Protein 6IX8 (pdb70)

Sequence (778 aa):
SNAETVAAIKTLLIQQQLAQSTDQFGRAEINDALRELQQYSLEETPFDTVMMRMSLDTAQVAVARIGSDLGLFKKHLSSQCASPQSAEELADHLGCGRELMSRLLRYMASSVRMVQQTDDIKYISSSNITQTLAVPGLEAGMRHAFENLWWPVVLMMALPDFLAERRKYPDIVDAKDTAFQKKAFNTDQDCFHWLATQPTRIANFKVLLTDERTPNFLSTFPLLEKELGSWSAEPEKALFVDIGGGMGHACIRLREKYPNQPGRVILQDLPPVLQAAQATLPLSGIESMPHNFHTPQPVQGAKFYFLRLILRDFPDHQALEILQNIVPAMDAESRIVIDDGVPPEKGARWAETGTDICIMSALGSKERTQRQWEELAAKAGLQLQALYQYTWPVVNAAMVFSLQSNAETVAAIKTLIIQQQLAQSSTDQFGRAEINDDALRELQQYSLETPFDTVMRMSLDTAQVAVARIGSDLGLFKHLSQCASPQSAEELADHLGCGRELMSRLLRYMASSVRMMVQQTDDIKYISSNNITQTLAVPGLEAGMRHAFENLWWPVVLMMALPDFLAERRKYPDIVDAKDTAFQKAFNTDQDCFHWLATQPTRIANFKVLLTDERTTPNFLSTFPLEKELGSWSAEPEKALFVDIGGGMGHACIRLREKYPNQPGRVILQDLPPVLQAAQATLPLSGIESMPHNFHTPQPVQGAKFYFLRLILRDFPDHQALEILQNIVPAMDAESRIVIDDGVPPEKGARWAETGTTDICIMSALGSSKERTQRQWEELAAKAGLQLQALYQQYTWPVVNAAMVFSLQ

B-factor: mean 18.26, std 9.98, range [3.41, 82.11]

Radius of gyration: 29.32 Å; Cα contacts (8 Å, |Δi|>4): 1456; chains: 2; bounding box: 93×69×57 Å

Secondary structure (DSSP, 8-state):
-HHHHHHHHHHHHHHHHHTS-HHHHHHHHHHHHHHHHHHS-HHHHHHHHHHTTHHHHHHHHHHHHTHHHHHHH-SS-B-HHHHHHHHT--HHHHHHHHHHHHHTTSSEE-TTS-EE--HHHHHHHSHHHHHHHHHIIIIIHHHHHHHHHHHHHTTSPPP--TTSSHHHHHHT-SS-HHHHHTT-HHHHHHHHHHTT---SS-GGGT--HHHHHTT---TTT-EEEEEET-TT-HHHHHHHHH-TT--SEEEEEE-HHHHHHHHTTS-SSS-EEEE--TTS---S-S-SEEEEES-GGGS-HHHHHHHHHHHGGG--TT-EEEEEEE---SSS--HHHHHHHHHHHHHHS-----HHHHHHHHHHTTEEEEEEEE-SSSS-EEEEEEEE-/-HHHHHHHHHHHHHHHHHHS-HHHHHHHHHHHHHHHHHHS-HHHHHHHHHHTTHHHHHHHHHHHHTHHHHHHT-SS-B-HHHHHHHHT--HHHHHHHHHHHHHTTSSEE-TTS-EE--HHHHHHHSHHHHHHHHHIIIIIHHHHHHHHHHHHHTTSPPP--TTSSHHHHHHT-SS-HHHHHTT-HHHHHHHHHHTTPPPSS-GGGT--HHHHHTT---TTT-EEEEEET-TT-HHHHHHHHH-TT--SEEEEEE-HHHHHHHGGGS-SSS-EEEE--TTS---S-S-SEEEEES-GGGS-HHHHHHHHHTTGGG--TT-EEEEEEE---SS---HHHHHHHHHHHHHHS-----HHHHHHHHHHTTEEEEEEEE-SSSS-EEEEEEEE-

InterPro domains:
  IPR001077 O-methyltransferase, C-terminal domain [PF00891] (221-365)
  IPR012967 Caffeic acid 3-O-methyltransferase-like, dimerisation domain [PF08100] (61-109)
  IPR016461 O-methyltransferase-like [PIRSF005739] (38-366)
  IPR016461 O-methyltransferase-like [PS51683] (45-385)
  IPR029063 S-adenosyl-L-methionine-dependent methyltransferase superfamily [G3DSA:3.40.50.150] (130-378)
  IPR029063 S-adenosyl-L-methionine-dependent methyltransferase superfamily [SSF53335] (133-376)
  IPR036388 Winged helix-like DNA-binding domain superfamily [G3DSA:1.10.10.10] (31-122)
  IPR036390 Winged helix DNA-binding domain superfamily [SSF46785] (40-125)

Foldseek 3Di:
DVVVVVVVVVVVLVVVCVVDDPQVVVVSVLVVVVVCVVPADPVRVVVCVVPVVVVLVLLVVCVVQCNLVVLQPDPDFAALVRSCVVRVHDSVVSLVSQVVCCVVQCWPADPVGTTHRGPNSNQCNQLLSVLVSVCCVPPQVLLVVQQVVLCVVVVRDQQFAQQRFSQCVSVVHSDGQVVVQVVPVVNVVSVLSNLVDDDPDDAVVWDPLCVLCPPPDCPPAAAAEEEAQCQLCVVLVVCCVVCVPDDHAAEYEHAPVSLVSNPVPDDPDRYHYDYDDLLAADPHAAYQEYEAEPHLQLAGLVVSLSSLLSDVVRHDQNHKYKYWYFAADPDPGGCVQVVVQVSSCSRRVGGHHHPVRVQVSVVVSQKHWDDWTFDHPDGTTITTIIGGD/DVVVVVVVVVVVLVVVLVPDDPQVVVVSVLVVVVVCVVPDDPVRVVVCVVPVVVVLVLLVVCVVQCNLVVLQPDDDFAALQRSCVVRVHDSVVSLVSQVVCCVVQCWPADPVGTTHRGPNSVQCNQLLSVLVSVCCVPPQVLLVVQQVVLCVVVVRDQQFAQQRFSQCVSVVHSDGQVVVQVVPVVSVVSVLSNLVDDDPDDAVVWDPLCVLCPPPDAPPQAAQEEEAQCQLVPVLVVVCVVCVPDDGAAEYEDAVVRLVSNPVPDDPDRYHYDYDDLLAADPHAAHQEYEAEPHLQLAGLVSSLSSLLSDQVRHDQNHKYKYWYFAADPDDGGCVQVVVQVSSCSRRVGGHHHPVRVQVSVVSSQKHWDDWTFDHPDGTTITTIIGGD

Structure (mmCIF, N/CA/C/O backbone):
data_6IX8
#
_entry.id   6IX8
#
_cell.length_a   160.800
_cell.length_b   62.562
_cell.length_c   113.836
_cell.angle_alpha   90.00
_cell.angle_beta   113.34
_cell.angle_gamma   90.00
#
_symmetry.space_group_name_H-M   'C 1 2 1'
#
loop_
_entity.id
_entity.type
_entity.pdbx_description
1 polymer 'O-methyltransferase lepI'
2 non-polymer S-ADENOSYLMETHIONINE
3 non-polymer 'CHLORIDE ION'
4 non-polymer 'SODIUM ION'
5 non-polymer "(1R,2R,4aS,8S,8aR)-2,8-dimethyl-5'-phenyl-4a,5,6,7,8,8a-hexahydro-2H,2'H-spiro[naphthalene-1,3'-pyridine]-2',4'(1'H)-dione"
6 non-polymer 1,2-ETHANEDIOL
7 non-polymer 'ACETATE ION'
8 water water
#
loop_
_atom_site.group_PDB
_atom_site.id
_atom_site.type_symbol
_atom_site.label_atom_id
_atom_site.label_alt_id
_atom_site.label_comp_id
_atom_site.label_asym_id
_atom_site.label_entity_id
_atom_site.label_seq_id
_atom_site.pdbx_PDB_ins_code
_atom_site.Cartn_x
_atom_site.Cartn_y
_atom_site.Cartn_z
_atom_site.occupancy
_atom_site.B_iso_or_equiv
_atom_site.auth_seq_id
_atom_site.auth_comp_id
_atom_site.auth_asym_id
_atom_site.auth_atom_id
_atom_site.pdbx_PDB_model_num
ATOM 1 N N . SER A 1 17 ? -32.266 -6.708 56.640 1.00 38.66 -1 SER A N 1
ATOM 2 C CA . SER A 1 17 ? -32.595 -5.977 55.408 1.00 39.71 -1 SER A CA 1
ATOM 3 C C . SER A 1 17 ? -32.540 -6.862 54.150 1.00 39.51 -1 SER A C 1
ATOM 4 O O . SER A 1 17 ? -31.499 -7.483 53.857 1.00 29.33 -1 SER A O 1
ATOM 7 N N . ASN A 1 18 ? -33.648 -6.906 53.400 1.00 41.30 0 ASN A N 1
ATOM 8 C CA . ASN A 1 18 ? -33.702 -7.754 52.206 1.00 37.31 0 ASN A CA 1
ATOM 9 C C . ASN A 1 18 ? -32.597 -7.409 51.232 1.00 29.50 0 ASN A C 1
ATOM 10 O O . ASN A 1 18 ? -31.861 -8.290 50.749 1.00 25.50 0 ASN A O 1
ATOM 15 N N . ALA A 1 19 ? -32.476 -6.122 50.939 1.00 26.51 1 ALA A N 1
ATOM 16 C CA . ALA A 1 19 ? -31.440 -5.616 50.062 1.00 28.09 1 ALA A CA 1
ATOM 17 C C . ALA A 1 19 ? -30.065 -5.993 50.583 1.00 19.50 1 ALA A C 1
ATOM 18 O O . ALA A 1 19 ? -29.177 -6.301 49.797 1.00 17.98 1 ALA A O 1
ATOM 20 N N . GLU A 1 20 ? -29.876 -5.902 51.895 1.00 19.16 2 GLU A N 1
ATOM 21 C CA . GLU A 1 20 ? -28.567 -6.187 52.473 1.00 19.97 2 GLU A CA 1
ATOM 22 C C . GLU A 1 20 ? -28.209 -7.659 52.289 1.00 16.10 2 GLU A C 1
ATOM 23 O O . GLU A 1 20 ? -27.059 -7.987 51.996 1.00 14.23 2 GLU A O 1
ATOM 29 N N . THR A 1 21 ? -29.177 -8.558 52.502 1.00 13.38 3 THR A N 1
ATOM 30 C CA . THR A 1 21 ? -28.928 -9.987 52.317 1.00 16.22 3 THR A CA 1
ATOM 31 C C . THR A 1 21 ? -28.598 -10.311 50.853 1.00 10.16 3 THR A C 1
ATOM 32 O O . THR A 1 21 ? -27.640 -11.044 50.584 1.00 11.39 3 THR A O 1
ATOM 36 N N . VAL A 1 22 ? -29.338 -9.734 49.900 1.00 13.31 4 VAL A N 1
ATOM 37 C CA . VAL A 1 22 ? -29.041 -9.973 48.477 1.00 13.36 4 VAL A CA 1
ATOM 38 C C . VAL A 1 22 ? -27.658 -9.437 48.119 1.00 12.82 4 VAL A C 1
ATOM 39 O O . VAL A 1 22 ? -26.874 -10.095 47.416 1.00 13.84 4 VAL A O 1
ATOM 43 N N . ALA A 1 23 ? -27.306 -8.260 48.621 1.00 13.12 5 ALA A N 1
ATOM 44 C CA . ALA A 1 23 ? -25.984 -7.752 48.275 1.00 10.94 5 ALA A CA 1
ATOM 45 C C . ALA A 1 23 ? -24.872 -8.633 48.883 1.00 9.91 5 ALA A C 1
ATOM 46 O O . ALA A 1 23 ? -23.812 -8.820 48.277 1.00 10.56 5 ALA A O 1
ATOM 48 N N . ALA A 1 24 ? -25.112 -9.192 50.070 1.00 9.11 6 ALA A N 1
ATOM 49 C CA . ALA A 1 24 ? -24.129 -10.087 50.672 1.00 8.15 6 ALA A CA 1
ATOM 50 C C . ALA A 1 24 ? -24.021 -11.403 49.907 1.00 7.94 6 ALA A C 1
ATOM 51 O O . ALA A 1 24 ? -22.929 -11.937 49.756 1.00 9.93 6 ALA A O 1
ATOM 53 N N . ILE A 1 25 ? -25.153 -11.955 49.433 1.00 8.29 7 ILE A N 1
ATOM 54 C CA . ILE A 1 25 ? -25.062 -13.121 48.541 1.00 9.34 7 ILE A CA 1
ATOM 55 C C . ILE A 1 25 ? -24.192 -12.800 47.312 1.00 9.49 7 ILE A C 1
ATOM 56 O O . ILE A 1 25 ? -23.317 -13.582 46.935 1.00 10.69 7 ILE A O 1
ATOM 61 N N . LYS A 1 26 ? -24.413 -11.639 46.682 1.00 10.77 8 LYS A N 1
ATOM 62 C CA . LYS A 1 26 ? -23.610 -11.279 45.514 1.00 8.88 8 LYS A CA 1
ATOM 63 C C . LYS A 1 26 ? -22.140 -11.189 45.867 1.00 7.84 8 LYS A C 1
ATOM 64 O O . LYS A 1 26 ? -21.287 -11.725 45.161 1.00 10.07 8 LYS A O 1
ATOM 70 N N . THR A 1 27 ? -21.818 -10.544 46.993 1.00 7.64 9 THR A N 1
ATOM 71 C CA . THR A 1 27 ? -20.423 -10.421 47.371 1.00 8.80 9 THR A CA 1
ATOM 72 C C . THR A 1 27 ? -19.790 -11.785 47.593 1.00 9.68 9 THR A C 1
ATOM 73 O O . THR A 1 27 ? -18.683 -12.046 47.125 1.00 10.02 9 THR A O 1
ATOM 77 N N . LEU A 1 28 ? -20.495 -12.671 48.289 1.00 7.91 10 LEU A N 1
ATOM 78 C CA A LEU A 1 28 ? -19.868 -13.939 48.613 0.61 12.27 10 LEU A CA 1
ATOM 79 C CA B LEU A 1 28 ? -19.958 -13.986 48.626 0.39 12.01 10 LEU A CA 1
ATOM 80 C C . LEU A 1 28 ? -19.751 -14.833 47.370 1.00 9.94 10 LEU A C 1
ATOM 81 O O . LEU A 1 28 ? -18.702 -15.464 47.187 1.00 10.68 10 LEU A O 1
ATOM 90 N N . ILE A 1 29 ? -20.762 -14.841 46.482 1.00 9.34 11 ILE A N 1
ATOM 91 C CA . ILE A 1 29 ? -20.656 -15.613 45.236 1.00 10.02 11 ILE A CA 1
ATOM 92 C C . ILE A 1 29 ? -19.541 -15.065 44.344 1.00 8.84 11 ILE A C 1
ATOM 93 O O . ILE A 1 29 ? -18.713 -15.836 43.816 1.00 10.21 11 ILE A O 1
ATOM 98 N N . GLN A 1 30 ? -19.426 -13.731 44.249 1.00 9.13 12 GLN A N 1
ATOM 99 C CA A GLN A 1 30 ? -18.327 -13.157 43.475 0.52 14.86 12 GLN A CA 1
ATOM 100 C CA B GLN A 1 30 ? -18.329 -13.152 43.477 0.48 14.78 12 GLN A CA 1
ATOM 101 C C . GLN A 1 30 ? -16.969 -13.572 44.030 1.00 14.76 12 GLN A C 1
ATOM 102 O O . GLN A 1 30 ? -16.063 -13.931 43.269 1.00 14.99 12 GLN A O 1
ATOM 113 N N . GLN A 1 31 ? -16.804 -13.544 45.365 1.00 10.88 13 GLN A N 1
ATOM 114 C CA . GLN A 1 31 ? -15.523 -13.917 45.918 1.00 12.86 13 GLN A CA 1
ATOM 115 C C . GLN A 1 31 ? -15.231 -15.404 45.746 1.00 12.46 13 GLN A C 1
ATOM 116 O O . GLN A 1 31 ? -14.078 -15.770 45.470 1.00 15.78 13 GLN A O 1
ATOM 122 N N . LEU A 1 32 ? -16.252 -16.271 45.918 1.00 8.93 14 LEU A N 1
ATOM 123 C CA . LEU A 1 32 ? -16.021 -17.697 45.655 1.00 10.74 14 LEU A CA 1
ATOM 124 C C . LEU A 1 32 ? -15.652 -17.899 44.182 1.00 14.71 14 LEU A C 1
ATOM 125 O O . LEU A 1 32 ? -14.758 -18.685 43.858 1.00 15.44 14 LEU A O 1
ATOM 130 N N . ALA A 1 33 ? -16.290 -17.155 43.275 1.00 10.70 15 ALA A N 1
ATOM 131 C CA . ALA A 1 33 ? -15.945 -17.334 41.865 1.00 13.17 15 ALA A CA 1
ATOM 132 C C . ALA A 1 33 ? -14.504 -16.923 41.572 1.00 14.79 15 ALA A C 1
ATOM 133 O O . ALA A 1 33 ? -13.787 -17.625 40.839 1.00 18.71 15 ALA A O 1
ATOM 135 N N . GLN A 1 34 ? -14.043 -15.827 42.163 1.00 15.45 16 GLN A N 1
ATOM 136 C CA . GLN A 1 34 ? -12.636 -15.450 42.071 1.00 23.62 16 GLN A CA 1
ATOM 137 C C . GLN A 1 34 ? -11.710 -16.422 42.785 1.00 23.60 16 GLN A C 1
ATOM 138 O O . GLN A 1 34 ? -10.559 -16.542 42.378 1.00 35.22 16 GLN A O 1
ATOM 144 N N . SER A 1 35 ? -12.182 -17.150 43.789 1.00 25.28 17 SER A N 1
ATOM 145 C CA . SER A 1 35 ? -11.398 -18.125 44.566 1.00 26.78 17 SER A CA 1
ATOM 146 C C . SER A 1 35 ? -11.098 -19.409 43.784 1.00 29.32 17 SER A C 1
ATOM 147 O O . SER A 1 35 ? -10.448 -20.313 44.329 1.00 29.72 17 SER A O 1
ATOM 150 N N . THR A 1 36 ? -11.628 -19.556 42.565 1.00 21.10 18 THR A N 1
ATOM 151 C CA . THR A 1 36 ? -11.482 -20.835 41.892 1.00 18.30 18 THR A CA 1
ATOM 152 C C . THR A 1 36 ? -11.026 -20.599 40.461 1.00 18.76 18 THR A C 1
ATOM 153 O O . THR A 1 36 ? -10.620 -19.490 40.111 1.00 19.45 18 THR A O 1
ATOM 157 N N . ASP A 1 37 ? -11.054 -21.646 39.620 1.00 18.98 19 ASP A N 1
ATOM 158 C CA . ASP A 1 37 ? -10.606 -21.473 38.253 1.00 18.44 19 ASP A CA 1
ATOM 159 C C . ASP A 1 37 ? -11.795 -21.504 37.291 1.00 17.10 19 ASP A C 1
ATOM 160 O O . ASP A 1 37 ? -12.978 -21.472 37.700 1.00 13.69 19 ASP A O 1
ATOM 165 N N . GLN A 1 38 ? -11.491 -21.519 35.995 1.00 16.52 20 GLN A N 1
ATOM 166 C CA . GLN A 1 38 ? -12.586 -21.385 35.043 1.00 14.94 20 GLN A CA 1
ATOM 167 C C . GLN A 1 38 ? -13.564 -22.551 35.172 1.00 10.98 20 GLN A C 1
ATOM 168 O O . GLN A 1 38 ? -14.778 -22.377 34.904 1.00 10.72 20 GLN A O 1
ATOM 174 N N . PHE A 1 39 ? -13.079 -23.743 35.563 1.00 11.76 21 PHE A N 1
ATOM 175 C CA . PHE A 1 39 ? -13.979 -24.897 35.640 1.00 12.27 21 PHE A CA 1
ATOM 176 C C . PHE A 1 39 ? -14.855 -24.804 36.900 1.00 10.97 21 PHE A C 1
ATOM 177 O O . PHE A 1 39 ? -16.078 -25.031 36.839 1.00 10.54 21 PHE A O 1
ATOM 185 N N . GLY A 1 40 ? -14.270 -24.314 37.996 1.00 13.36 22 GLY A N 1
ATOM 186 C CA . GLY A 1 40 ? -15.071 -24.035 39.187 1.00 10.83 22 GLY A CA 1
ATOM 187 C C . GLY A 1 40 ? -16.111 -22.958 38.949 1.00 10.75 22 GLY A C 1
ATOM 188 O O . GLY A 1 40 ? -17.247 -23.059 39.451 1.00 11.12 22 GLY A O 1
ATOM 189 N N . ARG A 1 41 ? -15.754 -21.931 38.185 1.00 8.25 23 ARG A N 1
ATOM 190 C CA . ARG A 1 41 ? -16.735 -20.894 37.862 1.00 8.10 23 ARG A CA 1
ATOM 191 C C . ARG A 1 41 ? -17.866 -21.436 36.988 1.00 11.68 23 ARG A C 1
ATOM 192 O O . ARG A 1 41 ? -19.042 -21.077 37.188 1.00 10.30 23 ARG A O 1
ATOM 200 N N . ALA A 1 42 ? -17.542 -22.356 36.075 1.00 9.82 24 ALA A N 1
ATOM 201 C CA . ALA A 1 42 ? -18.614 -22.945 35.266 1.00 11.53 24 ALA A CA 1
ATOM 202 C C . ALA A 1 42 ? -19.547 -23.761 36.138 1.00 9.61 24 ALA A C 1
ATOM 203 O O . ALA A 1 42 ? -20.769 -23.762 35.902 1.00 9.97 24 ALA A O 1
ATOM 205 N N . GLU A 1 43 ? -18.998 -24.464 37.146 1.00 6.67 25 GLU A N 1
ATOM 206 C CA . GLU A 1 43 ? -19.867 -25.203 38.052 1.00 6.49 25 GLU A CA 1
ATOM 207 C C . GLU A 1 43 ? -20.732 -24.267 38.903 1.00 7.00 25 GLU A C 1
ATOM 208 O O . GLU A 1 43 ? -21.906 -24.579 39.125 1.00 8.47 25 GLU A O 1
ATOM 214 N N . ILE A 1 44 ? -20.179 -23.136 39.354 1.00 8.88 26 ILE A N 1
ATOM 215 C CA . ILE A 1 44 ? -20.954 -22.184 40.149 1.00 10.37 26 ILE A CA 1
ATOM 216 C C . ILE A 1 44 ? -22.094 -21.640 39.295 1.00 12.25 26 ILE A C 1
ATOM 217 O O . ILE A 1 44 ? -23.239 -21.559 39.743 1.00 10.20 26 ILE A O 1
ATOM 222 N N . ASN A 1 45 ? -21.809 -21.304 38.038 1.00 8.51 27 ASN A N 1
ATOM 223 C CA . ASN A 1 45 ? -22.862 -20.740 37.191 1.00 13.74 27 ASN A CA 1
ATOM 224 C C . ASN A 1 45 ? -23.986 -21.726 36.929 1.00 13.17 27 ASN A C 1
ATOM 225 O O . ASN A 1 45 ? -25.153 -21.333 36.916 1.00 12.84 27 ASN A O 1
ATOM 230 N N . ASP A 1 46 ? -23.663 -22.990 36.708 1.00 7.86 28 ASP A N 1
ATOM 231 C CA . ASP A 1 46 ? -24.719 -23.991 36.554 1.00 8.59 28 ASP A CA 1
ATOM 232 C C . ASP A 1 46 ? -25.557 -24.106 37.815 1.00 9.89 28 ASP A C 1
ATOM 233 O O . ASP A 1 46 ? -26.774 -24.271 37.740 1.00 12.76 28 ASP A O 1
ATOM 238 N N . ALA A 1 47 ? -24.910 -24.061 38.994 1.00 10.12 29 ALA A N 1
ATOM 239 C CA . ALA A 1 47 ? -25.647 -24.126 40.250 1.00 9.33 29 ALA A CA 1
ATOM 240 C C . ALA A 1 47 ? -26.588 -22.935 40.390 1.00 10.90 29 ALA A C 1
ATOM 241 O O . ALA A 1 47 ? -27.704 -23.080 40.902 1.00 11.59 29 ALA A O 1
ATOM 243 N N . LEU A 1 48 ? -26.139 -21.754 39.949 1.00 10.24 30 LEU A N 1
ATOM 244 C CA . LEU A 1 48 ? -26.957 -20.539 40.074 1.00 8.78 30 LEU A CA 1
ATOM 245 C C . LEU A 1 48 ? -28.199 -20.702 39.224 1.00 11.90 30 LEU A C 1
ATOM 246 O O . LEU A 1 48 ? -29.299 -20.333 39.641 1.00 11.12 30 LEU A O 1
ATOM 251 N N . ARG A 1 49 ? -28.024 -21.273 38.041 1.00 10.12 31 ARG A N 1
ATOM 252 C CA . ARG A 1 49 ? -29.176 -21.541 37.168 1.00 7.22 31 ARG A CA 1
ATOM 253 C C . ARG A 1 49 ? -30.126 -22.575 37.799 1.00 9.88 31 ARG A C 1
ATOM 254 O O . ARG A 1 49 ? -31.348 -22.377 37.827 1.00 11.21 31 ARG A O 1
ATOM 262 N N . GLU A 1 50 ? -29.581 -23.706 38.283 1.00 8.77 32 GLU A N 1
ATOM 263 C CA . GLU A 1 50 ? -30.382 -24.695 38.998 1.00 12.10 32 GLU A CA 1
ATOM 264 C C . GLU A 1 50 ? -31.158 -24.079 40.163 1.00 12.65 32 GLU A C 1
ATOM 265 O O . GLU A 1 50 ? -32.348 -24.376 40.368 1.00 10.83 32 GLU A O 1
ATOM 271 N N . LEU A 1 51 ? -30.512 -23.200 40.921 1.00 9.64 33 LEU A N 1
ATOM 272 C CA . LEU A 1 51 ? -31.205 -22.545 42.036 1.00 9.10 33 LEU A CA 1
ATOM 273 C C . LEU A 1 51 ? -32.342 -21.674 41.555 1.00 11.95 33 LEU A C 1
ATOM 274 O O . LEU A 1 51 ? -33.442 -21.707 42.134 1.00 12.12 33 LEU A O 1
ATOM 279 N N . GLN A 1 52 ? -32.088 -20.869 40.516 1.00 10.38 34 GLN A N 1
ATOM 280 C CA A GLN A 1 52 ? -33.140 -20.029 39.946 0.57 11.57 34 GLN A CA 1
ATOM 281 C CA B GLN A 1 52 ? -33.131 -20.038 39.936 0.43 11.72 34 GLN A CA 1
ATOM 282 C C . GLN A 1 52 ? -34.365 -20.875 39.590 1.00 13.21 34 GLN A C 1
ATOM 283 O O . GLN A 1 52 ? -35.510 -20.534 39.971 1.00 13.27 34 GLN A O 1
ATOM 294 N N . TYR A 1 53 ? -34.144 -21.987 38.879 1.00 9.53 35 TYR A N 1
ATOM 295 C CA . TYR A 1 53 ? -35.292 -22.783 38.438 1.00 12.11 35 TYR A CA 1
ATOM 296 C C . TYR A 1 53 ? -35.997 -23.421 39.610 1.00 16.75 35 TYR A C 1
ATOM 297 O O . TYR A 1 53 ? -37.230 -23.554 39.586 1.00 16.20 35 TYR A O 1
ATOM 306 N N . SER A 1 54 ? -35.250 -23.794 40.648 1.00 15.41 36 SER A N 1
ATOM 307 C CA . SER A 1 54 ? -35.881 -24.508 41.760 1.00 19.63 36 SER A CA 1
ATOM 308 C C . SER A 1 54 ? -36.667 -23.545 42.636 1.00 19.95 36 SER A C 1
ATOM 309 O O . SER A 1 54 ? -37.666 -23.959 43.244 1.00 23.68 36 SER A O 1
ATOM 312 N N . LEU A 1 55 ? -36.305 -22.259 42.668 1.00 15.08 37 LEU A N 1
ATOM 313 C CA . LEU A 1 55 ? -36.948 -21.272 43.516 1.00 19.56 37 LEU A CA 1
ATOM 314 C C . LEU A 1 55 ? -37.982 -20.402 42.813 1.00 19.39 37 LEU A C 1
ATOM 315 O O . LEU A 1 55 ? -38.693 -19.644 43.472 1.00 19.38 37 LEU A O 1
ATOM 320 N N . GLU A 1 56 ? -38.115 -20.485 41.492 1.00 14.60 38 GLU A N 1
ATOM 321 C CA A GLU A 1 56 ? -39.080 -19.633 40.824 0.63 12.21 38 GLU A CA 1
ATOM 322 C CA B GLU A 1 56 ? -39.079 -19.667 40.774 0.37 12.77 38 GLU A CA 1
ATOM 323 C C . GLU A 1 56 ? -40.487 -20.157 41.080 1.00 11.63 38 GLU A C 1
ATOM 324 O O . GLU A 1 56 ? -40.690 -21.338 41.340 1.00 11.78 38 GLU A O 1
ATOM 335 N N . THR A 1 57 ? -41.447 -19.240 41.053 1.00 11.92 39 THR A N 1
ATOM 336 C CA . THR A 1 57 ? -42.859 -19.644 41.185 1.00 10.21 39 THR A CA 1
ATOM 337 C C . THR A 1 57 ? -43.352 -20.204 39.858 1.00 8.06 39 THR A C 1
ATOM 338 O O . THR A 1 57 ? -42.725 -20.013 38.816 1.00 9.12 39 THR A O 1
ATOM 342 N N . PRO A 1 58 ? -44.523 -20.853 39.859 1.00 8.36 40 PRO A N 1
ATOM 343 C CA . PRO A 1 58 ? -45.073 -21.325 38.556 1.00 8.26 40 PRO A CA 1
ATOM 344 C C . PRO A 1 58 ? -45.239 -20.191 37.582 1.00 8.58 40 PRO A C 1
ATOM 345 O O . PRO A 1 58 ? -44.858 -20.336 36.411 1.00 8.13 40 PRO A O 1
ATOM 349 N N . PHE A 1 59 ? -45.775 -19.055 38.034 1.00 9.78 41 PHE A N 1
ATOM 350 C CA . PHE A 1 59 ? -45.886 -17.921 37.132 1.00 11.77 41 PHE A CA 1
ATOM 351 C C . PHE A 1 59 ? -44.520 -17.480 36.607 1.00 8.69 41 PHE A C 1
ATOM 352 O O . PHE A 1 59 ? -44.382 -17.121 35.434 1.00 9.59 41 PHE A O 1
ATOM 360 N N . ASP A 1 60 ? -43.526 -17.436 37.480 1.00 7.25 42 ASP A N 1
ATOM 361 C CA . ASP A 1 60 ? -42.159 -17.080 37.089 1.00 9.19 42 ASP A CA 1
ATOM 362 C C . ASP A 1 60 ? -41.652 -17.954 35.962 1.00 8.05 42 ASP A C 1
ATOM 363 O O . ASP A 1 60 ? -40.926 -17.489 35.088 1.00 8.49 42 ASP A O 1
ATOM 368 N N . THR A 1 61 ? -41.912 -19.274 36.053 1.00 6.87 43 THR A N 1
ATOM 369 C CA . THR A 1 61 ? -41.465 -20.193 35.019 1.00 6.97 43 THR A CA 1
ATOM 370 C C . THR A 1 61 ? -42.040 -19.779 33.683 1.00 7.80 43 THR A C 1
ATOM 371 O O . THR A 1 61 ? -41.321 -19.700 32.672 1.00 8.57 43 THR A O 1
ATOM 375 N N . VAL A 1 62 ? -43.337 -19.529 33.644 1.00 7.56 44 VAL A N 1
ATOM 376 C CA . VAL A 1 62 ? -43.957 -19.111 32.387 1.00 8.26 44 VAL A CA 1
ATOM 377 C C . VAL A 1 62 ? -43.411 -17.764 31.906 1.00 8.18 44 VAL A C 1
ATOM 378 O O . VAL A 1 62 ? -43.192 -17.570 30.701 1.00 8.43 44 VAL A O 1
ATOM 382 N N . MET A 1 63 ? -43.210 -16.809 32.823 1.00 8.79 45 MET A N 1
ATOM 383 C CA A MET A 1 63 ? -42.686 -15.509 32.413 0.41 8.51 45 MET A CA 1
ATOM 384 C CA B MET A 1 63 ? -42.675 -15.506 32.427 0.59 8.47 45 MET A CA 1
ATOM 385 C C . MET A 1 63 ? -41.283 -15.642 31.834 1.00 7.56 45 MET A C 1
ATOM 386 O O . MET A 1 63 ? -40.956 -15.003 30.817 1.00 7.71 45 MET A O 1
ATOM 395 N N . ARG A 1 64 ? -40.440 -16.483 32.459 1.00 8.00 46 ARG A N 1
ATOM 396 C CA . ARG A 1 64 ? -39.084 -16.674 31.964 1.00 8.42 46 ARG A CA 1
ATOM 397 C C . ARG A 1 64 ? -39.086 -17.327 30.580 1.00 11.48 46 ARG A C 1
ATOM 398 O O . ARG A 1 64 ? -38.400 -16.861 29.640 1.00 11.44 46 ARG A O 1
ATOM 406 N N . MET A 1 65 ? -39.888 -18.393 30.405 1.00 9.44 47 MET A N 1
ATOM 407 C CA . MET A 1 65 ? -40.017 -18.969 29.074 1.00 11.21 47 MET A CA 1
ATOM 408 C C . MET A 1 65 ? -40.607 -17.975 28.051 1.00 12.75 47 MET A C 1
ATOM 409 O O . MET A 1 65 ? -40.236 -18.020 26.874 1.00 17.34 47 MET A O 1
ATOM 414 N N . SER A 1 66 ? -41.516 -17.089 28.459 1.00 9.80 48 SER A N 1
ATOM 415 C CA . SER A 1 66 ? -42.110 -16.169 27.507 1.00 9.15 48 SER A CA 1
ATOM 416 C C . SER A 1 66 ? -41.095 -15.118 27.102 1.00 13.23 48 SER A C 1
ATOM 417 O O . SER A 1 66 ? -41.089 -14.665 25.964 1.00 13.84 48 SER A O 1
ATOM 420 N N . LEU A 1 67 ? -40.291 -14.649 28.055 1.00 7.87 49 LEU A N 1
ATOM 421 C CA . LEU A 1 67 ? -39.474 -13.462 27.749 1.00 8.59 49 LEU A CA 1
ATOM 422 C C . LEU A 1 67 ? -38.018 -13.731 27.419 1.00 8.64 49 LEU A C 1
ATOM 423 O O . LEU A 1 67 ? -37.385 -12.856 26.810 1.00 11.05 49 LEU A O 1
ATOM 428 N N . ASP A 1 68 ? -37.392 -14.837 27.885 1.00 8.72 50 ASP A N 1
ATOM 429 C CA . ASP A 1 68 ? -35.934 -14.941 27.691 1.00 10.83 50 ASP A CA 1
ATOM 430 C C . ASP A 1 68 ? -35.565 -15.007 26.204 1.00 11.70 50 ASP A C 1
ATOM 431 O O . ASP A 1 68 ? -34.493 -14.523 25.808 1.00 11.84 50 ASP A O 1
ATOM 436 N N . THR A 1 69 ? -36.457 -15.571 25.372 1.00 14.94 51 THR A N 1
ATOM 437 C CA . THR A 1 69 ? -36.542 -15.412 23.909 1.00 19.10 51 THR A CA 1
ATOM 438 C C . THR A 1 69 ? -36.132 -14.052 23.350 1.00 12.48 51 THR A C 1
ATOM 439 O O . THR A 1 69 ? -35.406 -13.944 22.338 1.00 16.83 51 THR A O 1
ATOM 443 N N . ALA A 1 70 ? -36.690 -13.024 23.955 1.00 10.88 52 ALA A N 1
ATOM 444 C CA . ALA A 1 70 ? -36.514 -11.662 23.478 1.00 11.07 52 ALA A CA 1
ATOM 445 C C . ALA A 1 70 ? -35.045 -11.267 23.458 1.00 10.28 52 ALA A C 1
ATOM 446 O O . ALA A 1 70 ? -34.657 -10.382 22.707 1.00 11.21 52 ALA A O 1
ATOM 448 N N . GLN A 1 71 ? -34.201 -11.885 24.294 1.00 7.05 53 GLN A N 1
ATOM 449 C CA . GLN A 1 71 ? -32.806 -11.391 24.335 1.00 7.51 53 GLN A CA 1
ATOM 450 C C . GLN A 1 71 ? -32.132 -11.570 22.994 1.00 8.07 53 GLN A C 1
ATOM 451 O O . GLN A 1 71 ? -31.293 -10.756 22.606 1.00 9.27 53 GLN A O 1
ATOM 457 N N . VAL A 1 72 ? -32.407 -12.687 22.315 1.00 6.76 54 VAL A N 1
ATOM 458 C CA . VAL A 1 72 ? -31.702 -12.947 21.058 1.00 8.99 54 VAL A CA 1
ATOM 459 C C . VAL A 1 72 ? -32.140 -11.918 20.008 1.00 7.79 54 VAL A C 1
ATOM 460 O O . VAL A 1 72 ? -31.328 -11.421 19.247 1.00 9.73 54 VAL A O 1
ATOM 464 N N . ALA A 1 73 ? -33.440 -11.609 19.962 1.00 7.18 55 ALA A N 1
ATOM 465 C CA . ALA A 1 73 ? -33.926 -10.618 18.987 1.00 9.96 55 ALA A CA 1
ATOM 466 C C . ALA A 1 73 ? -33.354 -9.245 19.278 1.00 9.67 55 ALA A C 1
ATOM 467 O O . ALA A 1 73 ? -32.927 -8.518 18.365 1.00 8.62 55 ALA A O 1
ATOM 469 N N . VAL A 1 74 ? -33.256 -8.891 20.558 1.00 6.61 56 VAL A N 1
ATOM 470 C CA . VAL A 1 74 ? -32.754 -7.559 20.893 1.00 6.50 56 VAL A CA 1
ATOM 471 C C . VAL A 1 74 ? -31.239 -7.507 20.679 1.00 10.44 56 VAL A C 1
ATOM 472 O O . VAL A 1 74 ? -30.709 -6.469 20.222 1.00 9.49 56 VAL A O 1
ATOM 476 N N . ALA A 1 75 ? -30.517 -8.635 20.929 1.00 6.99 57 ALA A N 1
ATOM 477 C CA . ALA A 1 75 ? -29.084 -8.632 20.579 1.00 5.89 57 ALA A CA 1
ATOM 478 C C . ALA A 1 75 ? -28.917 -8.454 19.067 1.00 8.09 57 ALA A C 1
ATOM 479 O O . ALA A 1 75 ? -28.011 -7.733 18.614 1.00 9.76 57 ALA A O 1
ATOM 481 N N . ARG A 1 76 ? -29.781 -9.113 18.279 1.00 9.63 58 ARG A N 1
ATOM 482 C CA . ARG A 1 76 ? -29.693 -8.980 16.829 1.00 9.89 58 ARG A CA 1
ATOM 483 C C . ARG A 1 76 ? -29.913 -7.544 16.403 1.00 9.77 58 ARG A C 1
ATOM 484 O O . ARG A 1 76 ? -29.194 -7.031 15.530 1.00 11.46 58 ARG A O 1
ATOM 492 N N . ILE A 1 77 ? -30.828 -6.857 17.066 1.00 7.73 59 ILE A N 1
ATOM 493 C CA . ILE A 1 77 ? -31.068 -5.435 16.740 1.00 7.95 59 ILE A CA 1
ATOM 494 C C . ILE A 1 77 ? -29.861 -4.581 17.095 1.00 14.04 59 ILE A C 1
ATOM 495 O O . ILE A 1 77 ? -29.465 -3.655 16.343 1.00 13.07 59 ILE A O 1
ATOM 500 N N . GLY A 1 78 ? -29.324 -4.783 18.299 1.00 10.89 60 GLY A N 1
ATOM 501 C CA . GLY A 1 78 ? -28.148 -4.049 18.684 1.00 13.68 60 GLY A CA 1
ATOM 502 C C . GLY A 1 78 ? -27.008 -4.276 17.716 1.00 10.69 60 GLY A C 1
ATOM 503 O O . GLY A 1 78 ? -26.223 -3.351 17.448 1.00 13.89 60 GLY A O 1
ATOM 504 N N . SER A 1 79 ? -26.843 -5.527 17.253 1.00 10.31 61 SER A N 1
ATOM 505 C CA . SER A 1 79 ? -25.800 -5.836 16.274 1.00 13.47 61 SER A CA 1
ATOM 506 C C . SER A 1 79 ? -26.039 -5.092 14.956 1.00 14.16 61 SER A C 1
ATOM 507 O O . SER A 1 79 ? -25.098 -4.506 14.371 1.00 13.88 61 SER A O 1
ATOM 510 N N . ASP A 1 80 ? -27.289 -5.107 14.494 1.00 13.26 62 ASP A N 1
ATOM 511 C CA . ASP A 1 80 ? -27.637 -4.383 13.257 1.00 12.33 62 ASP A CA 1
ATOM 512 C C . ASP A 1 80 ? -27.282 -2.924 13.382 1.00 15.58 62 ASP A C 1
ATOM 513 O O . ASP A 1 80 ? -26.790 -2.302 12.413 1.00 16.08 62 ASP A O 1
ATOM 518 N N . LEU A 1 81 ? -27.515 -2.354 14.556 1.00 12.90 63 LEU A N 1
ATOM 519 C CA . LEU A 1 81 ? -27.291 -0.934 14.762 1.00 11.64 63 LEU A CA 1
ATOM 520 C C . LEU A 1 81 ? -25.818 -0.591 15.010 1.00 17.85 63 LEU A C 1
ATOM 521 O O . LEU A 1 81 ? -25.473 0.587 14.912 1.00 18.93 63 LEU A O 1
ATOM 526 N N . GLY A 1 82 ? -24.963 -1.568 15.328 1.00 16.84 64 GLY A N 1
ATOM 527 C CA . GLY A 1 82 ? -23.568 -1.325 15.680 1.00 16.68 64 GLY A CA 1
ATOM 528 C C . GLY A 1 82 ? -23.438 -0.813 17.093 1.00 15.27 64 GLY A C 1
ATOM 529 O O . GLY A 1 82 ? -22.382 -0.239 17.450 1.00 14.82 64 GLY A O 1
ATOM 530 N N . LEU A 1 83 ? -24.482 -1.038 17.918 1.00 11.59 65 LEU A N 1
ATOM 531 C CA . LEU A 1 83 ? -24.548 -0.450 19.254 1.00 12.59 65 LEU A CA 1
ATOM 532 C C . LEU A 1 83 ? -23.453 -0.993 20.150 1.00 12.78 65 LEU A C 1
ATOM 533 O O . LEU A 1 83 ? -22.828 -0.235 20.910 1.00 13.53 65 LEU A O 1
ATOM 538 N N . PHE A 1 84 ? -23.199 -2.304 20.082 1.00 11.97 66 PHE A N 1
ATOM 539 C CA . PHE A 1 84 ? -22.284 -2.892 21.056 1.00 11.16 66 PHE A CA 1
ATOM 540 C C . PHE A 1 84 ? -20.857 -2.448 20.787 1.00 12.76 66 PHE A C 1
ATOM 541 O O . PHE A 1 84 ? -20.104 -2.116 21.721 1.00 12.08 66 PHE A O 1
ATOM 549 N N . LYS A 1 85 ? -20.478 -2.452 19.519 1.00 14.46 67 LYS A N 1
ATOM 550 C CA A LYS A 1 85 ? -19.154 -1.954 19.146 0.47 18.20 67 LYS A CA 1
ATOM 551 C CA B LYS A 1 85 ? -19.165 -1.953 19.125 0.53 18.30 67 LYS A CA 1
ATOM 552 C C . LYS A 1 85 ? -18.983 -0.498 19.560 1.00 17.40 67 LYS A C 1
ATOM 553 O O . LYS A 1 85 ? -17.970 -0.133 20.184 1.00 18.55 67 LYS A O 1
ATOM 564 N N . HIS A 1 86 ? -19.976 0.341 19.281 1.00 14.54 68 HIS A N 1
ATOM 565 C CA . HIS A 1 86 ? -19.874 1.758 19.628 1.00 15.15 68 HIS A CA 1
ATOM 566 C C . HIS A 1 86 ? -19.783 1.981 21.152 1.00 15.76 68 HIS A C 1
ATOM 567 O O . HIS A 1 86 ? -18.855 2.632 21.640 1.00 15.90 68 HIS A O 1
ATOM 574 N N . LEU A 1 87 ? -20.685 1.361 21.940 1.00 12.09 69 LEU A N 1
ATOM 575 C CA . LEU A 1 87 ? -20.628 1.530 23.388 1.00 16.01 69 LEU A CA 1
ATOM 576 C C . LEU A 1 87 ? -19.313 1.009 23.978 1.00 16.47 69 LEU A C 1
ATOM 577 O O . LEU A 1 87 ? -18.804 1.545 24.980 1.00 18.11 69 LEU A O 1
ATOM 582 N N . SER A 1 88 ? -18.747 -0.027 23.377 1.00 14.80 70 SER A N 1
ATOM 583 C CA A SER A 1 88 ? -17.552 -0.628 23.951 0.49 19.60 70 SER A CA 1
ATOM 584 C CA B SER A 1 88 ? -17.547 -0.638 23.932 0.51 19.64 70 SER A CA 1
ATOM 585 C C . SER A 1 88 ? -16.343 0.271 23.786 1.00 22.37 70 SER A C 1
ATOM 586 O O . SER A 1 88 ? -15.355 0.082 24.493 1.00 25.13 70 SER A O 1
ATOM 591 N N . GLN A 1 89 ? -16.410 1.241 22.895 1.00 22.07 71 GLN A N 1
ATOM 592 C CA . GLN A 1 89 ? -15.308 2.173 22.754 1.00 24.27 71 GLN A CA 1
ATOM 593 C C . GLN A 1 89 ? -15.615 3.561 23.323 1.00 27.16 71 GLN A C 1
ATOM 594 O O . GLN A 1 89 ? -14.720 4.403 23.361 1.00 25.69 71 GLN A O 1
ATOM 600 N N . CYS A 1 90 ? -16.808 3.805 23.854 1.00 19.26 72 CYS A N 1
ATOM 601 C CA . CYS A 1 90 ? -17.080 5.087 24.511 1.00 23.44 72 CYS A CA 1
ATOM 602 C C . CYS A 1 90 ? -16.294 5.279 25.814 1.00 26.69 72 CYS A C 1
ATOM 603 O O . CYS A 1 90 ? -16.177 4.363 26.626 1.00 30.61 72 CYS A O 1
ATOM 606 N N . ALA A 1 91 ? -15.827 6.510 26.059 1.00 22.33 73 ALA A N 1
ATOM 607 C CA . ALA A 1 91 ? -15.035 6.772 27.258 1.00 21.40 73 ALA A CA 1
ATOM 608 C C . ALA A 1 91 ? -15.862 7.280 28.431 1.00 27.47 73 ALA A C 1
ATOM 609 O O . ALA A 1 91 ? -15.322 7.430 29.538 1.00 32.15 73 ALA A O 1
ATOM 611 N N . SER A 1 92 ? -17.131 7.570 28.227 1.00 18.14 74 SER A N 1
ATOM 612 C CA . SER A 1 92 ? -17.938 8.051 29.338 1.00 19.57 74 SER A CA 1
ATOM 613 C C . SER A 1 92 ? -19.336 7.467 29.204 1.00 12.82 74 SER A C 1
ATOM 614 O O . SER A 1 92 ? -19.720 7.047 28.120 1.00 16.12 74 SER A O 1
ATOM 617 N N . PRO A 1 93 ? -20.167 7.544 30.227 1.00 15.46 75 PRO A N 1
ATOM 618 C CA . PRO A 1 93 ? -21.569 7.137 30.045 1.00 14.05 75 PRO A CA 1
ATOM 619 C C . PRO A 1 93 ? -22.259 7.964 28.954 1.00 17.68 75 PRO A C 1
ATOM 620 O O . PRO A 1 93 ? -22.016 9.180 28.797 1.00 19.77 75 PRO A O 1
ATOM 624 N N . GLN A 1 94 ? -23.117 7.299 28.185 1.00 14.11 76 GLN A N 1
ATOM 625 C CA . GLN A 1 94 ? -23.878 7.916 27.102 1.00 16.94 76 GLN A CA 1
ATOM 626 C C . GLN A 1 94 ? -25.370 7.951 27.416 1.00 16.93 76 GLN A C 1
ATOM 627 O O . GLN A 1 94 ? -25.935 6.954 27.875 1.00 15.72 76 GLN A O 1
ATOM 633 N N . SER A 1 95 ? -26.047 9.055 27.093 1.00 15.53 77 SER A N 1
ATOM 634 C CA . SER A 1 95 ? -27.500 9.020 27.247 1.00 16.14 77 SER A CA 1
ATOM 635 C C . SER A 1 95 ? -28.162 8.276 26.088 1.00 15.28 77 SER A C 1
ATOM 636 O O . SER A 1 95 ? -27.577 8.075 25.010 1.00 15.22 77 SER A O 1
ATOM 639 N N . ALA A 1 96 ? -29.433 7.918 26.298 1.00 15.18 78 ALA A N 1
ATOM 640 C CA . ALA A 1 96 ? -30.186 7.281 25.214 1.00 14.54 78 ALA A CA 1
ATOM 641 C C . ALA A 1 96 ? -30.323 8.201 24.009 1.00 16.64 78 ALA A C 1
ATOM 642 O O . ALA A 1 96 ? -30.192 7.759 22.869 1.00 17.68 78 ALA A O 1
ATOM 644 N N . GLU A 1 97 ? -30.485 9.507 24.249 1.00 17.05 79 GLU A N 1
ATOM 645 C CA . GLU A 1 97 ? -30.591 10.447 23.135 1.00 21.43 79 GLU A CA 1
ATOM 646 C C . GLU A 1 97 ? -29.293 10.486 22.324 1.00 21.12 79 GLU A C 1
ATOM 647 O O . GLU A 1 97 ? -29.311 10.452 21.081 1.00 22.54 79 GLU A O 1
ATOM 653 N N . GLU A 1 98 ? -28.147 10.544 23.020 1.00 18.16 80 GLU A N 1
ATOM 654 C CA . GLU A 1 98 ? -26.861 10.551 22.338 1.00 17.70 80 GLU A CA 1
ATOM 655 C C . GLU A 1 98 ? -26.706 9.311 21.497 1.00 21.72 80 GLU A C 1
ATOM 656 O O . GLU A 1 98 ? -26.235 9.368 20.365 1.00 15.95 80 GLU A O 1
ATOM 662 N N . LEU A 1 99 ? -27.011 8.136 22.075 1.00 18.10 81 LEU A N 1
ATOM 663 C CA . LEU A 1 99 ? -26.803 6.917 21.294 1.00 15.01 81 LEU A CA 1
ATOM 664 C C . LEU A 1 99 ? -27.728 6.848 20.080 1.00 15.89 81 LEU A C 1
ATOM 665 O O . LEU A 1 99 ? -27.299 6.384 19.003 1.00 15.06 81 LEU A O 1
ATOM 670 N N . ALA A 1 100 ? -29.010 7.213 20.274 1.00 15.33 82 ALA A N 1
ATOM 671 C CA . ALA A 1 100 ? -29.997 7.186 19.183 1.00 15.05 82 ALA A CA 1
ATOM 672 C C . ALA A 1 100 ? -29.529 8.069 18.029 1.00 22.73 82 ALA A C 1
ATOM 673 O O . ALA A 1 100 ? -29.464 7.640 16.870 1.00 20.74 82 ALA A O 1
ATOM 675 N N . ASP A 1 101 ? -29.163 9.305 18.359 1.00 22.11 83 ASP A N 1
ATOM 676 C CA . ASP A 1 101 ? -28.700 10.222 17.308 1.00 25.59 83 ASP A CA 1
ATOM 677 C C . ASP A 1 101 ? -27.461 9.692 16.628 1.00 24.40 83 ASP A C 1
ATOM 678 O O . ASP A 1 101 ? -27.349 9.755 15.410 1.00 23.58 83 ASP A O 1
ATOM 683 N N . HIS A 1 102 ? -26.517 9.151 17.398 1.00 18.84 84 HIS A N 1
ATOM 684 C CA . HIS A 1 102 ? -25.304 8.662 16.781 1.00 19.61 84 HIS A CA 1
ATOM 685 C C . HIS A 1 102 ? -25.571 7.459 15.896 1.00 21.41 84 HIS A C 1
ATOM 686 O O . HIS A 1 102 ? -24.957 7.326 14.840 1.00 20.47 84 HIS A O 1
ATOM 693 N N . LEU A 1 103 ? -26.464 6.544 16.312 1.00 19.47 85 LEU A N 1
ATOM 694 C CA . LEU A 1 103 ? -26.600 5.305 15.565 1.00 18.32 85 LEU A CA 1
ATOM 695 C C . LEU A 1 103 ? -27.732 5.312 14.554 1.00 20.13 85 LEU A C 1
ATOM 696 O O . LEU A 1 103 ? -27.887 4.315 13.817 1.00 20.64 85 LEU A O 1
ATOM 701 N N . GLY A 1 104 ? -28.556 6.359 14.546 1.00 18.43 86 GLY A N 1
ATOM 702 C CA . GLY A 1 104 ? -29.631 6.429 13.580 1.00 19.38 86 GLY A CA 1
ATOM 703 C C . GLY A 1 104 ? -30.806 5.550 13.951 1.00 22.17 86 GLY A C 1
ATOM 704 O O . GLY A 1 104 ? -31.309 4.764 13.139 1.00 23.87 86 GLY A O 1
ATOM 705 N N . CYS A 1 105 ? -31.266 5.728 15.180 1.00 21.49 87 CYS A N 1
ATOM 706 C CA . CYS A 1 105 ? -32.387 5.004 15.723 1.00 21.42 87 CYS A CA 1
ATOM 707 C C . CYS A 1 105 ? -33.385 6.006 16.275 1.00 22.45 87 CYS A C 1
ATOM 708 O O . CYS A 1 105 ? -32.993 7.045 16.815 1.00 21.24 87 CYS A O 1
ATOM 711 N N . GLY A 1 106 ? -34.678 5.693 16.172 1.00 20.95 88 GLY A N 1
ATOM 712 C CA . GLY A 1 106 ? -35.657 6.498 16.873 1.00 20.87 88 GLY A CA 1
ATOM 713 C C . GLY A 1 106 ? -35.319 6.675 18.339 1.00 24.45 88 GLY A C 1
ATOM 714 O O . GLY A 1 106 ? -34.907 5.703 18.998 1.00 21.56 88 GLY A O 1
ATOM 715 N N . ARG A 1 107 ? -35.486 7.888 18.866 1.00 17.78 89 ARG A N 1
ATOM 716 C CA . ARG A 1 107 ? -35.139 8.158 20.258 1.00 21.65 89 ARG A CA 1
ATOM 717 C C . ARG A 1 107 ? -35.922 7.299 21.250 1.00 18.58 89 ARG A C 1
ATOM 718 O O . ARG A 1 107 ? -35.360 6.828 22.247 1.00 19.03 89 ARG A O 1
ATOM 726 N N . GLU A 1 108 ? -37.232 7.169 21.063 1.00 18.36 90 GLU A N 1
ATOM 727 C CA . GLU A 1 108 ? -38.021 6.418 22.021 1.00 19.56 90 GLU A CA 1
ATOM 728 C C . GLU A 1 108 ? -37.715 4.931 21.887 1.00 16.02 90 GLU A C 1
ATOM 729 O O . GLU A 1 108 ? -37.519 4.235 22.902 1.00 13.22 90 GLU A O 1
ATOM 735 N N . LEU A 1 109 ? -37.583 4.466 20.645 1.00 14.84 91 LEU A N 1
ATOM 736 C CA . LEU A 1 109 ? -37.193 3.073 20.428 1.00 13.03 91 LEU A CA 1
ATOM 737 C C . LEU A 1 109 ? -35.841 2.799 21.083 1.00 13.56 91 LEU A C 1
ATOM 738 O O . LEU A 1 109 ? -35.669 1.775 21.752 1.00 12.27 91 LEU A O 1
ATOM 743 N N . MET A 1 110 ? -34.858 3.688 20.858 1.00 11.80 92 MET A N 1
ATOM 744 C CA . MET A 1 110 ? -33.547 3.496 21.478 1.00 16.70 92 MET A CA 1
ATOM 745 C C . MET A 1 110 ? -33.647 3.439 22.998 1.00 14.07 92 MET A C 1
ATOM 746 O O . MET A 1 110 ? -33.028 2.565 23.635 1.00 12.37 92 MET A O 1
ATOM 751 N N . SER A 1 111 ? -34.411 4.356 23.614 1.00 9.61 93 SER A N 1
ATOM 752 C CA . SER A 1 111 ? -34.507 4.369 25.063 1.00 12.85 93 SER A CA 1
ATOM 753 C C . SER A 1 111 ? -35.096 3.051 25.580 1.00 13.56 93 SER A C 1
ATOM 754 O O . SER A 1 111 ? -34.593 2.481 26.562 1.00 11.06 93 SER A O 1
ATOM 757 N N . ARG A 1 112 ? -36.142 2.549 24.907 1.00 12.74 94 ARG A N 1
ATOM 758 C CA . ARG A 1 112 ? -36.808 1.328 25.353 1.00 9.62 94 ARG A CA 1
ATOM 759 C C . ARG A 1 112 ? -35.887 0.113 25.164 1.00 10.41 94 ARG A C 1
ATOM 760 O O . ARG A 1 112 ? -35.863 -0.797 26.011 1.00 8.79 94 ARG A O 1
ATOM 768 N N . LEU A 1 113 ? -35.167 0.071 24.053 1.00 8.85 95 LEU A N 1
ATOM 769 C CA . LEU A 1 113 ? -34.188 -1.015 23.838 1.00 8.87 95 LEU A CA 1
ATOM 770 C C . LEU A 1 113 ? -33.086 -1.008 24.894 1.00 11.16 95 LEU A C 1
ATOM 771 O O . LEU A 1 113 ? -32.695 -2.079 25.397 1.00 10.18 95 LEU A O 1
ATOM 776 N N . LEU A 1 114 ? -32.553 0.186 25.224 1.00 9.95 96 LEU A N 1
ATOM 777 C CA . LEU A 1 114 ? -31.473 0.275 26.224 1.00 12.69 96 LEU A CA 1
ATOM 778 C C . LEU A 1 114 ? -31.954 -0.140 27.602 1.00 9.29 96 LEU A C 1
ATOM 779 O O . LEU A 1 114 ? -31.198 -0.801 28.358 1.00 9.51 96 LEU A O 1
ATOM 784 N N . ARG A 1 115 ? -33.171 0.283 27.984 1.00 8.86 97 ARG A N 1
ATOM 785 C CA . ARG A 1 115 ? -33.695 -0.134 29.278 1.00 11.28 97 ARG A CA 1
ATOM 786 C C . ARG A 1 115 ? -33.811 -1.646 29.347 1.00 11.97 97 ARG A C 1
ATOM 787 O O . ARG A 1 115 ? -33.463 -2.258 30.383 1.00 9.33 97 ARG A O 1
ATOM 795 N N . TYR A 1 116 ? -34.326 -2.260 28.272 1.00 10.24 98 TYR A N 1
ATOM 796 C CA . TYR A 1 116 ? -34.385 -3.711 28.211 1.00 9.72 98 TYR A CA 1
ATOM 797 C C . TYR A 1 116 ? -32.988 -4.319 28.308 1.00 7.47 98 TYR A C 1
ATOM 798 O O . TYR A 1 116 ? -32.750 -5.231 29.119 1.00 8.47 98 TYR A O 1
ATOM 807 N N . MET A 1 117 ? -32.037 -3.795 27.520 1.00 6.07 99 MET A N 1
ATOM 808 C CA . MET A 1 117 ? -30.694 -4.353 27.538 1.00 6.61 99 MET A CA 1
ATOM 809 C C . MET A 1 117 ? -30.078 -4.259 28.934 1.00 10.60 99 MET A C 1
ATOM 810 O O . MET A 1 117 ? -29.413 -5.202 29.399 1.00 8.52 99 MET A O 1
ATOM 815 N N . ALA A 1 118 ? -30.329 -3.156 29.625 1.00 7.86 100 ALA A N 1
ATOM 816 C CA . ALA A 1 118 ? -29.704 -3.010 30.945 1.00 9.92 100 ALA A CA 1
ATOM 817 C C . ALA A 1 118 ? -30.284 -4.008 31.929 1.00 8.70 100 ALA A C 1
ATOM 818 O O . ALA A 1 118 ? -29.582 -4.468 32.845 1.00 10.59 100 ALA A O 1
ATOM 820 N N . SER A 1 119 ? -31.563 -4.319 31.782 1.00 7.45 101 SER A N 1
ATOM 821 C CA A SER A 1 119 ? -32.195 -5.227 32.720 0.61 6.97 101 SER A CA 1
ATOM 822 C CA B SER A 1 119 ? -32.226 -5.257 32.682 0.39 7.73 101 SER A CA 1
ATOM 823 C C . SER A 1 119 ? -31.651 -6.651 32.576 1.00 10.50 101 SER A C 1
ATOM 824 O O . SER A 1 119 ? -31.791 -7.439 33.528 1.00 11.06 101 SER A O 1
ATOM 829 N N . VAL A 1 120 ? -31.044 -6.981 31.438 1.00 8.72 102 VAL A N 1
ATOM 830 C CA . VAL A 1 120 ? -30.437 -8.308 31.250 1.00 9.97 102 VAL A CA 1
ATOM 831 C C . VAL A 1 120 ? -28.922 -8.196 31.064 1.00 9.17 102 VAL A C 1
ATOM 832 O O . VAL A 1 120 ? -28.272 -9.105 30.518 1.00 8.17 102 VAL A O 1
ATOM 836 N N . ARG A 1 121 ? -28.329 -7.098 31.517 1.00 7.86 103 ARG A N 1
ATOM 837 C CA . ARG A 1 121 ? -26.873 -6.876 31.519 1.00 7.82 103 ARG A CA 1
ATOM 838 C C . ARG A 1 121 ? -26.254 -6.864 30.129 1.00 8.62 103 ARG A C 1
ATOM 839 O O . ARG A 1 121 ? -25.043 -7.000 29.980 1.00 11.14 103 ARG A O 1
ATOM 847 N N . MET A 1 122 ? -27.056 -6.643 29.076 1.00 7.06 104 MET A N 1
ATOM 848 C CA . MET A 1 122 ? -26.475 -6.516 27.745 1.00 6.94 104 MET A CA 1
ATOM 849 C C . MET A 1 122 ? -25.776 -5.164 27.610 1.00 10.73 104 MET A C 1
ATOM 850 O O . MET A 1 122 ? -24.875 -5.035 26.772 1.00 10.25 104 MET A O 1
ATOM 855 N N . VAL A 1 123 ? -26.151 -4.193 28.470 1.00 9.16 105 VAL A N 1
ATOM 856 C CA . VAL A 1 123 ? -25.415 -2.954 28.762 1.00 11.39 105 VAL A CA 1
ATOM 857 C C . VAL A 1 123 ? -25.638 -2.714 30.249 1.00 10.10 105 VAL A C 1
ATOM 858 O O . VAL A 1 123 ? -26.374 -3.471 30.895 1.00 9.53 105 VAL A O 1
ATOM 862 N N . GLN A 1 124 ? -24.976 -1.696 30.824 1.00 9.09 106 GLN A N 1
ATOM 863 C CA . GLN A 1 124 ? -25.293 -1.298 32.197 1.00 9.81 106 GLN A CA 1
ATOM 864 C C . GLN A 1 124 ? -25.903 0.113 32.178 1.00 11.67 106 GLN A C 1
ATOM 865 O O . GLN A 1 124 ? -25.485 0.953 31.374 1.00 12.23 106 GLN A O 1
ATOM 871 N N . GLN A 1 125 ? -26.916 0.329 33.028 1.00 11.00 107 GLN A N 1
ATOM 872 C CA . GLN A 1 125 ? -27.548 1.633 33.228 1.00 10.93 107 GLN A CA 1
ATOM 873 C C . GLN A 1 125 ? -26.984 2.292 34.491 1.00 13.58 107 GLN A C 1
ATOM 874 O O . GLN A 1 125 ? -26.938 1.657 35.552 1.00 16.60 107 GLN A O 1
ATOM 880 N N . THR A 1 126 ? -26.532 3.551 34.372 1.00 14.40 108 THR A N 1
ATOM 881 C CA . THR A 1 126 ? -25.983 4.234 35.546 1.00 14.34 108 THR A CA 1
ATOM 882 C C . THR A 1 126 ? -27.085 4.880 36.369 1.00 21.31 108 THR A C 1
ATOM 883 O O . THR A 1 126 ? -28.242 4.923 35.966 1.00 19.19 108 THR A O 1
ATOM 887 N N . ASP A 1 127 ? -26.702 5.402 37.548 1.00 22.65 109 ASP A N 1
ATOM 888 C CA . ASP A 1 127 ? -27.696 6.018 38.421 1.00 25.52 109 ASP A CA 1
ATOM 889 C C . ASP A 1 127 ? -28.338 7.256 37.816 1.00 25.77 109 ASP A C 1
ATOM 890 O O . ASP A 1 127 ? -29.444 7.633 38.231 1.00 28.62 109 ASP A O 1
ATOM 895 N N . ASP A 1 128 ? -27.684 7.925 36.864 1.00 21.76 110 ASP A N 1
ATOM 896 C CA . ASP A 1 128 ? -28.326 9.050 36.215 1.00 22.23 110 ASP A CA 1
ATOM 897 C C . ASP A 1 128 ? -28.863 8.677 34.840 1.00 19.83 110 ASP A C 1
ATOM 898 O O . ASP A 1 128 ? -28.943 9.518 33.941 1.00 21.93 110 ASP A O 1
ATOM 903 N N . ILE A 1 129 ? -29.273 7.403 34.682 1.00 20.83 111 ILE A N 1
ATOM 904 C CA . ILE A 1 129 ? -29.940 6.911 33.487 1.00 16.49 111 ILE A CA 1
ATOM 905 C C . ILE A 1 129 ? -29.115 7.152 32.240 1.00 14.41 111 ILE A C 1
ATOM 906 O O . ILE A 1 129 ? -29.648 7.539 31.203 1.00 20.17 111 ILE A O 1
ATOM 911 N N . LYS A 1 130 ? -27.810 6.881 32.315 1.00 14.65 112 LYS A N 1
ATOM 912 C CA . LYS A 1 130 ? -26.979 6.812 31.116 1.00 13.24 112 LYS A CA 1
ATOM 913 C C . LYS A 1 130 ? -26.508 5.361 30.975 1.00 11.35 112 LYS A C 1
ATOM 914 O O . LYS A 1 130 ? -26.822 4.531 31.835 1.00 14.45 112 LYS A O 1
ATOM 920 N N . TYR A 1 131 ? -25.723 5.067 29.931 1.00 11.71 113 TYR A N 1
ATOM 921 C CA . TYR A 1 131 ? -25.382 3.668 29.588 1.00 14.00 113 TYR A CA 1
ATOM 922 C C . TYR A 1 131 ? -23.889 3.523 29.336 1.00 14.34 113 TYR A C 1
ATOM 923 O O . TYR A 1 131 ? -23.248 4.403 28.729 1.00 15.62 113 TYR A O 1
ATOM 932 N N . ILE A 1 132 ? -23.346 2.403 29.834 1.00 15.31 114 ILE A N 1
ATOM 933 C CA . ILE A 1 132 ? -21.959 2.013 29.655 1.00 13.26 114 ILE A CA 1
ATOM 934 C C . ILE A 1 132 ? -21.923 0.532 29.282 1.00 12.97 114 ILE A C 1
ATOM 935 O O . ILE A 1 132 ? -22.910 -0.196 29.451 1.00 12.17 114 ILE A O 1
ATOM 940 N N . SER A 1 133 ? -20.779 0.102 28.739 1.00 15.12 115 SER A N 1
ATOM 941 C CA A SER A 1 133 ? -20.650 -1.293 28.332 0.63 11.64 115 SER A CA 1
ATOM 942 C CA B SER A 1 133 ? -20.635 -1.295 28.339 0.37 12.68 115 SER A CA 1
ATOM 943 C C . SER A 1 133 ? -20.558 -2.185 29.561 1.00 13.08 115 SER A C 1
ATOM 944 O O . SER A 1 133 ? -20.011 -1.798 30.598 1.00 16.66 115 SER A O 1
ATOM 949 N N . SER A 1 134 ? -21.093 -3.396 29.412 1.00 12.35 116 SER A N 1
ATOM 950 C CA . SER A 1 134 ? -20.896 -4.503 30.349 1.00 8.46 116 SER A CA 1
ATOM 951 C C . SER A 1 134 ? -19.994 -5.552 29.686 1.00 9.35 116 SER A C 1
ATOM 952 O O . SER A 1 134 ? -19.594 -5.435 28.515 1.00 10.06 116 SER A O 1
ATOM 955 N N . ASN A 1 135 ? -19.698 -6.616 30.440 1.00 11.62 117 ASN A N 1
ATOM 956 C CA . ASN A 1 135 ? -18.999 -7.758 29.829 1.00 10.12 117 ASN A CA 1
ATOM 957 C C . ASN A 1 135 ? -19.738 -8.260 28.599 1.00 11.71 117 ASN A C 1
ATOM 958 O O . ASN A 1 135 ? -19.097 -8.627 27.605 1.00 10.44 117 ASN A O 1
ATOM 963 N N . ILE A 1 136 ? -21.084 -8.300 28.657 1.00 6.88 118 ILE A N 1
ATOM 964 C CA . ILE A 1 136 ? -21.849 -8.796 27.519 1.00 7.42 118 ILE A CA 1
ATOM 965 C C . ILE A 1 136 ? -21.766 -7.824 26.336 1.00 10.20 118 ILE A C 1
ATOM 966 O O . ILE A 1 136 ? -21.661 -8.261 25.186 1.00 9.53 118 ILE A O 1
ATOM 971 N N . THR A 1 137 ? -21.808 -6.518 26.600 1.00 9.96 119 THR A N 1
ATOM 972 C CA . THR A 1 137 ? -21.583 -5.537 25.523 1.00 9.42 119 THR A CA 1
ATOM 973 C C . THR A 1 137 ? -20.292 -5.877 24.776 1.00 10.68 119 THR A C 1
ATOM 974 O O . THR A 1 137 ? -20.257 -5.932 23.535 1.00 12.04 119 THR A O 1
ATOM 978 N N . GLN A 1 138 ? -19.200 -6.084 25.531 1.00 9.15 120 GLN A N 1
ATOM 979 C CA . GLN A 1 138 ? -17.906 -6.360 24.899 1.00 10.60 120 GLN A CA 1
ATOM 980 C C . GLN A 1 138 ? -17.934 -7.652 24.107 1.00 11.72 120 GLN A C 1
ATOM 981 O O . GLN A 1 138 ? -17.399 -7.724 22.985 1.00 12.73 120 GLN A O 1
ATOM 987 N N . THR A 1 139 ? -18.576 -8.703 24.656 1.00 9.51 121 THR A N 1
ATOM 988 C CA . THR A 1 139 ? -18.664 -9.947 23.923 1.00 7.28 121 THR A CA 1
ATOM 989 C C . THR A 1 139 ? -19.340 -9.758 22.586 1.00 9.12 121 THR A C 1
ATOM 990 O O . THR A 1 139 ? -18.867 -10.284 21.554 1.00 11.69 121 THR A O 1
ATOM 994 N N . LEU A 1 140 ? -20.482 -9.077 22.593 1.00 7.38 122 LEU A N 1
ATOM 995 C CA . LEU A 1 140 ? -21.271 -8.934 21.377 1.00 8.73 122 LEU A CA 1
ATOM 996 C C . LEU A 1 140 ? -20.613 -8.009 20.369 1.00 12.05 122 LEU A C 1
ATOM 997 O O . LEU A 1 140 ? -21.067 -7.995 19.223 1.00 15.13 122 LEU A O 1
ATOM 1002 N N . ALA A 1 141 ? -19.602 -7.250 20.773 1.00 12.09 123 ALA A N 1
ATOM 1003 C CA . ALA A 1 141 ? -18.800 -6.451 19.842 1.00 15.31 123 ALA A CA 1
ATOM 1004 C C . ALA A 1 141 ? -17.751 -7.280 19.117 1.00 17.32 123 ALA A C 1
ATOM 1005 O O . ALA A 1 141 ? -17.229 -6.835 18.088 1.00 21.12 123 ALA A O 1
ATOM 1007 N N . VAL A 1 142 ? -17.382 -8.451 19.631 1.00 13.58 124 VAL A N 1
ATOM 1008 C CA . VAL A 1 142 ? -16.316 -9.274 19.030 1.00 15.66 124 VAL A CA 1
ATOM 1009 C C . VAL A 1 142 ? -16.840 -10.006 17.786 1.00 16.30 124 VAL A C 1
ATOM 1010 O O . VAL A 1 142 ? -17.824 -10.749 17.906 1.00 14.47 124 VAL A O 1
ATOM 1014 N N . PRO A 1 143 ? -16.247 -9.882 16.580 1.00 14.71 125 PRO A N 1
ATOM 1015 C CA . PRO A 1 143 ? -16.956 -10.400 15.379 1.00 13.34 125 PRO A CA 1
ATOM 1016 C C . PRO A 1 143 ? -17.326 -11.888 15.425 1.00 9.61 125 PRO A C 1
ATOM 1017 O O . PRO A 1 143 ? -18.448 -12.233 15.026 1.00 12.28 125 PRO A O 1
ATOM 1021 N N . GLY A 1 144 ? -16.438 -12.765 15.913 1.00 12.42 126 GLY A N 1
ATOM 1022 C CA . GLY A 1 144 ? -16.739 -14.192 15.904 1.00 11.55 126 GLY A CA 1
ATOM 1023 C C . GLY A 1 144 ? -17.836 -14.577 16.886 1.00 13.02 126 GLY A C 1
ATOM 1024 O O . GLY A 1 144 ? -18.652 -15.450 16.583 1.00 12.98 126 GLY A O 1
ATOM 1025 N N . LEU A 1 145 ? -17.916 -13.858 18.023 1.00 15.55 127 LEU A N 1
ATOM 1026 C CA . LEU A 1 145 ? -18.985 -14.083 19.011 1.00 14.42 127 LEU A CA 1
ATOM 1027 C C . LEU A 1 145 ? -20.295 -13.438 18.562 1.00 12.78 127 LEU A C 1
ATOM 1028 O O . LEU A 1 145 ? -21.378 -14.060 18.643 1.00 11.14 127 LEU A O 1
ATOM 1033 N N . GLU A 1 146 ? -20.218 -12.216 18.032 1.00 11.32 128 GLU A N 1
ATOM 1034 C CA . GLU A 1 146 ? -21.384 -11.616 17.404 1.00 11.53 128 GLU A CA 1
ATOM 1035 C C . GLU A 1 146 ? -21.965 -12.548 16.350 1.00 11.97 128 GLU A C 1
ATOM 1036 O O . GLU A 1 146 ? -23.200 -12.748 16.266 1.00 12.18 128 GLU A O 1
ATOM 1042 N N . ALA A 1 147 ? -21.087 -13.171 15.545 1.00 10.16 129 ALA A N 1
ATOM 1043 C CA . ALA A 1 147 ? -21.568 -14.057 14.503 1.00 9.65 129 ALA A CA 1
ATOM 1044 C C . ALA A 1 147 ? -22.251 -15.294 15.103 1.00 10.37 129 ALA A C 1
ATOM 1045 O O . ALA A 1 147 ? -23.169 -15.849 14.496 1.00 12.04 129 ALA A O 1
ATOM 1047 N N . GLY A 1 148 ? -21.858 -15.717 16.309 1.00 10.99 130 GLY A N 1
ATOM 1048 C CA . GLY A 1 148 ? -22.552 -16.848 16.906 1.00 10.98 130 GLY A CA 1
ATOM 1049 C C . GLY A 1 148 ? -23.976 -16.471 17.294 1.00 10.46 130 GLY A C 1
ATOM 1050 O O . GLY A 1 148 ? -24.922 -17.260 17.115 1.00 9.49 130 GLY A O 1
ATOM 1051 N N . MET A 1 149 ? -24.132 -15.296 17.886 1.00 9.99 131 MET A N 1
ATOM 1052 C CA . MET A 1 149 ? -25.465 -14.804 18.220 1.00 9.72 131 MET A CA 1
ATOM 1053 C C . MET A 1 149 ? -26.323 -14.632 16.958 1.00 9.24 131 MET A C 1
ATOM 1054 O O . MET A 1 149 ? -27.486 -15.025 16.931 1.00 8.99 131 MET A O 1
ATOM 1059 N N . ARG A 1 150 ? -25.753 -14.064 15.891 1.00 11.00 132 ARG A N 1
ATOM 1060 C CA . ARG A 1 150 ? -26.519 -13.919 14.648 1.00 12.80 132 ARG A CA 1
ATOM 1061 C C . ARG A 1 150 ? -26.905 -15.279 14.067 1.00 12.87 132 ARG A C 1
ATOM 1062 O O . ARG A 1 150 ? -28.005 -15.434 13.529 1.00 12.12 132 ARG A O 1
ATOM 1070 N N . HIS A 1 151 ? -26.016 -16.272 14.171 1.00 11.76 133 HIS A N 1
ATOM 1071 C CA . HIS A 1 151 ? -26.293 -17.637 13.717 1.00 11.30 133 HIS A CA 1
ATOM 1072 C C . HIS A 1 151 ? -27.465 -18.254 14.481 1.00 12.28 133 HIS A C 1
ATOM 1073 O O . HIS A 1 151 ? -28.363 -18.886 13.895 1.00 13.57 133 HIS A O 1
ATOM 1080 N N . ALA A 1 152 ? -27.457 -18.080 15.783 1.00 9.87 134 ALA A N 1
ATOM 1081 C CA . ALA A 1 152 ? -28.586 -18.539 16.591 1.00 12.07 134 ALA A CA 1
ATOM 1082 C C . ALA A 1 152 ? -29.906 -17.945 16.098 1.00 13.87 134 ALA A C 1
ATOM 1083 O O . ALA A 1 152 ? -30.901 -18.669 15.944 1.00 13.81 134 ALA A O 1
ATOM 1085 N N . PHE A 1 153 ? -29.923 -16.623 15.841 1.00 8.56 135 PHE A N 1
ATOM 1086 C CA . PHE A 1 153 ? -31.146 -15.959 15.415 1.00 8.40 135 PHE A CA 1
ATOM 1087 C C . PHE A 1 153 ? -31.605 -16.457 14.057 1.00 9.86 135 PHE A C 1
ATOM 1088 O O . PHE A 1 153 ? -32.785 -16.805 13.873 1.00 11.22 135 PHE A O 1
ATOM 1096 N N . GLU A 1 154 ? -30.679 -16.540 13.079 1.00 10.14 136 GLU A N 1
ATOM 1097 C CA . GLU A 1 154 ? -31.163 -16.747 11.709 1.00 11.82 136 GLU A CA 1
ATOM 1098 C C . GLU A 1 154 ? -31.204 -18.219 11.302 1.00 11.64 136 GLU A C 1
ATOM 1099 O O . GLU A 1 154 ? -31.964 -18.571 10.395 1.00 13.57 136 GLU A O 1
ATOM 1105 N N . ASN A 1 155 ? -30.413 -19.078 11.932 1.00 14.59 137 ASN A N 1
ATOM 1106 C CA . ASN A 1 155 ? -30.384 -20.494 11.587 1.00 13.89 137 ASN A CA 1
ATOM 1107 C C . ASN A 1 155 ? -30.997 -21.388 12.650 1.00 13.89 137 ASN A C 1
ATOM 1108 O O . ASN A 1 155 ? -31.759 -22.306 12.308 1.00 19.31 137 ASN A O 1
ATOM 1113 N N . LEU A 1 156 ? -30.677 -21.173 13.918 1.00 12.95 138 LEU A N 1
ATOM 1114 C CA . LEU A 1 156 ? -31.193 -22.082 14.927 1.00 11.57 138 LEU A CA 1
ATOM 1115 C C . LEU A 1 156 ? -32.663 -21.777 15.256 1.00 10.91 138 LEU A C 1
ATOM 1116 O O . LEU A 1 156 ? -33.480 -22.693 15.404 1.00 12.20 138 LEU A O 1
ATOM 1121 N N . TRP A 1 157 ? -33.022 -20.521 15.430 1.00 13.24 139 TRP A N 1
ATOM 1122 C CA A TRP A 1 157 ? -34.415 -20.219 15.781 0.54 12.39 139 TRP A CA 1
ATOM 1123 C CA B TRP A 1 157 ? -34.404 -20.275 15.833 0.46 12.19 139 TRP A CA 1
ATOM 1124 C C . TRP A 1 157 ? -35.408 -20.812 14.813 1.00 13.64 139 TRP A C 1
ATOM 1125 O O . TRP A 1 157 ? -36.405 -21.418 15.253 1.00 11.09 139 TRP A O 1
ATOM 1146 N N . PRO A 1 158 ? -35.239 -20.676 13.504 1.00 15.50 140 PRO A N 1
ATOM 1147 C CA . PRO A 1 158 ? -36.279 -21.204 12.638 1.00 15.63 140 PRO A CA 1
ATOM 1148 C C . PRO A 1 158 ? -36.412 -22.696 12.749 1.00 10.21 140 PRO A C 1
ATOM 1149 O O . PRO A 1 158 ? -37.537 -23.206 12.630 1.00 12.17 140 PRO A O 1
ATOM 1153 N N . VAL A 1 159 ? -35.308 -23.425 12.977 1.00 10.46 141 VAL A N 1
ATOM 1154 C CA A VAL A 1 159 ? -35.415 -24.873 13.071 0.37 10.13 141 VAL A CA 1
ATOM 1155 C CA B VAL A 1 159 ? -35.511 -24.875 13.031 0.63 9.64 141 VAL A CA 1
ATOM 1156 C C . VAL A 1 159 ? -36.167 -25.272 14.337 1.00 12.23 141 VAL A C 1
ATOM 1157 O O . VAL A 1 159 ? -37.021 -26.168 14.341 1.00 12.45 141 VAL A O 1
ATOM 1164 N N . LEU A 1 160 ? -35.864 -24.581 15.437 1.00 10.99 142 LEU A N 1
ATOM 1165 C CA . LEU A 1 160 ? -36.557 -24.879 16.682 1.00 10.04 142 LEU A CA 1
ATOM 1166 C C . LEU A 1 160 ? -38.031 -24.509 16.591 1.00 10.35 142 LEU A C 1
ATOM 1167 O O . LEU A 1 160 ? -38.884 -25.196 17.170 1.00 11.59 142 LEU A O 1
ATOM 1172 N N . MET A 1 161 ? -38.341 -23.415 15.920 1.00 10.11 143 MET A N 1
ATOM 1173 C CA A MET A 1 161 ? -39.740 -23.023 15.759 0.55 9.71 143 MET A CA 1
ATOM 1174 C CA B MET A 1 161 ? -39.739 -23.014 15.741 0.45 9.77 143 MET A CA 1
ATOM 1175 C C . MET A 1 161 ? -40.518 -24.052 14.937 1.00 11.16 143 MET A C 1
ATOM 1176 O O . MET A 1 161 ? -41.705 -24.260 15.181 1.00 13.00 143 MET A O 1
ATOM 1185 N N . ALA A 1 162 ? -39.851 -24.730 13.973 1.00 10.39 144 ALA A N 1
ATOM 1186 C CA . ALA A 1 162 ? -40.535 -25.721 13.155 1.00 10.65 144 ALA A CA 1
ATOM 1187 C C . ALA A 1 162 ? -40.629 -27.092 13.827 1.00 13.62 144 ALA A C 1
ATOM 1188 O O . ALA A 1 162 ? -41.453 -27.917 13.437 1.00 12.63 144 ALA A O 1
ATOM 1190 N N . LEU A 1 163 ? -39.804 -27.348 14.833 1.00 9.51 145 LEU A N 1
ATOM 1191 C CA . LEU A 1 163 ? -39.710 -28.702 15.362 1.00 7.37 145 LEU A CA 1
ATOM 1192 C C . LEU A 1 163 ? -41.013 -29.240 15.930 1.00 8.93 145 LEU A C 1
ATOM 1193 O O . LEU A 1 163 ? -41.337 -30.410 15.652 1.00 9.11 145 LEU A O 1
ATOM 1198 N N . PRO A 1 164 ? -41.765 -28.517 16.776 1.00 10.05 146 PRO A N 1
ATOM 1199 C CA . PRO A 1 164 ? -42.966 -29.135 17.377 1.00 8.09 146 PRO A CA 1
ATOM 1200 C C . PRO A 1 164 ? -43.969 -29.566 16.332 1.00 11.23 146 PRO A C 1
ATOM 1201 O O . PRO A 1 164 ? -44.492 -30.674 16.415 1.00 10.41 146 PRO A O 1
ATOM 1205 N N . ASP A 1 165 ? -44.196 -28.747 15.313 1.00 9.89 147 ASP A N 1
ATOM 1206 C CA . ASP A 1 165 ? -45.223 -29.139 14.332 1.00 13.82 147 ASP A CA 1
ATOM 1207 C C . ASP A 1 165 ? -44.705 -30.196 13.359 1.00 13.53 147 ASP A C 1
ATOM 1208 O O . ASP A 1 165 ? -45.487 -31.061 12.915 1.00 16.00 147 ASP A O 1
ATOM 1213 N N . PHE A 1 166 ? -43.416 -30.144 13.031 1.00 11.16 148 PHE A N 1
ATOM 1214 C CA . PHE A 1 166 ? -42.772 -31.233 12.296 1.00 15.45 148 PHE A CA 1
ATOM 1215 C C . PHE A 1 166 ? -43.004 -32.577 12.988 1.00 18.77 148 PHE A C 1
ATOM 1216 O O . PHE A 1 166 ? -43.526 -33.522 12.386 1.00 16.77 148 PHE A O 1
ATOM 1224 N N . LEU A 1 167 ? -42.687 -32.658 14.293 1.00 13.80 149 LEU A N 1
ATOM 1225 C CA . LEU A 1 167 ? -42.880 -33.928 14.982 1.00 13.64 149 LEU A CA 1
ATOM 1226 C C . LEU A 1 167 ? -44.349 -34.318 15.045 1.00 14.38 149 LEU A C 1
ATOM 1227 O O . LEU A 1 167 ? -44.687 -35.514 14.936 1.00 17.50 149 LEU A O 1
ATOM 1232 N N . ALA A 1 168 ? -45.223 -33.341 15.292 1.00 11.27 150 ALA A N 1
ATOM 1233 C CA . ALA A 1 168 ? -46.644 -33.663 15.442 1.00 13.27 150 ALA A CA 1
ATOM 1234 C C . ALA A 1 168 ? -47.173 -34.226 14.128 1.00 21.01 150 ALA A C 1
ATOM 1235 O O . ALA A 1 168 ? -47.827 -35.281 14.114 1.00 20.40 150 ALA A O 1
ATOM 1237 N N . GLU A 1 169 ? -46.781 -33.603 13.015 1.00 18.53 151 GLU A N 1
ATOM 1238 C CA . GLU A 1 169 ? -47.336 -34.015 11.725 1.00 24.55 151 GLU A CA 1
ATOM 1239 C C . GLU A 1 169 ? -46.850 -35.402 11.350 1.00 26.57 151 GLU A C 1
ATOM 1240 O O . GLU A 1 169 ? -47.586 -36.168 10.714 1.00 28.52 151 GLU A O 1
ATOM 1246 N N . ARG A 1 170 ? -45.629 -35.745 11.753 1.00 21.15 152 ARG A N 1
ATOM 1247 C CA A ARG A 1 170 ? -45.033 -37.022 11.417 0.60 19.57 152 ARG A CA 1
ATOM 1248 C CA B ARG A 1 170 ? -44.992 -37.015 11.430 0.40 19.46 152 ARG A CA 1
ATOM 1249 C C . ARG A 1 170 ? -45.151 -38.061 12.531 1.00 20.44 152 ARG A C 1
ATOM 1250 O O . ARG A 1 170 ? -44.485 -39.104 12.460 1.00 25.16 152 ARG A O 1
ATOM 1265 N N . LYS A 1 171 ? -45.976 -37.789 13.536 1.00 18.30 153 LYS A N 1
ATOM 1266 C CA . LYS A 1 171 ? -46.270 -38.698 14.642 1.00 21.39 153 LYS A CA 1
ATOM 1267 C C . LYS A 1 171 ? -44.974 -39.131 15.335 1.00 20.06 153 LYS A C 1
ATOM 1268 O O . LYS A 1 171 ? -44.728 -40.317 15.598 1.00 19.05 153 LYS A O 1
ATOM 1274 N N . TYR A 1 172 ? -44.102 -38.140 15.597 1.00 16.19 154 TYR A N 1
ATOM 1275 C CA . TYR A 1 172 ? -42.954 -38.296 16.514 1.00 13.92 154 TYR A CA 1
ATOM 1276 C C . TYR A 1 172 ? -41.962 -39.363 16.104 1.00 14.59 154 TYR A C 1
ATOM 1277 O O . TYR A 1 172 ? -41.685 -40.303 16.863 1.00 14.71 154 TYR A O 1
ATOM 1286 N N . PRO A 1 173 ? -41.390 -39.238 14.917 1.00 19.80 155 PRO A N 1
ATOM 1287 C CA . PRO A 1 173 ? -40.387 -40.201 14.478 1.00 21.01 155 PRO A CA 1
ATOM 1288 C C . PRO A 1 173 ? -39.045 -39.995 15.146 1.00 17.79 155 PRO A C 1
ATOM 1289 O O . PRO A 1 173 ? -38.684 -38.916 15.626 1.00 18.00 155 PRO A O 1
ATOM 1293 N N . ASP A 1 174 ? -38.271 -41.072 15.139 1.00 17.11 156 ASP A N 1
ATOM 1294 C CA . ASP A 1 174 ? -36.868 -40.950 15.475 1.00 16.16 156 ASP A CA 1
ATOM 1295 C C . ASP A 1 174 ? -36.148 -40.315 14.293 1.00 24.95 156 ASP A C 1
ATOM 1296 O O . ASP A 1 174 ? -36.117 -40.896 13.195 1.00 29.73 156 ASP A O 1
ATOM 1301 N N . ILE A 1 175 ? -35.558 -39.123 14.503 1.00 18.11 157 ILE A N 1
ATOM 1302 C CA . ILE A 1 175 ? -34.883 -38.446 13.409 1.00 19.02 157 ILE A CA 1
ATOM 1303 C C . ILE A 1 175 ? -33.524 -39.082 13.181 1.00 21.37 157 ILE A C 1
ATOM 1304 O O . ILE A 1 175 ? -32.720 -39.211 14.119 1.00 21.97 157 ILE A O 1
ATOM 1309 N N . VAL A 1 176 ? -33.254 -39.489 11.936 1.00 19.05 158 VAL A N 1
ATOM 1310 C CA . VAL A 1 176 ? -32.057 -40.270 11.648 1.00 23.20 158 VAL A CA 1
ATOM 1311 C C . VAL A 1 176 ? -31.319 -39.731 10.431 1.00 23.81 158 VAL A C 1
ATOM 1312 O O . VAL A 1 176 ? -30.208 -40.189 10.124 1.00 25.54 158 VAL A O 1
ATOM 1316 N N . ASP A 1 177 ? -31.951 -38.823 9.667 1.00 18.75 159 ASP A N 1
ATOM 1317 C CA . ASP A 1 177 ? -31.493 -38.446 8.328 1.00 19.26 159 ASP A CA 1
ATOM 1318 C C . ASP A 1 177 ? -31.423 -36.939 8.170 1.00 19.13 159 ASP A C 1
ATOM 1319 O O . ASP A 1 177 ? -32.395 -36.246 8.491 1.00 19.27 159 ASP A O 1
ATOM 1324 N N . ALA A 1 178 ? -30.274 -36.431 7.682 1.00 15.72 160 ALA A N 1
ATOM 1325 C CA . ALA A 1 178 ? -30.087 -34.992 7.486 1.00 16.01 160 ALA A CA 1
ATOM 1326 C C . ALA A 1 178 ? -31.067 -34.440 6.467 1.00 22.63 160 ALA A C 1
ATOM 1327 O O . ALA A 1 178 ? -31.354 -33.254 6.476 1.00 18.30 160 ALA A O 1
ATOM 1329 N N . LYS A 1 179 ? -31.599 -35.275 5.593 1.00 20.82 161 LYS A N 1
ATOM 1330 C CA . LYS A 1 179 ? -32.545 -34.775 4.607 1.00 22.11 161 LYS A CA 1
ATOM 1331 C C . LYS A 1 179 ? -33.997 -34.858 5.073 1.00 21.71 161 LYS A C 1
ATOM 1332 O O . LYS A 1 179 ? -34.889 -34.496 4.301 1.00 23.67 161 LYS A O 1
ATOM 1338 N N . ASP A 1 180 ? -34.276 -35.348 6.305 1.00 21.17 162 ASP A N 1
ATOM 1339 C CA . ASP A 1 180 ? -35.651 -35.495 6.796 1.00 21.63 162 ASP A CA 1
ATOM 1340 C C . ASP A 1 180 ? -35.733 -35.056 8.253 1.00 15.32 162 ASP A C 1
ATOM 1341 O O . ASP A 1 180 ? -35.890 -35.865 9.162 1.00 18.89 162 ASP A O 1
ATOM 1346 N N . THR A 1 181 ? -35.589 -33.763 8.491 1.00 16.20 163 THR A N 1
ATOM 1347 C CA . THR A 1 181 ? -35.675 -33.250 9.842 1.00 15.05 163 THR A CA 1
ATOM 1348 C C . THR A 1 181 ? -36.403 -31.894 9.820 1.00 17.82 163 THR A C 1
ATOM 1349 O O . THR A 1 181 ? -37.063 -31.508 8.839 1.00 17.99 163 THR A O 1
ATOM 1353 N N . ALA A 1 182 ? -36.331 -31.160 10.926 1.00 14.57 164 ALA A N 1
ATOM 1354 C CA . ALA A 1 182 ? -37.113 -29.926 10.990 1.00 13.81 164 ALA A CA 1
ATOM 1355 C C . ALA A 1 182 ? -36.611 -28.869 10.006 1.00 16.36 164 ALA A C 1
ATOM 1356 O O . ALA A 1 182 ? -37.387 -28.011 9.592 1.00 15.91 164 ALA A O 1
ATOM 1358 N N . PHE A 1 183 ? -35.322 -28.906 9.642 1.00 11.39 165 PHE A N 1
ATOM 1359 C CA . PHE A 1 183 ? -34.722 -27.921 8.778 1.00 11.09 165 PHE A CA 1
ATOM 1360 C C . PHE A 1 183 ? -35.518 -27.767 7.475 1.00 15.04 165 PHE A C 1
ATOM 1361 O O . PHE A 1 183 ? -35.752 -26.642 7.006 1.00 14.34 165 PHE A O 1
ATOM 1369 N N . GLN A 1 184 ? -35.977 -28.892 6.930 1.00 13.45 166 GLN A N 1
ATOM 1370 C CA . GLN A 1 184 ? -36.677 -28.870 5.633 1.00 20.42 166 GLN A CA 1
ATOM 1371 C C . GLN A 1 184 ? -38.008 -28.143 5.735 1.00 22.56 166 GLN A C 1
ATOM 1372 O O . GLN A 1 184 ? -38.397 -27.422 4.807 1.00 20.74 166 GLN A O 1
ATOM 1378 N N . LYS A 1 185 ? -38.711 -28.305 6.860 1.00 20.56 167 LYS A N 1
ATOM 1379 C CA A LYS A 1 185 ? -39.934 -27.544 7.090 0.52 20.09 167 LYS A CA 1
ATOM 1380 C CA B LYS A 1 185 ? -39.932 -27.540 7.082 0.48 20.13 167 LYS A CA 1
ATOM 1381 C C . LYS A 1 185 ? -39.607 -26.078 7.337 1.00 18.49 167 LYS A C 1
ATOM 1382 O O . LYS A 1 185 ? -40.226 -25.189 6.750 1.00 19.91 167 LYS A O 1
ATOM 1393 N N . ALA A 1 186 ? -38.598 -25.812 8.187 1.00 12.38 168 ALA A N 1
ATOM 1394 C CA . ALA A 1 186 ? -38.246 -24.439 8.521 1.00 15.30 168 ALA A CA 1
ATOM 1395 C C . ALA A 1 186 ? -37.901 -23.622 7.280 1.00 21.33 168 ALA A C 1
ATOM 1396 O O . ALA A 1 186 ? -38.249 -22.450 7.192 1.00 21.37 168 ALA A O 1
ATOM 1398 N N . PHE A 1 187 ? -37.212 -24.208 6.310 1.00 17.08 169 PHE A N 1
ATOM 1399 C CA . PHE A 1 187 ? -36.719 -23.401 5.206 1.00 16.81 169 PHE A CA 1
ATOM 1400 C C . PHE A 1 187 ? -37.401 -23.780 3.897 1.00 23.57 169 PHE A C 1
ATOM 1401 O O . PHE A 1 187 ? -37.007 -23.282 2.827 1.00 22.37 169 PHE A O 1
ATOM 1409 N N . ASN A 1 188 ? -38.444 -24.614 3.971 1.00 20.80 170 ASN A N 1
ATOM 1410 C CA . ASN A 1 188 ? -39.228 -25.001 2.797 1.00 27.61 170 ASN A CA 1
ATOM 1411 C C . ASN A 1 188 ? -38.317 -25.436 1.639 1.00 31.02 170 ASN A C 1
ATOM 1412 O O . ASN A 1 188 ? -38.321 -24.862 0.541 1.00 33.53 170 ASN A O 1
ATOM 1417 N N . THR A 1 189 ? -37.518 -26.469 1.907 1.00 27.36 171 THR A N 1
ATOM 1418 C CA . THR A 1 189 ? -36.563 -27.006 0.946 1.00 25.73 171 THR A CA 1
ATOM 1419 C C . THR A 1 189 ? -36.490 -28.507 1.164 1.00 27.63 171 THR A C 1
ATOM 1420 O O . THR A 1 189 ? -36.775 -29.005 2.251 1.00 25.49 171 THR A O 1
ATOM 1424 N N . ASP A 1 190 ? -36.104 -29.235 0.123 1.00 25.40 172 ASP A N 1
ATOM 1425 C CA . ASP A 1 190 ? -35.800 -30.652 0.274 1.00 30.03 172 ASP A CA 1
ATOM 1426 C C . ASP A 1 190 ? -34.300 -30.896 0.382 1.00 23.13 172 ASP A C 1
ATOM 1427 O O . ASP A 1 190 ? -33.881 -32.045 0.544 1.00 28.52 172 ASP A O 1
ATOM 1432 N N . GLN A 1 191 ? -33.497 -29.840 0.325 1.00 20.74 173 GLN A N 1
ATOM 1433 C CA . GLN A 1 191 ? -32.057 -29.944 0.534 1.00 20.82 173 GLN A CA 1
ATOM 1434 C C . GLN A 1 191 ? -31.714 -30.210 2.003 1.00 26.79 173 GLN A C 1
ATOM 1435 O O . GLN A 1 191 ? -32.492 -29.913 2.903 1.00 20.07 173 GLN A O 1
ATOM 1441 N N . ASP A 1 192 ? -30.517 -30.725 2.242 1.00 23.84 174 ASP A N 1
ATOM 1442 C CA . ASP A 1 192 ? -30.084 -30.756 3.643 1.00 19.52 174 ASP A CA 1
ATOM 1443 C C . ASP A 1 192 ? -29.412 -29.435 3.982 1.00 22.35 174 ASP A C 1
ATOM 1444 O O . ASP A 1 192 ? -29.141 -28.590 3.118 1.00 21.89 174 ASP A O 1
ATOM 1449 N N . CYS A 1 193 ? -29.241 -29.204 5.293 1.00 17.28 175 CYS A N 1
ATOM 1450 C CA . CYS A 1 193 ? -28.829 -27.888 5.743 1.00 19.03 175 CYS A CA 1
ATOM 1451 C C . CYS A 1 193 ? -27.523 -27.475 5.079 1.00 24.41 175 CYS A C 1
ATOM 1452 O O . CYS A 1 193 ? -27.404 -26.356 4.563 1.00 26.05 175 CYS A O 1
ATOM 1455 N N . PHE A 1 194 ? -26.534 -28.378 5.059 1.00 24.80 176 PHE A N 1
ATOM 1456 C CA . PHE A 1 194 ? -25.245 -27.997 4.511 1.00 26.51 176 PHE A CA 1
ATOM 1457 C C . PHE A 1 194 ? -25.381 -27.620 3.039 1.00 26.36 176 PHE A C 1
ATOM 1458 O O . PHE A 1 194 ? -24.888 -26.567 2.623 1.00 28.84 176 PHE A O 1
ATOM 1466 N N . HIS A 1 195 ? -26.109 -28.420 2.254 1.00 28.14 177 HIS A N 1
ATOM 1467 C CA . HIS A 1 195 ? -26.282 -28.074 0.828 1.00 33.79 177 HIS A CA 1
ATOM 1468 C C . HIS A 1 195 ? -27.022 -26.740 0.646 1.00 32.35 177 HIS A C 1
ATOM 1469 O O . HIS A 1 195 ? -26.644 -25.907 -0.193 1.00 30.07 177 HIS A O 1
ATOM 1476 N N . TRP A 1 196 ? -28.063 -26.503 1.445 1.00 27.05 178 TRP A N 1
ATOM 1477 C CA . TRP A 1 196 ? -28.859 -25.289 1.297 1.00 20.44 178 TRP A CA 1
ATOM 1478 C C . TRP A 1 196 ? -28.069 -24.052 1.671 1.00 26.35 178 TRP A C 1
ATOM 1479 O O . TRP A 1 196 ? -28.249 -22.977 1.067 1.00 24.96 178 TRP A O 1
ATOM 1490 N N . LEU A 1 197 ? -27.262 -24.137 2.740 1.00 25.05 179 LEU A N 1
ATOM 1491 C CA . LEU A 1 197 ? -26.557 -22.935 3.165 1.00 25.91 179 LEU A CA 1
ATOM 1492 C C . LEU A 1 197 ? -25.603 -22.467 2.088 1.00 26.37 179 LEU A C 1
ATOM 1493 O O . LEU A 1 197 ? -25.348 -21.258 1.955 1.00 28.96 179 LEU A O 1
ATOM 1498 N N . ALA A 1 198 ? -25.081 -23.399 1.307 1.00 31.32 180 ALA A N 1
ATOM 1499 C CA . ALA A 1 198 ? -24.058 -22.974 0.374 1.00 31.98 180 ALA A CA 1
ATOM 1500 C C . ALA A 1 198 ? -24.645 -22.179 -0.785 1.00 37.70 180 ALA A C 1
ATOM 1501 O O . ALA A 1 198 ? -23.877 -21.598 -1.557 1.00 34.74 180 ALA A O 1
ATOM 1503 N N . THR A 1 199 ? -25.978 -22.092 -0.882 1.00 37.84 181 THR A N 1
ATOM 1504 C CA . THR A 1 199 ? -26.671 -21.263 -1.866 1.00 36.32 181 THR A CA 1
ATOM 1505 C C . THR A 1 199 ? -27.058 -19.882 -1.338 1.00 35.82 181 THR A C 1
ATOM 1506 O O . THR A 1 199 ? -27.563 -19.065 -2.104 1.00 37.90 181 THR A O 1
ATOM 1510 N N . GLN A 1 200 ? -26.832 -19.586 -0.058 1.00 28.60 182 GLN A N 1
ATOM 1511 C CA . GLN A 1 200 ? -27.376 -18.388 0.582 1.00 26.86 182 GLN A CA 1
ATOM 1512 C C . GLN A 1 200 ? -26.266 -17.420 0.998 1.00 34.23 182 GLN A C 1
ATOM 1513 O O . GLN A 1 200 ? -25.668 -17.586 2.079 1.00 30.25 182 GLN A O 1
ATOM 1519 N N . PRO A 1 201 ? -25.960 -16.389 0.211 1.00 38.15 183 PRO A N 1
ATOM 1520 C CA . PRO A 1 201 ? -24.703 -15.651 0.455 1.00 39.07 183 PRO A CA 1
ATOM 1521 C C . PRO A 1 201 ? -24.657 -14.916 1.790 1.00 34.45 183 PRO A C 1
ATOM 1522 O O . PRO A 1 201 ? -23.574 -14.767 2.372 1.00 33.17 183 PRO A O 1
ATOM 1526 N N . THR A 1 202 ? -25.810 -14.469 2.286 1.00 35.10 184 THR A N 1
ATOM 1527 C CA . THR A 1 202 ? -25.901 -13.759 3.561 1.00 36.51 184 THR A CA 1
ATOM 1528 C C . THR A 1 202 ? -25.404 -14.638 4.696 1.00 32.38 184 THR A C 1
ATOM 1529 O O . THR A 1 202 ? -24.610 -14.222 5.567 1.00 31.33 184 THR A O 1
ATOM 1533 N N . ARG A 1 203 ? -25.926 -15.854 4.709 1.00 26.08 185 ARG A N 1
ATOM 1534 C CA . ARG A 1 203 ? -25.604 -16.829 5.725 1.00 30.46 185 ARG A CA 1
ATOM 1535 C C . ARG A 1 203 ? -24.176 -17.295 5.597 1.00 28.87 185 ARG A C 1
ATOM 1536 O O . ARG A 1 203 ? -23.502 -17.500 6.619 1.00 25.83 185 ARG A O 1
ATOM 1544 N N . ILE A 1 204 ? -23.693 -17.477 4.348 1.00 23.97 186 ILE A N 1
ATOM 1545 C CA . ILE A 1 204 ? -22.296 -17.836 4.143 1.00 20.99 186 ILE A CA 1
ATOM 1546 C C . ILE A 1 204 ? -21.388 -16.787 4.754 1.00 17.35 186 ILE A C 1
ATOM 1547 O O . ILE A 1 204 ? -20.355 -17.118 5.352 1.00 27.06 186 ILE A O 1
ATOM 1552 N N . ALA A 1 205 ? -21.722 -15.502 4.592 1.00 17.69 187 ALA A N 1
ATOM 1553 C CA . ALA A 1 205 ? -20.796 -14.501 5.108 1.00 21.77 187 ALA A CA 1
ATOM 1554 C C . ALA A 1 205 ? -20.713 -14.614 6.628 1.00 15.49 187 ALA A C 1
ATOM 1555 O O . ALA A 1 205 ? -19.615 -14.576 7.194 1.00 17.94 187 ALA A O 1
ATOM 1557 N N . ASN A 1 206 ? -21.872 -14.803 7.276 1.00 16.49 188 ASN A N 1
ATOM 1558 C CA . ASN A 1 206 ? -21.856 -14.927 8.735 1.00 14.37 188 ASN A CA 1
ATOM 1559 C C . ASN A 1 206 ? -21.076 -16.167 9.179 1.00 19.51 188 ASN A C 1
ATOM 1560 O O . ASN A 1 206 ? -20.306 -16.097 10.144 1.00 19.81 188 ASN A O 1
ATOM 1565 N N . PHE A 1 207 ? -21.259 -17.306 8.506 1.00 18.89 189 PHE A N 1
ATOM 1566 C CA . PHE A 1 207 ? -20.425 -18.485 8.808 1.00 21.04 189 PHE A CA 1
ATOM 1567 C C . PHE A 1 207 ? -18.932 -18.215 8.680 1.00 22.49 189 PHE A C 1
ATOM 1568 O O . PHE A 1 207 ? -18.131 -18.742 9.458 1.00 25.16 189 PHE A O 1
ATOM 1576 N N . LYS A 1 208 ? -18.526 -17.460 7.661 1.00 19.98 190 LYS A N 1
ATOM 1577 C CA . LYS A 1 208 ? -17.109 -17.128 7.507 1.00 23.62 190 LYS A CA 1
ATOM 1578 C C . LYS A 1 208 ? -16.582 -16.477 8.780 1.00 22.52 190 LYS A C 1
ATOM 1579 O O . LYS A 1 208 ? -15.492 -16.814 9.281 1.00 19.06 190 LYS A O 1
ATOM 1585 N N . VAL A 1 209 ? -17.360 -15.548 9.337 1.00 19.30 191 VAL A N 1
ATOM 1586 C CA . VAL A 1 209 ? -16.899 -14.874 10.534 1.00 15.88 191 VAL A CA 1
ATOM 1587 C C . VAL A 1 209 ? -16.941 -15.838 11.701 1.00 13.25 191 VAL A C 1
ATOM 1588 O O . VAL A 1 209 ? -16.061 -15.828 12.553 1.00 14.98 191 VAL A O 1
ATOM 1592 N N . LEU A 1 210 ? -17.948 -16.671 11.743 1.00 11.43 192 LEU A N 1
ATOM 1593 C CA . LEU A 1 210 ? -18.099 -17.597 12.865 1.00 17.23 192 LEU A CA 1
ATOM 1594 C C . LEU A 1 210 ? -16.875 -18.509 12.986 1.00 18.86 192 LEU A C 1
ATOM 1595 O O . LEU A 1 210 ? -16.434 -18.847 14.097 1.00 17.38 192 LEU A O 1
ATOM 1600 N N . LEU A 1 211 ? -16.278 -18.872 11.848 1.00 20.03 193 LEU A N 1
ATOM 1601 C CA . LEU A 1 211 ? -15.089 -19.731 11.861 1.00 18.10 193 LEU A CA 1
ATOM 1602 C C . LEU A 1 211 ? -13.907 -19.078 12.517 1.00 19.37 193 LEU A C 1
ATOM 1603 O O . LEU A 1 211 ? -12.932 -19.777 12.833 1.00 22.01 193 LEU A O 1
ATOM 1608 N N . THR A 1 212 ? -13.895 -17.745 12.621 1.00 17.33 194 THR A N 1
ATOM 1609 C CA . THR A 1 212 ? -12.759 -17.077 13.262 1.00 19.92 194 THR A CA 1
ATOM 1610 C C . THR A 1 212 ? -12.823 -17.104 14.791 1.00 21.79 194 THR A C 1
ATOM 1611 O O . THR A 1 212 ? -11.839 -16.725 15.446 1.00 26.11 194 THR A O 1
ATOM 1615 N N . ASP A 1 213 ? -13.930 -17.561 15.381 1.00 19.36 195 ASP A N 1
ATOM 1616 C CA . ASP A 1 213 ? -14.052 -17.631 16.838 1.00 18.54 195 ASP A CA 1
ATOM 1617 C C . ASP A 1 213 ? -13.310 -18.860 17.341 1.00 22.07 195 ASP A C 1
ATOM 1618 O O . ASP A 1 213 ? -13.781 -19.985 17.179 1.00 31.76 195 ASP A O 1
ATOM 1623 N N . GLU A 1 214 ? -12.198 -18.657 17.996 1.00 17.76 196 GLU A N 1
ATOM 1624 C CA . GLU A 1 214 ? -11.448 -19.788 18.556 1.00 15.64 196 GLU A CA 1
ATOM 1625 C C . GLU A 1 214 ? -11.938 -20.110 19.963 1.00 15.70 196 GLU A C 1
ATOM 1626 O O . GLU A 1 214 ? -11.944 -19.237 20.830 1.00 16.89 196 GLU A O 1
ATOM 1632 N N . ARG A 1 215 ? -12.340 -21.358 20.199 1.00 12.22 197 ARG A N 1
ATOM 1633 C CA . ARG A 1 215 ? -12.731 -21.754 21.547 1.00 11.71 197 ARG A CA 1
ATOM 1634 C C . ARG A 1 215 ? -11.549 -21.900 22.477 1.00 13.24 197 ARG A C 1
ATOM 1635 O O . ARG A 1 215 ? -10.453 -22.312 22.083 1.00 13.84 197 ARG A O 1
ATOM 1643 N N . THR A 1 216 ? -11.791 -21.595 23.748 1.00 11.96 198 THR A N 1
ATOM 1644 C CA . THR A 1 216 ? -10.787 -21.796 24.764 1.00 8.33 198 THR A CA 1
ATOM 1645 C C . THR A 1 216 ? -11.432 -22.419 26.006 1.00 12.50 198 THR A C 1
ATOM 1646 O O . THR A 1 216 ? -12.608 -22.110 26.296 1.00 16.03 198 THR A O 1
ATOM 1650 N N . PRO A 1 217 ? -10.743 -23.327 26.736 1.00 9.22 199 PRO A N 1
ATOM 1651 C CA . PRO A 1 217 ? -9.396 -23.870 26.470 1.00 9.72 199 PRO A CA 1
ATOM 1652 C C . PRO A 1 217 ? -9.486 -24.890 25.293 1.00 12.18 199 PRO A C 1
ATOM 1653 O O . PRO A 1 217 ? -10.566 -25.155 24.747 1.00 12.18 199 PRO A O 1
ATOM 1657 N N . ASN A 1 218 ? -8.354 -25.418 24.862 1.00 9.45 200 ASN A N 1
ATOM 1658 C CA . ASN A 1 218 ? -8.349 -26.401 23.775 1.00 8.35 200 ASN A CA 1
ATOM 1659 C C . ASN A 1 218 ? -7.598 -27.652 24.245 1.00 7.12 200 ASN A C 1
ATOM 1660 O O . ASN A 1 218 ? -7.015 -27.672 25.332 1.00 8.73 200 ASN A O 1
ATOM 1665 N N . PHE A 1 219 ? -7.659 -28.706 23.415 1.00 6.67 201 PHE A N 1
ATOM 1666 C CA . PHE A 1 219 ? -7.157 -30.028 23.806 1.00 6.42 201 PHE A CA 1
ATOM 1667 C C . PHE A 1 219 ? -5.691 -30.026 24.232 1.00 7.50 201 PHE A C 1
ATOM 1668 O O . PHE A 1 219 ? -5.298 -30.875 25.035 1.00 6.47 201 PHE A O 1
ATOM 1676 N N . LEU A 1 220 ? -4.880 -29.087 23.706 1.00 6.81 202 LEU A N 1
ATOM 1677 C CA . LEU A 1 220 ? -3.460 -29.128 24.042 1.00 8.38 202 LEU A CA 1
ATOM 1678 C C . LEU A 1 220 ? -3.223 -28.803 25.507 1.00 9.08 202 LEU A C 1
ATOM 1679 O O . LEU A 1 220 ? -2.111 -29.056 26.029 1.00 10.11 202 LEU A O 1
ATOM 1684 N N . SER A 1 221 ? -4.220 -28.256 26.208 1.00 9.52 203 SER A N 1
ATOM 1685 C CA . SER A 1 221 ? -4.029 -28.059 27.648 1.00 10.28 203 SER A CA 1
ATOM 1686 C C . SER A 1 221 ? -3.866 -29.371 28.431 1.00 12.96 203 SER A C 1
ATOM 1687 O O . SER A 1 221 ? -3.262 -29.367 29.510 1.00 15.25 203 SER A O 1
ATOM 1690 N N . THR A 1 222 ? -4.406 -30.489 27.950 1.00 5.73 204 THR A N 1
ATOM 1691 C CA . THR A 1 222 ? -4.299 -31.750 28.677 1.00 6.99 204 THR A CA 1
ATOM 1692 C C . THR A 1 222 ? -3.777 -32.882 27.819 1.00 9.58 204 THR A C 1
ATOM 1693 O O . THR A 1 222 ? -3.520 -33.954 28.365 1.00 13.28 204 THR A O 1
ATOM 1697 N N . PHE A 1 223 ? -3.626 -32.684 26.513 1.00 9.09 205 PHE A N 1
ATOM 1698 C CA . PHE A 1 223 ? -3.189 -33.773 25.644 1.00 7.38 205 PHE A CA 1
ATOM 1699 C C . PHE A 1 223 ? -1.714 -34.101 25.884 1.00 7.44 205 PHE A C 1
ATOM 1700 O O . PHE A 1 223 ? -0.855 -33.236 25.663 1.00 9.62 205 PHE A O 1
ATOM 1708 N N . PRO A 1 224 ? -1.382 -35.312 26.270 1.00 7.79 206 PRO A N 1
ATOM 1709 C CA . PRO A 1 224 ? 0.039 -35.640 26.562 1.00 8.06 206 PRO A CA 1
ATOM 1710 C C . PRO A 1 224 ? 0.737 -36.024 25.258 1.00 8.14 206 PRO A C 1
ATOM 1711 O O . PRO A 1 224 ? 0.941 -37.185 24.939 1.00 10.05 206 PRO A O 1
ATOM 1715 N N A LEU A 1 225 ? 1.111 -34.978 24.517 0.34 10.20 207 LEU A N 1
ATOM 1716 N N B LEU A 1 225 ? 1.089 -35.011 24.467 0.66 10.46 207 LEU A N 1
ATOM 1717 C CA A LEU A 1 225 ? 1.630 -35.121 23.158 0.34 10.82 207 LEU A CA 1
ATOM 1718 C CA B LEU A 1 225 ? 1.598 -35.260 23.118 0.66 10.98 207 LEU A CA 1
ATOM 1719 C C A LEU A 1 225 ? 2.852 -36.028 23.102 0.34 10.04 207 LEU A C 1
ATOM 1720 C C B LEU A 1 225 ? 2.852 -36.119 23.125 0.66 10.24 207 LEU A C 1
ATOM 1721 O O A LEU A 1 225 ? 2.927 -36.933 22.260 0.34 10.13 207 LEU A O 1
ATOM 1722 O O B LEU A 1 225 ? 2.962 -37.071 22.337 0.66 10.47 207 LEU A O 1
ATOM 1731 N N . GLU A 1 226 ? 3.828 -35.803 23.985 1.00 11.22 208 GLU A N 1
ATOM 1732 C CA . GLU A 1 226 ? 5.057 -36.596 23.926 1.00 10.20 208 GLU A CA 1
ATOM 1733 C C . GLU A 1 226 ? 4.777 -38.062 24.307 1.00 8.43 208 GLU A C 1
ATOM 1734 O O . GLU A 1 226 ? 5.365 -38.997 23.737 1.00 12.17 208 GLU A O 1
ATOM 1740 N N . LYS A 1 227 ? 3.875 -38.284 25.254 1.00 7.54 209 LYS A N 1
ATOM 1741 C CA . LYS A 1 227 ? 3.494 -39.658 25.587 1.00 11.45 209 LYS A CA 1
ATOM 1742 C C . LYS A 1 227 ? 2.854 -40.351 24.386 1.00 10.88 209 LYS A C 1
ATOM 1743 O O . LYS A 1 227 ? 3.187 -41.509 24.058 1.00 12.92 209 LYS A O 1
ATOM 1749 N N . GLU A 1 228 ? 1.921 -39.653 23.731 1.00 10.17 210 GLU A N 1
ATOM 1750 C CA . GLU A 1 228 ? 1.223 -40.259 22.590 1.00 10.09 210 GLU A CA 1
ATOM 1751 C C . GLU A 1 228 ? 2.143 -40.451 21.392 1.00 17.18 210 GLU A C 1
ATOM 1752 O O . GLU A 1 228 ? 1.980 -41.416 20.639 1.00 14.24 210 GLU A O 1
ATOM 1758 N N . LEU A 1 229 ? 3.155 -39.599 21.243 1.00 11.31 211 LEU A N 1
ATOM 1759 C CA . LEU A 1 229 ? 4.104 -39.750 20.145 1.00 10.74 211 LEU A CA 1
ATOM 1760 C C . LEU A 1 229 ? 4.945 -41.018 20.287 1.00 16.54 211 LEU A C 1
ATOM 1761 O O . LEU A 1 229 ? 5.261 -41.686 19.296 1.00 18.46 211 LEU A O 1
ATOM 1766 N N . GLY A 1 230 ? 5.283 -41.368 21.514 1.00 16.73 212 GLY A N 1
ATOM 1767 C CA . GLY A 1 230 ? 6.332 -42.322 21.802 1.00 18.40 212 GLY A CA 1
ATOM 1768 C C . GLY A 1 230 ? 7.559 -42.070 20.942 1.00 16.06 212 GLY A C 1
ATOM 1769 O O . GLY A 1 230 ? 8.144 -40.946 20.872 1.00 15.67 212 GLY A O 1
ATOM 1770 N N . SER A 1 231 ? 7.976 -43.124 20.259 1.00 15.11 213 SER A N 1
ATOM 1771 C CA . SER A 1 231 ? 9.216 -43.046 19.485 1.00 17.83 213 SER A CA 1
ATOM 1772 C C . SER A 1 231 ? 8.962 -42.790 17.997 1.00 21.19 213 SER A C 1
ATOM 1773 O O . SER A 1 231 ? 9.861 -43.028 17.180 1.00 17.28 213 SER A O 1
ATOM 1776 N N . TRP A 1 232 ? 7.764 -42.300 17.636 1.00 18.51 214 TRP A N 1
ATOM 1777 C CA . TRP A 1 232 ? 7.454 -42.013 16.236 1.00 17.05 214 TRP A CA 1
ATOM 1778 C C . TRP A 1 232 ? 8.513 -41.119 15.655 1.00 18.11 214 TRP A C 1
ATOM 1779 O O . TRP A 1 232 ? 9.019 -40.193 16.308 1.00 18.24 214 TRP A O 1
ATOM 1790 N N . SER A 1 233 ? 8.893 -41.446 14.427 1.00 22.57 215 SER A N 1
ATOM 1791 C CA . SER A 1 233 ? 9.908 -40.701 13.729 1.00 19.65 215 SER A CA 1
ATOM 1792 C C . SER A 1 233 ? 9.224 -39.887 12.651 1.00 13.27 215 SER A C 1
ATOM 1793 O O . SER A 1 233 ? 8.353 -40.402 11.937 1.00 16.21 215 SER A O 1
ATOM 1796 N N . ALA A 1 234 ? 9.587 -38.616 12.575 1.00 17.69 216 ALA A N 1
ATOM 1797 C CA . ALA A 1 234 ? 9.178 -37.813 11.435 1.00 17.36 216 ALA A CA 1
ATOM 1798 C C . ALA A 1 234 ? 10.064 -38.053 10.214 1.00 17.05 216 ALA A C 1
ATOM 1799 O O . ALA A 1 234 ? 9.809 -37.462 9.159 1.00 18.52 216 ALA A O 1
ATOM 1801 N N . GLU A 1 235 ? 11.111 -38.850 10.342 1.00 13.66 217 GLU A N 1
ATOM 1802 C CA . GLU A 1 235 ? 11.985 -39.076 9.182 1.00 16.79 217 GLU A CA 1
ATOM 1803 C C . GLU A 1 235 ? 11.420 -40.213 8.330 1.00 23.13 217 GLU A C 1
ATOM 1804 O O . GLU A 1 235 ? 10.840 -41.172 8.850 1.00 20.48 217 GLU A O 1
ATOM 1810 N N . PRO A 1 236 ? 11.535 -40.170 7.001 1.00 25.52 218 PRO A N 1
ATOM 1811 C CA . PRO A 1 236 ? 12.220 -39.131 6.228 1.00 23.29 218 PRO A CA 1
ATOM 1812 C C . PRO A 1 236 ? 11.448 -37.831 6.180 1.00 18.12 218 PRO A C 1
ATOM 1813 O O . PRO A 1 236 ? 12.064 -36.810 6.481 1.00 20.93 218 PRO A O 1
ATOM 1817 N N . GLU A 1 237 ? 10.161 -37.849 5.828 1.00 17.46 219 GLU A N 1
ATOM 1818 C CA . GLU A 1 237 ? 9.385 -36.622 5.650 1.00 18.96 219 GLU A CA 1
ATOM 1819 C C . GLU A 1 237 ? 7.911 -36.871 6.033 1.00 22.73 219 GLU A C 1
ATOM 1820 O O . GLU A 1 237 ? 6.966 -36.600 5.276 1.00 21.77 219 GLU A O 1
ATOM 1826 N N . LYS A 1 238 ? 7.684 -37.368 7.229 1.00 15.47 220 LYS A N 1
ATOM 1827 C CA . LYS A 1 238 ? 6.337 -37.796 7.592 1.00 14.76 220 LYS A CA 1
ATOM 1828 C C . LYS A 1 238 ? 5.550 -36.658 8.197 1.00 15.24 220 LYS A C 1
ATOM 1829 O O . LYS A 1 238 ? 6.094 -35.624 8.564 1.00 14.59 220 LYS A O 1
ATOM 1835 N N . ALA A 1 239 ? 4.223 -36.840 8.264 1.00 13.90 221 ALA A N 1
ATOM 1836 C CA . ALA A 1 239 ? 3.318 -35.835 8.792 1.00 10.02 221 ALA A CA 1
ATOM 1837 C C . ALA A 1 239 ? 3.004 -36.090 10.255 1.00 10.13 221 ALA A C 1
ATOM 1838 O O . ALA A 1 239 ? 2.559 -37.183 10.616 1.00 14.02 221 ALA A O 1
ATOM 1840 N N . LEU A 1 240 ? 3.202 -35.077 11.086 1.00 11.34 222 LEU A N 1
ATOM 1841 C CA . LEU A 1 240 ? 2.867 -35.144 12.509 1.00 11.56 222 LEU A CA 1
ATOM 1842 C C . LEU A 1 240 ? 1.342 -35.000 12.759 1.00 11.04 222 LEU A C 1
ATOM 1843 O O . LEU A 1 240 ? 0.748 -35.778 13.535 1.00 10.68 222 LEU A O 1
ATOM 1848 N N . PHE A 1 241 ? 0.697 -34.068 12.047 1.00 9.23 223 PHE A N 1
ATOM 1849 C CA . PHE A 1 241 ? -0.654 -33.629 12.378 1.00 8.00 223 PHE A CA 1
ATOM 1850 C C . PHE A 1 241 ? -1.391 -33.223 11.105 1.00 10.09 223 PHE A C 1
ATOM 1851 O O . PHE A 1 241 ? -0.919 -32.372 10.345 1.00 11.56 223 PHE A O 1
ATOM 1859 N N . VAL A 1 242 ? -2.549 -33.830 10.871 1.00 8.89 224 VAL A N 1
ATOM 1860 C CA . VAL A 1 242 ? -3.377 -33.560 9.675 1.00 6.78 224 VAL A CA 1
ATOM 1861 C C . VAL A 1 242 ? -4.716 -33.095 10.252 1.00 8.38 224 VAL A C 1
ATOM 1862 O O . VAL A 1 242 ? -5.447 -33.882 10.853 1.00 11.53 224 VAL A O 1
ATOM 1866 N N . ASP A 1 243 ? -4.987 -31.804 10.120 1.00 9.25 225 ASP A N 1
ATOM 1867 C CA . ASP A 1 243 ? -6.183 -31.167 10.706 1.00 8.16 225 ASP A CA 1
ATOM 1868 C C . ASP A 1 243 ? -7.303 -31.237 9.654 1.00 9.95 225 ASP A C 1
ATOM 1869 O O . ASP A 1 243 ? -7.363 -30.407 8.732 1.00 10.83 225 ASP A O 1
ATOM 1874 N N . ILE A 1 244 ? -8.194 -32.234 9.779 1.00 7.87 226 ILE A N 1
ATOM 1875 C CA . ILE A 1 244 ? -9.173 -32.531 8.726 1.00 7.70 226 ILE A CA 1
ATOM 1876 C C . ILE A 1 244 ? -10.437 -31.702 8.969 1.00 9.53 226 ILE A C 1
ATOM 1877 O O . ILE A 1 244 ? -11.096 -31.841 10.006 1.00 9.84 226 ILE A O 1
ATOM 1882 N N . GLY A 1 245 ? -10.772 -30.852 8.007 1.00 11.30 227 GLY A N 1
ATOM 1883 C CA . GLY A 1 245 ? -11.818 -29.854 8.227 1.00 11.48 227 GLY A CA 1
ATOM 1884 C C . GLY A 1 245 ? -11.352 -28.836 9.246 1.00 11.11 227 GLY A C 1
ATOM 1885 O O . GLY A 1 245 ? -12.129 -28.440 10.102 1.00 10.63 227 GLY A O 1
ATOM 1886 N N . GLY A 1 246 ? -10.066 -28.399 9.178 1.00 9.14 228 GLY A N 1
ATOM 1887 C CA . GLY A 1 246 ? -9.536 -27.558 10.246 1.00 11.91 228 GLY A CA 1
ATOM 1888 C C . GLY A 1 246 ? -9.906 -26.088 10.222 1.00 11.56 228 GLY A C 1
ATOM 1889 O O . GLY A 1 246 ? -9.502 -25.344 11.131 1.00 12.16 228 GLY A O 1
ATOM 1890 N N . GLY A 1 247 ? -10.690 -25.642 9.225 1.00 9.45 229 GLY A N 1
ATOM 1891 C CA . GLY A 1 247 ? -11.187 -24.286 9.318 1.00 12.33 229 GLY A CA 1
ATOM 1892 C C . GLY A 1 247 ? -10.076 -23.260 9.149 1.00 11.36 229 GLY A C 1
ATOM 1893 O O . GLY A 1 247 ? -9.278 -23.321 8.218 1.00 13.52 229 GLY A O 1
ATOM 1894 N N . MET A 1 248 ? -9.959 -22.345 10.114 1.00 12.71 230 MET A N 1
ATOM 1895 C CA . MET A 1 248 ? -8.874 -21.358 10.053 1.00 15.74 230 MET A CA 1
ATOM 1896 C C . MET A 1 248 ? -7.525 -21.955 10.472 1.00 17.59 230 MET A C 1
ATOM 1897 O O . MET A 1 248 ? -6.491 -21.276 10.392 1.00 16.63 230 MET A O 1
ATOM 1902 N N . GLY A 1 249 ? -7.509 -23.204 10.929 1.00 13.64 231 GLY A N 1
ATOM 1903 C CA . GLY A 1 249 ? -6.251 -23.851 11.290 1.00 10.96 231 GLY A CA 1
ATOM 1904 C C . GLY A 1 249 ? -5.814 -23.568 12.706 1.00 10.38 231 GLY A C 1
ATOM 1905 O O . GLY A 1 249 ? -4.643 -23.780 13.028 1.00 12.22 231 GLY A O 1
ATOM 1906 N N . HIS A 1 250 ? -6.728 -23.101 13.564 1.00 11.42 232 HIS A N 1
ATOM 1907 C CA . HIS A 1 250 ? -6.348 -22.813 14.943 1.00 11.18 232 HIS A CA 1
ATOM 1908 C C . HIS A 1 250 ? -5.633 -23.991 15.610 1.00 12.58 232 HIS A C 1
ATOM 1909 O O . HIS A 1 250 ? -4.691 -23.778 16.383 1.00 11.23 232 HIS A O 1
ATOM 1916 N N . ALA A 1 251 ? -6.100 -25.228 15.398 1.00 9.70 233 ALA A N 1
ATOM 1917 C CA . ALA A 1 251 ? -5.442 -26.353 16.073 1.00 9.85 233 ALA A CA 1
ATOM 1918 C C . ALA A 1 251 ? -3.984 -26.466 15.619 1.00 9.55 233 ALA A C 1
ATOM 1919 O O . ALA A 1 251 ? -3.094 -26.727 16.446 1.00 10.57 233 ALA A O 1
ATOM 1921 N N . CYS A 1 252 ? -3.733 -26.242 14.318 1.00 7.90 234 CYS A N 1
ATOM 1922 C CA . CYS A 1 252 ? -2.367 -26.308 13.763 1.00 9.51 234 CYS A CA 1
ATOM 1923 C C . CYS A 1 252 ? -1.500 -25.206 14.336 1.00 13.97 234 CYS A C 1
ATOM 1924 O O . CYS A 1 252 ? -0.348 -25.449 14.751 1.00 12.69 234 CYS A O 1
ATOM 1927 N N . ILE A 1 253 ? -2.073 -24.005 14.421 1.00 12.74 235 ILE A N 1
ATOM 1928 C CA . ILE A 1 253 ? -1.347 -22.873 14.997 1.00 11.24 235 ILE A CA 1
ATOM 1929 C C . ILE A 1 253 ? -0.993 -23.139 16.458 1.00 12.59 235 ILE A C 1
ATOM 1930 O O . ILE A 1 253 ? 0.156 -22.940 16.895 1.00 12.35 235 ILE A O 1
ATOM 1935 N N . ARG A 1 254 ? -1.961 -23.633 17.251 1.00 11.34 236 ARG A N 1
ATOM 1936 C CA . ARG A 1 254 ? -1.650 -23.843 18.646 1.00 8.77 236 ARG A CA 1
ATOM 1937 C C . ARG A 1 254 ? -0.681 -25.004 18.871 1.00 9.56 236 ARG A C 1
ATOM 1938 O O . ARG A 1 254 ? 0.070 -24.974 19.839 1.00 10.32 236 ARG A O 1
ATOM 1946 N N . LEU A 1 255 ? -0.746 -26.038 18.032 1.00 10.01 237 LEU A N 1
ATOM 1947 C CA . LEU A 1 255 ? 0.190 -27.157 18.121 1.00 10.64 237 LEU A CA 1
ATOM 1948 C C . LEU A 1 255 ? 1.614 -26.649 17.892 1.00 9.77 237 LEU A C 1
ATOM 1949 O O . LEU A 1 255 ? 2.520 -26.936 18.671 1.00 12.11 237 LEU A O 1
ATOM 1954 N N . ARG A 1 256 ? 1.800 -25.881 16.831 1.00 9.81 238 ARG A N 1
ATOM 1955 C CA . ARG A 1 256 ? 3.161 -25.416 16.511 1.00 11.94 238 ARG A CA 1
ATOM 1956 C C . ARG A 1 256 ? 3.637 -24.457 17.589 1.00 14.20 238 ARG A C 1
ATOM 1957 O O . ARG A 1 256 ? 4.850 -24.373 17.877 1.00 15.45 238 ARG A O 1
ATOM 1965 N N . GLU A 1 257 ? 2.698 -23.747 18.209 1.00 13.09 239 GLU A N 1
ATOM 1966 C CA . GLU A 1 257 ? 3.055 -22.796 19.259 1.00 15.71 239 GLU A CA 1
ATOM 1967 C C . GLU A 1 257 ? 3.471 -23.501 20.546 1.00 12.98 239 GLU A C 1
ATOM 1968 O O . GLU A 1 257 ? 4.515 -23.161 21.152 1.00 15.80 239 GLU A O 1
ATOM 1974 N N . LYS A 1 258 ? 2.718 -24.528 20.968 1.00 10.82 240 LYS A N 1
ATOM 1975 C CA . LYS A 1 258 ? 3.055 -25.245 22.191 1.00 12.29 240 LYS A CA 1
ATOM 1976 C C . LYS A 1 258 ? 4.242 -26.201 22.005 1.00 15.23 240 LYS A C 1
ATOM 1977 O O . LYS A 1 258 ? 5.008 -26.425 22.955 1.00 14.93 240 LYS A O 1
ATOM 1983 N N . TYR A 1 259 ? 4.419 -26.755 20.798 1.00 14.40 241 TYR A N 1
ATOM 1984 C CA . TYR A 1 259 ? 5.438 -27.767 20.498 1.00 14.31 241 TYR A CA 1
ATOM 1985 C C . TYR A 1 259 ? 6.297 -27.315 19.338 1.00 10.04 241 TYR A C 1
ATOM 1986 O O . TYR A 1 259 ? 6.341 -27.957 18.274 1.00 12.76 241 TYR A O 1
ATOM 1995 N N . PRO A 1 260 ? 7.008 -26.202 19.510 1.00 13.85 242 PRO A N 1
ATOM 1996 C CA . PRO A 1 260 ? 7.774 -25.618 18.404 1.00 16.79 242 PRO A CA 1
ATOM 1997 C C . PRO A 1 260 ? 8.924 -26.483 17.933 1.00 13.94 242 PRO A C 1
ATOM 1998 O O . PRO A 1 260 ? 9.412 -26.269 16.809 1.00 16.42 242 PRO A O 1
ATOM 2002 N N . ASN A 1 261 ? 9.380 -27.439 18.750 1.00 12.92 243 ASN A N 1
ATOM 2003 C CA . ASN A 1 261 ? 10.550 -28.252 18.440 1.00 15.65 243 ASN A CA 1
ATOM 2004 C C . ASN A 1 261 ? 10.210 -29.670 17.987 1.00 18.18 243 ASN A C 1
ATOM 2005 O O . ASN A 1 261 ? 11.117 -30.461 17.726 1.00 19.05 243 ASN A O 1
ATOM 2010 N N . GLN A 1 262 ? 8.941 -30.016 17.867 1.00 12.60 244 GLN A N 1
ATOM 2011 C CA . GLN A 1 262 ? 8.571 -31.358 17.399 1.00 11.59 244 GLN A CA 1
ATOM 2012 C C . GLN A 1 262 ? 8.575 -31.416 15.873 1.00 13.24 244 GLN A C 1
ATOM 2013 O O . GLN A 1 262 ? 7.811 -30.674 15.229 1.00 15.87 244 GLN A O 1
ATOM 2019 N N . PRO A 1 263 ? 9.336 -32.316 15.266 1.00 15.45 245 PRO A N 1
ATOM 2020 C CA . PRO A 1 263 ? 9.410 -32.386 13.804 1.00 14.58 245 PRO A CA 1
ATOM 2021 C C . PRO A 1 263 ? 8.188 -33.086 13.200 1.00 11.17 245 PRO A C 1
ATOM 2022 O O . PRO A 1 263 ? 7.463 -33.826 13.885 1.00 13.38 245 PRO A O 1
ATOM 2026 N N . GLY A 1 264 ? 7.972 -32.858 11.894 1.00 13.29 246 GLY A N 1
ATOM 2027 C CA . GLY A 1 264 ? 6.870 -33.523 11.205 1.00 12.83 246 GLY A CA 1
ATOM 2028 C C . GLY A 1 264 ? 6.007 -32.474 10.503 1.00 11.19 246 GLY A C 1
ATOM 2029 O O . GLY A 1 264 ? 5.858 -31.349 10.977 1.00 14.71 246 GLY A O 1
ATOM 2030 N N . ARG A 1 265 ? 5.424 -32.860 9.355 1.00 11.03 247 ARG A N 1
ATOM 2031 C CA . ARG A 1 265 ? 4.558 -31.928 8.636 1.00 9.33 247 ARG A CA 1
ATOM 2032 C C . ARG A 1 265 ? 3.313 -31.620 9.477 1.00 11.69 247 ARG A C 1
ATOM 2033 O O . ARG A 1 265 ? 2.763 -32.508 10.146 1.00 13.69 247 ARG A O 1
ATOM 2041 N N . VAL A 1 266 ? 2.846 -30.377 9.404 1.00 9.19 248 VAL A N 1
ATOM 2042 C CA . VAL A 1 266 ? 1.570 -29.995 10.031 1.00 7.78 248 VAL A CA 1
ATOM 2043 C C . VAL A 1 266 ? 0.696 -29.466 8.909 1.00 13.39 248 VAL A C 1
ATOM 2044 O O . VAL A 1 266 ? 1.071 -28.494 8.229 1.00 14.07 248 VAL A O 1
ATOM 2048 N N . ILE A 1 267 ? -0.474 -30.101 8.689 1.00 9.86 249 ILE A N 1
ATOM 2049 C CA . ILE A 1 267 ? -1.202 -29.914 7.440 1.00 9.56 249 ILE A CA 1
ATOM 2050 C C . ILE A 1 267 ? -2.630 -29.526 7.779 1.00 13.88 249 ILE A C 1
ATOM 2051 O O . ILE A 1 267 ? -3.316 -30.283 8.462 1.00 12.52 249 ILE A O 1
ATOM 2056 N N . LEU A 1 268 ? -3.066 -28.371 7.301 1.00 10.41 250 LEU A N 1
ATOM 2057 C CA . LEU A 1 268 ? -4.462 -27.931 7.428 1.00 9.75 250 LEU A CA 1
ATOM 2058 C C . LEU A 1 268 ? -5.193 -28.389 6.175 1.00 12.68 250 LEU A C 1
ATOM 2059 O O . LEU A 1 268 ? -4.793 -28.022 5.047 1.00 14.44 250 LEU A O 1
ATOM 2064 N N . GLN A 1 269 ? -6.238 -29.200 6.350 1.00 9.67 251 GLN A N 1
ATOM 2065 C CA . GLN A 1 269 ? -7.083 -29.625 5.215 1.00 9.10 251 GLN A CA 1
ATOM 2066 C C . GLN A 1 269 ? -8.473 -29.021 5.327 1.00 11.15 251 GLN A C 1
ATOM 2067 O O . GLN A 1 269 ? -9.114 -29.159 6.372 1.00 11.17 251 GLN A O 1
ATOM 2073 N N . ASP A 1 270 ? -8.941 -28.383 4.252 1.00 10.72 252 ASP A N 1
ATOM 2074 C CA . ASP A 1 270 ? -10.330 -27.888 4.213 1.00 8.93 252 ASP A CA 1
ATOM 2075 C C . ASP A 1 270 ? -10.685 -27.646 2.743 1.00 10.95 252 ASP A C 1
ATOM 2076 O O . ASP A 1 270 ? -9.891 -27.970 1.854 1.00 14.08 252 ASP A O 1
ATOM 2081 N N . LEU A 1 271 ? -11.851 -27.065 2.508 1.00 12.74 253 LEU A N 1
ATOM 2082 C CA . LEU A 1 271 ? -12.229 -26.730 1.126 1.00 16.56 253 LEU A CA 1
ATOM 2083 C C . LEU A 1 271 ? -11.560 -25.431 0.685 1.00 17.61 253 LEU A C 1
ATOM 2084 O O . LEU A 1 271 ? -11.222 -24.580 1.509 1.00 16.23 253 LEU A O 1
ATOM 2089 N N . PRO A 1 272 ? -11.398 -25.223 -0.629 1.00 21.39 254 PRO A N 1
ATOM 2090 C CA . PRO A 1 272 ? -10.537 -24.112 -1.109 1.00 22.28 254 PRO A CA 1
ATOM 2091 C C . PRO A 1 272 ? -10.975 -22.742 -0.603 1.00 17.00 254 PRO A C 1
ATOM 2092 O O . PRO A 1 272 ? -10.103 -21.934 -0.241 1.00 22.74 254 PRO A O 1
ATOM 2096 N N . PRO A 1 273 ? -12.276 -22.414 -0.559 1.00 21.57 255 PRO A N 1
ATOM 2097 C CA . PRO A 1 273 ? -12.638 -21.062 -0.076 1.00 24.64 255 PRO A CA 1
ATOM 2098 C C . PRO A 1 273 ? -12.279 -20.842 1.374 1.00 22.63 255 PRO A C 1
ATOM 2099 O O . PRO A 1 273 ? -11.979 -19.711 1.773 1.00 22.55 255 PRO A O 1
ATOM 2103 N N . VAL A 1 274 ? -12.368 -21.892 2.195 1.00 21.91 256 VAL A N 1
ATOM 2104 C CA . VAL A 1 274 ? -11.991 -21.769 3.601 1.00 16.55 256 VAL A CA 1
ATOM 2105 C C . VAL A 1 274 ? -10.470 -21.632 3.739 1.00 16.32 256 VAL A C 1
ATOM 2106 O O . VAL A 1 274 ? -9.961 -20.780 4.491 1.00 16.74 256 VAL A O 1
ATOM 2110 N N . LEU A 1 275 ? -9.712 -22.430 2.977 1.00 15.24 257 LEU A N 1
ATOM 2111 C CA . LEU A 1 275 ? -8.264 -22.286 2.975 1.00 16.73 257 LEU A CA 1
ATOM 2112 C C . LEU A 1 275 ? -7.843 -20.876 2.575 1.00 24.07 257 LEU A C 1
ATOM 2113 O O . LEU A 1 275 ? -6.955 -20.279 3.198 1.00 20.61 257 LEU A O 1
ATOM 2118 N N . GLN A 1 276 ? -8.469 -20.325 1.532 1.00 22.76 258 GLN A N 1
ATOM 2119 C CA . GLN A 1 276 ? -8.073 -18.981 1.141 1.00 26.82 258 GLN A CA 1
ATOM 2120 C C . GLN A 1 276 ? -8.334 -17.991 2.277 1.00 24.75 258 GLN A C 1
ATOM 2121 O O . GLN A 1 276 ? -7.506 -17.111 2.543 1.00 24.13 258 GLN A O 1
ATOM 2127 N N . ALA A 1 277 ? -9.472 -18.136 2.972 1.00 19.68 259 ALA A N 1
ATOM 2128 C CA . ALA A 1 277 ? -9.749 -17.323 4.154 1.00 22.69 259 ALA A CA 1
ATOM 2129 C C . ALA A 1 277 ? -8.697 -17.518 5.237 1.00 24.42 259 ALA A C 1
ATOM 2130 O O . ALA A 1 277 ? -8.361 -16.569 5.951 1.00 29.13 259 ALA A O 1
ATOM 2132 N N . ALA A 1 278 ? -8.164 -18.732 5.386 1.00 22.78 260 ALA A N 1
ATOM 2133 C CA . ALA A 1 278 ? -7.234 -18.980 6.475 1.00 21.29 260 ALA A CA 1
ATOM 2134 C C . ALA A 1 278 ? -5.871 -18.335 6.236 1.00 19.77 260 ALA A C 1
ATOM 2135 O O . ALA A 1 278 ? -5.150 -18.111 7.214 1.00 20.35 260 ALA A O 1
ATOM 2137 N N . GLN A 1 279 ? -5.522 -18.012 4.979 1.00 21.87 261 GLN A N 1
ATOM 2138 C CA . GLN A 1 279 ? -4.140 -17.610 4.662 1.00 26.14 261 GLN A CA 1
ATOM 2139 C C . GLN A 1 279 ? -3.733 -16.351 5.415 1.00 35.64 261 GLN A C 1
ATOM 2140 O O . GLN A 1 279 ? -2.607 -16.261 5.909 1.00 36.56 261 GLN A O 1
ATOM 2146 N N . ALA A 1 280 ? -4.659 -15.397 5.560 1.00 45.11 262 ALA A N 1
ATOM 2147 C CA . ALA A 1 280 ? -4.348 -14.114 6.184 1.00 50.36 262 ALA A CA 1
ATOM 2148 C C . ALA A 1 280 ? -3.677 -14.287 7.534 1.00 47.90 262 ALA A C 1
ATOM 2149 O O . ALA A 1 280 ? -2.753 -13.540 7.872 1.00 51.06 262 ALA A O 1
ATOM 2151 N N . THR A 1 281 ? -4.106 -15.277 8.315 1.00 39.20 263 THR A N 1
ATOM 2152 C CA . THR A 1 281 ? -3.647 -15.386 9.688 1.00 34.03 263 THR A CA 1
ATOM 2153 C C . THR A 1 281 ? -2.847 -16.648 9.962 1.00 32.92 263 THR A C 1
ATOM 2154 O O . THR A 1 281 ? -2.515 -16.912 11.120 1.00 35.61 263 THR A O 1
ATOM 2158 N N . LEU A 1 282 ? -2.534 -17.428 8.955 1.00 28.19 264 LEU A N 1
ATOM 2159 C CA . LEU A 1 282 ? -1.657 -18.571 9.168 1.00 29.58 264 LEU A CA 1
ATOM 2160 C C . LEU A 1 282 ? -0.199 -18.125 9.301 1.00 33.35 264 LEU A C 1
ATOM 2161 O O . LEU A 1 282 ? 0.198 -17.109 8.725 1.00 36.10 264 LEU A O 1
ATOM 2166 N N . PRO A 1 283 ? 0.614 -18.870 10.054 1.00 35.59 265 PRO A N 1
ATOM 2167 C CA . PRO A 1 283 ? 2.055 -18.581 10.102 1.00 38.80 265 PRO A CA 1
ATOM 2168 C C . PRO A 1 283 ? 2.631 -18.513 8.700 1.00 41.15 265 PRO A C 1
ATOM 2169 O O . PRO A 1 283 ? 2.107 -19.124 7.763 1.00 40.38 265 PRO A O 1
ATOM 2173 N N . LEU A 1 284 ? 3.733 -17.767 8.559 1.00 46.46 266 LEU A N 1
ATOM 2174 C CA . LEU A 1 284 ? 4.379 -17.686 7.252 1.00 46.34 266 LEU A CA 1
ATOM 2175 C C . LEU A 1 284 ? 4.976 -19.025 6.837 1.00 39.86 266 LEU A C 1
ATOM 2176 O O . LEU A 1 284 ? 5.031 -19.334 5.643 1.00 39.11 266 LEU A O 1
ATOM 2181 N N . SER A 1 285 ? 5.398 -19.844 7.797 1.00 35.41 267 SER A N 1
ATOM 2182 C CA . SER A 1 285 ? 5.961 -21.142 7.489 1.00 31.26 267 SER A CA 1
ATOM 2183 C C . SER A 1 285 ? 5.522 -22.144 8.552 1.00 28.97 267 SER A C 1
ATOM 2184 O O . SER A 1 285 ? 5.154 -21.784 9.667 1.00 29.59 267 SER A O 1
ATOM 2187 N N . GLY A 1 286 ? 5.641 -23.410 8.211 1.00 29.26 268 GLY A N 1
ATOM 2188 C CA . GLY A 1 286 ? 5.468 -24.474 9.162 1.00 25.93 268 GLY A CA 1
ATOM 2189 C C . GLY A 1 286 ? 4.128 -25.175 9.075 1.00 21.39 268 GLY A C 1
ATOM 2190 O O . GLY A 1 286 ? 3.974 -26.238 9.707 1.00 22.79 268 GLY A O 1
ATOM 2191 N N . ILE A 1 287 ? 3.145 -24.592 8.380 1.00 18.14 269 ILE A N 1
ATOM 2192 C CA . ILE A 1 287 ? 1.810 -25.202 8.282 1.00 15.44 269 ILE A CA 1
ATOM 2193 C C . ILE A 1 287 ? 1.386 -25.226 6.829 1.00 16.60 269 ILE A C 1
ATOM 2194 O O . ILE A 1 287 ? 1.232 -24.171 6.190 1.00 21.22 269 ILE A O 1
ATOM 2199 N N . GLU A 1 288 ? 1.154 -26.420 6.298 1.00 14.42 270 GLU A N 1
ATOM 2200 C CA . GLU A 1 288 ? 0.730 -26.548 4.905 1.00 15.92 270 GLU A CA 1
ATOM 2201 C C . GLU A 1 288 ? -0.764 -26.367 4.785 1.00 18.63 270 GLU A C 1
ATOM 2202 O O . GLU A 1 288 ? -1.525 -26.758 5.666 1.00 18.76 270 GLU A O 1
ATOM 2208 N N . SER A 1 289 ? -1.203 -25.809 3.672 1.00 16.06 271 SER A N 1
ATOM 2209 C CA . SER A 1 289 ? -2.631 -25.697 3.399 1.00 18.84 271 SER A CA 1
ATOM 2210 C C . SER A 1 289 ? -2.935 -26.625 2.243 1.00 24.70 271 SER A C 1
ATOM 2211 O O . SER A 1 289 ? -2.426 -26.434 1.134 1.00 29.30 271 SER A O 1
ATOM 2214 N N . MET A 1 290 ? -3.739 -27.626 2.489 1.00 16.69 272 MET A N 1
ATOM 2215 C CA . MET A 1 290 ? -3.988 -28.678 1.498 1.00 14.17 272 MET A CA 1
ATOM 2216 C C . MET A 1 290 ? -5.471 -28.794 1.222 1.00 18.16 272 MET A C 1
ATOM 2217 O O . MET A 1 290 ? -6.249 -29.180 2.119 1.00 14.06 272 MET A O 1
ATOM 2222 N N . PRO A 1 291 ? -5.936 -28.468 0.029 1.00 15.87 273 PRO A N 1
ATOM 2223 C CA . PRO A 1 291 ? -7.372 -28.619 -0.264 1.00 16.70 273 PRO A CA 1
ATOM 2224 C C . PRO A 1 291 ? -7.719 -30.098 -0.230 1.00 18.56 273 PRO A C 1
ATOM 2225 O O . PRO A 1 291 ? -6.991 -30.932 -0.773 1.00 18.71 273 PRO A O 1
ATOM 2229 N N . HIS A 1 292 ? -8.792 -30.437 0.478 1.00 13.66 274 HIS A N 1
ATOM 2230 C CA . HIS A 1 292 ? -9.177 -31.838 0.596 1.00 13.27 274 HIS A CA 1
ATOM 2231 C C . HIS A 1 292 ? -10.612 -31.891 1.061 1.00 15.56 274 HIS A C 1
ATOM 2232 O O . HIS A 1 292 ? -10.964 -31.228 2.044 1.00 16.59 274 HIS A O 1
ATOM 2239 N N . ASN A 1 293 ? -11.429 -32.653 0.349 1.00 14.29 275 ASN A N 1
ATOM 2240 C CA . ASN A 1 293 ? -12.812 -32.864 0.730 1.00 12.73 275 ASN A CA 1
ATOM 2241 C C . ASN A 1 293 ? -12.834 -34.127 1.585 1.00 12.42 275 ASN A C 1
ATOM 2242 O O . ASN A 1 293 ? -12.385 -35.185 1.124 1.00 13.42 275 ASN A O 1
ATOM 2247 N N . PHE A 1 294 ? -13.330 -34.036 2.835 1.00 12.30 276 PHE A N 1
ATOM 2248 C CA . PHE A 1 294 ? -13.176 -35.202 3.706 1.00 10.11 276 PHE A CA 1
ATOM 2249 C C . PHE A 1 294 ? -14.189 -36.330 3.415 1.00 11.75 276 PHE A C 1
ATOM 2250 O O . PHE A 1 294 ? -14.162 -37.371 4.099 1.00 14.56 276 PHE A O 1
ATOM 2258 N N . HIS A 1 295 ? -15.003 -36.191 2.381 1.00 13.72 277 HIS A N 1
ATOM 2259 C CA . HIS A 1 295 ? -15.753 -37.308 1.834 1.00 12.54 277 HIS A CA 1
ATOM 2260 C C . HIS A 1 295 ? -14.970 -38.086 0.804 1.00 15.53 277 HIS A C 1
ATOM 2261 O O . HIS A 1 295 ? -15.561 -38.915 0.112 1.00 15.51 277 HIS A O 1
ATOM 2268 N N . THR A 1 296 ? -13.679 -37.773 0.605 1.00 13.09 278 THR A N 1
ATOM 2269 C CA . THR A 1 296 ? -12.861 -38.548 -0.329 1.00 15.55 278 THR A CA 1
ATOM 2270 C C . THR A 1 296 ? -11.710 -39.204 0.440 1.00 17.19 278 THR A C 1
ATOM 2271 O O . THR A 1 296 ? -11.444 -38.837 1.594 1.00 13.89 278 THR A O 1
ATOM 2275 N N . PRO A 1 297 ? -11.005 -40.182 -0.142 1.00 14.59 279 PRO A N 1
ATOM 2276 C CA . PRO A 1 297 ? -9.906 -40.843 0.575 1.00 14.36 279 PRO A CA 1
ATOM 2277 C C . PRO A 1 297 ? -8.835 -39.862 1.044 1.00 14.43 279 PRO A C 1
ATOM 2278 O O . PRO A 1 297 ? -8.436 -38.934 0.325 1.00 14.26 279 PRO A O 1
ATOM 2282 N N . GLN A 1 298 ? -8.360 -40.080 2.275 1.00 10.23 280 GLN A N 1
ATOM 2283 C CA . GLN A 1 298 ? -7.313 -39.236 2.872 1.00 10.71 280 GLN A CA 1
ATOM 2284 C C . GLN A 1 298 ? -6.002 -39.337 2.078 1.00 12.17 280 GLN A C 1
ATOM 2285 O O . GLN A 1 298 ? -5.472 -40.438 1.932 1.00 13.75 280 GLN A O 1
ATOM 2291 N N . PRO A 1 299 ? -5.489 -38.242 1.510 1.00 10.06 281 PRO A N 1
ATOM 2292 C CA . PRO A 1 299 ? -4.268 -38.376 0.681 1.00 14.80 281 PRO A CA 1
ATOM 2293 C C . PRO A 1 299 ? -2.977 -38.511 1.472 1.00 16.43 281 PRO A C 1
ATOM 2294 O O . PRO A 1 299 ? -2.009 -39.099 0.950 1.00 16.02 281 PRO A O 1
ATOM 2298 N N . VAL A 1 300 ? -2.878 -37.946 2.680 1.00 13.48 282 VAL A N 1
ATOM 2299 C CA . VAL A 1 300 ? -1.634 -38.008 3.452 1.00 13.56 282 VAL A CA 1
ATOM 2300 C C . VAL A 1 300 ? -1.501 -39.368 4.127 1.00 12.98 282 VAL A C 1
ATOM 2301 O O . VAL A 1 300 ? -2.316 -39.734 4.980 1.00 14.23 282 VAL A O 1
ATOM 2305 N N . GLN A 1 301 ? -0.431 -40.086 3.798 1.00 13.17 283 GLN A N 1
ATOM 2306 C CA . GLN A 1 301 ? -0.224 -41.444 4.288 1.00 17.39 283 GLN A CA 1
ATOM 2307 C C . GLN A 1 301 ? 0.648 -41.498 5.536 1.00 16.16 283 GLN A C 1
ATOM 2308 O O . GLN A 1 301 ? 1.690 -40.849 5.604 1.00 15.72 283 GLN A O 1
ATOM 2314 N N . GLY A 1 302 ? 0.249 -42.324 6.512 1.00 13.65 284 GLY A N 1
ATOM 2315 C CA . GLY A 1 302 ? 1.106 -42.611 7.659 1.00 14.66 284 GLY A CA 1
ATOM 2316 C C . GLY A 1 302 ? 1.361 -41.461 8.610 1.00 17.59 284 GLY A C 1
ATOM 2317 O O . GLY A 1 302 ? 2.354 -41.473 9.345 1.00 16.83 284 GLY A O 1
ATOM 2318 N N . ALA A 1 303 ? 0.440 -40.511 8.693 1.00 12.37 285 ALA A N 1
ATOM 2319 C CA . ALA A 1 303 ? 0.583 -39.435 9.656 1.00 10.77 285 ALA A CA 1
ATOM 2320 C C . ALA A 1 303 ? 0.435 -39.956 11.083 1.00 12.69 285 ALA A C 1
ATOM 2321 O O . ALA A 1 303 ? -0.252 -40.938 11.317 1.00 12.19 285 ALA A O 1
ATOM 2323 N N . LYS A 1 304 ? 1.045 -39.272 12.039 1.00 8.32 286 LYS A N 1
ATOM 2324 C CA . LYS A 1 304 ? 0.890 -39.710 13.428 1.00 10.45 286 LYS A CA 1
ATOM 2325 C C . LYS A 1 304 ? -0.549 -39.445 13.914 1.00 9.51 286 LYS A C 1
ATOM 2326 O O . LYS A 1 304 ? -1.176 -40.329 14.510 1.00 10.07 286 LYS A O 1
ATOM 2332 N N . PHE A 1 305 ? -1.071 -38.238 13.675 1.00 8.10 287 PHE A N 1
ATOM 2333 C CA . PHE A 1 305 ? -2.390 -37.819 14.188 1.00 6.73 287 PHE A CA 1
ATOM 2334 C C . PHE A 1 305 ? -3.249 -37.314 13.037 1.00 10.67 287 PHE A C 1
ATOM 2335 O O . PHE A 1 305 ? -2.871 -36.337 12.377 1.00 11.89 287 PHE A O 1
ATOM 2343 N N . TYR A 1 306 ? -4.433 -37.903 12.861 1.00 7.67 288 TYR A N 1
ATOM 2344 C CA . TYR A 1 306 ? -5.428 -37.369 11.946 1.00 6.26 288 TYR A CA 1
ATOM 2345 C C . TYR A 1 306 ? -6.506 -36.805 12.852 1.00 5.93 288 TYR A C 1
ATOM 2346 O O . TYR A 1 306 ? -7.112 -37.562 13.592 1.00 10.31 288 TYR A O 1
ATOM 2355 N N . PHE A 1 307 ? -6.719 -35.493 12.798 1.00 6.41 289 PHE A N 1
ATOM 2356 C CA . PHE A 1 307 ? -7.468 -34.783 13.833 1.00 7.30 289 PHE A CA 1
ATOM 2357 C C . PHE A 1 307 ? -8.792 -34.276 13.272 1.00 6.60 289 PHE A C 1
ATOM 2358 O O . PHE A 1 307 ? -8.839 -33.657 12.199 1.00 7.82 289 PHE A O 1
ATOM 2366 N N . LEU A 1 308 ? -9.875 -34.563 13.995 1.00 6.91 290 LEU A N 1
ATOM 2367 C CA . LEU A 1 308 ? -11.236 -34.204 13.606 1.00 8.02 290 LEU A CA 1
ATOM 2368 C C . LEU A 1 308 ? -11.875 -33.497 14.804 1.00 6.80 290 LEU A C 1
ATOM 2369 O O . LEU A 1 308 ? -12.377 -34.154 15.722 1.00 7.72 290 LEU A O 1
ATOM 2374 N N . ARG A 1 309 ? -11.904 -32.162 14.766 1.00 6.67 291 ARG A N 1
ATOM 2375 C CA . ARG A 1 309 ? -12.483 -31.384 15.856 1.00 4.58 291 ARG A CA 1
ATOM 2376 C C . ARG A 1 309 ? -13.810 -30.737 15.438 1.00 5.30 291 ARG A C 1
ATOM 2377 O O . ARG A 1 309 ? -13.881 -29.974 14.464 1.00 8.41 291 ARG A O 1
ATOM 2385 N N . LEU A 1 310 ? -14.870 -31.097 16.200 1.00 7.15 292 LEU A N 1
ATOM 2386 C CA . LEU A 1 310 ? -16.243 -30.600 15.947 1.00 7.43 292 LEU A CA 1
ATOM 2387 C C . LEU A 1 310 ? -16.665 -30.887 14.511 1.00 11.56 292 LEU A C 1
ATOM 2388 O O . LEU A 1 310 ? -17.300 -30.057 13.852 1.00 12.18 292 LEU A O 1
ATOM 2393 N N . ILE A 1 311 ? -16.273 -32.057 13.995 1.00 6.36 293 ILE A N 1
ATOM 2394 C CA . ILE A 1 311 ? -16.651 -32.460 12.641 1.00 5.33 293 ILE A CA 1
ATOM 2395 C C . ILE A 1 311 ? -17.784 -33.477 12.745 1.00 7.75 293 ILE A C 1
ATOM 2396 O O . ILE A 1 311 ? -18.869 -33.281 12.175 1.00 8.62 293 ILE A O 1
ATOM 2401 N N . LEU A 1 312 ? -17.520 -34.580 13.446 1.00 8.72 294 LEU A N 1
ATOM 2402 C CA . LEU A 1 312 ? -18.396 -35.732 13.310 1.00 7.66 294 LEU A CA 1
ATOM 2403 C C . LEU A 1 312 ? -19.716 -35.518 14.044 1.00 6.92 294 LEU A C 1
ATOM 2404 O O . LEU A 1 312 ? -20.710 -36.176 13.660 1.00 9.04 294 LEU A O 1
ATOM 2409 N N . ARG A 1 313 ? -19.768 -34.595 15.024 1.00 7.95 295 ARG A N 1
ATOM 2410 C CA . ARG A 1 313 ? -21.081 -34.310 15.641 1.00 7.66 295 ARG A CA 1
ATOM 2411 C C . ARG A 1 313 ? -22.109 -33.805 14.615 1.00 9.15 295 ARG A C 1
ATOM 2412 O O . ARG A 1 313 ? -23.321 -33.867 14.905 1.00 10.38 295 ARG A O 1
ATOM 2420 N N . ASP A 1 314 ? -21.667 -33.241 13.479 1.00 7.86 296 ASP A N 1
ATOM 2421 C CA . ASP A 1 314 ? -22.572 -32.660 12.499 1.00 8.76 296 ASP A CA 1
ATOM 2422 C C . ASP A 1 314 ? -23.184 -33.682 11.552 1.00 8.58 296 ASP A C 1
ATOM 2423 O O . ASP A 1 314 ? -23.936 -33.300 10.650 1.00 12.08 296 ASP A O 1
ATOM 2428 N N . PHE A 1 315 ? -22.868 -34.967 11.714 1.00 7.90 297 PHE A N 1
ATOM 2429 C CA . PHE A 1 315 ? -23.273 -35.992 10.770 1.00 12.11 297 PHE A CA 1
ATOM 2430 C C . PHE A 1 315 ? -23.927 -37.152 11.509 1.00 9.98 297 PHE A C 1
ATOM 2431 O O . PHE A 1 315 ? -23.401 -37.616 12.518 1.00 10.95 297 PHE A O 1
ATOM 2439 N N . PRO A 1 316 ? -25.063 -37.669 11.005 1.00 9.73 298 PRO A N 1
ATOM 2440 C CA . PRO A 1 316 ? -25.583 -38.942 11.485 1.00 11.83 298 PRO A CA 1
ATOM 2441 C C . PRO A 1 316 ? -24.587 -40.077 11.284 1.00 14.25 298 PRO A C 1
ATOM 2442 O O . PRO A 1 316 ? -23.625 -39.979 10.515 1.00 12.88 298 PRO A O 1
ATOM 2446 N N . ASP A 1 317 ? -24.851 -41.198 11.958 1.00 14.25 299 ASP A N 1
ATOM 2447 C CA . ASP A 1 317 ? -23.885 -42.294 11.970 1.00 15.25 299 ASP A CA 1
ATOM 2448 C C . ASP A 1 317 ? -23.419 -42.731 10.582 1.00 16.57 299 ASP A C 1
ATOM 2449 O O . ASP A 1 317 ? -22.218 -42.937 10.365 1.00 14.83 299 ASP A O 1
ATOM 2454 N N . HIS A 1 318 ? -24.336 -42.842 9.621 1.00 15.56 300 HIS A N 1
ATOM 2455 C CA . HIS A 1 318 ? -23.952 -43.377 8.319 1.00 17.76 300 HIS A CA 1
ATOM 2456 C C . HIS A 1 318 ? -22.878 -42.511 7.676 1.00 17.26 300 HIS A C 1
ATOM 2457 O O . HIS A 1 318 ? -21.887 -43.022 7.129 1.00 15.70 300 HIS A O 1
ATOM 2464 N N . GLN A 1 319 ? -23.070 -41.197 7.729 1.00 14.18 301 GLN A N 1
ATOM 2465 C CA . GLN A 1 319 ? -22.138 -40.257 7.122 1.00 13.21 301 GLN A CA 1
ATOM 2466 C C . GLN A 1 319 ? -20.882 -40.099 7.965 1.00 13.68 301 GLN A C 1
ATOM 2467 O O . GLN A 1 319 ? -19.793 -39.929 7.409 1.00 16.02 301 GLN A O 1
ATOM 2473 N N . ALA A 1 320 ? -21.007 -40.087 9.307 1.00 10.93 302 ALA A N 1
ATOM 2474 C CA . ALA A 1 320 ? -19.820 -39.985 10.131 1.00 8.87 302 ALA A CA 1
ATOM 2475 C C . ALA A 1 320 ? -18.915 -41.169 9.901 1.00 12.35 302 ALA A C 1
ATOM 2476 O O . ALA A 1 320 ? -17.670 -41.037 9.880 1.00 12.27 302 ALA A O 1
ATOM 2478 N N . LEU A 1 321 ? -19.538 -42.338 9.765 1.00 11.39 303 LEU A N 1
ATOM 2479 C CA . LEU A 1 321 ? -18.783 -43.553 9.504 1.00 12.57 303 LEU A CA 1
ATOM 2480 C C . LEU A 1 321 ? -18.003 -43.449 8.186 1.00 12.89 303 LEU A C 1
ATOM 2481 O O . LEU A 1 321 ? -16.794 -43.780 8.148 1.00 13.27 303 LEU A O 1
ATOM 2486 N N . GLU A 1 322 ? -18.638 -42.907 7.131 1.00 15.64 304 GLU A N 1
ATOM 2487 C CA . GLU A 1 322 ? -17.961 -42.726 5.832 1.00 13.96 304 GLU A CA 1
ATOM 2488 C C . GLU A 1 322 ? -16.742 -41.820 5.959 1.00 15.09 304 GLU A C 1
ATOM 2489 O O . GLU A 1 322 ? -15.695 -42.060 5.323 1.00 14.79 304 GLU A O 1
ATOM 2495 N N . ILE A 1 323 ? -16.862 -40.753 6.752 1.00 13.01 305 ILE A N 1
ATOM 2496 C CA . ILE A 1 323 ? -15.715 -39.866 6.946 1.00 12.63 305 ILE A CA 1
ATOM 2497 C C . ILE A 1 323 ? -14.543 -40.617 7.614 1.00 12.90 305 ILE A C 1
ATOM 2498 O O . ILE A 1 323 ? -13.371 -40.502 7.204 1.00 11.92 305 ILE A O 1
ATOM 2503 N N . LEU A 1 324 ? -14.834 -41.427 8.631 1.00 11.21 306 LEU A N 1
ATOM 2504 C CA . LEU A 1 324 ? -13.806 -42.240 9.269 1.00 11.63 306 LEU A CA 1
ATOM 2505 C C . LEU A 1 324 ? -13.215 -43.280 8.293 1.00 9.91 306 LEU A C 1
ATOM 2506 O O . LEU A 1 324 ? -11.982 -43.475 8.243 1.00 11.71 306 LEU A O 1
ATOM 2511 N N . GLN A 1 325 ? -14.076 -43.947 7.520 1.00 12.22 307 GLN A N 1
ATOM 2512 C CA . GLN A 1 325 ? -13.612 -44.960 6.559 1.00 10.87 307 GLN A CA 1
ATOM 2513 C C . GLN A 1 325 ? -12.726 -44.373 5.460 1.00 13.50 307 GLN A C 1
ATOM 2514 O O . GLN A 1 325 ? -11.919 -45.103 4.869 1.00 15.56 307 GLN A O 1
ATOM 2520 N N . ASN A 1 326 ? -12.881 -43.092 5.152 1.00 11.73 308 ASN A N 1
ATOM 2521 C CA . ASN A 1 326 ? -11.971 -42.460 4.206 1.00 13.79 308 ASN A CA 1
ATOM 2522 C C . ASN A 1 326 ? -10.570 -42.255 4.789 1.00 13.27 308 ASN A C 1
ATOM 2523 O O . ASN A 1 326 ? -9.610 -42.086 4.009 1.00 16.51 308 ASN A O 1
ATOM 2528 N N . ILE A 1 327 ? -10.412 -42.259 6.114 1.00 12.35 309 ILE A N 1
ATOM 2529 C CA . ILE A 1 327 ? -9.097 -42.042 6.727 1.00 10.76 309 ILE A CA 1
ATOM 2530 C C . ILE A 1 327 ? -8.388 -43.350 6.996 1.00 16.10 309 ILE A C 1
ATOM 2531 O O . ILE A 1 327 ? -7.170 -43.459 6.823 1.00 13.99 309 ILE A O 1
ATOM 2536 N N . VAL A 1 328 ? -9.112 -44.362 7.441 1.00 14.52 310 VAL A N 1
ATOM 2537 C CA . VAL A 1 328 ? -8.492 -45.587 7.932 1.00 14.07 310 VAL A CA 1
ATOM 2538 C C . VAL A 1 328 ? -7.472 -46.204 6.963 1.00 15.66 310 VAL A C 1
ATOM 2539 O O . VAL A 1 328 ? -6.409 -46.630 7.432 1.00 16.22 310 VAL A O 1
ATOM 2543 N N . PRO A 1 329 ? -7.698 -46.228 5.633 1.00 16.40 311 PRO A N 1
ATOM 2544 C CA . PRO A 1 329 ? -6.710 -46.887 4.746 1.00 17.02 311 PRO A CA 1
ATOM 2545 C C . PRO A 1 329 ? -5.371 -46.162 4.691 1.00 20.22 311 PRO A C 1
ATOM 2546 O O . PRO A 1 329 ? -4.366 -46.794 4.324 1.00 17.93 311 PRO A O 1
ATOM 2550 N N . ALA A 1 330 ? -5.316 -44.873 5.045 1.00 15.40 312 ALA A N 1
ATOM 2551 C CA . ALA A 1 330 ? -4.055 -44.116 5.089 1.00 15.85 312 ALA A CA 1
ATOM 2552 C C . ALA A 1 330 ? -3.214 -44.392 6.320 1.00 14.43 312 ALA A C 1
ATOM 2553 O O . ALA A 1 330 ? -2.043 -43.975 6.354 1.00 16.12 312 ALA A O 1
ATOM 2555 N N . MET A 1 331 ? -3.787 -45.011 7.363 1.00 13.05 313 MET A N 1
ATOM 2556 C CA . MET A 1 331 ? -3.122 -45.190 8.653 1.00 13.11 313 MET A CA 1
ATOM 2557 C C . MET A 1 331 ? -2.072 -46.304 8.611 1.00 13.59 313 MET A C 1
ATOM 2558 O O . MET A 1 331 ? -2.277 -47.335 7.976 1.00 18.14 313 MET A O 1
ATOM 2563 N N . ASP A 1 332 ? -0.958 -46.086 9.271 1.00 18.66 314 ASP A N 1
ATOM 2564 C CA . ASP A 1 332 ? -0.094 -47.213 9.617 1.00 22.12 314 ASP A CA 1
ATOM 2565 C C . ASP A 1 332 ? -0.282 -47.556 11.101 1.00 18.15 314 ASP A C 1
ATOM 2566 O O . ASP A 1 332 ? -1.173 -47.032 11.779 1.00 17.68 314 ASP A O 1
ATOM 2571 N N . ALA A 1 333 ? 0.508 -48.503 11.618 1.00 17.75 315 ALA A N 1
ATOM 2572 C CA . ALA A 1 333 ? 0.232 -49.007 12.951 1.00 16.58 315 ALA A CA 1
ATOM 2573 C C . ALA A 1 333 ? 0.393 -47.924 14.015 1.00 14.70 315 ALA A C 1
ATOM 2574 O O . ALA A 1 333 ? -0.272 -47.970 15.051 1.00 19.36 315 ALA A O 1
ATOM 2576 N N . GLU A 1 334 ? 1.287 -46.953 13.784 1.00 13.73 316 GLU A N 1
ATOM 2577 C CA . GLU A 1 334 ? 1.462 -45.876 14.732 1.00 12.59 316 GLU A CA 1
ATOM 2578 C C . GLU A 1 334 ? 0.473 -44.737 14.536 1.00 11.79 316 GLU A C 1
ATOM 2579 O O . GLU A 1 334 ? 0.433 -43.856 15.392 1.00 12.62 316 GLU A O 1
ATOM 2585 N N . SER A 1 335 ? -0.242 -44.668 13.406 1.00 13.91 317 SER A N 1
ATOM 2586 C CA . SER A 1 335 ? -1.182 -43.563 13.207 1.00 14.16 317 SER A CA 1
ATOM 2587 C C . SER A 1 335 ? -2.303 -43.621 14.238 1.00 12.07 317 SER A C 1
ATOM 2588 O O . SER A 1 335 ? -2.695 -44.692 14.677 1.00 10.38 317 SER A O 1
ATOM 2591 N N . ARG A 1 336 ? -2.864 -42.452 14.552 1.00 10.70 318 ARG A N 1
ATOM 2592 C CA . ARG A 1 336 ? -4.068 -42.393 15.394 1.00 9.67 318 ARG A CA 1
ATOM 2593 C C . ARG A 1 336 ? -5.051 -41.425 14.770 1.00 9.71 318 ARG A C 1
ATOM 2594 O O . ARG A 1 336 ? -4.654 -40.413 14.181 1.00 10.07 318 ARG A O 1
ATOM 2602 N N . ILE A 1 337 ? -6.339 -41.713 14.906 1.00 8.05 319 ILE A N 1
ATOM 2603 C CA . ILE A 1 337 ? -7.361 -40.724 14.584 1.00 8.79 319 ILE A CA 1
ATOM 2604 C C . ILE A 1 337 ? -7.738 -40.091 15.919 1.00 10.92 319 ILE A C 1
ATOM 2605 O O . ILE A 1 337 ? -8.043 -40.801 16.873 1.00 9.24 319 ILE A O 1
ATOM 2610 N N . VAL A 1 338 ? -7.752 -38.773 15.977 1.00 6.27 320 VAL A N 1
ATOM 2611 C CA . VAL A 1 338 ? -8.045 -38.073 17.213 1.00 6.70 320 VAL A CA 1
ATOM 2612 C C . VAL A 1 338 ? -9.365 -37.339 16.971 1.00 8.10 320 VAL A C 1
ATOM 2613 O O . VAL A 1 338 ? -9.411 -36.376 16.185 1.00 9.28 320 VAL A O 1
ATOM 2617 N N . ILE A 1 339 ? -10.425 -37.757 17.668 1.00 6.85 321 ILE A N 1
ATOM 2618 C CA . ILE A 1 339 ? -11.722 -37.121 17.545 1.00 7.74 321 ILE A CA 1
ATOM 2619 C C . ILE A 1 339 ? -11.836 -36.185 18.741 1.00 6.91 321 ILE A C 1
ATOM 2620 O O . ILE A 1 339 ? -11.815 -36.651 19.886 1.00 8.40 321 ILE A O 1
ATOM 2625 N N . ASP A 1 340 ? -11.945 -34.886 18.475 1.00 6.36 322 ASP A N 1
ATOM 2626 C CA . ASP A 1 340 ? -12.062 -33.848 19.502 1.00 7.40 322 ASP A CA 1
ATOM 2627 C C . ASP A 1 340 ? -13.481 -33.316 19.407 1.00 8.26 322 ASP A C 1
ATOM 2628 O O . ASP A 1 340 ? -13.833 -32.682 18.415 1.00 7.58 322 ASP A O 1
ATOM 2633 N N . ASP A 1 341 ? -14.303 -33.643 20.401 1.00 6.09 323 ASP A N 1
ATOM 2634 C CA . ASP A 1 341 ? -15.747 -33.387 20.243 1.00 5.23 323 ASP A CA 1
ATOM 2635 C C . ASP A 1 341 ? -16.379 -33.544 21.613 1.00 6.80 323 ASP A C 1
ATOM 2636 O O . ASP A 1 341 ? -15.702 -33.803 22.613 1.00 6.51 323 ASP A O 1
ATOM 2641 N N . GLY A 1 342 ? -17.698 -33.342 21.650 1.00 7.11 324 GLY A N 1
ATOM 2642 C CA . GLY A 1 342 ? -18.407 -33.500 22.925 1.00 6.11 324 GLY A CA 1
ATOM 2643 C C . GLY A 1 342 ? -18.574 -34.969 23.281 1.00 6.55 324 GLY A C 1
ATOM 2644 O O . GLY A 1 342 ? -18.777 -35.819 22.412 1.00 7.91 324 GLY A O 1
ATOM 2645 N N . VAL A 1 343 ? -18.434 -35.259 24.577 1.00 6.35 325 VAL A N 1
ATOM 2646 C CA . VAL A 1 343 ? -18.584 -36.643 25.091 1.00 7.75 325 VAL A CA 1
ATOM 2647 C C . VAL A 1 343 ? -19.467 -36.581 26.337 1.00 8.79 325 VAL A C 1
ATOM 2648 O O . VAL A 1 343 ? -18.994 -36.754 27.472 1.00 10.38 325 VAL A O 1
ATOM 2652 N N . PRO A 1 344 ? -20.757 -36.322 26.180 1.00 7.62 326 PRO A N 1
ATOM 2653 C CA . PRO A 1 344 ? -21.609 -36.175 27.350 1.00 6.17 326 PRO A CA 1
ATOM 2654 C C . PRO A 1 344 ? -21.679 -37.462 28.133 1.00 8.82 326 PRO A C 1
ATOM 2655 O O . PRO A 1 344 ? -21.490 -38.548 27.575 1.00 8.66 326 PRO A O 1
ATOM 2659 N N . PRO A 1 345 ? -21.972 -37.376 29.441 1.00 8.36 327 PRO A N 1
ATOM 2660 C CA . PRO A 1 345 ? -22.079 -38.585 30.274 1.00 9.80 327 PRO A CA 1
ATOM 2661 C C . PRO A 1 345 ? -23.331 -39.384 29.946 1.00 7.88 327 PRO A C 1
ATOM 2662 O O . PRO A 1 345 ? -24.285 -38.887 29.331 1.00 10.36 327 PRO A O 1
ATOM 2666 N N . GLU A 1 346 ? -23.354 -40.608 30.521 1.00 10.32 328 GLU A N 1
ATOM 2667 C CA . GLU A 1 346 ? -24.493 -41.532 30.410 1.00 11.39 328 GLU A CA 1
ATOM 2668 C C . GLU A 1 346 ? -25.746 -40.994 31.077 1.00 12.63 328 GLU A C 1
ATOM 2669 O O . GLU A 1 346 ? -26.875 -41.313 30.646 1.00 14.92 328 GLU A O 1
ATOM 2675 N N . LYS A 1 347 ? -25.570 -40.178 32.112 1.00 8.57 329 LYS A N 1
ATOM 2676 C CA . LYS A 1 347 ? -26.688 -39.549 32.788 1.00 10.56 329 LYS A CA 1
ATOM 2677 C C . LYS A 1 347 ? -26.223 -38.253 33.430 1.00 8.37 329 LYS A C 1
ATOM 2678 O O . LYS A 1 347 ? -25.007 -37.961 33.515 1.00 10.56 329 LYS A O 1
ATOM 2684 N N . GLY A 1 348 ? -27.211 -37.435 33.799 1.00 9.51 330 GLY A N 1
ATOM 2685 C CA . GLY A 1 348 ? -26.877 -36.131 34.361 1.00 7.82 330 GLY A CA 1
ATOM 2686 C C . GLY A 1 348 ? -26.177 -35.173 33.401 1.00 7.30 330 GLY A C 1
ATOM 2687 O O . GLY A 1 348 ? -25.474 -34.271 33.857 1.00 9.26 330 GLY A O 1
ATOM 2688 N N . ALA A 1 349 ? -26.427 -35.293 32.108 1.00 6.49 331 ALA A N 1
ATOM 2689 C CA . ALA A 1 349 ? -25.786 -34.378 31.179 1.00 6.57 331 ALA A CA 1
ATOM 2690 C C . ALA A 1 349 ? -26.298 -32.945 31.397 1.00 7.05 331 ALA A C 1
ATOM 2691 O O . ALA A 1 349 ? -27.444 -32.712 31.840 1.00 11.18 331 ALA A O 1
ATOM 2693 N N . ARG A 1 350 ? -25.443 -31.972 31.117 1.00 7.39 332 ARG A N 1
ATOM 2694 C CA . ARG A 1 350 ? -25.742 -30.561 31.378 1.00 7.67 332 ARG A CA 1
ATOM 2695 C C . ARG A 1 350 ? -26.536 -29.904 30.222 1.00 7.59 332 ARG A C 1
ATOM 2696 O O . ARG A 1 350 ? -26.573 -30.406 29.112 1.00 7.16 332 ARG A O 1
ATOM 2704 N N . TRP A 1 351 ? -27.166 -28.746 30.505 1.00 7.15 333 TRP A N 1
ATOM 2705 C CA . TRP A 1 351 ? -28.045 -28.158 29.485 1.00 7.29 333 TRP A CA 1
ATOM 2706 C C . TRP A 1 351 ? -27.304 -27.822 28.180 1.00 5.53 333 TRP A C 1
ATOM 2707 O O . TRP A 1 351 ? -27.914 -27.858 27.101 1.00 9.39 333 TRP A O 1
ATOM 2718 N N . ALA A 1 352 ? -26.026 -27.415 28.237 1.00 6.13 334 ALA A N 1
ATOM 2719 C CA . ALA A 1 352 ? -25.364 -27.143 26.963 1.00 8.00 334 ALA A CA 1
ATOM 2720 C C . ALA A 1 352 ? -25.142 -28.419 26.153 1.00 11.34 334 ALA A C 1
ATOM 2721 O O . ALA A 1 352 ? -25.153 -28.371 24.907 1.00 14.33 334 ALA A O 1
ATOM 2723 N N . GLU A 1 353 ? -25.045 -29.557 26.809 1.00 5.93 335 GLU A N 1
ATOM 2724 C CA . GLU A 1 353 ? -24.845 -30.835 26.091 1.00 10.94 335 GLU A CA 1
ATOM 2725 C C . GLU A 1 353 ? -26.151 -31.325 25.494 1.00 11.39 335 GLU A C 1
ATOM 2726 O O . GLU A 1 353 ? -26.207 -31.737 24.332 1.00 12.25 335 GLU A O 1
ATOM 2732 N N . THR A 1 354 ? -27.221 -31.270 26.255 1.00 9.35 336 THR A N 1
ATOM 2733 C CA . THR A 1 354 ? -28.472 -31.780 25.718 1.00 9.38 336 THR A CA 1
ATOM 2734 C C . THR A 1 354 ? -29.118 -30.772 24.793 1.00 7.33 336 THR A C 1
ATOM 2735 O O . THR A 1 354 ? -29.796 -31.177 23.816 1.00 8.43 336 THR A O 1
ATOM 2739 N N . GLY A 1 355 ? -28.982 -29.476 25.076 1.00 5.76 337 GLY A N 1
ATOM 2740 C CA . GLY A 1 355 ? -29.478 -28.473 24.143 1.00 7.61 337 GLY A CA 1
ATOM 2741 C C . GLY A 1 355 ? -28.801 -28.589 22.782 1.00 8.74 337 GLY A C 1
ATOM 2742 O O . GLY A 1 355 ? -29.449 -28.502 21.726 1.00 8.07 337 GLY A O 1
ATOM 2743 N N . THR A 1 356 ? -27.492 -28.823 22.791 1.00 8.03 338 THR A N 1
ATOM 2744 C CA . THR A 1 356 ? -26.785 -29.048 21.531 1.00 10.00 338 THR A CA 1
ATOM 2745 C C . THR A 1 356 ? -27.374 -30.248 20.810 1.00 7.68 338 THR A C 1
ATOM 2746 O O . THR A 1 356 ? -27.647 -30.191 19.596 1.00 8.26 338 THR A O 1
ATOM 2750 N N . ASP A 1 357 ? -27.594 -31.331 21.535 1.00 8.92 339 ASP A N 1
ATOM 2751 C CA . ASP A 1 357 ? -28.177 -32.535 20.939 1.00 8.90 339 ASP A CA 1
ATOM 2752 C C . ASP A 1 357 ? -29.523 -32.251 20.221 1.00 11.18 339 ASP A C 1
ATOM 2753 O O . ASP A 1 357 ? -29.749 -32.678 19.086 1.00 9.61 339 ASP A O 1
ATOM 2758 N N . ILE A 1 358 ? -30.436 -31.509 20.880 1.00 7.67 340 ILE A N 1
ATOM 2759 C CA . ILE A 1 358 ? -31.748 -31.224 20.259 1.00 8.68 340 ILE A CA 1
ATOM 2760 C C . ILE A 1 358 ? -31.617 -30.295 19.062 1.00 8.80 340 ILE A C 1
ATOM 2761 O O . ILE A 1 358 ? -32.290 -30.514 18.027 1.00 10.02 340 ILE A O 1
ATOM 2766 N N . CYS A 1 359 ? -30.705 -29.314 19.133 1.00 10.78 341 CYS A N 1
ATOM 2767 C CA . CYS A 1 359 ? -30.483 -28.388 18.029 1.00 9.63 341 CYS A CA 1
ATOM 2768 C C . CYS A 1 359 ? -29.884 -29.079 16.829 1.00 8.82 341 CYS A C 1
ATOM 2769 O O . CYS A 1 359 ? -30.349 -28.863 15.690 1.00 10.24 341 CYS A O 1
ATOM 2772 N N . ILE A 1 360 ? -28.863 -29.937 17.047 1.00 9.74 342 ILE A N 1
ATOM 2773 C CA . ILE A 1 360 ? -28.251 -30.566 15.871 1.00 8.10 342 ILE A CA 1
ATOM 2774 C C . ILE A 1 360 ? -29.155 -31.667 15.321 1.00 10.84 342 ILE A C 1
ATOM 2775 O O . ILE A 1 360 ? -29.163 -31.920 14.114 1.00 10.85 342 ILE A O 1
ATOM 2780 N N . MET A 1 361 ? -29.982 -32.303 16.163 1.00 9.38 343 MET A N 1
ATOM 2781 C CA . MET A 1 361 ? -31.022 -33.184 15.640 1.00 10.54 343 MET A CA 1
ATOM 2782 C C . MET A 1 361 ? -31.952 -32.442 14.683 1.00 9.16 343 MET A C 1
ATOM 2783 O O . MET A 1 361 ? -32.278 -32.925 13.569 1.00 10.64 343 MET A O 1
ATOM 2788 N N . SER A 1 362 ? -32.359 -31.234 15.085 1.00 9.27 344 SER A N 1
ATOM 2789 C CA . SER A 1 362 ? -33.372 -30.470 14.350 1.00 10.28 344 SER A CA 1
ATOM 2790 C C . SER A 1 362 ? -32.826 -29.909 13.044 1.00 13.93 344 SER A C 1
ATOM 2791 O O . SER A 1 362 ? -33.555 -29.824 12.042 1.00 13.08 344 SER A O 1
ATOM 2794 N N . ALA A 1 363 ? -31.562 -29.480 13.040 1.00 9.50 345 ALA A N 1
ATOM 2795 C CA . ALA A 1 363 ? -30.980 -28.839 11.869 1.00 11.38 345 ALA A CA 1
ATOM 2796 C C . ALA A 1 363 ? -30.282 -29.841 10.955 1.00 11.04 345 ALA A C 1
ATOM 2797 O O . ALA A 1 363 ? -30.396 -29.751 9.707 1.00 11.61 345 ALA A O 1
ATOM 2799 N N . LEU A 1 364 ? -29.529 -30.795 11.543 1.00 11.07 346 LEU A N 1
ATOM 2800 C CA . LEU A 1 364 ? -28.604 -31.652 10.788 1.00 8.17 346 LEU A CA 1
ATOM 2801 C C . LEU A 1 364 ? -28.969 -33.124 10.794 1.00 11.96 346 LEU A C 1
ATOM 2802 O O . LEU A 1 364 ? -28.321 -33.919 10.078 1.00 12.13 346 LEU A O 1
ATOM 2807 N N . GLY A 1 365 ? -29.963 -33.528 11.583 1.00 9.19 347 GLY A N 1
ATOM 2808 C CA . GLY A 1 365 ? -30.299 -34.913 11.762 1.00 10.59 347 GLY A CA 1
ATOM 2809 C C . GLY A 1 365 ? -29.304 -35.729 12.578 1.00 12.73 347 GLY A C 1
ATOM 2810 O O . GLY A 1 365 ? -29.404 -36.977 12.618 1.00 13.45 347 GLY A O 1
ATOM 2811 N N . SER A 1 366 ? -28.357 -35.093 13.208 1.00 7.47 348 SER A N 1
ATOM 2812 C CA . SER A 1 366 ? -27.268 -35.792 13.905 1.00 8.15 348 SER A CA 1
ATOM 2813 C C . SER A 1 366 ? -27.535 -35.826 15.420 1.00 10.48 348 SER A C 1
ATOM 2814 O O . SER A 1 366 ? -28.684 -35.715 15.854 1.00 10.12 348 SER A O 1
ATOM 2817 N N . LYS A 1 367 ? -26.482 -35.961 16.235 1.00 9.00 349 LYS A N 1
ATOM 2818 C CA . LYS A 1 367 ? -26.694 -36.200 17.658 1.00 7.55 349 LYS A CA 1
ATOM 2819 C C . LYS A 1 367 ? -25.371 -35.979 18.396 1.00 7.95 349 LYS A C 1
ATOM 2820 O O . LYS A 1 367 ? -24.299 -36.103 17.821 1.00 8.69 349 LYS A O 1
ATOM 2826 N N . GLU A 1 368 ? -25.475 -35.692 19.696 1.00 9.51 350 GLU A N 1
ATOM 2827 C CA . GLU A 1 368 ? -24.333 -35.822 20.606 1.00 7.32 350 GLU A CA 1
ATOM 2828 C C . GLU A 1 368 ? -24.133 -37.303 20.878 1.00 9.47 350 GLU A C 1
ATOM 2829 O O . GLU A 1 368 ? -25.085 -38.090 20.833 1.00 14.20 350 GLU A O 1
ATOM 2835 N N . ARG A 1 369 ? -22.888 -37.690 21.171 1.00 5.49 351 ARG A N 1
ATOM 2836 C CA . ARG A 1 369 ? -22.558 -39.091 21.411 1.00 6.48 351 ARG A CA 1
ATOM 2837 C C . ARG A 1 369 ? -21.831 -39.252 22.745 1.00 7.09 351 ARG A C 1
ATOM 2838 O O . ARG A 1 369 ? -20.858 -38.552 23.015 1.00 9.03 351 ARG A O 1
ATOM 2846 N N . THR A 1 370 ? -22.289 -40.223 23.552 1.00 8.55 352 TH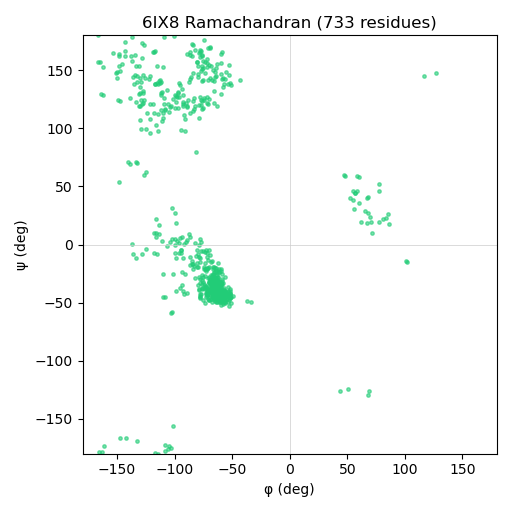R A N 1
ATOM 2847 C CA . THR A 1 370 ? -21.549 -40.637 24.726 1.00 7.55 352 THR A CA 1
ATOM 2848 C C . THR A 1 370 ? -20.273 -41.360 24.334 1.00 6.14 352 THR A C 1
ATOM 2849 O O . THR A 1 370 ? -20.085 -41.746 23.177 1.00 7.73 352 THR A O 1
ATOM 2853 N N . GLN A 1 371 ? -19.415 -41.575 25.331 1.00 7.41 353 GLN A N 1
ATOM 2854 C CA . GLN A 1 371 ? -18.192 -42.327 25.059 1.00 9.79 353 GLN A CA 1
ATOM 2855 C C . GLN A 1 371 ? -18.497 -43.703 24.452 1.00 8.81 353 GLN A C 1
ATOM 2856 O O . GLN A 1 371 ? -17.887 -44.107 23.464 1.00 8.12 353 GLN A O 1
ATOM 2862 N N . ARG A 1 372 ? -19.505 -44.411 24.979 1.00 9.50 354 ARG A N 1
ATOM 2863 C CA . ARG A 1 372 ? -19.832 -45.717 24.415 1.00 10.51 354 ARG A CA 1
ATOM 2864 C C . ARG A 1 372 ? -20.314 -45.609 22.983 1.00 9.02 354 ARG A C 1
ATOM 2865 O O . ARG A 1 372 ? -20.022 -46.493 22.164 1.00 11.76 354 ARG A O 1
ATOM 2873 N N . GLN A 1 373 ? -21.095 -44.567 22.675 1.00 8.73 355 GLN A N 1
ATOM 2874 C CA . GLN A 1 373 ? -21.594 -44.351 21.308 1.00 7.43 355 GLN A CA 1
ATOM 2875 C C . GLN A 1 373 ? -20.448 -44.006 20.338 1.00 9.92 355 GLN A C 1
ATOM 2876 O O . GLN A 1 373 ? -20.391 -44.569 19.238 1.00 9.26 355 GLN A O 1
ATOM 2882 N N . TRP A 1 374 ? -19.509 -43.147 20.750 1.00 10.61 356 TRP A N 1
ATOM 2883 C CA . TRP A 1 374 ? -18.297 -42.928 19.919 1.00 8.74 356 TRP A CA 1
ATOM 2884 C C . TRP A 1 374 ? -17.569 -44.245 19.653 1.00 11.49 356 TRP A C 1
ATOM 2885 O O . TRP A 1 374 ? -17.087 -44.500 18.533 1.00 11.50 356 TRP A O 1
ATOM 2896 N N . GLU A 1 375 ? -17.398 -45.064 20.696 1.00 9.21 357 GLU A N 1
ATOM 2897 C CA . GLU A 1 375 ? -16.686 -46.337 20.514 1.00 11.10 357 GLU A CA 1
ATOM 2898 C C . GLU A 1 375 ? -17.431 -47.284 19.574 1.00 11.96 357 GLU A C 1
ATOM 2899 O O . GLU A 1 375 ? -16.803 -47.982 18.772 1.00 13.24 357 GLU A O 1
ATOM 2905 N N . GLU A 1 376 ? -18.762 -47.333 19.649 1.00 11.73 358 GLU A N 1
ATOM 2906 C CA . GLU A 1 376 ? -19.491 -48.197 18.714 1.00 15.02 358 GLU A CA 1
ATOM 2907 C C . GLU A 1 376 ? -19.344 -47.691 17.273 1.00 15.66 358 GLU A C 1
ATOM 2908 O O . GLU A 1 376 ? -19.174 -48.498 16.323 1.00 13.28 358 GLU A O 1
ATOM 2914 N N . LEU A 1 377 ? -19.395 -46.372 17.088 1.00 12.44 359 LEU A N 1
ATOM 2915 C CA . LEU A 1 377 ? -19.224 -45.814 15.758 1.00 12.09 359 LEU A CA 1
ATOM 2916 C C . LEU A 1 377 ? -17.835 -46.132 15.232 1.00 11.87 359 LEU A C 1
ATOM 2917 O O . LEU A 1 377 ? -17.686 -46.622 14.106 1.00 13.39 359 LEU A O 1
ATOM 2922 N N . ALA A 1 378 ? -16.807 -45.868 16.039 1.00 9.75 360 ALA A N 1
ATOM 2923 C CA . ALA A 1 378 ? -15.442 -46.077 15.562 1.00 11.22 360 ALA A CA 1
ATOM 2924 C C . ALA A 1 378 ? -15.157 -47.551 15.354 1.00 16.03 360 ALA A C 1
ATOM 2925 O O . ALA A 1 378 ? -14.387 -47.917 14.452 1.00 13.89 360 ALA A O 1
ATOM 2927 N N . ALA A 1 379 ? -15.759 -48.431 16.166 1.00 14.61 361 ALA A N 1
ATOM 2928 C CA . ALA A 1 379 ? -15.568 -49.862 15.912 1.00 18.83 361 ALA A CA 1
ATOM 2929 C C . ALA A 1 379 ? -16.047 -50.280 14.525 1.00 17.23 361 ALA A C 1
ATOM 2930 O O . ALA A 1 379 ? -15.469 -51.217 13.927 1.00 17.99 361 ALA A O 1
ATOM 2932 N N . LYS A 1 380 ? -17.096 -49.635 13.997 1.00 13.82 362 LYS A N 1
ATOM 2933 C CA . LYS A 1 380 ? -17.583 -49.968 12.666 1.00 13.50 362 LYS A CA 1
ATOM 2934 C C . LYS A 1 380 ? -16.577 -49.624 11.578 1.00 19.97 362 LYS A C 1
ATOM 2935 O O . LYS A 1 380 ? -16.679 -50.164 10.475 1.00 17.29 362 LYS A O 1
ATOM 2941 N N . ALA A 1 381 ? -15.669 -48.685 11.849 1.00 16.61 363 ALA A N 1
ATOM 2942 C CA . ALA A 1 381 ? -14.595 -48.353 10.913 1.00 17.87 363 ALA A CA 1
ATOM 2943 C C . ALA A 1 381 ? -13.344 -49.122 11.191 1.00 16.76 363 ALA A C 1
ATOM 2944 O O . ALA A 1 381 ? -12.305 -48.810 10.600 1.00 18.85 363 ALA A O 1
ATOM 2946 N N . GLY A 1 382 ? -13.386 -50.068 12.123 1.00 14.31 364 GLY A N 1
ATOM 2947 C CA . GLY A 1 382 ? -12.211 -50.843 12.438 1.00 17.50 364 GLY A CA 1
ATOM 2948 C C . GLY A 1 382 ? -11.261 -50.214 13.417 1.00 16.42 364 GLY A C 1
ATOM 2949 O O . GLY A 1 382 ? -10.065 -50.571 13.407 1.00 17.13 364 GLY A O 1
ATOM 2950 N N . LEU A 1 383 ? -11.748 -49.271 14.267 1.00 12.70 365 LEU A N 1
ATOM 2951 C CA . LEU A 1 383 ? -10.912 -48.555 15.226 1.00 12.18 365 LEU A CA 1
ATOM 2952 C C . LEU A 1 383 ? -11.197 -48.948 16.680 1.00 16.57 365 LEU A C 1
ATOM 2953 O O . LEU A 1 383 ? -12.318 -49.330 17.018 1.00 17.93 365 LEU A O 1
ATOM 2958 N N . GLN A 1 384 ? -10.189 -48.815 17.545 1.00 15.29 366 GLN A N 1
ATOM 2959 C CA . GLN A 1 384 ? -10.330 -49.031 18.984 1.00 14.86 366 GLN A CA 1
ATOM 2960 C C . GLN A 1 384 ? -9.846 -47.803 19.743 1.00 13.09 366 GLN A C 1
ATOM 2961 O O . GLN A 1 384 ? -8.868 -47.149 19.338 1.00 15.34 366 GLN A O 1
ATOM 2967 N N . LEU A 1 385 ? -10.528 -47.485 20.843 1.00 11.71 367 LEU A N 1
ATOM 2968 C CA . LEU A 1 385 ? -10.193 -46.331 21.683 1.00 11.29 367 LEU A CA 1
ATOM 2969 C C . LEU A 1 385 ? -8.979 -46.660 22.540 1.00 14.73 367 LEU A C 1
ATOM 2970 O O . LEU A 1 385 ? -8.996 -47.659 23.240 1.00 17.36 367 LEU A O 1
ATOM 2975 N N . GLN A 1 386 ? -7.876 -45.896 22.405 1.00 11.77 368 GLN A N 1
ATOM 2976 C CA . GLN A 1 386 ? -6.669 -46.100 23.211 1.00 12.13 368 GLN A CA 1
ATOM 2977 C C . GLN A 1 386 ? -6.661 -45.214 24.443 1.00 14.68 368 GLN A C 1
ATOM 2978 O O . GLN A 1 386 ? -6.163 -45.619 25.509 1.00 15.96 368 GLN A O 1
ATOM 2984 N N . ALA A 1 387 ? -7.197 -43.993 24.335 1.00 11.80 369 ALA A N 1
ATOM 2985 C CA . ALA A 1 387 ? -7.126 -43.034 25.429 1.00 12.73 369 ALA A CA 1
ATOM 2986 C C . ALA A 1 387 ? -8.115 -41.916 25.184 1.00 11.56 369 ALA A C 1
ATOM 2987 O O . ALA A 1 387 ? -8.533 -41.671 24.046 1.00 9.34 369 ALA A O 1
ATOM 2989 N N . LEU A 1 388 ? -8.497 -41.254 26.277 1.00 10.87 370 LEU A N 1
ATOM 2990 C CA . LEU A 1 388 ? -9.417 -40.120 26.180 1.00 9.68 370 LEU A CA 1
ATOM 2991 C C . LEU A 1 388 ? -8.959 -39.028 27.116 1.00 11.16 370 LEU A C 1
ATOM 2992 O O . LEU A 1 388 ? -8.801 -39.279 28.321 1.00 10.81 370 LEU A O 1
ATOM 2997 N N . TYR A 1 389 ? -8.781 -37.814 26.592 1.00 7.86 371 TYR A N 1
ATOM 2998 C CA . TYR A 1 389 ? -8.196 -36.732 27.369 1.00 9.47 371 TYR A CA 1
ATOM 2999 C C . TYR A 1 389 ? -9.200 -35.583 27.413 1.00 8.44 371 TYR A C 1
ATOM 3000 O O . TYR A 1 389 ? -9.263 -34.744 26.495 1.00 7.87 371 TYR A O 1
ATOM 3009 N N . GLN A 1 390 ? -9.982 -35.532 28.505 1.00 7.53 372 GLN A N 1
ATOM 3010 C CA . GLN A 1 390 ? -10.920 -34.429 28.712 1.00 6.91 372 GLN A CA 1
ATOM 3011 C C . GLN A 1 390 ? -10.150 -33.121 28.868 1.00 10.96 372 GLN A C 1
ATOM 3012 O O . GLN A 1 390 ? -9.071 -33.087 29.485 1.00 9.46 372 GLN A O 1
ATOM 3018 N N . TYR A 1 391 ? -10.718 -32.035 28.378 1.00 7.23 373 TYR A N 1
ATOM 3019 C CA . TYR A 1 391 ? -10.090 -30.710 28.605 1.00 6.42 373 TYR A CA 1
ATOM 3020 C C . TYR A 1 391 ? -11.074 -29.605 28.987 1.00 9.69 373 TYR A C 1
ATOM 3021 O O . TYR A 1 391 ? -10.640 -28.474 29.209 1.00 8.60 373 TYR A O 1
ATOM 3030 N N . THR A 1 392 ? -12.403 -29.889 29.099 1.00 7.78 374 THR A N 1
ATOM 3031 C CA . THR A 1 392 ? -13.342 -28.927 29.668 1.00 8.19 374 THR A CA 1
ATOM 3032 C C . THR A 1 392 ? -14.222 -29.660 30.667 1.00 8.65 374 THR A C 1
ATOM 3033 O O . THR A 1 392 ? -14.364 -30.871 30.597 1.00 8.97 374 THR A O 1
ATOM 3037 N N . TRP A 1 393 ? -14.723 -28.899 31.639 1.00 8.87 375 TRP A N 1
ATOM 3038 C CA . TRP A 1 393 ? -15.577 -29.393 32.759 1.00 10.53 375 TRP A CA 1
ATOM 3039 C C . TRP A 1 393 ? -16.489 -28.231 33.125 1.00 9.69 375 TRP A C 1
ATOM 3040 O O . TRP A 1 393 ? -16.059 -27.081 33.078 1.00 10.89 375 TRP A O 1
ATOM 3051 N N . PRO A 1 394 ? -17.740 -28.476 33.482 1.00 9.66 376 PRO A N 1
ATOM 3052 C CA . PRO A 1 394 ? -18.378 -29.786 33.570 1.00 11.83 376 PRO A CA 1
ATOM 3053 C C . PRO A 1 394 ? -18.936 -30.308 32.228 1.00 10.15 376 PRO A C 1
ATOM 3054 O O . PRO A 1 394 ? -19.156 -31.501 32.168 1.00 11.52 376 PRO A O 1
ATOM 3058 N N . VAL A 1 395 ? -19.121 -29.459 31.214 1.00 6.93 377 VAL A N 1
ATOM 3059 C CA . VAL A 1 395 ? -19.496 -29.944 29.892 1.00 6.84 377 VAL A CA 1
ATOM 3060 C C . VAL A 1 395 ? -18.269 -30.622 29.311 1.00 8.28 377 VAL A C 1
ATOM 3061 O O . VAL A 1 395 ? -17.181 -30.046 29.347 1.00 10.78 377 VAL A O 1
ATOM 3065 N N . VAL A 1 396 ? -18.416 -31.869 28.866 1.00 9.36 378 VAL A N 1
ATOM 3066 C CA . VAL A 1 396 ? -17.274 -32.707 28.488 1.00 9.38 378 VAL A CA 1
ATOM 3067 C C . VAL A 1 396 ? -16.891 -32.450 27.029 1.00 6.16 378 VAL A C 1
ATOM 3068 O O . VAL A 1 396 ? -17.602 -32.836 26.102 1.00 8.64 378 VAL A O 1
ATOM 3072 N N . ASN A 1 397 ? -15.711 -31.882 26.818 1.00 5.84 379 ASN A N 1
ATOM 3073 C CA . ASN A 1 397 ? -15.040 -31.946 25.520 1.00 7.02 379 ASN A CA 1
ATOM 3074 C C . ASN A 1 397 ? -13.745 -32.698 25.748 1.00 7.90 379 ASN A C 1
ATOM 3075 O O . ASN A 1 397 ? -13.090 -32.493 26.786 1.00 9.01 379 ASN A O 1
ATOM 3080 N N . ALA A 1 398 ? -13.399 -33.605 24.810 1.00 7.16 380 ALA A N 1
ATOM 3081 C CA . ALA A 1 398 ? -12.258 -34.485 25.051 1.00 5.12 380 ALA A CA 1
ATOM 3082 C C . ALA A 1 398 ? -11.666 -34.838 23.708 1.00 7.99 380 ALA A C 1
ATOM 3083 O O . ALA A 1 398 ? -12.382 -34.858 22.701 1.00 7.77 380 ALA A O 1
ATOM 3085 N N . ALA A 1 399 ? -10.357 -35.033 23.694 1.00 6.24 381 ALA A N 1
ATOM 3086 C CA . ALA A 1 399 ? -9.648 -35.614 22.544 1.00 7.23 381 ALA A CA 1
ATOM 3087 C C . ALA A 1 399 ? -9.588 -37.133 22.733 1.00 7.79 381 ALA A C 1
ATOM 3088 O O . ALA A 1 399 ? -8.954 -37.641 23.680 1.00 10.15 381 ALA A O 1
ATOM 3090 N N . MET A 1 400 ? -10.363 -37.843 21.931 1.00 7.08 382 MET A N 1
ATOM 3091 C CA . MET A 1 400 ? -10.398 -39.315 21.975 1.00 7.32 382 MET A CA 1
ATOM 3092 C C . MET A 1 400 ? -9.390 -39.840 20.949 1.00 8.28 382 MET A C 1
ATOM 3093 O O . MET A 1 400 ? -9.468 -39.466 19.769 1.00 9.96 382 MET A O 1
ATOM 3098 N N . VAL A 1 401 ? -8.488 -40.753 21.373 1.00 7.42 383 VAL A N 1
ATOM 3099 C CA . VAL A 1 401 ? -7.399 -41.254 20.509 1.00 6.79 383 VAL A CA 1
ATOM 3100 C C . VAL A 1 401 ? -7.716 -42.681 20.122 1.00 10.47 383 VAL A C 1
ATOM 3101 O O . VAL A 1 401 ? -7.808 -43.542 21.006 1.00 11.33 383 VAL A O 1
ATOM 3105 N N . PHE A 1 402 ? -7.922 -42.917 18.824 1.00 8.92 384 PHE A N 1
ATOM 3106 C CA . PHE A 1 402 ? -8.254 -44.227 18.268 1.00 9.36 384 PHE A CA 1
ATOM 3107 C C . PHE A 1 402 ? -7.119 -44.778 17.422 1.00 12.65 384 PHE A C 1
ATOM 3108 O O . PHE A 1 402 ? -6.519 -44.052 16.620 1.00 12.51 384 PHE A O 1
ATOM 3116 N N . SER A 1 403 ? -6.880 -46.086 17.542 1.00 12.03 385 SER A N 1
ATOM 3117 C CA . SER A 1 403 ? -5.922 -46.789 16.703 1.00 11.55 385 SER A CA 1
ATOM 3118 C C . SER A 1 403 ? -6.666 -47.837 15.868 1.00 14.52 385 SER A C 1
ATOM 3119 O O . SER A 1 403 ? -7.826 -48.187 16.136 1.00 13.57 385 SER A O 1
ATOM 3122 N N . LEU A 1 404 ? -5.968 -48.357 14.861 1.00 14.48 386 LEU A N 1
ATOM 3123 C CA . LEU A 1 404 ? -6.420 -49.582 14.192 1.00 19.96 386 LEU A CA 1
ATOM 3124 C C . LEU A 1 404 ? -6.681 -50.702 15.201 1.00 25.18 386 LEU A C 1
ATOM 3125 O O . LEU A 1 404 ? -6.002 -50.824 16.234 1.00 25.35 386 LEU A O 1
ATOM 3130 N N . GLN A 1 405 ? -7.679 -51.532 14.903 1.00 24.89 387 GLN A N 1
ATOM 3131 C CA . GLN A 1 405 ? -7.994 -52.663 15.767 1.00 32.09 387 GLN A CA 1
ATOM 3132 C C . GLN A 1 405 ? -6.888 -53.677 15.604 1.00 41.62 387 GLN A C 1
ATOM 3133 O O . GLN A 1 405 ? -6.328 -53.762 14.496 1.00 43.86 387 GLN A O 1
ATOM 3140 N N . SER B 1 17 ? -12.870 -28.699 47.133 1.00 34.84 -1 SER B N 1
ATOM 3141 C CA . SER B 1 17 ? -13.668 -29.447 46.152 1.00 35.01 -1 SER B CA 1
ATOM 3142 C C . SER B 1 17 ? -14.801 -28.618 45.530 1.00 35.87 -1 SER B C 1
ATOM 3143 O O . SER B 1 17 ? -15.663 -28.099 46.275 1.00 29.55 -1 SER B O 1
ATOM 3146 N N . ASN B 1 18 ? -14.851 -28.547 44.189 1.00 33.07 0 ASN B N 1
ATOM 3147 C CA . ASN B 1 18 ? -15.908 -27.775 43.533 1.00 28.15 0 ASN B CA 1
ATOM 3148 C C . ASN B 1 18 ? -17.281 -28.310 43.869 1.00 24.07 0 ASN B C 1
ATOM 3149 O O . ASN B 1 18 ? -18.225 -27.541 44.048 1.00 19.97 0 ASN B O 1
ATOM 3154 N N . ALA B 1 19 ? -17.449 -29.625 43.807 1.00 20.51 1 ALA B N 1
ATOM 3155 C CA . ALA B 1 19 ? -18.734 -30.202 44.121 1.00 20.86 1 ALA B CA 1
ATOM 3156 C C . ALA B 1 19 ? -19.173 -29.795 45.531 1.00 16.59 1 ALA B C 1
ATOM 3157 O O . ALA B 1 19 ? -20.344 -29.478 45.755 1.00 16.40 1 ALA B O 1
ATOM 3159 N N . GLU B 1 20 ? -18.252 -29.854 46.497 1.00 15.75 2 GLU B N 1
ATOM 3160 C CA . GLU B 1 20 ? -18.629 -29.494 47.872 1.00 16.31 2 GLU B CA 1
ATOM 3161 C C . GLU B 1 20 ? -18.991 -28.016 47.980 1.00 11.67 2 GLU B C 1
ATOM 3162 O O . GLU B 1 20 ? -19.945 -27.649 48.685 1.00 9.57 2 GLU B O 1
ATOM 3168 N N . THR B 1 21 ? -18.188 -27.153 47.357 1.00 13.33 3 THR B N 1
ATOM 3169 C CA . THR B 1 21 ? -18.506 -25.715 47.377 1.00 16.05 3 THR B CA 1
ATOM 3170 C C . THR B 1 21 ? -19.868 -25.451 46.759 1.00 10.77 3 THR B C 1
ATOM 3171 O O . THR B 1 21 ? -20.693 -24.708 47.309 1.00 10.21 3 THR B O 1
ATOM 3175 N N . VAL B 1 22 ? -20.113 -26.006 45.575 1.00 12.50 4 VAL B N 1
ATOM 3176 C CA . VAL B 1 22 ? -21.400 -25.771 44.914 1.00 11.34 4 VAL B CA 1
ATOM 3177 C C . VAL B 1 22 ? -22.590 -26.272 45.741 1.00 9.06 4 VAL B C 1
ATOM 3178 O O . VAL B 1 22 ? -23.635 -25.615 45.829 1.00 12.22 4 VAL B O 1
ATOM 3182 N N . ALA B 1 23 ? -22.450 -27.432 46.377 1.00 9.15 5 ALA B N 1
ATOM 3183 C CA . ALA B 1 23 ? -23.539 -27.924 47.190 1.00 11.12 5 A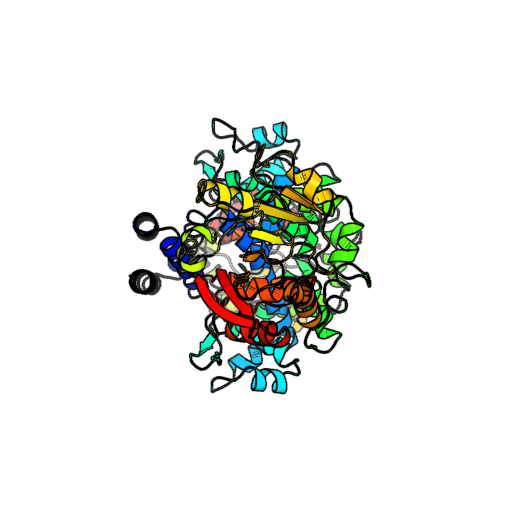LA B CA 1
ATOM 3184 C C . ALA B 1 23 ? -23.746 -27.024 48.409 1.00 8.72 5 ALA B C 1
ATOM 3185 O O . ALA B 1 23 ? -24.888 -26.805 48.821 1.00 8.61 5 ALA B O 1
ATOM 3187 N N . ALA B 1 24 ? -22.656 -26.462 48.930 1.00 7.42 6 ALA B N 1
ATOM 3188 C CA . ALA B 1 24 ? -22.809 -25.542 50.074 1.00 6.31 6 ALA B CA 1
ATOM 3189 C C . ALA B 1 24 ? -23.498 -24.238 49.671 1.00 6.01 6 ALA B C 1
ATOM 3190 O O . ALA B 1 24 ? -24.320 -23.701 50.397 1.00 5.95 6 ALA B O 1
ATOM 3192 N N . ILE B 1 25 ? -23.155 -23.712 48.510 1.00 6.76 7 ILE B N 1
ATOM 3193 C CA . ILE B 1 25 ? -23.876 -22.562 47.996 1.00 7.76 7 ILE B CA 1
ATOM 3194 C C . ILE B 1 25 ? -25.355 -22.869 47.874 1.00 8.05 7 ILE B C 1
ATOM 3195 O O . ILE B 1 25 ? -26.191 -22.072 48.281 1.00 8.26 7 ILE B O 1
ATOM 3200 N N . LYS B 1 26 ? -25.722 -24.049 47.342 1.00 8.60 8 LYS B N 1
ATOM 3201 C CA . LYS B 1 26 ? -27.133 -24.347 47.188 1.00 10.55 8 LYS B CA 1
ATOM 3202 C C . LYS B 1 26 ? -27.831 -24.437 48.529 1.00 8.85 8 LYS B C 1
ATOM 3203 O O . LYS B 1 26 ? -28.919 -23.872 48.717 1.00 8.16 8 LYS B O 1
ATOM 3209 N N . THR B 1 27 ? -27.174 -25.098 49.514 1.00 10.61 9 THR B N 1
ATOM 3210 C CA . THR B 1 27 ? -27.765 -25.231 50.831 1.00 9.04 9 THR B CA 1
ATOM 3211 C C . THR B 1 27 ? -28.019 -23.879 51.446 1.00 7.79 9 THR B C 1
ATOM 3212 O O . THR B 1 27 ? -29.098 -23.647 51.988 1.00 9.95 9 THR B O 1
ATOM 3216 N N . LEU B 1 28 ? -27.041 -22.957 51.322 1.00 5.28 10 LEU B N 1
ATOM 3217 C CA . LEU B 1 28 ? -27.225 -21.683 52.028 1.00 10.85 10 LEU B CA 1
ATOM 3218 C C . LEU B 1 28 ? -28.265 -20.811 51.333 1.00 7.30 10 LEU B C 1
ATOM 3219 O O . LEU B 1 28 ? -29.100 -20.207 52.020 1.00 8.79 10 LEU B O 1
ATOM 3224 N N . ILE B 1 29 ? -28.285 -20.804 49.992 1.00 8.10 11 ILE B N 1
ATOM 3225 C CA A ILE B 1 29 ? -29.283 -19.973 49.326 0.50 10.24 11 ILE B CA 1
ATOM 3226 C CA B ILE B 1 29 ? -29.287 -20.025 49.243 0.50 9.61 11 ILE B CA 1
ATOM 3227 C C . ILE B 1 29 ? -30.697 -20.534 49.538 1.00 10.45 11 ILE B C 1
ATOM 3228 O O . ILE B 1 29 ? -31.642 -19.759 49.767 1.00 10.86 11 ILE B O 1
ATOM 3237 N N . GLN B 1 30 ? -30.861 -21.863 49.555 1.00 10.26 12 GLN B N 1
ATOM 3238 C CA A GLN B 1 30 ? -32.170 -22.458 49.862 0.52 13.23 12 GLN B CA 1
ATOM 3239 C CA B GLN B 1 30 ? -32.173 -22.441 49.846 0.48 13.22 12 GLN B CA 1
ATOM 3240 C C . GLN B 1 30 ? -32.647 -22.076 51.245 1.00 12.29 12 GLN B C 1
ATOM 3241 O O . GLN B 1 30 ? -33.814 -21.745 51.441 1.00 14.16 12 GLN B O 1
ATOM 3252 N N . GLN B 1 31 ? -31.746 -22.109 52.243 1.00 10.64 13 GLN B N 1
ATOM 3253 C CA . GLN B 1 31 ? -32.140 -21.744 53.583 1.00 10.10 13 GLN B CA 1
ATOM 3254 C C . GLN B 1 31 ? -32.525 -20.267 53.673 1.00 15.11 13 GLN B C 1
ATOM 3255 O O . GLN B 1 31 ? -33.531 -19.920 54.310 1.00 14.98 13 GLN B O 1
ATOM 3261 N N . LEU B 1 32 ? -31.750 -19.392 53.026 1.00 11.29 14 LEU B N 1
ATOM 3262 C CA . LEU B 1 32 ? -32.111 -17.976 53.006 1.00 12.72 14 LEU B CA 1
ATOM 3263 C C . LEU B 1 32 ? -33.436 -17.760 52.273 1.00 16.46 14 LEU B C 1
ATOM 3264 O O . LEU B 1 32 ? -34.282 -16.969 52.716 1.00 14.96 14 LEU B O 1
ATOM 3269 N N . ALA B 1 33 ? -33.630 -18.467 51.167 1.00 11.16 15 ALA B N 1
ATOM 3270 C CA . ALA B 1 33 ? -34.897 -18.314 50.437 1.00 17.63 15 ALA B CA 1
ATOM 3271 C C . ALA B 1 33 ? -36.097 -18.732 51.290 1.00 20.47 15 ALA B C 1
ATOM 3272 O O . ALA B 1 33 ? -37.138 -18.059 51.270 1.00 17.53 15 ALA B O 1
ATOM 3274 N N . GLN B 1 34 ? -35.994 -19.873 51.988 1.00 18.80 16 GLN B N 1
ATOM 3275 C CA . GLN B 1 34 ? -37.139 -20.393 52.756 1.00 22.92 16 GLN B CA 1
ATOM 3276 C C . GLN B 1 34 ? -37.571 -19.454 53.843 1.00 27.22 16 GLN B C 1
ATOM 3277 O O . GLN B 1 34 ? -38.741 -19.454 54.250 1.00 32.73 16 GLN B O 1
ATOM 3283 N N . SER B 1 35 ? -36.661 -18.674 54.337 1.00 23.31 17 SER B N 1
ATOM 3284 C CA A SER B 1 35 ? -36.878 -17.844 55.501 0.49 26.86 17 SER B CA 1
ATOM 3285 C CA B SER B 1 35 ? -36.947 -17.881 55.501 0.51 26.78 17 SER B CA 1
ATOM 3286 C C . SER B 1 35 ? -37.477 -16.498 55.162 1.00 28.38 17 SER B C 1
ATOM 3287 O O . SER B 1 35 ? -37.891 -15.781 56.070 1.00 32.60 17 SER B O 1
ATOM 3292 N N . THR B 1 36 ? -37.529 -16.132 53.888 1.00 20.11 18 THR B N 1
ATOM 3293 C CA . THR B 1 36 ? -38.060 -14.824 53.531 1.00 19.61 18 THR B CA 1
ATOM 3294 C C . THR B 1 36 ? -39.447 -15.071 52.958 1.00 17.07 18 THR B C 1
ATOM 3295 O O . THR B 1 36 ? -39.989 -16.164 53.083 1.00 19.89 18 THR B O 1
ATOM 3299 N N . ASP B 1 37 ? -40.075 -14.025 52.430 1.00 15.26 19 ASP B N 1
ATOM 3300 C CA . ASP B 1 37 ? -41.398 -14.151 51.850 1.00 19.09 19 ASP B CA 1
ATOM 3301 C C . ASP B 1 37 ? -41.288 -14.101 50.325 1.00 16.20 19 ASP B C 1
ATOM 3302 O O . ASP B 1 37 ? -40.181 -14.125 49.776 1.00 13.61 19 ASP B O 1
ATOM 3307 N N . GLN B 1 38 ? -42.443 -14.117 49.647 1.00 13.11 20 GLN B N 1
ATOM 3308 C CA . GLN B 1 38 ? -42.419 -14.277 48.196 1.00 11.40 20 GLN B CA 1
ATOM 3309 C C . GLN B 1 38 ? -41.631 -13.145 47.539 1.00 8.85 20 GLN B C 1
ATOM 3310 O O . GLN B 1 38 ? -40.951 -13.366 46.516 1.00 11.73 20 GLN B O 1
ATOM 3316 N N . PHE B 1 39 ? -41.738 -11.931 48.091 1.00 11.37 21 PHE B N 1
ATOM 3317 C CA . PHE B 1 39 ? -41.053 -10.775 47.516 1.00 10.93 21 PHE B CA 1
ATOM 3318 C C . PHE B 1 39 ? -39.545 -10.890 47.709 1.00 12.81 21 PHE B C 1
ATOM 3319 O O . PHE B 1 39 ? -38.771 -10.607 46.785 1.00 11.25 21 PHE B O 1
ATOM 3327 N N . GLY B 1 40 ? -39.118 -11.363 48.887 1.00 11.74 22 GLY B N 1
ATOM 3328 C CA . GLY B 1 40 ? -37.698 -11.595 49.093 1.00 14.23 22 GLY B CA 1
ATOM 3329 C C . GLY B 1 40 ? -37.162 -12.699 48.191 1.00 10.19 22 GLY B C 1
ATOM 3330 O O . GLY B 1 40 ? -36.019 -12.635 47.748 1.00 10.05 22 GLY B O 1
ATOM 3331 N N . ARG B 1 41 ? -37.951 -13.742 47.959 1.00 8.90 23 ARG B N 1
ATOM 3332 C CA . ARG B 1 41 ? -37.485 -14.804 47.076 1.00 10.73 23 ARG B CA 1
ATOM 3333 C C . ARG B 1 41 ? -37.344 -14.268 45.652 1.00 10.72 23 ARG B C 1
ATOM 3334 O O . ARG B 1 41 ? -36.417 -14.659 44.921 1.00 10.03 23 ARG B O 1
ATOM 3342 N N . ALA B 1 42 ? -38.259 -13.388 45.248 1.00 10.66 24 ALA B N 1
ATOM 3343 C CA . ALA B 1 42 ? -38.154 -12.811 43.893 1.00 11.38 24 ALA B CA 1
ATOM 3344 C C . ALA B 1 42 ? -36.894 -11.974 43.771 1.00 12.95 24 ALA B C 1
ATOM 3345 O O . ALA B 1 42 ? -36.226 -11.990 42.729 1.00 11.52 24 ALA B O 1
ATOM 3347 N N . GLU B 1 43 ? -36.542 -11.255 44.835 1.00 8.23 25 GLU B N 1
ATOM 3348 C CA . GLU B 1 43 ? -35.294 -10.493 44.831 1.00 9.53 25 GLU B CA 1
ATOM 3349 C C . GLU B 1 43 ? -34.083 -11.409 44.810 1.00 9.83 25 GLU B C 1
ATOM 3350 O O . GLU B 1 43 ? -33.096 -11.127 44.098 1.00 9.57 25 GLU B O 1
ATOM 3356 N N . ILE B 1 44 ? -34.125 -12.523 45.559 1.00 8.33 26 ILE B N 1
ATOM 3357 C CA . ILE B 1 44 ? -33.007 -13.479 45.471 1.00 10.56 26 ILE B CA 1
ATOM 3358 C C . ILE B 1 44 ? -32.898 -14.038 44.062 1.00 12.93 26 ILE B C 1
ATOM 3359 O O . ILE B 1 44 ? -31.799 -14.158 43.509 1.00 12.84 26 ILE B O 1
ATOM 3364 N N . ASN B 1 45 ? -34.024 -14.384 43.456 1.00 8.59 27 ASN B N 1
ATOM 3365 C CA . ASN B 1 45 ? -33.966 -14.973 42.102 1.00 12.88 27 ASN B CA 1
ATOM 3366 C C . ASN B 1 45 ? -33.381 -13.983 41.091 1.00 13.07 27 ASN B C 1
ATOM 3367 O O . ASN B 1 45 ? -32.571 -14.353 40.242 1.00 13.74 27 ASN B O 1
ATOM 3372 N N . ASP B 1 46 ? -33.754 -12.719 41.188 1.00 9.59 28 ASP B N 1
ATOM 3373 C CA A ASP B 1 46 ? -33.193 -11.751 40.253 0.57 10.63 28 ASP B CA 1
ATOM 3374 C CA B ASP B 1 46 ? -33.200 -11.682 40.299 0.43 11.17 28 ASP B CA 1
ATOM 3375 C C . ASP B 1 46 ? -31.690 -11.604 40.471 1.00 11.19 28 ASP B C 1
ATOM 3376 O O . ASP B 1 46 ? -30.933 -11.446 39.496 1.00 11.91 28 ASP B O 1
ATOM 3385 N N . ALA B 1 47 ? -31.242 -11.686 41.728 1.00 9.88 29 ALA B N 1
ATOM 3386 C CA . ALA B 1 47 ? -29.807 -11.573 42.023 1.00 8.30 29 ALA B CA 1
ATOM 3387 C C . ALA B 1 47 ? -29.057 -12.776 41.479 1.00 8.49 29 ALA B C 1
ATOM 3388 O O . ALA B 1 47 ? -27.929 -12.638 41.000 1.00 12.53 29 ALA B O 1
ATOM 3390 N N . LEU B 1 48 ? -29.676 -13.950 41.496 1.00 8.09 30 LEU B N 1
ATOM 3391 C CA . LEU B 1 48 ? -28.972 -15.113 40.936 1.00 9.77 30 LEU B CA 1
ATOM 3392 C C . LEU B 1 48 ? -28.815 -14.983 39.420 1.00 10.55 30 LEU B C 1
ATOM 3393 O O . LEU B 1 48 ? -27.781 -15.365 38.871 1.00 11.67 30 LEU B O 1
ATOM 3398 N N . ARG B 1 49 ? -29.844 -14.488 38.741 1.00 9.40 31 ARG B N 1
ATOM 3399 C CA . ARG B 1 49 ? -29.723 -14.224 37.303 1.00 9.31 31 ARG B CA 1
ATOM 3400 C C . ARG B 1 49 ? -28.629 -13.202 37.019 1.00 8.69 31 ARG B C 1
ATOM 3401 O O . ARG B 1 49 ? -27.751 -13.415 36.138 1.00 9.64 31 ARG B O 1
ATOM 3409 N N . GLU B 1 50 ? -28.598 -12.127 37.816 1.00 7.99 32 GLU B N 1
ATOM 3410 C CA . GLU B 1 50 ? -27.587 -11.076 37.619 1.00 10.22 32 GLU B CA 1
ATOM 3411 C C . GLU B 1 50 ? -26.191 -11.620 37.820 1.00 11.10 32 GLU B C 1
ATOM 3412 O O . GLU B 1 50 ? -25.260 -11.270 37.070 1.00 9.97 32 GLU B O 1
ATOM 3418 N N . LEU B 1 51 ? -26.023 -12.494 38.831 1.00 8.18 33 LEU B N 1
ATOM 3419 C CA . LEU B 1 51 ? -24.729 -13.112 39.054 1.00 9.35 33 LEU B CA 1
ATOM 3420 C C . LEU B 1 51 ? -24.342 -14.000 37.889 1.00 9.08 33 LEU B C 1
ATOM 3421 O O . LEU B 1 51 ? -23.178 -13.946 37.419 1.00 12.47 33 LEU B O 1
ATOM 3426 N N . GLN B 1 52 ? -25.281 -14.818 37.413 1.00 9.07 34 GLN B N 1
ATOM 3427 C CA A GLN B 1 52 ? -25.029 -15.660 36.252 0.42 10.32 34 GLN B CA 1
ATOM 3428 C CA B GLN B 1 52 ? -24.997 -15.672 36.277 0.58 10.02 34 GLN B CA 1
ATOM 3429 C C . GLN B 1 52 ? -24.468 -14.844 35.106 1.00 11.30 34 GLN B C 1
ATOM 3430 O O . GLN B 1 52 ? -23.448 -15.209 34.493 1.00 11.01 34 GLN B O 1
ATOM 3441 N N . TYR B 1 53 ? -25.151 -13.722 34.794 1.00 8.80 35 TYR B N 1
ATOM 3442 C CA . TYR B 1 53 ? -24.723 -12.932 33.623 1.00 11.96 35 TYR B CA 1
ATOM 3443 C C . TYR B 1 53 ? -23.373 -12.259 33.857 1.00 15.55 35 TYR B C 1
ATOM 3444 O O . TYR B 1 53 ? -22.556 -12.163 32.920 1.00 14.95 35 TYR B O 1
ATOM 3453 N N . SER B 1 54 ? -23.113 -11.791 35.097 1.00 11.46 36 SER B N 1
ATOM 3454 C CA . SER B 1 54 ? -21.871 -11.093 35.363 1.00 14.77 36 SER B CA 1
ATOM 3455 C C . SER B 1 54 ? -20.681 -12.043 35.348 1.00 14.45 36 SER B C 1
ATOM 3456 O O . SER B 1 54 ? -19.561 -11.598 35.026 1.00 16.64 36 SER B O 1
ATOM 3459 N N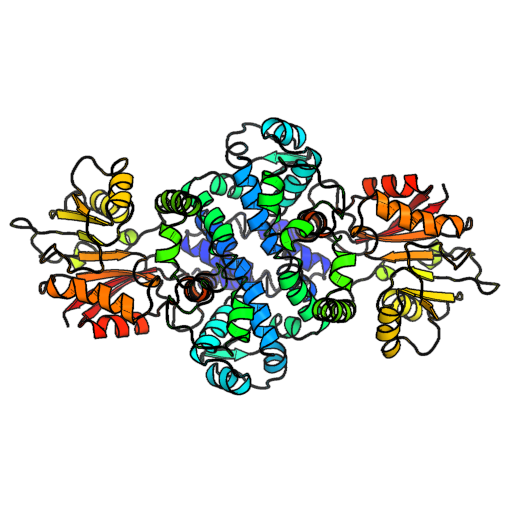 . LEU B 1 55 ? -20.885 -13.329 35.698 1.00 12.30 37 LEU B N 1
ATOM 3460 C CA . LEU B 1 55 ? -19.807 -14.325 35.842 1.00 15.71 37 LEU B CA 1
ATOM 3461 C C . LEU B 1 55 ? -19.622 -15.238 34.633 1.00 17.72 37 LEU B C 1
ATOM 3462 O O . LEU B 1 55 ? -18.592 -15.918 34.523 1.00 17.28 37 LEU B O 1
ATOM 3467 N N . GLU B 1 56 ? -20.546 -15.238 33.672 1.00 13.47 38 GLU B N 1
ATOM 3468 C CA . GLU B 1 56 ? -20.413 -16.123 32.525 1.00 11.16 38 GLU B CA 1
ATOM 3469 C C . GLU B 1 56 ? -19.262 -15.660 31.618 1.00 10.18 38 GLU B C 1
ATOM 3470 O O . GLU B 1 56 ? -18.929 -14.479 31.584 1.00 11.04 38 GLU B O 1
ATOM 3476 N N . THR B 1 57 ? -18.686 -16.596 30.869 1.00 7.87 39 THR B N 1
ATOM 3477 C CA . THR B 1 57 ? -17.643 -16.232 29.916 1.00 9.42 39 THR B CA 1
ATOM 3478 C C . THR B 1 57 ? -18.268 -15.719 28.629 1.00 10.67 39 THR B C 1
ATOM 3479 O O . THR B 1 57 ? -19.453 -15.879 28.397 1.00 9.36 39 THR B O 1
ATOM 3483 N N . PRO B 1 58 ? -17.474 -15.104 27.756 1.00 10.24 40 PRO B N 1
ATOM 3484 C CA . PRO B 1 58 ? -18.033 -14.672 26.457 1.00 11.47 40 PRO B CA 1
ATOM 3485 C C . PRO B 1 58 ? -18.691 -15.800 25.683 1.00 8.92 40 PRO B C 1
ATOM 3486 O O . PRO B 1 58 ? -19.838 -15.667 25.182 1.00 9.17 40 PRO B O 1
ATOM 3490 N N . PHE B 1 59 ? -18.070 -16.975 25.612 1.00 10.57 41 PHE B N 1
ATOM 3491 C CA . PHE B 1 59 ? -18.731 -18.039 24.884 1.00 11.67 41 PHE B CA 1
ATOM 3492 C C . PHE B 1 59 ? -19.976 -18.562 25.613 1.00 8.62 41 PHE B C 1
ATOM 3493 O O . PHE B 1 59 ? -20.957 -18.943 24.963 1.00 10.53 41 PHE B O 1
ATOM 3501 N N . ASP B 1 60 ? -19.960 -18.556 26.949 1.00 10.23 42 ASP B N 1
ATOM 3502 C CA . ASP B 1 60 ? -21.185 -18.852 27.729 1.00 10.97 42 ASP B CA 1
ATOM 3503 C C . ASP B 1 60 ? -22.366 -17.983 27.276 1.00 7.21 42 ASP B C 1
ATOM 3504 O O . ASP B 1 60 ? -23.519 -18.451 27.203 1.00 8.84 42 ASP B O 1
ATOM 3509 N N . THR B 1 61 ? -22.117 -16.662 27.100 1.00 8.43 43 THR B N 1
ATOM 3510 C CA . THR B 1 61 ? -23.173 -15.753 26.684 1.00 8.06 43 THR B CA 1
ATOM 3511 C C . THR B 1 61 ? -23.768 -16.220 25.379 1.00 6.96 43 THR B C 1
ATOM 3512 O O . THR B 1 61 ? -24.994 -16.305 25.231 1.00 10.98 43 THR B O 1
ATOM 3516 N N . VAL B 1 62 ? -22.905 -16.572 24.419 1.00 8.97 44 VAL B N 1
ATOM 3517 C CA . VAL B 1 62 ? -23.387 -17.024 23.122 1.00 9.35 44 VAL B CA 1
ATOM 3518 C C . VAL B 1 62 ? -24.144 -18.339 23.237 1.00 8.53 44 VAL B C 1
ATOM 3519 O O . VAL B 1 62 ? -25.195 -18.511 22.617 1.00 11.16 44 VAL B O 1
ATOM 3523 N N . MET B 1 63 ? -23.654 -19.266 24.062 1.00 8.05 45 MET B N 1
ATOM 3524 C CA . MET B 1 63 ? -24.298 -20.566 24.172 1.00 5.74 45 MET B CA 1
ATOM 3525 C C . MET B 1 63 ? -25.659 -20.418 24.822 1.00 6.89 45 MET B C 1
ATOM 3526 O O . MET B 1 63 ? -26.627 -21.077 24.423 1.00 8.34 45 MET B O 1
ATOM 3531 N N . ARG B 1 64 ? -25.758 -19.552 25.844 1.00 8.87 46 ARG B N 1
ATOM 3532 C CA . ARG B 1 64 ? -27.060 -19.369 26.486 1.00 8.70 46 ARG B CA 1
ATOM 3533 C C . ARG B 1 64 ? -28.042 -18.719 25.512 1.00 8.80 46 ARG B C 1
ATOM 3534 O O . ARG B 1 64 ? -29.211 -19.145 25.373 1.00 9.94 46 ARG B O 1
ATOM 3542 N N . MET B 1 65 ? -27.594 -17.678 24.793 1.00 7.87 47 MET B N 1
ATOM 3543 C CA . MET B 1 65 ? -28.498 -17.115 23.787 1.00 10.28 47 MET B CA 1
ATOM 3544 C C . MET B 1 65 ? -28.837 -18.133 22.686 1.00 15.20 47 MET B C 1
ATOM 3545 O O . MET B 1 65 ? -29.966 -18.147 22.171 1.00 17.95 47 MET B O 1
ATOM 3550 N N . SER B 1 66 ? -27.904 -19.008 22.317 1.00 10.21 48 SER B N 1
ATOM 3551 C CA . SER B 1 66 ? -28.197 -19.973 21.278 1.00 9.63 48 SER B CA 1
ATOM 3552 C C . SER B 1 66 ? -29.205 -21.004 21.748 1.00 13.50 48 SER B C 1
ATOM 3553 O O . SER B 1 66 ? -29.995 -21.496 20.943 1.00 13.35 48 SER B O 1
ATOM 3556 N N . LEU B 1 67 ? -29.154 -21.380 23.020 1.00 10.33 49 LEU B N 1
ATOM 3557 C CA . LEU B 1 67 ? -29.877 -22.568 23.450 1.00 6.62 49 LEU B CA 1
ATOM 3558 C C . LEU B 1 67 ? -31.085 -22.305 24.337 1.00 8.54 49 LEU B C 1
ATOM 3559 O O . LEU B 1 67 ? -31.968 -23.166 24.396 1.00 10.11 49 LEU B O 1
ATOM 3564 N N . ASP B 1 68 ? -31.179 -21.214 25.090 1.00 9.92 50 ASP B N 1
ATOM 3565 C CA . ASP B 1 68 ? -32.281 -21.133 26.074 1.00 10.26 50 ASP B CA 1
ATOM 3566 C C . ASP B 1 68 ? -33.642 -21.096 25.367 1.00 10.56 50 ASP B C 1
ATOM 3567 O O . ASP B 1 68 ? -34.650 -21.541 25.929 1.00 12.10 50 ASP B O 1
ATOM 3572 N N . THR B 1 69 ? -33.649 -20.556 24.153 1.00 12.96 51 THR B N 1
ATOM 3573 C CA . THR B 1 69 ? -34.715 -20.661 23.146 1.00 17.30 51 THR B CA 1
ATOM 3574 C C . THR B 1 69 ? -35.412 -22.029 23.107 1.00 12.15 51 THR B C 1
ATOM 3575 O O . THR B 1 69 ? -36.652 -22.161 22.965 1.00 13.64 51 THR B O 1
ATOM 3579 N N . ALA B 1 70 ? -34.579 -23.048 23.075 1.00 9.80 52 ALA B N 1
ATOM 3580 C CA . ALA B 1 70 ? -35.044 -24.396 22.849 1.00 8.85 52 ALA B CA 1
ATOM 3581 C C . ALA B 1 70 ? -36.003 -24.818 23.941 1.00 8.79 52 ALA B C 1
ATOM 3582 O O . ALA B 1 70 ? -36.827 -25.704 23.724 1.00 9.43 52 ALA B O 1
ATOM 3584 N N . GLN B 1 71 ? -35.942 -24.198 25.133 1.00 7.22 53 GLN B N 1
ATOM 3585 C CA . GLN B 1 71 ? -36.864 -24.663 26.175 1.00 8.18 53 GLN B CA 1
ATOM 3586 C C . GLN B 1 71 ? -38.326 -24.482 25.767 1.00 8.00 53 GLN B C 1
ATOM 3587 O O . GLN B 1 71 ? -39.179 -25.317 26.134 1.00 9.52 53 GLN B O 1
ATOM 3593 N N . VAL B 1 72 ? -38.649 -23.360 25.111 1.00 7.44 54 VAL B N 1
ATOM 3594 C CA . VAL B 1 72 ? -40.042 -23.122 24.741 1.00 9.13 54 VAL B CA 1
ATOM 3595 C C . VAL B 1 72 ? -40.520 -24.180 23.727 1.00 8.39 54 VAL B C 1
ATOM 3596 O O . VAL B 1 72 ? -41.655 -24.683 23.816 1.00 9.65 54 VAL B O 1
ATOM 3600 N N . ALA B 1 73 ? -39.672 -24.503 22.753 1.00 7.41 55 ALA B N 1
ATOM 3601 C CA . ALA B 1 73 ? -40.021 -25.503 21.742 1.00 7.81 55 ALA B CA 1
ATOM 3602 C C . ALA B 1 73 ? -40.203 -26.875 22.372 1.00 8.91 55 ALA B C 1
ATOM 3603 O O . ALA B 1 73 ? -41.169 -27.597 22.082 1.00 9.05 55 ALA B O 1
ATOM 3605 N N . VAL B 1 74 ? -39.296 -27.234 23.293 1.00 5.82 56 VAL B N 1
ATOM 3606 C CA . VAL B 1 74 ? -39.430 -28.567 23.888 1.00 6.65 56 VAL B CA 1
ATOM 3607 C C . VAL B 1 74 ? -40.617 -28.619 24.853 1.00 6.85 56 VAL B C 1
ATOM 3608 O O . VAL B 1 74 ? -41.291 -29.653 24.974 1.00 6.90 56 VAL B O 1
ATOM 3612 N N . ALA B 1 75 ? -40.896 -27.520 25.594 1.00 6.25 57 ALA B N 1
ATOM 3613 C CA . ALA B 1 75 ? -42.108 -27.499 26.417 1.00 4.47 57 ALA B CA 1
ATOM 3614 C C . ALA B 1 75 ? -43.350 -27.655 25.533 1.00 5.24 57 ALA B C 1
ATOM 3615 O O . ALA B 1 75 ? -44.292 -28.375 25.902 1.00 8.10 57 ALA B O 1
ATOM 3617 N N . ARG B 1 76 ? -43.326 -27.041 24.346 1.00 6.99 58 ARG B N 1
ATOM 3618 C CA . ARG B 1 76 ? -44.490 -27.185 23.458 1.00 7.93 58 ARG B CA 1
ATOM 3619 C C . ARG B 1 76 ? -44.672 -28.636 23.016 1.00 8.73 58 ARG B C 1
ATOM 3620 O O . ARG B 1 76 ? -45.807 -29.122 22.906 1.00 9.80 58 ARG B O 1
ATOM 3628 N N . ILE B 1 77 ? -43.573 -29.321 22.763 1.00 7.10 59 ILE B N 1
ATOM 3629 C CA . ILE B 1 77 ? -43.617 -30.725 22.364 1.00 7.80 59 ILE B CA 1
ATOM 3630 C C . ILE B 1 77 ? -44.150 -31.562 23.498 1.00 8.02 59 ILE B C 1
ATOM 3631 O O . ILE B 1 77 ? -44.980 -32.461 23.310 1.00 9.50 59 ILE B O 1
ATOM 3636 N N . GLY B 1 78 ? -43.640 -31.308 24.715 1.00 6.57 60 GLY B N 1
ATOM 3637 C CA . GLY B 1 78 ? -44.131 -32.042 25.858 1.00 8.34 60 GLY B CA 1
ATOM 3638 C C . GLY B 1 78 ? -45.625 -31.828 26.065 1.00 10.24 60 GLY B C 1
ATOM 3639 O O . GLY B 1 78 ? -46.353 -32.745 26.421 1.00 10.33 60 GLY B O 1
ATOM 3640 N N . SER B 1 79 ? -46.081 -30.605 25.899 1.00 5.49 61 SER B N 1
ATOM 3641 C CA . SER B 1 79 ? -47.514 -30.326 25.990 1.00 8.08 61 SER B CA 1
ATOM 3642 C C . SER B 1 79 ? -48.316 -31.061 24.899 1.00 9.42 61 SER B C 1
ATOM 3643 O O . SER B 1 79 ? -49.407 -31.592 25.184 1.00 11.15 61 SER B O 1
ATOM 3646 N N . ASP B 1 80 ? -47.802 -31.062 23.660 1.00 11.78 62 ASP B N 1
ATOM 3647 C CA . ASP B 1 80 ? -48.467 -31.786 22.568 1.00 9.75 62 ASP B CA 1
ATOM 3648 C C . ASP B 1 80 ? -48.623 -33.251 22.918 1.00 11.77 62 ASP B C 1
ATOM 3649 O O . ASP B 1 80 ? -49.666 -33.870 22.636 1.00 13.30 62 ASP B O 1
ATOM 3654 N N . LEU B 1 81 ? -47.605 -33.825 23.526 1.00 11.34 63 LEU B N 1
ATOM 3655 C CA . LEU B 1 81 ? -47.652 -35.229 23.892 1.00 13.58 63 LEU B CA 1
ATOM 3656 C C . LEU B 1 81 ? -48.470 -35.527 25.151 1.00 17.03 63 LEU B C 1
ATOM 3657 O O . LEU B 1 81 ? -48.746 -36.690 25.409 1.00 15.65 63 LEU B O 1
ATOM 3662 N N . GLY B 1 82 ? -48.870 -34.531 25.930 1.00 11.51 64 GLY B N 1
ATOM 3663 C CA . GLY B 1 82 ? -49.474 -34.770 27.232 1.00 11.07 64 GLY B CA 1
ATOM 3664 C C . GLY B 1 82 ? -48.504 -35.286 28.283 1.00 13.41 64 GLY B C 1
ATOM 3665 O O . GLY B 1 82 ? -48.947 -35.830 29.307 1.00 13.41 64 GLY B O 1
ATOM 3666 N N . LEU B 1 83 ? -47.194 -35.087 28.059 1.00 7.81 65 LEU B N 1
ATOM 3667 C CA . LEU B 1 83 ? -46.163 -35.647 28.930 1.00 8.71 65 LEU B CA 1
ATOM 3668 C C . LEU B 1 83 ? -46.260 -35.088 30.349 1.00 8.39 65 LEU B C 1
ATOM 3669 O O . LEU B 1 83 ? -46.079 -35.830 31.310 1.00 12.00 65 LEU B O 1
ATOM 3674 N N . PHE B 1 84 ? -46.451 -33.764 30.489 1.00 9.97 66 PHE B N 1
ATOM 3675 C CA . PHE B 1 84 ? -46.338 -33.171 31.830 1.00 7.75 66 PHE B CA 1
ATOM 3676 C C . PHE B 1 84 ? -47.533 -33.545 32.703 1.00 8.33 66 PHE B C 1
ATOM 3677 O O . PHE B 1 84 ? -47.376 -33.896 33.894 1.00 10.23 66 PHE B O 1
ATOM 3685 N N . LYS B 1 85 ? -48.732 -33.492 32.123 1.00 11.97 67 LYS B N 1
ATOM 3686 C CA . LYS B 1 85 ? -49.933 -33.992 32.776 1.00 14.09 67 LYS B CA 1
ATOM 3687 C C . LYS B 1 85 ? -49.760 -35.443 33.199 1.00 14.81 67 LYS B C 1
ATOM 3688 O O . LYS B 1 85 ? -50.036 -35.794 34.352 1.00 14.40 67 LYS B O 1
ATOM 3694 N N . HIS B 1 86 ? -49.192 -36.274 32.321 1.00 12.02 68 HIS B N 1
ATOM 3695 C CA . HIS B 1 86 ? -49.065 -37.701 32.631 1.00 13.35 68 HIS B CA 1
ATOM 3696 C C . HIS B 1 86 ? -48.034 -37.931 33.735 1.00 11.02 68 HIS B C 1
ATOM 3697 O O . HIS B 1 86 ? -48.286 -38.653 34.704 1.00 14.34 68 HIS B O 1
ATOM 3704 N N . LEU B 1 87 ? -46.857 -37.312 33.609 1.00 9.82 69 LEU B N 1
ATOM 3705 C CA . LEU B 1 87 ? -45.814 -37.571 34.612 1.00 8.41 69 LEU B CA 1
ATOM 3706 C C . LEU B 1 87 ? -46.227 -37.038 35.976 1.00 9.15 69 LEU B C 1
ATOM 3707 O O . LEU B 1 87 ? -45.873 -37.606 37.025 1.00 14.67 69 LEU B O 1
ATOM 3712 N N . SER B 1 88 ? -47.001 -35.958 35.969 1.00 11.05 70 SER B N 1
ATOM 3713 C CA . SER B 1 88 ? -47.468 -35.321 37.206 1.00 14.24 70 SER B CA 1
ATOM 3714 C C . SER B 1 88 ? -48.348 -36.256 38.025 1.00 18.21 70 SER B C 1
ATOM 3715 O O . SER B 1 88 ? -48.394 -36.132 39.255 1.00 22.83 70 SER B O 1
ATOM 3718 N N . GLN B 1 89 ? -49.036 -37.172 37.367 1.00 17.46 71 GLN B N 1
ATOM 3719 C CA . GLN B 1 89 ? -49.874 -38.126 38.061 1.00 22.85 71 GLN B CA 1
ATOM 3720 C C . GLN B 1 89 ? -49.253 -39.524 38.193 1.00 19.21 71 GLN B C 1
ATOM 3721 O O . GLN B 1 89 ? -49.912 -40.402 38.754 1.00 23.55 71 GLN B O 1
ATOM 3727 N N . CYS B 1 90 ? -48.000 -39.760 37.781 1.00 14.29 72 CYS B N 1
ATOM 3728 C CA . CYS B 1 90 ? -47.433 -41.095 37.956 1.00 18.00 72 CYS B CA 1
ATOM 3729 C C . CYS B 1 90 ? -46.962 -41.291 39.392 1.00 24.13 72 CYS B C 1
ATOM 3730 O O . CYS B 1 90 ? -46.400 -40.381 40.005 1.00 23.30 72 CYS B O 1
ATOM 3733 N N . ALA B 1 91 ? -47.118 -42.506 39.898 1.00 18.68 73 ALA B N 1
ATOM 3734 C CA . ALA B 1 91 ? -46.732 -42.779 41.271 1.00 22.90 73 ALA B CA 1
ATOM 3735 C C . ALA B 1 91 ? -45.308 -43.304 41.433 1.00 27.93 73 ALA B C 1
ATOM 3736 O O . ALA B 1 91 ? -44.812 -43.359 42.562 1.00 38.99 73 ALA B O 1
ATOM 3738 N N . SER B 1 92 ? -44.635 -43.694 40.366 1.00 16.67 74 SER B N 1
ATOM 3739 C CA . SER B 1 92 ? -43.281 -44.201 40.452 1.00 16.08 74 SER B CA 1
ATOM 3740 C C . SER B 1 92 ? -42.497 -43.590 39.296 1.00 10.88 74 SER B C 1
ATOM 3741 O O . SER B 1 92 ? -43.103 -43.095 38.336 1.00 14.14 74 SER B O 1
ATOM 3744 N N . PRO B 1 93 ? -41.162 -43.607 39.360 1.00 14.12 75 PRO B N 1
ATOM 3745 C CA . PRO B 1 93 ? -40.333 -43.184 38.214 1.00 12.29 75 PRO B CA 1
ATOM 3746 C C . PRO B 1 93 ? -40.642 -44.017 36.981 1.00 14.24 75 PRO B C 1
ATOM 3747 O O . PRO B 1 93 ? -40.890 -45.217 37.086 1.00 14.37 75 PRO B O 1
ATOM 3751 N N . GLN B 1 94 ? -40.611 -43.382 35.834 1.00 12.77 76 GLN B N 1
ATOM 3752 C CA . GLN B 1 94 ? -40.948 -44.011 34.559 1.00 12.18 76 GLN B CA 1
ATOM 3753 C C . GLN B 1 94 ? -39.706 -44.037 33.676 1.00 13.09 76 GLN B C 1
ATOM 3754 O O . GLN B 1 94 ? -39.002 -43.032 33.579 1.00 11.55 76 GLN B O 1
ATOM 3760 N N . SER B 1 95 ? -39.465 -45.140 32.953 1.00 12.47 77 SER B N 1
ATOM 3761 C CA . SER B 1 95 ? -38.380 -45.113 31.987 1.00 13.42 77 SER B CA 1
ATOM 3762 C C . SER B 1 95 ? -38.788 -44.341 30.736 1.00 12.39 77 SER B C 1
ATOM 3763 O O . SER B 1 95 ? -39.974 -44.117 30.450 1.00 11.60 77 SER B O 1
ATOM 3766 N N . ALA B 1 96 ? -37.777 -43.954 29.963 1.00 13.89 78 ALA B N 1
ATOM 3767 C CA . ALA B 1 96 ? -38.082 -43.287 28.690 1.00 11.89 78 ALA B CA 1
ATOM 3768 C C . ALA B 1 96 ? -38.914 -44.194 27.794 1.00 14.69 78 ALA B C 1
ATOM 3769 O O . ALA B 1 96 ? -39.812 -43.726 27.099 1.00 14.90 78 ALA B O 1
ATOM 3771 N N . GLU B 1 97 ? -38.609 -45.500 27.792 1.00 19.32 79 GLU B N 1
ATOM 3772 C CA . GLU B 1 97 ? -39.337 -46.444 26.952 1.00 20.77 79 GLU B CA 1
ATOM 3773 C C . GLU B 1 97 ? -40.801 -46.536 27.375 1.00 17.02 79 GLU B C 1
ATOM 3774 O O . GLU B 1 97 ? -41.707 -46.485 26.538 1.00 16.42 79 GLU B O 1
ATOM 3780 N N . GLU B 1 98 ? -41.051 -46.585 28.692 1.00 15.80 80 GLU B N 1
ATOM 3781 C CA . GLU B 1 98 ? -42.416 -46.586 29.185 1.00 16.14 80 GLU B CA 1
ATOM 3782 C C . GLU B 1 98 ? -43.163 -45.332 28.755 1.00 16.65 80 GLU B C 1
ATOM 3783 O O . GLU B 1 98 ? -44.294 -45.418 28.270 1.00 14.32 80 GLU B O 1
ATOM 3789 N N . LEU B 1 99 ? -42.527 -44.160 28.907 1.00 11.24 81 LEU B N 1
ATOM 3790 C CA . LEU B 1 99 ? -43.186 -42.929 28.501 1.00 13.95 81 LEU B CA 1
ATOM 3791 C C . LEU B 1 99 ? -43.422 -42.888 26.996 1.00 13.23 81 LEU B C 1
ATOM 3792 O O . LEU B 1 99 ? -44.498 -42.473 26.563 1.00 13.17 81 LEU B O 1
ATOM 3797 N N . ALA B 1 100 ? -42.431 -43.297 26.194 1.00 12.16 82 ALA B N 1
ATOM 3798 C CA . ALA B 1 100 ? -42.618 -43.246 24.737 1.00 12.98 82 ALA B CA 1
ATOM 3799 C C . ALA B 1 100 ? -43.776 -44.133 24.319 1.00 20.29 82 ALA B C 1
ATOM 3800 O O . ALA B 1 100 ? -44.633 -43.734 23.529 1.00 20.29 82 ALA B O 1
ATOM 3802 N N . ASP B 1 101 ? -43.821 -45.339 24.871 1.00 17.26 83 ASP B N 1
ATOM 3803 C CA . ASP B 1 101 ? -44.897 -46.252 24.506 1.00 20.75 83 ASP B CA 1
ATOM 3804 C C . ASP B 1 101 ? -46.253 -45.719 24.929 1.00 20.20 83 ASP B C 1
ATOM 3805 O O . ASP B 1 101 ? -47.234 -45.777 24.167 1.00 22.92 83 ASP B O 1
ATOM 3810 N N . HIS B 1 102 ? -46.338 -45.171 26.139 1.00 16.17 84 HIS B N 1
ATOM 3811 C CA . HIS B 1 102 ? -47.603 -44.651 26.619 1.00 19.86 84 HIS B CA 1
ATOM 3812 C C . HIS B 1 102 ? -48.079 -43.448 25.822 1.00 19.25 84 HIS B C 1
ATOM 3813 O O . HIS B 1 102 ? -49.276 -43.294 25.584 1.00 18.59 84 HIS B O 1
ATOM 3820 N N . LEU B 1 103 ? -47.168 -42.520 25.469 1.00 16.87 85 LEU B N 1
ATOM 3821 C CA . LEU B 1 103 ? -47.580 -41.273 24.843 1.00 17.95 85 LEU B CA 1
ATOM 3822 C C . LEU B 1 103 ? -47.536 -41.290 23.315 1.00 19.12 85 LEU B C 1
ATOM 3823 O O . LEU B 1 103 ? -47.936 -40.297 22.696 1.00 19.54 85 LEU B O 1
ATOM 3828 N N . GLY B 1 104 ? -47.056 -42.364 22.700 1.00 19.58 86 GLY B N 1
ATOM 3829 C CA . GLY B 1 104 ? -46.989 -42.424 21.249 1.00 18.26 86 GLY B CA 1
ATOM 3830 C C . GLY B 1 104 ? -45.838 -41.634 20.643 1.00 18.88 86 GLY B C 1
ATOM 3831 O O . GLY B 1 104 ? -46.021 -40.909 19.653 1.00 19.35 86 GLY B O 1
ATOM 3832 N N . CYS B 1 105 ? -44.652 -41.779 21.206 1.00 17.20 87 CYS B N 1
ATOM 3833 C CA . CYS B 1 105 ? -43.472 -41.062 20.748 1.00 16.38 87 CYS B CA 1
ATOM 3834 C C . CYS B 1 105 ? -42.414 -42.072 20.360 1.00 17.49 87 CYS B C 1
ATOM 3835 O O . CYS B 1 105 ? -42.296 -43.135 20.982 1.00 17.12 87 CYS B O 1
ATOM 3838 N N . GLY B 1 106 ? -41.631 -41.750 19.327 1.00 17.48 88 GLY B N 1
ATOM 3839 C CA . GLY B 1 106 ? -40.474 -42.567 19.010 1.00 17.73 88 GLY B CA 1
ATOM 3840 C C . GLY B 1 106 ? -39.621 -42.760 20.246 1.00 19.50 88 GLY B C 1
ATOM 3841 O O . GLY B 1 106 ? -39.449 -41.821 21.015 1.00 14.73 88 GLY B O 1
ATOM 3842 N N . ARG B 1 107 ? -39.101 -43.955 20.475 1.00 14.72 89 ARG B N 1
ATOM 3843 C CA . ARG B 1 107 ? -38.346 -44.219 21.714 1.00 19.86 89 ARG B CA 1
ATOM 3844 C C . ARG B 1 107 ? -37.048 -43.433 21.828 1.00 16.40 89 ARG B C 1
ATOM 3845 O O . ARG B 1 107 ? -36.684 -42.998 22.939 1.00 15.11 89 ARG B O 1
ATOM 3853 N N . GLU B 1 108 ? -36.258 -43.362 20.760 1.00 16.92 90 GLU B N 1
ATOM 3854 C CA . GLU B 1 108 ? -35.030 -42.572 20.804 1.00 15.34 90 GLU B CA 1
ATOM 3855 C C . GLU B 1 108 ? -35.330 -41.063 20.950 1.00 12.49 90 GLU B C 1
ATOM 3856 O O . GLU B 1 108 ? -34.708 -40.362 21.768 1.00 12.98 90 GLU B O 1
ATOM 3862 N N . LEU B 1 109 ? -36.322 -40.564 20.226 1.00 11.17 91 LEU B N 1
ATOM 3863 C CA . LEU B 1 109 ? -36.739 -39.165 20.370 1.00 10.78 91 LEU B CA 1
ATOM 3864 C C . LEU B 1 109 ? -37.182 -38.874 21.810 1.00 10.73 91 LEU B C 1
ATOM 3865 O O . LEU B 1 109 ? -36.777 -37.859 22.430 1.00 9.53 91 LEU B O 1
ATOM 3870 N N . MET B 1 110 ? -38.026 -39.748 22.361 1.00 9.84 92 MET B N 1
ATOM 3871 C CA . MET B 1 110 ? -38.481 -39.550 23.734 1.00 10.24 92 MET B CA 1
ATOM 3872 C C . MET B 1 110 ? -37.303 -39.483 24.699 1.00 11.43 92 MET B C 1
ATOM 3873 O O . MET B 1 110 ? -37.247 -38.601 25.558 1.00 11.03 92 MET B O 1
ATOM 3878 N N . SER B 1 111 ? -36.343 -40.388 24.542 1.00 9.19 93 SER B N 1
ATOM 3879 C CA . SER B 1 111 ? -35.231 -40.420 25.465 1.00 11.27 93 SER B CA 1
ATOM 3880 C C . SER B 1 111 ? -34.423 -39.134 25.376 1.00 10.01 93 SER B C 1
ATOM 3881 O O . SER B 1 111 ? -34.060 -38.560 26.424 1.00 12.09 93 SER B O 1
ATOM 3884 N N . ARG B 1 112 ? -34.133 -38.664 24.139 1.00 9.23 94 ARG B N 1
ATOM 3885 C CA . ARG B 1 112 ? -33.398 -37.408 23.963 1.00 7.83 94 ARG B CA 1
ATOM 3886 C C . ARG B 1 112 ? -34.182 -36.220 24.516 1.00 8.83 94 ARG B C 1
ATOM 3887 O O . ARG B 1 112 ? -33.604 -35.344 25.157 1.00 7.96 94 ARG B O 1
ATOM 3895 N N . LEU B 1 113 ? -35.505 -36.189 24.305 1.00 9.41 95 LEU B N 1
ATOM 3896 C CA . LEU B 1 113 ? -36.294 -35.090 24.859 1.00 7.10 95 LEU B CA 1
ATOM 3897 C C . LEU B 1 113 ? -36.254 -35.109 26.391 1.00 7.07 95 LEU B C 1
ATOM 3898 O O . LEU B 1 113 ? -36.157 -34.052 27.031 1.00 7.95 95 LEU B O 1
ATOM 3903 N N . LEU B 1 114 ? -36.371 -36.307 27.014 1.00 7.84 96 LEU B N 1
ATOM 3904 C CA . LEU B 1 114 ? -36.377 -36.370 28.483 1.00 8.73 96 LEU B CA 1
ATOM 3905 C C . LEU B 1 114 ? -35.025 -35.974 29.064 1.00 9.17 96 LEU B C 1
ATOM 3906 O O . LEU B 1 114 ? -34.961 -35.297 30.117 1.00 7.89 96 LEU B O 1
ATOM 3911 N N . ARG B 1 115 ? -33.914 -36.390 28.434 1.00 7.50 97 ARG B N 1
ATOM 3912 C CA . ARG B 1 115 ? -32.609 -35.941 28.923 1.00 8.57 97 ARG B CA 1
ATOM 3913 C C . ARG B 1 115 ? -32.455 -34.424 28.836 1.00 10.32 97 ARG B C 1
ATOM 3914 O O . ARG B 1 115 ? -31.963 -33.791 29.784 1.00 8.84 97 ARG B O 1
ATOM 3922 N N . TYR B 1 116 ? -32.926 -33.828 27.748 1.00 7.99 98 TYR B N 1
ATOM 3923 C CA . TYR B 1 116 ? -32.892 -32.387 27.641 1.00 6.03 98 TYR B CA 1
ATOM 3924 C C . TYR B 1 116 ? -33.776 -31.757 28.728 1.00 6.07 98 TYR B C 1
ATOM 3925 O O . TYR B 1 116 ? -33.375 -30.796 29.399 1.00 6.96 98 TYR B O 1
ATOM 3934 N N . MET B 1 117 ? -34.985 -32.293 28.914 1.00 6.61 99 MET B N 1
ATOM 3935 C CA . MET B 1 117 ? -35.880 -31.694 29.892 1.00 3.41 99 MET B CA 1
ATOM 3936 C C . MET B 1 117 ? -35.277 -31.795 31.301 1.00 5.40 99 MET B C 1
ATOM 3937 O O . MET B 1 117 ? -35.386 -30.850 32.108 1.00 6.42 99 MET B O 1
ATOM 3942 N N . ALA B 1 118 ? -34.628 -32.922 31.599 1.00 5.52 100 ALA B N 1
ATOM 3943 C CA . ALA B 1 118 ? -34.058 -33.051 32.947 1.00 6.83 100 ALA B CA 1
ATOM 3944 C C . ALA B 1 118 ? -32.941 -32.044 33.155 1.00 7.45 100 ALA B C 1
ATOM 3945 O O . ALA B 1 118 ? -32.750 -31.571 34.284 1.00 7.81 100 ALA B O 1
ATOM 3947 N N . SER B 1 119 ? -32.177 -31.732 32.118 1.00 6.59 101 SER B N 1
ATOM 3948 C CA A SER B 1 119 ? -31.069 -30.808 32.298 0.55 9.30 101 SER B CA 1
ATOM 3949 C CA B SER B 1 119 ? -31.072 -30.782 32.248 0.45 9.14 101 SER B CA 1
ATOM 3950 C C . SER B 1 119 ? -31.541 -29.379 32.570 1.00 9.58 101 SER B C 1
ATOM 3951 O O . SER B 1 119 ? -30.740 -28.590 33.103 1.00 9.36 101 SER B O 1
ATOM 3956 N N . VAL B 1 120 ? -32.798 -29.050 32.231 1.00 7.39 102 VAL B N 1
ATOM 3957 C CA . VAL B 1 120 ? -33.363 -27.714 32.496 1.00 7.10 102 VAL B CA 1
ATOM 3958 C C . VAL B 1 120 ? -34.492 -27.780 33.536 1.00 6.70 102 VAL B C 1
ATOM 3959 O O . VAL B 1 120 ? -35.279 -26.839 33.692 1.00 7.07 102 VAL B O 1
ATOM 3963 N N . ARG B 1 121 ? -34.568 -28.884 34.280 1.00 6.52 103 ARG B N 1
ATOM 3964 C CA . ARG B 1 121 ? -35.479 -29.096 35.404 1.00 6.40 103 ARG B CA 1
ATOM 3965 C C . ARG B 1 121 ? -36.925 -29.173 34.987 1.00 8.46 103 ARG B C 1
ATOM 3966 O O . ARG B 1 121 ? -37.819 -29.010 35.814 1.00 7.72 103 ARG B O 1
ATOM 3974 N N . MET B 1 122 ? -37.202 -29.423 33.699 1.00 6.22 104 MET B N 1
ATOM 3975 C CA A MET B 1 122 ? -38.588 -29.554 33.272 0.31 7.42 104 MET B CA 1
ATOM 3976 C CA B MET B 1 122 ? -38.586 -29.564 33.263 0.69 6.84 104 MET B CA 1
ATOM 3977 C C . MET B 1 122 ? -39.166 -30.880 33.715 1.00 8.55 104 MET B C 1
ATOM 3978 O O . MET B 1 122 ? -40.399 -31.012 33.802 1.00 9.49 104 MET B O 1
ATOM 3987 N N . VAL B 1 123 ? -38.289 -31.866 33.930 1.00 7.06 105 VAL B N 1
ATOM 3988 C CA . VAL B 1 123 ? -38.583 -33.107 34.669 1.00 7.27 105 VAL B CA 1
ATOM 3989 C C . VAL B 1 123 ? -37.367 -33.358 35.565 1.00 5.53 105 VAL B C 1
ATOM 3990 O O . VAL B 1 123 ? -36.380 -32.628 35.478 1.00 8.21 105 VAL B O 1
ATOM 3994 N N . GLN B 1 124 ? -37.398 -34.427 36.368 1.00 7.08 106 GLN B N 1
ATOM 3995 C CA . GLN B 1 124 ? -36.195 -34.837 37.090 1.00 10.19 106 GLN B CA 1
ATOM 3996 C C . GLN B 1 124 ? -35.769 -36.224 36.624 1.00 9.20 106 GLN B C 1
ATOM 3997 O O . GLN B 1 124 ? -36.615 -37.082 36.373 1.00 10.76 106 GLN B O 1
ATOM 4003 N N . GLN B 1 125 ? -34.457 -36.405 36.432 1.00 9.07 107 GLN B N 1
ATOM 4004 C CA . GLN B 1 125 ? -33.896 -37.715 36.080 1.00 7.39 107 GLN B CA 1
ATOM 4005 C C . GLN B 1 125 ? -33.370 -38.399 37.341 1.00 9.31 107 GLN B C 1
ATOM 4006 O O . GLN B 1 125 ? -32.639 -37.755 38.115 1.00 12.92 107 GLN B O 1
ATOM 4012 N N . THR B 1 126 ? -33.739 -39.674 37.540 1.00 10.34 108 THR B N 1
ATOM 4013 C CA . THR B 1 126 ? -33.266 -40.395 38.730 1.00 12.46 108 THR B CA 1
ATOM 4014 C C . THR B 1 126 ? -31.878 -40.986 38.479 1.00 13.54 108 THR B C 1
ATOM 4015 O O . THR B 1 126 ? -31.356 -40.990 37.368 1.00 15.00 108 THR B O 1
ATOM 4019 N N . ASP B 1 127 ? -31.252 -41.515 39.543 1.00 14.94 109 ASP B N 1
ATOM 4020 C CA . ASP B 1 127 ? -29.932 -42.136 39.334 1.00 18.33 109 ASP B CA 1
ATOM 4021 C C . ASP B 1 127 ? -29.982 -43.392 38.485 1.00 20.04 109 ASP B C 1
ATOM 4022 O O . ASP B 1 127 ? -28.935 -43.793 37.949 1.00 22.32 109 ASP B O 1
ATOM 4027 N N . ASP B 1 128 ? -31.139 -44.045 38.328 1.00 16.03 110 ASP B N 1
ATOM 4028 C CA . ASP B 1 128 ? -31.201 -45.150 37.380 1.00 17.66 110 ASP B CA 1
ATOM 4029 C C . ASP B 1 128 ? -31.815 -44.746 36.060 1.00 18.28 110 ASP B C 1
ATOM 4030 O O . ASP B 1 128 ? -32.309 -45.594 35.305 1.00 17.01 110 ASP B O 1
ATOM 4035 N N . ILE B 1 129 ? -31.702 -43.453 35.708 1.00 14.05 111 ILE B N 1
ATOM 4036 C CA . ILE B 1 129 ? -32.114 -42.955 34.392 1.00 12.87 111 ILE B CA 1
ATOM 4037 C C . ILE B 1 129 ? -33.599 -43.248 34.152 1.00 14.11 111 ILE B C 1
ATOM 4038 O O . ILE B 1 129 ? -34.046 -43.669 33.068 1.00 17.32 111 ILE B O 1
ATOM 4043 N N . LYS B 1 130 ? -34.407 -42.962 35.151 1.00 11.58 112 LYS B N 1
ATOM 4044 C CA . LYS B 1 130 ? -35.841 -42.898 34.997 1.00 9.57 112 LYS B CA 1
ATOM 4045 C C . LYS B 1 130 ? -36.268 -41.455 35.297 1.00 8.29 112 LYS B C 1
ATOM 4046 O O . LYS B 1 130 ? -35.427 -40.623 35.648 1.00 11.69 112 LYS B O 1
ATOM 4052 N N . TYR B 1 131 ? -37.573 -41.192 35.221 1.00 10.93 113 TYR B N 1
ATOM 4053 C CA . TYR B 1 131 ? -38.038 -39.801 35.173 1.00 12.56 113 TYR B CA 1
ATOM 4054 C C . TYR B 1 131 ? -39.211 -39.608 36.113 1.00 10.26 113 TYR B C 1
ATOM 4055 O O . TYR B 1 131 ? -40.096 -40.454 36.182 1.00 12.36 113 TYR B O 1
ATOM 4064 N N . ILE B 1 132 ? -39.205 -38.476 36.838 1.00 10.30 114 ILE B N 1
ATOM 4065 C CA . ILE B 1 132 ? -40.258 -38.103 37.772 1.00 10.52 114 ILE B CA 1
ATOM 4066 C C . ILE B 1 132 ? -40.556 -36.624 37.572 1.00 9.21 114 ILE B C 1
ATOM 4067 O O . ILE B 1 132 ? -39.754 -35.879 36.986 1.00 10.13 114 ILE B O 1
ATOM 4072 N N . SER B 1 133 ? -41.763 -36.225 37.984 1.00 11.57 115 SER B N 1
ATOM 4073 C CA . SER B 1 133 ? -42.115 -34.806 37.875 1.00 9.23 115 SER B CA 1
ATOM 4074 C C . SER B 1 133 ? -41.256 -33.929 38.782 1.00 9.62 115 SER B C 1
ATOM 4075 O O . SER B 1 133 ? -40.902 -34.304 39.895 1.00 13.21 115 SER B O 1
ATOM 4078 N N . SER B 1 134 ? -40.879 -32.760 38.256 1.00 7.14 116 SER B N 1
ATOM 4079 C CA . SER B 1 134 ? -40.358 -31.645 39.037 1.00 9.19 116 SER B CA 1
ATOM 4080 C C . SER B 1 134 ? -41.436 -30.584 39.285 1.00 7.61 116 SER B C 1
ATOM 4081 O O . SER B 1 134 ? -42.579 -30.665 38.813 1.00 7.65 116 SER B O 1
ATOM 4084 N N . ASN B 1 135 ? -41.050 -29.514 40.013 1.00 9.22 117 ASN B N 1
ATOM 4085 C CA A ASN B 1 135 ? -41.932 -28.344 40.139 0.63 9.38 117 ASN B CA 1
ATOM 4086 C CA B ASN B 1 135 ? -42.008 -28.432 40.149 0.37 9.32 117 ASN B CA 1
ATOM 4087 C C . ASN B 1 135 ? -42.381 -27.849 38.778 1.00 7.14 117 ASN B C 1
ATOM 4088 O O . ASN B 1 135 ? -43.554 -27.476 38.563 1.00 8.85 117 ASN B O 1
ATOM 4097 N N . ILE B 1 136 ? -41.428 -27.775 37.839 1.00 6.25 118 ILE B N 1
ATOM 4098 C CA . ILE B 1 136 ? -41.795 -27.266 36.528 1.00 6.41 118 ILE B CA 1
ATOM 4099 C C . ILE B 1 136 ? -42.736 -28.235 35.797 1.00 7.89 118 ILE B C 1
ATOM 4100 O O . ILE B 1 136 ? -43.620 -27.798 35.064 1.00 7.25 118 ILE B O 1
ATOM 4105 N N . THR B 1 137 ? -42.530 -29.553 35.945 1.00 7.31 119 THR B N 1
ATOM 4106 C CA . THR B 1 137 ? -43.496 -30.496 35.357 1.00 6.66 119 THR B CA 1
ATOM 4107 C C . THR B 1 137 ? -44.917 -30.154 35.806 1.00 6.79 119 THR B C 1
ATOM 4108 O O . THR B 1 137 ? -45.861 -30.129 34.985 1.00 7.93 119 THR B O 1
ATOM 4112 N N . GLN B 1 138 ? -45.073 -29.930 37.121 1.00 7.20 120 GLN B N 1
ATOM 4113 C CA . GLN B 1 138 ? -46.407 -29.648 37.674 1.00 8.93 120 GLN B CA 1
ATOM 4114 C C . GLN B 1 138 ? -46.957 -28.360 37.122 1.00 9.63 120 GLN B C 1
ATOM 4115 O O . GLN B 1 138 ? -48.150 -28.270 36.779 1.00 10.31 120 GLN B O 1
ATOM 4121 N N . THR B 1 139 ? -46.098 -27.331 37.024 1.00 8.06 121 THR B N 1
ATOM 4122 C CA . THR B 1 139 ? -46.520 -26.077 36.446 1.00 8.29 121 THR B CA 1
ATOM 4123 C C . THR B 1 139 ? -47.065 -26.254 35.043 1.00 7.50 121 THR B C 1
ATOM 4124 O O . THR B 1 139 ? -48.125 -25.719 34.727 1.00 8.86 121 THR B O 1
ATOM 4128 N N . LEU B 1 140 ? -46.319 -26.946 34.185 1.00 6.09 122 LEU B N 1
ATOM 4129 C CA . LEU B 1 140 ? -46.701 -27.083 32.799 1.00 5.12 122 LEU B CA 1
ATOM 4130 C C . LEU B 1 140 ? -47.899 -27.995 32.623 1.00 9.98 122 LEU B C 1
ATOM 4131 O O . LEU B 1 140 ? -48.478 -27.989 31.531 1.00 12.82 122 LEU B O 1
ATOM 4136 N N . ALA B 1 141 ? -48.308 -28.721 33.673 1.00 8.56 123 ALA B N 1
ATOM 4137 C CA . ALA B 1 141 ? -49.557 -29.500 33.643 1.00 11.94 123 ALA B CA 1
ATOM 4138 C C . ALA B 1 141 ? -50.795 -28.670 34.005 1.00 15.71 123 ALA B C 1
ATOM 4139 O O . ALA B 1 141 ? -51.918 -29.106 33.749 1.00 16.80 123 ALA B O 1
ATOM 4141 N N . VAL B 1 142 ? -50.631 -27.508 34.608 1.00 13.47 124 VAL B N 1
ATOM 4142 C CA . VAL B 1 142 ? -51.779 -26.654 34.970 1.00 12.81 124 VAL B CA 1
ATOM 4143 C C . VAL B 1 142 ? -52.323 -26.013 33.700 1.00 10.93 124 VAL B C 1
ATOM 4144 O O . VAL B 1 142 ? -51.558 -25.381 32.975 1.00 10.31 124 VAL B O 1
ATOM 4148 N N . PRO B 1 143 ? -53.626 -26.130 33.365 1.00 12.65 125 PRO B N 1
ATOM 4149 C CA . PRO B 1 143 ? -54.062 -25.623 32.057 1.00 12.10 125 PRO B CA 1
ATOM 4150 C C . PRO B 1 143 ? -53.690 -24.195 31.773 1.00 9.98 125 PRO B C 1
ATOM 4151 O O . PRO B 1 143 ? -53.258 -23.880 30.670 1.00 10.98 125 PRO B O 1
ATOM 4155 N N . GLY B 1 144 ? -53.965 -23.284 32.701 1.00 11.63 126 GLY B N 1
ATOM 4156 C CA . GLY B 1 144 ? -53.730 -21.894 32.372 1.00 10.52 126 GLY B CA 1
ATOM 4157 C C . GLY B 1 144 ? -52.255 -21.557 32.203 1.00 10.25 126 GLY B C 1
ATOM 4158 O O . GLY B 1 144 ? -51.903 -20.645 31.443 1.00 11.97 126 GLY B O 1
ATOM 4159 N N . LEU B 1 145 ? -51.384 -22.272 32.938 1.00 10.68 127 LEU B N 1
ATOM 4160 C CA . LEU B 1 145 ? -49.943 -22.008 32.788 1.00 10.06 127 LEU B CA 1
ATOM 4161 C C . LEU B 1 145 ? -49.388 -22.668 31.522 1.00 9.60 127 LEU B C 1
ATOM 4162 O O . LEU B 1 145 ? -48.571 -22.074 30.809 1.00 8.79 127 LEU B O 1
ATOM 4167 N N . GLU B 1 146 ? -49.863 -23.886 31.236 1.00 10.12 128 GLU B N 1
ATOM 4168 C CA . GLU B 1 146 ? -49.591 -24.511 29.949 1.00 11.98 128 GLU B CA 1
ATOM 4169 C C . GLU B 1 146 ? -49.970 -23.568 28.835 1.00 11.11 128 GLU B C 1
ATOM 4170 O O . GLU B 1 146 ? -49.223 -23.413 27.859 1.00 8.84 128 GLU B O 1
ATOM 4176 N N . ALA B 1 147 ? -51.168 -22.933 28.955 1.00 8.54 129 ALA B N 1
ATOM 4177 C CA . ALA B 1 147 ? -51.620 -22.050 27.889 1.00 7.43 129 ALA B CA 1
ATOM 4178 C C . ALA B 1 147 ? -50.718 -20.834 27.769 1.00 8.23 129 ALA B C 1
ATOM 4179 O O . ALA B 1 147 ? -50.525 -20.316 26.679 1.00 8.90 129 ALA B O 1
ATOM 4181 N N . GLY B 1 148 ? -50.160 -20.364 28.875 1.00 9.93 130 GLY B N 1
ATOM 4182 C CA . GLY B 1 148 ? -49.186 -19.277 28.770 1.00 9.51 130 GLY B CA 1
ATOM 4183 C C . GLY B 1 148 ? -47.935 -19.666 27.981 1.00 9.22 130 GLY B C 1
ATOM 4184 O O . GLY B 1 148 ? -47.439 -18.894 27.159 1.00 9.07 130 GLY B O 1
ATOM 4185 N N . MET B 1 149 ? -47.394 -20.859 28.241 1.00 8.86 131 MET B N 1
ATOM 4186 C CA . MET B 1 149 ? -46.246 -21.334 27.476 1.00 9.89 131 MET B CA 1
ATOM 4187 C C . MET B 1 149 ? -46.620 -21.511 26.002 1.00 7.35 131 MET B C 1
ATOM 4188 O O . MET B 1 149 ? -45.865 -21.122 25.101 1.00 8.57 131 MET B O 1
ATOM 4193 N N . ARG B 1 150 ? -47.829 -22.033 25.741 1.00 7.58 132 ARG B N 1
ATOM 4194 C CA . ARG B 1 150 ? -48.229 -22.224 24.347 1.00 8.91 132 ARG B CA 1
ATOM 4195 C C . ARG B 1 150 ? -48.388 -20.875 23.625 1.00 9.81 132 ARG B C 1
ATOM 4196 O O . ARG B 1 150 ? -48.051 -20.748 22.445 1.00 10.15 132 ARG B O 1
ATOM 4204 N N . HIS B 1 151 ? -48.922 -19.878 24.324 1.00 9.93 133 HIS B N 1
ATOM 4205 C CA . HIS B 1 151 ? -49.026 -18.513 23.796 1.00 9.39 133 HIS B CA 1
ATOM 4206 C C . HIS B 1 151 ? -47.663 -17.917 23.467 1.00 10.48 133 HIS B C 1
ATOM 4207 O O . HIS B 1 151 ? -47.491 -17.280 22.414 1.00 10.76 133 HIS B O 1
ATOM 4214 N N . ALA B 1 152 ? -46.689 -18.109 24.361 1.00 8.54 134 ALA B N 1
ATOM 4215 C CA . ALA B 1 152 ? -45.347 -17.626 24.079 1.00 11.17 134 ALA B CA 1
ATOM 4216 C C . ALA B 1 152 ? -44.828 -18.215 22.763 1.00 11.50 134 ALA B C 1
ATOM 4217 O O . ALA B 1 152 ? -44.278 -17.499 21.910 1.00 13.36 134 ALA B O 1
ATOM 4219 N N . PHE B 1 153 ? -45.041 -19.514 22.567 1.00 7.12 135 PHE B N 1
ATOM 4220 C CA . PHE B 1 153 ? -44.547 -20.177 21.377 1.00 7.64 135 PHE B CA 1
ATOM 4221 C C . PHE B 1 153 ? -45.256 -19.693 20.113 1.00 7.99 135 PHE B C 1
ATOM 4222 O O . PHE B 1 153 ? -44.607 -19.377 19.103 1.00 9.53 135 PHE B O 1
ATOM 4230 N N . GLU B 1 154 ? -46.593 -19.664 20.126 1.00 8.98 136 GLU B N 1
ATOM 4231 C CA . GLU B 1 154 ? -47.283 -19.462 18.850 1.00 11.93 136 GLU B CA 1
ATOM 4232 C C . GLU B 1 154 ? -47.544 -17.989 18.548 1.00 9.10 136 GLU B C 1
ATOM 4233 O O . GLU B 1 154 ? -47.690 -17.644 17.372 1.00 12.26 136 GLU B O 1
ATOM 4239 N N . ASN B 1 155 ? -47.627 -17.138 19.577 1.00 12.39 137 ASN B N 1
ATOM 4240 C CA . ASN B 1 155 ? -47.880 -15.715 19.352 1.00 12.07 137 ASN B CA 1
ATOM 4241 C C . ASN B 1 155 ? -46.671 -14.839 19.622 1.00 11.47 137 ASN B C 1
ATOM 4242 O O . ASN B 1 155 ? -46.409 -13.939 18.821 1.00 19.09 137 ASN B O 1
ATOM 4247 N N . LEU B 1 156 ? -45.937 -15.034 20.714 1.00 8.23 138 LEU B N 1
ATOM 4248 C CA . LEU B 1 156 ? -44.851 -14.102 20.980 1.00 8.70 138 LEU B CA 1
ATOM 4249 C C . LEU B 1 156 ? -43.636 -14.393 20.102 1.00 13.19 138 LEU B C 1
ATOM 4250 O O . LEU B 1 156 ? -43.017 -13.470 19.565 1.00 11.81 138 LEU B O 1
ATOM 4255 N N . TRP B 1 157 ? -43.241 -15.671 19.986 1.00 12.63 139 TRP B N 1
ATOM 4256 C CA A TRP B 1 157 ? -42.004 -15.929 19.260 0.56 11.18 139 TRP B CA 1
ATOM 4257 C CA B TRP B 1 157 ? -42.044 -16.004 19.210 0.44 11.84 139 TRP B CA 1
ATOM 4258 C C . TRP B 1 157 ? -42.055 -15.432 17.809 1.00 11.69 139 TRP B C 1
ATOM 4259 O O . TRP B 1 157 ? -41.066 -14.803 17.401 1.00 12.12 139 TRP B O 1
ATOM 4280 N N . PRO B 1 158 ? -43.129 -15.600 17.020 1.00 12.33 140 PRO B N 1
ATOM 4281 C CA . PRO B 1 158 ? -43.119 -15.078 15.664 1.00 11.54 140 PRO B CA 1
ATOM 4282 C C . PRO B 1 158 ? -42.965 -13.565 15.618 1.00 10.35 140 PRO B C 1
ATOM 4283 O O . PRO B 1 158 ? -42.301 -13.070 14.709 1.00 12.93 140 PRO B O 1
ATOM 4287 N N . VAL B 1 159 ? -43.531 -12.823 16.582 1.00 10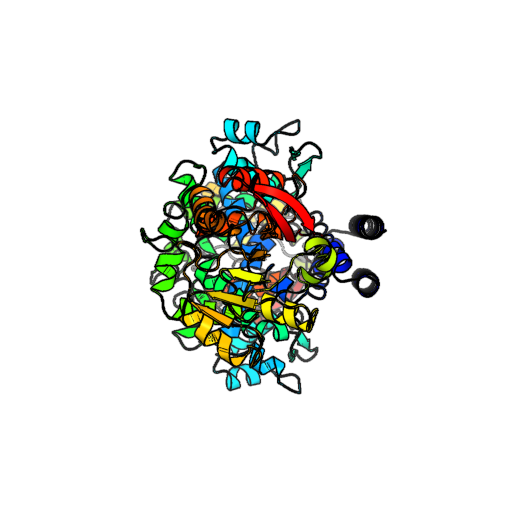.62 141 VAL B N 1
ATOM 4288 C CA A VAL B 1 159 ? -43.415 -11.375 16.514 0.37 10.14 141 VAL B CA 1
ATOM 4289 C CA B VAL B 1 159 ? -43.404 -11.370 16.465 0.63 10.02 141 VAL B CA 1
ATOM 4290 C C . VAL B 1 159 ? -41.995 -10.932 16.846 1.00 10.24 141 VAL B C 1
ATOM 4291 O O . VAL B 1 159 ? -41.435 -10.018 16.230 1.00 11.25 141 VAL B O 1
ATOM 4298 N N . LEU B 1 160 ? -41.389 -11.583 17.835 1.00 11.02 142 LEU B N 1
ATOM 4299 C CA . LEU B 1 160 ? -39.992 -11.296 18.163 1.00 10.10 142 LEU B CA 1
ATOM 4300 C C . LEU B 1 160 ? -39.060 -11.679 17.018 1.00 13.24 142 LEU B C 1
ATOM 4301 O O . LEU B 1 160 ? -38.063 -10.991 16.757 1.00 12.61 142 LEU B O 1
ATOM 4306 N N . MET B 1 161 ? -39.347 -12.790 16.346 1.00 9.24 143 MET B N 1
ATOM 4307 C CA A MET B 1 161 ? -38.524 -13.163 15.201 0.37 10.27 143 MET B CA 1
ATOM 4308 C CA B MET B 1 161 ? -38.529 -13.173 15.205 0.63 10.11 143 MET B CA 1
ATOM 4309 C C . MET B 1 161 ? -38.627 -12.139 14.074 1.00 12.67 143 MET B C 1
ATOM 4310 O O . MET B 1 161 ? -37.666 -11.946 13.325 1.00 13.00 143 MET B O 1
ATOM 4319 N N . ALA B 1 162 ? -39.771 -11.457 13.947 1.00 12.06 144 ALA B N 1
ATOM 4320 C CA . ALA B 1 162 ? -39.926 -10.487 12.863 1.00 10.35 144 ALA B CA 1
ATOM 4321 C C . ALA B 1 162 ? -39.359 -9.122 13.196 1.00 14.28 144 ALA B C 1
ATOM 4322 O O . ALA B 1 162 ? -39.101 -8.314 12.275 1.00 12.69 144 ALA B O 1
ATOM 4324 N N . LEU B 1 163 ? -39.206 -8.812 14.494 1.00 11.39 145 LEU B N 1
ATOM 4325 C CA . LEU B 1 163 ? -38.889 -7.441 14.892 1.00 9.84 145 LEU B CA 1
ATOM 4326 C C . LEU B 1 163 ? -37.569 -6.936 14.303 1.00 9.35 145 LEU B C 1
ATOM 4327 O O . LEU B 1 163 ? -37.557 -5.792 13.837 1.00 11.63 145 LEU B O 1
ATOM 4332 N N . PRO B 1 164 ? -36.442 -7.678 14.326 1.00 8.22 146 PRO B N 1
ATOM 4333 C CA . PRO B 1 164 ? -35.185 -7.026 13.886 1.00 11.85 146 PRO B CA 1
ATOM 4334 C C . PRO B 1 164 ? -35.254 -6.576 12.441 1.00 14.75 146 PRO B C 1
ATOM 4335 O O . PRO B 1 164 ? -34.902 -5.419 12.147 1.00 14.00 146 PRO B O 1
ATOM 4339 N N . ASP B 1 165 ? -35.786 -7.417 11.560 1.00 12.86 147 ASP B N 1
ATOM 4340 C CA . ASP B 1 165 ? -35.838 -7.017 10.149 1.00 15.58 147 ASP B CA 1
ATOM 4341 C C . ASP B 1 165 ? -36.931 -5.989 9.913 1.00 17.81 147 ASP B C 1
ATOM 4342 O O . ASP B 1 165 ? -36.762 -5.110 9.053 1.00 17.74 147 ASP B O 1
ATOM 4347 N N . PHE B 1 166 ? -38.042 -6.064 10.672 1.00 14.39 148 PHE B N 1
ATOM 4348 C CA . PHE B 1 166 ? -39.048 -5.006 10.583 1.00 13.96 148 PHE B CA 1
ATOM 4349 C C . PHE B 1 166 ? -38.428 -3.642 10.874 1.00 18.45 148 PHE B C 1
ATOM 4350 O O . PHE B 1 166 ? -38.602 -2.676 10.094 1.00 17.14 148 PHE B O 1
ATOM 4358 N N . LEU B 1 167 ? -37.645 -3.550 11.970 1.00 14.24 149 LEU B N 1
ATOM 4359 C CA . LEU B 1 167 ? -37.047 -2.267 12.301 1.00 12.72 149 LEU B CA 1
ATOM 4360 C C . LEU B 1 167 ? -36.014 -1.862 11.275 1.00 13.44 149 LEU B C 1
ATOM 4361 O O . LEU B 1 167 ? -35.852 -0.663 11.020 1.00 20.75 149 LEU B O 1
ATOM 4366 N N . ALA B 1 168 ? -35.211 -2.813 10.795 1.00 16.57 150 ALA B N 1
ATOM 4367 C CA . ALA B 1 168 ? -34.148 -2.445 9.851 1.00 16.13 150 ALA B CA 1
ATOM 4368 C C . ALA B 1 168 ? -34.750 -1.876 8.570 1.00 24.95 150 ALA B C 1
ATOM 4369 O O . ALA B 1 168 ? -34.303 -0.836 8.063 1.00 26.64 150 ALA B O 1
ATOM 4371 N N . GLU B 1 169 ? -35.777 -2.533 8.052 1.00 20.57 151 GLU B N 1
ATOM 4372 C CA . GLU B 1 169 ? -36.310 -2.123 6.758 1.00 27.93 151 GLU B CA 1
ATOM 4373 C C . GLU B 1 169 ? -37.063 -0.806 6.871 1.00 28.90 151 GLU B C 1
ATOM 4374 O O . GLU B 1 169 ? -37.198 -0.084 5.873 1.00 31.56 151 GLU B O 1
ATOM 4380 N N . ARG B 1 170 ? -37.501 -0.453 8.073 1.00 19.59 152 ARG B N 1
ATOM 4381 C CA A ARG B 1 170 ? -38.202 0.794 8.322 0.61 20.17 152 ARG B CA 1
ATOM 4382 C CA B ARG B 1 170 ? -38.215 0.784 8.366 0.39 20.12 152 ARG B CA 1
ATOM 4383 C C . ARG B 1 170 ? -37.327 1.857 8.980 1.00 22.80 152 ARG B C 1
ATOM 4384 O O . ARG B 1 170 ? -37.853 2.904 9.417 1.00 22.18 152 ARG B O 1
ATOM 4399 N N . LYS B 1 171 ? -36.017 1.610 9.042 1.00 20.63 153 LYS B N 1
ATOM 4400 C CA . LYS B 1 171 ? -35.009 2.549 9.540 1.00 24.37 153 LYS B CA 1
ATOM 4401 C C . LYS B 1 171 ? -35.336 2.973 10.960 1.00 22.39 153 LYS B C 1
ATOM 4402 O O . LYS B 1 171 ? -35.272 4.161 11.311 1.00 20.93 153 LYS B O 1
ATOM 4408 N N . TYR B 1 172 ? -35.716 1.956 11.812 1.00 17.32 154 TYR B N 1
ATOM 4409 C CA . TYR B 1 172 ? -35.816 2.132 13.262 1.00 17.35 154 TYR B CA 1
ATOM 4410 C C . TYR B 1 172 ? -36.774 3.217 13.665 1.00 15.60 154 TYR B C 1
ATOM 4411 O O . TYR B 1 172 ? -36.414 4.157 14.389 1.00 17.76 154 TYR B O 1
ATOM 4420 N N . PRO B 1 173 ? -38.046 3.077 13.270 1.00 20.05 155 PRO B N 1
ATOM 4421 C CA . PRO B 1 173 ? -39.063 4.017 13.719 1.00 21.93 155 PRO B CA 1
ATOM 4422 C C . PRO B 1 173 ? -39.446 3.805 15.165 1.00 20.36 155 PRO B C 1
ATOM 4423 O O . PRO B 1 173 ? -39.363 2.705 15.735 1.00 23.91 155 PRO B O 1
ATOM 4427 N N . ASP B 1 174 ? -39.971 4.861 15.732 1.00 18.70 156 ASP B N 1
ATOM 4428 C CA . ASP B 1 174 ? -40.701 4.736 16.976 1.00 18.75 156 ASP B CA 1
ATOM 4429 C C . ASP B 1 174 ? -42.036 4.054 16.689 1.00 28.52 156 ASP B C 1
ATOM 4430 O O . ASP B 1 174 ? -42.819 4.534 15.861 1.00 28.90 156 ASP B O 1
ATOM 4435 N N . ILE B 1 175 ? -42.294 2.914 17.346 1.00 20.60 157 ILE B N 1
ATOM 4436 C CA . ILE B 1 175 ? -43.546 2.190 17.129 1.00 19.15 157 ILE B CA 1
ATOM 4437 C C . ILE B 1 175 ? -44.610 2.806 17.992 1.00 21.93 157 ILE B C 1
ATOM 4438 O O . ILE B 1 175 ? -44.436 2.925 19.218 1.00 23.31 157 ILE B O 1
ATOM 4443 N N . VAL B 1 176 ? -45.716 3.191 17.361 1.00 21.40 158 VAL B N 1
ATOM 4444 C CA . VAL B 1 176 ? -46.793 3.924 17.998 1.00 22.79 158 VAL B CA 1
ATOM 4445 C C . VAL B 1 176 ? -48.174 3.414 17.636 1.00 20.08 158 VAL B C 1
ATOM 4446 O O . VAL B 1 176 ? -49.150 3.922 18.184 1.00 25.71 158 VAL B O 1
ATOM 4450 N N . ASP B 1 177 ? -48.295 2.487 16.667 1.00 19.08 159 ASP B N 1
ATOM 4451 C CA . ASP B 1 177 ? -49.590 2.108 16.103 1.00 17.59 159 ASP B CA 1
ATOM 4452 C C . ASP B 1 177 ? -49.791 0.588 16.085 1.00 17.76 159 ASP B C 1
ATOM 4453 O O . ASP B 1 177 ? -48.941 -0.149 15.567 1.00 17.06 159 ASP B O 1
ATOM 4458 N N . ALA B 1 178 ? -50.946 0.117 16.599 1.00 12.93 160 ALA B N 1
ATOM 4459 C CA . ALA B 1 178 ? -51.195 -1.329 16.630 1.00 12.92 160 ALA B CA 1
ATOM 4460 C C . ALA B 1 178 ? -51.296 -1.938 15.247 1.00 18.28 160 ALA B C 1
ATOM 4461 O O . ALA B 1 178 ? -51.076 -3.144 15.086 1.00 16.62 160 ALA B O 1
ATOM 4463 N N . LYS B 1 179 ? -51.631 -1.139 14.229 1.00 17.87 161 LYS B N 1
ATOM 4464 C CA . LYS B 1 179 ? -51.716 -1.646 12.869 1.00 19.57 161 LYS B CA 1
ATOM 4465 C C . LYS B 1 179 ? -50.399 -1.538 12.102 1.00 17.54 161 LYS B C 1
ATOM 4466 O O . LYS B 1 179 ? -50.362 -1.894 10.918 1.00 21.70 161 LYS B O 1
ATOM 4472 N N . ASP B 1 180 ? -49.315 -1.053 12.730 1.00 16.48 162 ASP B N 1
ATOM 4473 C CA . ASP B 1 180 ? -48.035 -0.885 12.047 1.00 17.51 162 ASP B CA 1
ATOM 4474 C C . ASP B 1 180 ? -46.890 -1.292 12.984 1.00 16.20 162 ASP B C 1
ATOM 4475 O O . ASP B 1 180 ? -46.103 -0.492 13.467 1.00 15.86 162 ASP B O 1
ATOM 4480 N N . THR B 1 181 ? -46.764 -2.596 13.236 1.00 14.27 163 THR B N 1
ATOM 4481 C CA . THR B 1 181 ? -45.671 -3.043 14.087 1.00 15.38 163 THR B CA 1
ATOM 4482 C C . THR B 1 181 ? -45.225 -4.426 13.595 1.00 15.66 163 THR B C 1
ATOM 4483 O O . THR B 1 181 ? -45.551 -4.841 12.466 1.00 15.95 163 THR B O 1
ATOM 4487 N N . ALA B 1 182 ? -44.422 -5.124 14.417 1.00 12.89 164 ALA B N 1
ATOM 4488 C CA . ALA B 1 182 ? -43.837 -6.348 13.885 1.00 12.52 164 ALA B CA 1
ATOM 4489 C C . ALA B 1 182 ? -44.905 -7.411 13.617 1.00 15.07 164 ALA B C 1
ATOM 4490 O O . ALA B 1 182 ? -44.715 -8.306 12.787 1.00 14.29 164 ALA B O 1
ATOM 4492 N N . PHE B 1 183 ? -46.032 -7.363 14.335 1.00 10.46 165 PHE B N 1
ATOM 4493 C CA . PHE B 1 183 ? -47.082 -8.344 14.151 1.00 10.69 165 PHE B CA 1
ATOM 4494 C C . PHE B 1 183 ? -47.482 -8.510 12.668 1.00 13.64 165 PHE B C 1
ATOM 4495 O O . PHE B 1 183 ? -47.696 -9.634 12.191 1.00 13.62 165 PHE B O 1
ATOM 4503 N N . GLN B 1 184 ? -47.652 -7.396 11.965 1.00 15.81 166 GLN B N 1
ATOM 4504 C CA . GLN B 1 184 ? -48.150 -7.472 10.586 1.00 18.55 166 GLN B CA 1
ATOM 4505 C C . GLN B 1 184 ? -47.166 -8.205 9.677 1.00 17.38 166 GLN B C 1
ATOM 4506 O O . GLN B 1 184 ? -47.577 -8.950 8.778 1.00 18.83 166 GLN B O 1
ATOM 4512 N N . LYS B 1 185 ? -45.872 -8.044 9.909 1.00 16.02 167 LYS B N 1
ATOM 4513 C CA . LYS B 1 185 ? -44.921 -8.808 9.099 1.00 17.20 167 LYS B CA 1
ATOM 4514 C C . LYS B 1 185 ? -44.940 -10.267 9.500 1.00 18.83 167 LYS B C 1
ATOM 4515 O O . LYS B 1 185 ? -44.914 -11.158 8.643 1.00 21.64 167 LYS B O 1
ATOM 4521 N N . ALA B 1 186 ? -45.005 -10.521 10.814 1.00 11.33 168 ALA B N 1
ATOM 4522 C CA . ALA B 1 186 ? -44.916 -11.881 11.329 1.00 12.30 168 ALA B CA 1
ATOM 4523 C C . ALA B 1 186 ? -46.064 -12.732 10.817 1.00 18.10 168 ALA B C 1
ATOM 4524 O O . ALA B 1 186 ? -45.901 -13.928 10.553 1.00 18.80 168 ALA B O 1
ATOM 4526 N N . PHE B 1 187 ? -47.238 -12.144 10.664 1.00 14.69 169 PHE B N 1
ATOM 4527 C CA . PHE B 1 187 ? -48.407 -12.937 10.324 1.00 14.05 169 PHE B CA 1
ATOM 4528 C C . PHE B 1 187 ? -48.958 -12.552 8.957 1.00 18.72 169 PHE B C 1
ATOM 4529 O O . PHE B 1 187 ? -50.079 -12.980 8.615 1.00 19.04 169 PHE B O 1
ATOM 4537 N N . ASN B 1 188 ? -48.207 -11.742 8.202 1.00 19.55 170 ASN B N 1
ATOM 4538 C CA . ASN B 1 188 ? -48.553 -11.359 6.819 1.00 19.66 170 ASN B CA 1
ATOM 4539 C C . ASN B 1 188 ? -50.023 -10.928 6.698 1.00 27.37 170 ASN B C 1
ATOM 4540 O O . ASN B 1 188 ? -50.820 -11.507 5.939 1.00 28.08 170 ASN B O 1
ATOM 4545 N N . THR B 1 189 ? -50.373 -9.881 7.456 1.00 22.12 171 THR B N 1
ATOM 4546 C CA . THR B 1 189 ? -51.739 -9.388 7.554 1.00 20.82 171 THR B CA 1
ATOM 4547 C C . THR B 1 189 ? -51.675 -7.889 7.786 1.00 22.61 171 THR B C 1
ATOM 4548 O O . THR B 1 189 ? -50.690 -7.376 8.312 1.00 21.42 171 THR B O 1
ATOM 4552 N N . ASP B 1 190 ? -52.732 -7.179 7.381 1.00 19.34 172 ASP B N 1
ATOM 4553 C CA . ASP B 1 190 ? -52.847 -5.781 7.735 1.00 20.16 172 ASP B CA 1
ATOM 4554 C C . ASP B 1 190 ? -53.778 -5.588 8.916 1.00 18.61 172 ASP B C 1
ATOM 4555 O O . ASP B 1 190 ? -53.997 -4.446 9.337 1.00 23.49 172 ASP B O 1
ATOM 4560 N N . GLN B 1 191 ? -54.263 -6.680 9.516 1.00 19.25 173 GLN B N 1
ATOM 4561 C CA . GLN B 1 191 ? -55.111 -6.570 10.698 1.00 17.38 173 GLN B CA 1
ATOM 4562 C C . GLN B 1 191 ? -54.256 -6.240 11.934 1.00 20.10 173 GLN B C 1
ATOM 4563 O O . GLN B 1 191 ? -53.057 -6.533 11.955 1.00 18.73 173 GLN B O 1
ATOM 4569 N N . ASP B 1 192 ? -54.862 -5.585 12.931 1.00 17.53 174 ASP B N 1
ATOM 4570 C CA . ASP B 1 192 ? -54.151 -5.545 14.214 1.00 16.55 174 ASP B CA 1
ATOM 4571 C C . ASP B 1 192 ? -54.288 -6.893 14.926 1.00 15.84 174 ASP B C 1
ATOM 4572 O O . ASP B 1 192 ? -55.066 -7.769 14.537 1.00 15.50 174 ASP B O 1
ATOM 4577 N N . CYS B 1 193 ? -53.393 -7.110 15.912 1.00 12.62 175 CYS B N 1
ATOM 4578 C CA . CYS B 1 193 ? -53.271 -8.419 16.547 1.00 13.92 175 CYS B CA 1
ATOM 4579 C C . CYS B 1 193 ? -54.606 -8.909 17.136 1.00 13.58 175 CYS B C 1
ATOM 4580 O O . CYS B 1 193 ? -54.998 -10.054 16.904 1.00 14.28 175 CYS B O 1
ATOM 4583 N N . PHE B 1 194 ? -55.299 -8.069 17.921 1.00 11.81 176 PHE B N 1
ATOM 4584 C CA . PHE B 1 194 ? -56.533 -8.540 18.552 1.00 15.84 176 PHE B CA 1
ATOM 4585 C C 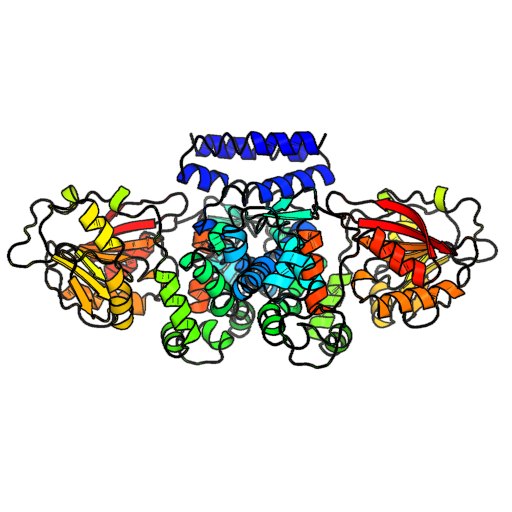. PHE B 1 194 ? -57.580 -8.928 17.508 1.00 19.00 176 PHE B C 1
ATOM 4586 O O . PHE B 1 194 ? -58.249 -9.968 17.643 1.00 19.40 176 PHE B O 1
ATOM 4594 N N . HIS B 1 195 ? -57.681 -8.151 16.438 1.00 17.32 177 HIS B N 1
ATOM 4595 C CA . HIS B 1 195 ? -58.668 -8.463 15.397 1.00 18.32 177 HIS B CA 1
ATOM 4596 C C . HIS B 1 195 ? -58.301 -9.751 14.687 1.00 20.06 177 HIS B C 1
ATOM 4597 O O . HIS B 1 195 ? -59.140 -10.649 14.524 1.00 22.54 177 HIS B O 1
ATOM 4604 N N . TRP B 1 196 ? -57.010 -9.901 14.334 1.00 16.65 178 TRP B N 1
ATOM 4605 C CA . TRP B 1 196 ? -56.581 -11.136 13.689 1.00 17.73 178 TRP B CA 1
ATOM 4606 C C . TRP B 1 196 ? -56.796 -12.358 14.589 1.00 20.52 178 TRP B C 1
ATOM 4607 O O . TRP B 1 196 ? -57.278 -13.414 14.122 1.00 17.77 178 TRP B O 1
ATOM 4618 N N . LEU B 1 197 ? -56.425 -12.264 15.889 1.00 16.08 179 LEU B N 1
ATOM 4619 C CA . LEU B 1 197 ? -56.572 -13.433 16.741 1.00 15.39 179 LEU B CA 1
ATOM 4620 C C . LEU B 1 197 ? -58.005 -13.880 16.802 1.00 17.91 179 LEU B C 1
ATOM 4621 O O . LEU B 1 197 ? -58.271 -15.085 16.922 1.00 22.09 179 LEU B O 1
ATOM 4626 N N . ALA B 1 198 ? -58.936 -12.919 16.755 1.00 17.57 180 ALA B N 1
ATOM 4627 C CA . ALA B 1 198 ? -60.332 -13.318 16.923 1.00 19.36 180 ALA B CA 1
ATOM 4628 C C . ALA B 1 198 ? -60.840 -14.049 15.708 1.00 24.06 180 ALA B C 1
ATOM 4629 O O . ALA B 1 198 ? -61.954 -14.567 15.749 1.00 29.29 180 ALA B O 1
ATOM 4631 N N . THR B 1 199 ? -60.063 -14.114 14.629 1.00 22.46 181 THR B N 1
ATOM 4632 C CA . THR B 1 199 ? -60.416 -14.942 13.483 1.00 21.33 181 THR B CA 1
ATOM 4633 C C . THR B 1 199 ? -59.756 -16.317 13.498 1.00 26.59 181 THR B C 1
ATOM 4634 O O . THR B 1 199 ? -59.944 -17.071 12.553 1.00 28.94 181 THR B O 1
ATOM 4638 N N . GLN B 1 200 ? -58.968 -16.666 14.520 1.00 24.16 182 GLN B N 1
ATOM 4639 C CA . GLN B 1 200 ? -58.201 -17.913 14.517 1.00 22.94 182 GLN B CA 1
ATOM 4640 C C . GLN B 1 200 ? -58.673 -18.831 15.642 1.00 26.91 182 GLN B C 1
ATOM 4641 O O . GLN B 1 200 ? -58.303 -18.628 16.812 1.00 22.41 182 GLN B O 1
ATOM 4647 N N . PRO B 1 201 ? -59.466 -19.865 15.339 1.00 27.09 183 PRO B N 1
ATOM 4648 C CA . PRO B 1 201 ? -60.126 -20.639 16.409 1.00 23.95 183 PRO B CA 1
ATOM 4649 C C . PRO B 1 201 ? -59.215 -21.305 17.427 1.00 20.84 183 PRO B C 1
ATOM 4650 O O . PRO B 1 201 ? -59.547 -21.281 18.618 1.00 21.45 183 PRO B O 1
ATOM 4654 N N . THR B 1 202 ? -58.128 -21.944 17.017 1.00 21.87 184 THR B N 1
ATOM 4655 C CA . THR B 1 202 ? -57.311 -22.633 18.019 1.00 29.58 184 THR B CA 1
ATOM 4656 C C . THR B 1 202 ? -56.639 -21.644 18.955 1.00 26.28 184 THR B C 1
ATOM 4657 O O . THR B 1 202 ? -56.382 -21.976 20.138 1.00 18.35 184 THR B O 1
ATOM 4661 N N . ARG B 1 203 ? -56.321 -20.453 18.419 1.00 21.76 185 ARG B N 1
ATOM 4662 C CA . ARG B 1 203 ? -55.639 -19.428 19.201 1.00 23.07 185 ARG B CA 1
ATOM 4663 C C . ARG B 1 203 ? -56.587 -18.838 20.211 1.00 23.28 185 ARG B C 1
ATOM 4664 O O . ARG B 1 203 ? -56.214 -18.630 21.371 1.00 23.34 185 ARG B O 1
ATOM 4672 N N . ILE B 1 204 ? -57.842 -18.581 19.784 1.00 21.33 186 ILE B N 1
ATOM 4673 C CA . ILE B 1 204 ? -58.906 -18.155 20.690 1.00 22.93 186 ILE B CA 1
ATOM 4674 C C . ILE B 1 204 ? -59.072 -19.145 21.821 1.00 19.72 186 ILE B C 1
ATOM 4675 O O . ILE B 1 204 ? -59.240 -18.767 22.989 1.00 20.76 186 ILE B O 1
ATOM 4680 N N . ALA B 1 205 ? -59.025 -20.428 21.495 1.00 17.37 187 ALA B N 1
ATOM 4681 C CA . ALA B 1 205 ? -59.287 -21.418 22.519 1.00 18.40 187 ALA B CA 1
ATOM 4682 C C . ALA B 1 205 ? -58.153 -21.404 23.536 1.00 15.87 187 ALA B C 1
ATOM 4683 O O . ALA B 1 205 ? -58.407 -21.486 24.732 1.00 18.08 187 ALA B O 1
ATOM 4685 N N . ASN B 1 206 ? -56.923 -21.271 23.068 1.00 15.38 188 ASN B N 1
ATOM 4686 C CA . ASN B 1 206 ? -55.829 -21.229 24.028 1.00 12.97 188 ASN B CA 1
ATOM 4687 C C . ASN B 1 206 ? -55.936 -19.992 24.926 1.00 17.55 188 ASN B C 1
ATOM 4688 O O . ASN B 1 206 ? -55.689 -20.082 26.132 1.00 16.19 188 ASN B O 1
ATOM 4693 N N . PHE B 1 207 ? -56.357 -18.834 24.381 1.00 20.46 189 PHE B N 1
ATOM 4694 C CA . PHE B 1 207 ? -56.558 -17.646 25.235 1.00 23.11 189 PHE B CA 1
ATOM 4695 C C . PHE B 1 207 ? -57.614 -17.848 26.317 1.00 24.58 189 PHE B C 1
ATOM 4696 O O . PHE B 1 207 ? -57.467 -17.363 27.448 1.00 24.80 189 PHE B O 1
ATOM 4704 N N . LYS B 1 208 ? -58.735 -18.462 25.981 1.00 25.45 190 LYS B N 1
ATOM 4705 C CA . LYS B 1 208 ? -59.726 -18.713 27.015 1.00 33.15 190 LYS B CA 1
ATOM 4706 C C . LYS B 1 208 ? -59.163 -19.571 28.150 1.00 27.64 190 LYS B C 1
ATOM 4707 O O . LYS B 1 208 ? -59.548 -19.401 29.318 1.00 23.44 190 LYS B O 1
ATOM 4713 N N . VAL B 1 209 ? -58.227 -20.474 27.853 1.00 20.51 191 VAL B N 1
ATOM 4714 C CA . VAL B 1 209 ? -57.657 -21.210 28.963 1.00 18.55 191 VAL B CA 1
ATOM 4715 C C . VAL B 1 209 ? -56.728 -20.297 29.736 1.00 15.32 191 VAL B C 1
ATOM 4716 O O . VAL B 1 209 ? -56.600 -20.412 30.948 1.00 15.78 191 VAL B O 1
ATOM 4720 N N . LEU B 1 210 ? -56.036 -19.434 29.036 1.00 14.00 192 LEU B N 1
ATOM 4721 C CA . LEU B 1 210 ? -55.097 -18.515 29.674 1.00 19.93 192 LEU B CA 1
ATOM 4722 C C . LEU B 1 210 ? -55.782 -17.638 30.720 1.00 21.84 192 LEU B C 1
ATOM 4723 O O . LEU B 1 210 ? -55.179 -17.318 31.763 1.00 17.45 192 LEU B O 1
ATOM 4728 N N . LEU B 1 211 ? -57.059 -17.278 30.496 1.00 19.15 193 LEU B N 1
ATOM 4729 C CA . LEU B 1 211 ? -57.758 -16.446 31.469 1.00 14.64 193 LEU B CA 1
ATOM 4730 C C . LEU B 1 211 ? -58.032 -17.173 32.770 1.00 18.07 193 LEU B C 1
ATOM 4731 O O . LEU B 1 211 ? -58.403 -16.521 33.748 1.00 17.96 193 LEU B O 1
ATOM 4736 N N . THR B 1 212 ? -57.916 -18.503 32.796 1.00 15.23 194 THR B N 1
ATOM 4737 C CA . THR B 1 212 ? -58.253 -19.217 34.027 1.00 15.48 194 THR B CA 1
ATOM 4738 C C . THR B 1 212 ? -57.143 -19.143 35.074 1.00 22.14 194 THR B C 1
ATOM 4739 O O . THR B 1 212 ? -57.387 -19.527 36.217 1.00 24.82 194 THR B O 1
ATOM 4743 N N . ASP B 1 213 ? -55.966 -18.654 34.699 1.00 21.22 195 ASP B N 1
ATOM 4744 C CA . ASP B 1 213 ? -54.835 -18.510 35.615 1.00 27.13 195 ASP B CA 1
ATOM 4745 C C . ASP B 1 213 ? -54.991 -17.205 36.401 1.00 28.17 195 ASP B C 1
ATOM 4746 O O . ASP B 1 213 ? -55.018 -16.122 35.821 1.00 34.01 195 ASP B O 1
ATOM 4751 N N . GLU B 1 214 ? -55.144 -17.303 37.708 1.00 18.82 196 GLU B N 1
ATOM 4752 C CA . GLU B 1 214 ? -55.332 -16.128 38.546 1.00 16.68 196 GLU B CA 1
ATOM 4753 C C . GLU B 1 214 ? -53.984 -15.747 39.158 1.00 14.48 196 GLU B C 1
ATOM 4754 O O . GLU B 1 214 ? -53.333 -16.590 39.780 1.00 15.73 196 GLU B O 1
ATOM 4760 N N . ARG B 1 215 ? -53.580 -14.483 38.995 1.00 11.72 197 ARG B N 1
ATOM 4761 C CA . ARG B 1 215 ? -52.324 -14.024 39.551 1.00 13.80 197 ARG B CA 1
ATOM 4762 C C . ARG B 1 215 ? -52.444 -13.833 41.061 1.00 13.75 197 ARG B C 1
ATOM 4763 O O . ARG B 1 215 ? -53.497 -13.469 41.600 1.00 14.66 197 ARG B O 1
ATOM 4771 N N A THR B 1 216 ? -51.346 -14.101 41.755 0.57 16.08 198 THR B N 1
ATOM 4772 N N B THR B 1 216 ? -51.345 -14.093 41.755 0.43 15.95 198 THR B N 1
ATOM 4773 C CA A THR B 1 216 ? -51.233 -13.904 43.188 0.57 15.90 198 THR B CA 1
A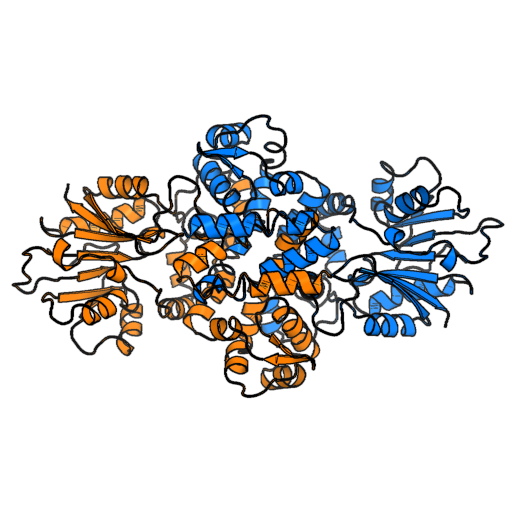TOM 4774 C CA B THR B 1 216 ? -51.302 -13.839 43.171 0.43 16.01 198 THR B CA 1
ATOM 4775 C C A THR B 1 216 ? -49.938 -13.163 43.493 0.57 14.66 198 THR B C 1
ATOM 4776 C C B THR B 1 216 ? -49.966 -13.187 43.510 0.43 14.85 198 THR B C 1
ATOM 4777 O O A THR B 1 216 ? -48.907 -13.442 42.879 0.57 15.50 198 THR B O 1
ATOM 4778 O O B THR B 1 216 ? -48.936 -13.543 42.926 0.43 15.35 198 THR B O 1
ATOM 4785 N N . PRO B 1 217 ? -49.948 -12.231 44.433 1.00 13.11 199 PRO B N 1
ATOM 4786 C CA . PRO B 1 217 ? -51.086 -11.685 45.182 1.00 14.46 199 PRO B CA 1
ATOM 4787 C C . PRO B 1 217 ? -51.879 -10.711 44.315 1.00 14.75 199 PRO B C 1
ATOM 4788 O O . PRO B 1 217 ? -51.546 -10.513 43.152 1.00 13.09 199 PRO B O 1
ATOM 4792 N N . ASN B 1 218 ? -52.949 -10.157 44.871 1.00 11.31 200 ASN B N 1
ATOM 4793 C CA . ASN B 1 218 ? -53.772 -9.242 44.112 1.00 10.97 200 ASN B CA 1
ATOM 4794 C C . ASN B 1 218 ? -53.953 -7.976 44.912 1.00 10.89 200 ASN B C 1
ATOM 4795 O O . ASN B 1 218 ? -53.533 -7.870 46.091 1.00 13.59 200 ASN B O 1
ATOM 4800 N N . PHE B 1 219 ? -54.577 -6.992 44.252 1.00 8.66 201 PHE B N 1
ATOM 4801 C CA . PHE B 1 219 ? -54.620 -5.649 44.806 1.00 10.31 201 PHE B CA 1
ATOM 4802 C C . PHE B 1 219 ? -55.350 -5.564 46.156 1.00 13.38 201 PHE B C 1
ATOM 4803 O O . PHE B 1 219 ? -55.109 -4.624 46.907 1.00 13.04 201 PHE B O 1
ATOM 4811 N N . LEU B 1 220 ? -56.243 -6.496 46.459 1.00 11.74 202 LEU B N 1
ATOM 4812 C CA . LEU B 1 220 ? -56.971 -6.357 47.723 1.00 16.09 202 LEU B CA 1
ATOM 4813 C C . LEU B 1 220 ? -56.051 -6.589 48.916 1.00 16.04 202 LEU B C 1
ATOM 4814 O O . LEU B 1 220 ? -56.474 -6.404 50.052 1.00 16.61 202 LEU B O 1
ATOM 4819 N N . SER B 1 221 ? -54.827 -7.058 48.685 1.00 12.96 203 SER B N 1
ATOM 4820 C CA . SER B 1 221 ? -53.914 -7.245 49.815 1.00 12.22 203 SER B CA 1
ATOM 4821 C C . SER B 1 221 ? -53.460 -5.920 50.401 1.00 17.23 203 SER B C 1
ATOM 4822 O O . SER B 1 221 ? -53.090 -5.875 51.595 1.00 21.49 203 SER B O 1
ATOM 4825 N N . THR B 1 222 ? -53.407 -4.849 49.609 1.00 15.90 204 THR B N 1
ATOM 4826 C CA . THR B 1 222 ? -53.023 -3.518 50.086 1.00 18.09 204 THR B CA 1
ATOM 4827 C C . THR B 1 222 ? -54.041 -2.399 49.805 1.00 20.76 204 THR B C 1
ATOM 4828 O O . THR B 1 222 ? -53.826 -1.247 50.232 1.00 20.58 204 THR B O 1
ATOM 4832 N N . PHE B 1 223 ? -55.128 -2.680 49.112 1.00 16.00 205 PHE B N 1
ATOM 4833 C CA . PHE B 1 223 ? -56.104 -1.647 48.809 1.00 16.21 205 PHE B CA 1
ATOM 4834 C C . PHE B 1 223 ? -56.968 -1.317 50.040 1.00 16.97 205 PHE B C 1
ATOM 4835 O O . PHE B 1 223 ? -57.738 -2.172 50.505 1.00 19.35 205 PHE B O 1
ATOM 4843 N N . PRO B 1 224 ? -56.909 -0.118 50.539 1.00 19.47 206 PRO B N 1
ATOM 4844 C CA . PRO B 1 224 ? -57.693 0.282 51.748 1.00 22.75 206 PRO B CA 1
ATOM 4845 C C . PRO B 1 224 ? -59.126 0.627 51.364 1.00 21.25 206 PRO B C 1
ATOM 4846 O O . PRO B 1 224 ? -59.501 1.790 51.193 1.00 23.49 206 PRO B O 1
ATOM 4850 N N . LEU B 1 225 ? -59.919 -0.432 51.186 1.00 20.89 207 LEU B N 1
ATOM 4851 C CA . LEU B 1 225 ? -61.249 -0.277 50.615 1.00 23.61 207 LEU B CA 1
ATOM 4852 C C . LEU B 1 225 ? -62.102 0.647 51.479 1.00 26.98 207 LEU B C 1
ATOM 4853 O O . LEU B 1 225 ? -62.724 1.587 50.975 1.00 25.34 207 LEU B O 1
ATOM 4858 N N . GLU B 1 226 ? -62.106 0.414 52.795 1.00 29.56 208 GLU B N 1
ATOM 4859 C CA . GLU B 1 226 ? -62.910 1.238 53.701 1.00 33.33 208 GLU B CA 1
ATOM 4860 C C . GLU B 1 226 ? -62.513 2.705 53.616 1.00 29.74 208 GLU B C 1
ATOM 4861 O O . GLU B 1 226 ? -63.369 3.588 53.502 1.00 31.84 208 GLU B O 1
ATOM 4867 N N . LYS B 1 227 ? -61.217 2.988 53.622 1.00 25.45 209 LYS B N 1
ATOM 4868 C CA . LYS B 1 227 ? -60.801 4.378 53.556 1.00 27.40 209 LYS B CA 1
ATOM 4869 C C . LYS B 1 227 ? -61.226 5.018 52.241 1.00 30.00 209 LYS B C 1
ATOM 4870 O O . LYS B 1 227 ? -61.735 6.150 52.222 1.00 25.36 209 LYS B O 1
ATOM 4876 N N . GLU B 1 228 ? -61.040 4.299 51.130 1.00 24.75 210 GLU B N 1
ATOM 4877 C CA . GLU B 1 228 ? -61.391 4.835 49.830 1.00 25.11 210 GLU B CA 1
ATOM 4878 C C . GLU B 1 228 ? -62.892 5.068 49.704 1.00 26.79 210 GLU B C 1
ATOM 4879 O O . GLU B 1 228 ? -63.302 5.997 49.021 1.00 27.29 210 GLU B O 1
ATOM 4885 N N . LEU B 1 229 ? -63.713 4.230 50.342 1.00 27.67 211 LEU B N 1
ATOM 4886 C CA . LEU B 1 229 ? -65.164 4.392 50.273 1.00 28.31 211 LEU B CA 1
ATOM 4887 C C . LEU B 1 229 ? -65.651 5.592 51.084 1.00 33.63 211 LEU B C 1
ATOM 4888 O O . LEU B 1 229 ? -66.612 6.264 50.686 1.00 33.39 211 LEU B O 1
ATOM 4893 N N . GLY B 1 230 ? -65.017 5.853 52.225 1.00 32.57 212 GLY B N 1
ATOM 4894 C CA . GLY B 1 230 ? -65.549 6.821 53.178 1.00 34.47 212 GLY B CA 1
ATOM 4895 C C . GLY B 1 230 ? -67.008 6.546 53.479 1.00 33.25 212 GLY B C 1
ATOM 4896 O O . GLY B 1 230 ? -67.391 5.430 53.836 1.00 30.56 212 GLY B O 1
ATOM 4897 N N . SER B 1 231 ? -67.852 7.555 53.264 1.00 40.62 213 SER B N 1
ATOM 4898 C CA . SER B 1 231 ? -69.280 7.478 53.551 1.00 45.84 213 SER B CA 1
ATOM 4899 C C . SER B 1 231 ? -70.138 7.092 52.352 1.00 47.92 213 SER B C 1
ATOM 4900 O O . SER B 1 231 ? -71.364 7.130 52.475 1.00 48.52 213 SER B O 1
ATOM 4903 N N . TRP B 1 232 ? -69.533 6.753 51.200 1.00 40.96 214 TRP B N 1
ATOM 4904 C CA . TRP B 1 232 ? -70.275 6.399 49.987 1.00 33.01 214 TRP B CA 1
ATOM 4905 C C . TRP B 1 232 ? -71.451 5.488 50.312 1.00 33.88 214 TRP B C 1
ATOM 4906 O O . TRP B 1 232 ? -71.337 4.585 51.138 1.00 39.27 214 TRP B O 1
ATOM 4917 N N . SER B 1 233 ? -72.579 5.706 49.630 1.00 36.10 215 SER B N 1
ATOM 4918 C CA . SER B 1 233 ? -73.769 4.895 49.831 1.00 34.51 215 SER B CA 1
ATOM 4919 C C . SER B 1 233 ? -74.229 4.226 48.545 1.00 31.19 215 SER B C 1
ATOM 4920 O O . SER B 1 233 ? -74.190 4.814 47.451 1.00 32.71 215 SER B O 1
ATOM 4923 N N . ALA B 1 234 ? -74.695 2.998 48.698 1.00 33.60 216 ALA B N 1
ATOM 492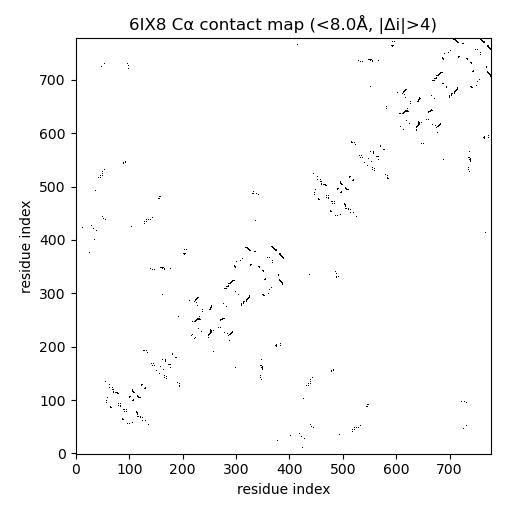4 C CA . ALA B 1 234 ? -75.096 2.180 47.570 1.00 38.98 216 ALA B CA 1
ATOM 4925 C C . ALA B 1 234 ? -76.546 2.406 47.146 1.00 47.77 216 ALA B C 1
ATOM 4926 O O . ALA B 1 234 ? -76.945 1.918 46.081 1.00 48.93 216 ALA B O 1
ATOM 4928 N N . GLU B 1 235 ? -77.343 3.121 47.942 1.00 52.26 217 GLU B N 1
ATOM 4929 C CA . GLU B 1 235 ? -78.731 3.264 47.509 1.00 54.09 217 GLU B CA 1
ATOM 4930 C C . GLU B 1 235 ? -78.882 4.470 46.592 1.00 52.16 217 GLU B C 1
ATOM 4931 O O . GLU B 1 235 ? -78.267 5.508 46.832 1.00 49.43 217 GLU B O 1
ATOM 4937 N N . PRO B 1 236 ? -79.678 4.367 45.518 1.00 55.66 218 PRO B N 1
ATOM 4938 C CA . PRO B 1 236 ? -80.456 3.195 45.097 1.00 55.91 218 PRO B CA 1
ATOM 4939 C C . PRO B 1 236 ? -79.831 2.395 43.945 1.00 53.93 218 PRO B C 1
ATOM 4940 O O . PRO B 1 236 ? -79.541 2.956 42.875 1.00 52.83 218 PRO B O 1
ATOM 4944 N N . GLU B 1 237 ? -79.639 1.092 44.157 1.00 52.81 219 GLU B N 1
ATOM 4945 C CA . GLU B 1 237 ? -79.168 0.191 43.100 1.00 52.35 219 GLU B CA 1
ATOM 4946 C C . GLU B 1 237 ? -77.836 0.660 42.472 1.00 40.34 219 GLU B C 1
ATOM 4947 O O . GLU B 1 237 ? -77.568 0.423 41.292 1.00 40.36 219 GLU B O 1
ATOM 4953 N N . LYS B 1 238 ? -76.985 1.337 43.241 1.00 33.42 220 LYS B N 1
ATOM 4954 C CA . LYS B 1 238 ? -75.691 1.740 42.698 1.00 31.39 220 LYS B CA 1
ATOM 4955 C C . LYS B 1 238 ? -74.714 0.573 42.743 1.00 28.52 220 LYS B C 1
ATOM 4956 O O . LYS B 1 238 ? -74.852 -0.354 43.543 1.00 23.82 220 LYS B O 1
ATOM 4962 N N . ALA B 1 239 ? -73.696 0.640 41.871 1.00 23.41 221 ALA B N 1
ATOM 4963 C CA . ALA B 1 239 ? -72.643 -0.366 41.804 1.00 21.51 221 ALA B CA 1
ATOM 4964 C C . ALA B 1 239 ? -71.440 0.030 42.655 1.00 19.13 221 ALA B C 1
ATOM 4965 O O . ALA B 1 239 ? -70.952 1.159 42.576 1.00 21.02 221 ALA B O 1
ATOM 4967 N N . LEU B 1 240 ? -70.943 -0.922 43.438 1.00 17.96 222 LEU B N 1
ATOM 4968 C CA . LEU B 1 240 ? -69.702 -0.715 44.176 1.00 19.62 222 LEU B CA 1
ATOM 4969 C C . LEU B 1 240 ? -68.487 -0.893 43.254 1.00 19.53 222 LEU B C 1
ATOM 4970 O O . LEU B 1 240 ? -67.526 -0.117 43.302 1.00 17.65 222 LEU B O 1
ATOM 4975 N N . PHE B 1 241 ? -68.575 -1.860 42.358 1.00 15.19 223 PHE B N 1
ATOM 4976 C CA . PHE B 1 241 ? -67.376 -2.296 41.626 1.00 12.90 223 PHE B CA 1
ATOM 4977 C C . PHE B 1 241 ? -67.812 -2.734 40.237 1.00 14.66 223 PHE B C 1
ATOM 4978 O O . PHE B 1 241 ? -68.630 -3.643 40.095 1.00 15.62 223 PHE B O 1
ATOM 4986 N N . VAL B 1 242 ? -67.234 -2.133 39.204 1.00 14.76 224 VAL B N 1
ATOM 4987 C CA . VAL B 1 242 ? -67.503 -2.550 37.820 1.00 12.13 224 VAL B CA 1
ATOM 4988 C C . VAL B 1 242 ? -66.171 -3.018 37.242 1.00 11.63 224 VAL B C 1
ATOM 4989 O O . VAL B 1 242 ? -65.263 -2.202 37.079 1.00 10.91 224 VAL B O 1
ATOM 4993 N N . ASP B 1 243 ? -66.064 -4.312 36.953 1.00 12.31 225 ASP B N 1
ATOM 4994 C CA . ASP B 1 243 ? -64.810 -4.961 36.490 1.00 13.08 225 ASP B CA 1
ATOM 4995 C C . ASP B 1 243 ? -64.816 -4.993 34.966 1.00 12.28 225 ASP B C 1
ATOM 4996 O O . ASP B 1 243 ? -65.417 -5.885 34.361 1.00 10.65 225 ASP B O 1
ATOM 5001 N N . ILE B 1 244 ? -64.122 -4.032 34.337 1.00 10.37 226 ILE B N 1
ATOM 5002 C CA . ILE B 1 244 ? -64.219 -3.810 32.887 1.00 7.45 226 ILE B CA 1
ATOM 5003 C C . ILE B 1 244 ? -63.170 -4.682 32.196 1.00 7.99 226 ILE B C 1
ATOM 5004 O O . ILE B 1 244 ? -61.952 -4.511 32.388 1.00 10.99 226 ILE B O 1
ATOM 5009 N N . GLY B 1 245 ? -63.620 -5.589 31.358 1.00 8.41 227 GLY B N 1
ATOM 5010 C CA . GLY B 1 245 ? -62.713 -6.612 30.802 1.00 7.50 227 GLY B CA 1
ATOM 5011 C C . GLY B 1 245 ? -62.257 -7.547 31.912 1.00 10.16 227 GLY B C 1
ATOM 5012 O O . GLY B 1 245 ? -61.097 -7.938 31.953 1.00 11.11 227 GLY B O 1
ATOM 5013 N N . GLY B 1 246 ? -63.168 -7.920 32.823 1.00 9.07 228 GLY B N 1
ATOM 5014 C CA . GLY B 1 246 ? -62.795 -8.699 34.001 1.00 9.86 228 GLY B CA 1
ATOM 5015 C C . GLY B 1 246 ? -62.501 -10.169 33.768 1.00 12.61 228 GLY B C 1
ATOM 5016 O O . GLY B 1 246 ? -62.108 -10.839 34.733 1.00 13.50 228 GLY B O 1
ATOM 5017 N N . GLY B 1 247 ? -62.696 -10.693 32.546 1.00 9.97 229 GLY B N 1
ATOM 5018 C CA . GLY B 1 247 ? -62.294 -12.057 32.262 1.00 11.24 229 GLY B CA 1
ATOM 5019 C C . GLY B 1 247 ? -63.176 -13.044 33.039 1.00 12.81 229 GLY B C 1
ATOM 5020 O O . GLY B 1 247 ? -64.404 -12.948 33.028 1.00 15.53 229 GLY B O 1
ATOM 5021 N N . MET B 1 248 ? -62.538 -13.986 33.750 1.00 13.63 230 MET B N 1
ATOM 5022 C CA . MET B 1 248 ? -63.263 -14.910 34.626 1.00 14.04 230 MET B CA 1
ATOM 5023 C C . MET B 1 248 ? -63.840 -14.242 35.859 1.00 20.13 230 MET B C 1
ATOM 5024 O O . MET B 1 248 ? -64.597 -14.876 36.627 1.00 19.03 230 MET B O 1
ATOM 5029 N N . GLY B 1 249 ? -63.567 -12.952 36.073 1.00 15.63 231 GLY B N 1
ATOM 5030 C CA . GLY B 1 249 ? -64.140 -12.290 37.217 1.00 14.09 231 GLY B CA 1
ATOM 5031 C C . GLY B 1 249 ? -63.418 -12.514 38.535 1.00 13.06 231 GLY B C 1
ATOM 5032 O O . GLY B 1 249 ? -64.002 -12.264 39.583 1.00 14.54 231 GLY B O 1
ATOM 5033 N N . HIS B 1 250 ? -62.139 -12.880 38.487 1.00 13.66 232 HIS B N 1
ATOM 5034 C CA . HIS B 1 250 ? -61.387 -13.142 39.727 1.00 14.31 232 HIS B CA 1
ATOM 5035 C C . HIS B 1 250 ? -61.399 -11.949 40.663 1.00 12.97 232 HIS B C 1
ATOM 5036 O O . HIS B 1 250 ? -61.456 -12.125 41.883 1.00 14.02 232 HIS B O 1
ATOM 5043 N N . ALA B 1 251 ? -61.333 -10.717 40.131 1.00 9.90 233 ALA B N 1
ATOM 5044 C CA . ALA B 1 251 ? -61.319 -9.555 41.021 1.00 9.37 233 ALA B CA 1
ATOM 5045 C C . ALA B 1 251 ? -62.658 -9.391 41.746 1.00 12.75 233 ALA B C 1
ATOM 5046 O O . ALA B 1 251 ? -62.685 -9.061 42.942 1.00 14.38 233 ALA B O 1
ATOM 5048 N N . CYS B 1 252 ? -63.771 -9.652 41.029 1.00 11.38 234 CYS B N 1
ATOM 5049 C CA . CYS B 1 252 ? -65.098 -9.577 41.670 1.00 10.50 234 CYS B CA 1
ATOM 5050 C C . CYS B 1 252 ? -65.232 -10.658 42.738 1.00 14.81 234 CYS B C 1
ATOM 5051 O O . CYS B 1 252 ? -65.775 -10.392 43.813 1.00 18.29 234 CYS B O 1
ATOM 5054 N N . ILE B 1 253 ? -64.788 -11.865 42.422 1.00 15.03 235 ILE B N 1
ATOM 5055 C CA . ILE B 1 253 ? -64.837 -12.990 43.359 1.00 19.41 235 ILE B CA 1
ATOM 5056 C C . ILE B 1 253 ? -64.047 -12.678 44.625 1.00 21.97 235 ILE B C 1
ATOM 5057 O O . ILE B 1 253 ? -64.550 -12.794 45.752 1.00 19.01 235 ILE B O 1
ATOM 5062 N N . ARG B 1 254 ? -62.788 -12.264 44.465 1.00 15.46 236 ARG B N 1
ATOM 5063 C CA . ARG B 1 254 ? -61.989 -11.931 45.637 1.00 14.04 236 ARG B CA 1
ATOM 5064 C C . ARG B 1 254 ? -62.561 -10.753 46.436 1.00 15.09 236 ARG B C 1
ATOM 5065 O O . ARG B 1 254 ? -62.452 -10.724 47.667 1.00 17.20 236 ARG B O 1
ATOM 5073 N N . LEU B 1 255 ? -63.121 -9.735 45.762 1.00 14.94 237 LEU B N 1
ATOM 5074 C CA . LEU B 1 255 ? -63.712 -8.608 46.474 1.00 14.47 237 LEU B CA 1
ATOM 5075 C C . LEU B 1 255 ? -64.899 -9.057 47.336 1.00 21.00 237 LEU B C 1
ATOM 5076 O O . LEU B 1 255 ? -64.994 -8.703 48.525 1.00 21.44 237 LEU B O 1
ATOM 5081 N N . ARG B 1 256 ? -65.781 -9.875 46.760 1.00 15.93 238 ARG B N 1
ATOM 5082 C CA . ARG B 1 256 ? -66.918 -10.382 47.552 1.00 24.22 238 ARG B CA 1
ATOM 5083 C C . ARG B 1 256 ? -66.453 -11.327 48.657 1.00 26.05 238 ARG B C 1
ATOM 5084 O O . ARG B 1 256 ? -67.114 -11.426 49.706 1.00 24.32 238 ARG B O 1
ATOM 5092 N N . GLU B 1 257 ? -65.366 -12.069 48.427 1.00 22.66 239 GLU B N 1
ATOM 5093 C CA . GLU B 1 257 ? -64.850 -12.971 49.461 1.00 23.76 239 GLU B CA 1
ATOM 5094 C C . GLU B 1 257 ? -64.278 -12.193 50.641 1.00 27.56 239 GLU B C 1
ATOM 5095 O O . GLU B 1 257 ? -64.504 -12.561 51.808 1.00 26.36 239 GLU B O 1
ATOM 5101 N N . LYS B 1 258 ? -63.561 -11.088 50.372 1.00 20.45 240 LYS B N 1
ATOM 5102 C CA . LYS B 1 258 ? -62.928 -10.330 51.449 1.00 24.15 240 LYS B CA 1
ATOM 5103 C C . LYS B 1 258 ? -63.891 -9.359 52.137 1.00 30.73 240 LYS B C 1
ATOM 5104 O O . LYS B 1 258 ? -63.712 -9.054 53.327 1.00 27.76 240 LYS B O 1
ATOM 5110 N N . TYR B 1 259 ? -64.903 -8.856 51.429 1.00 28.57 241 TYR B N 1
ATOM 5111 C CA . TYR B 1 259 ? -65.831 -7.872 51.979 1.00 26.35 241 TYR B CA 1
ATOM 5112 C C . TYR B 1 259 ? -67.265 -8.358 51.803 1.00 25.49 241 TYR B C 1
ATOM 5113 O O . TYR B 1 259 ? -68.075 -7.710 51.149 1.00 27.57 241 TYR B O 1
ATOM 5122 N N . PRO B 1 260 ? -67.612 -9.512 52.373 1.00 29.79 242 PRO B N 1
ATOM 5123 C CA . PRO B 1 260 ? -68.901 -10.138 52.039 1.00 29.46 242 PRO B CA 1
ATOM 5124 C C . PRO B 1 260 ? -70.122 -9.310 52.417 1.00 32.58 242 PRO B C 1
ATOM 5125 O O . PRO B 1 260 ? -71.193 -9.565 51.846 1.00 31.63 242 PRO B O 1
ATOM 5129 N N . ASN B 1 261 ? -69.988 -8.286 53.271 1.00 32.80 243 ASN B N 1
ATOM 5130 C CA . ASN B 1 261 ? -71.137 -7.498 53.712 1.00 32.29 243 ASN B CA 1
ATOM 5131 C C . ASN B 1 261 ? -71.048 -6.032 53.300 1.00 34.11 243 ASN B C 1
ATOM 5132 O O . ASN B 1 261 ? -71.859 -5.213 53.751 1.00 32.23 243 ASN B O 1
ATOM 5137 N N . GLN B 1 262 ? -70.102 -5.665 52.441 1.00 32.26 244 GLN B N 1
ATOM 5138 C CA . GLN B 1 262 ? -70.156 -4.347 51.834 1.00 32.15 244 GLN B CA 1
ATOM 5139 C C . GLN B 1 262 ? -71.310 -4.281 50.838 1.00 33.44 244 GLN B C 1
ATOM 5140 O O . GLN B 1 262 ? -71.357 -5.091 49.903 1.00 34.92 244 GLN B O 1
ATOM 5146 N N . PRO B 1 263 ? -72.229 -3.328 50.969 1.00 31.29 245 PRO B N 1
ATOM 5147 C CA . PRO B 1 263 ? -73.305 -3.218 49.987 1.00 31.40 245 PRO B CA 1
ATOM 5148 C C . PRO B 1 263 ? -72.824 -2.558 48.701 1.00 32.61 245 PRO B C 1
ATOM 5149 O O . PRO B 1 263 ? -71.753 -1.948 48.633 1.00 29.23 245 PRO B O 1
ATOM 5153 N N . GLY B 1 264 ? -73.653 -2.692 47.679 1.00 29.08 246 GLY B N 1
ATOM 5154 C CA . GLY B 1 264 ? -73.329 -2.190 46.349 1.00 24.73 246 GLY B CA 1
ATOM 5155 C C . GLY B 1 264 ? -73.228 -3.316 45.338 1.00 19.78 246 GLY B C 1
ATOM 5156 O O . GLY B 1 264 ? -72.782 -4.427 45.668 1.00 24.40 246 GLY B O 1
ATOM 5157 N N . ARG B 1 265 ? -73.648 -3.050 44.102 1.00 19.37 247 ARG B N 1
ATOM 5158 C CA . ARG B 1 265 ? -73.580 -4.060 43.061 1.00 18.55 247 ARG B CA 1
ATOM 5159 C C . ARG B 1 265 ? -72.124 -4.336 42.676 1.00 16.26 247 ARG B C 1
ATOM 5160 O O . ARG B 1 265 ? -71.295 -3.430 42.663 1.00 19.42 247 ARG B O 1
ATOM 5168 N N . VAL B 1 266 ? -71.828 -5.590 42.395 1.00 16.60 248 VAL B N 1
ATOM 5169 C CA . VAL B 1 266 ? -70.505 -5.992 41.875 1.00 16.04 248 VAL B CA 1
ATOM 5170 C C . VAL B 1 266 ? -70.757 -6.600 40.500 1.00 17.28 248 VAL B C 1
ATOM 5171 O O . VAL B 1 266 ? -71.448 -7.625 40.382 1.00 19.58 248 VAL B O 1
ATOM 5175 N N . ILE B 1 267 ? -70.143 -6.006 39.457 1.00 16.43 249 ILE B N 1
ATOM 5176 C CA . ILE B 1 267 ? -70.535 -6.251 38.069 1.00 13.79 249 ILE B CA 1
ATOM 5177 C C . ILE B 1 267 ? -69.308 -6.637 37.254 1.00 17.69 249 ILE B C 1
ATOM 5178 O O . ILE B 1 267 ? -68.334 -5.869 37.214 1.00 16.17 249 ILE B O 1
ATOM 5183 N N . LEU B 1 268 ? -69.344 -7.833 36.646 1.00 12.22 250 LEU B N 1
ATOM 5184 C CA . LEU B 1 268 ? -68.292 -8.318 35.748 1.00 12.26 250 LEU B CA 1
ATOM 5185 C C . LEU B 1 268 ? -68.697 -7.933 34.324 1.00 13.36 250 LEU B C 1
ATOM 5186 O O . LEU B 1 268 ? -69.794 -8.301 33.885 1.00 13.03 250 LEU B O 1
ATOM 5191 N N . GLN B 1 269 ? -67.885 -7.123 33.645 1.00 10.56 251 GLN B N 1
ATOM 5192 C CA . GLN B 1 269 ? -68.131 -6.770 32.231 1.00 8.30 251 GLN B CA 1
ATOM 5193 C C . GLN B 1 269 ? -67.075 -7.405 31.344 1.00 10.87 251 GLN B C 1
ATOM 5194 O O . GLN B 1 269 ? -65.871 -7.242 31.617 1.00 12.20 251 GLN B O 1
ATOM 5200 N N . ASP B 1 270 ? -67.511 -8.061 30.269 1.00 10.09 252 ASP B N 1
ATOM 5201 C CA . ASP B 1 270 ? -66.629 -8.638 29.264 1.00 8.41 252 ASP B CA 1
ATOM 5202 C C . ASP B 1 270 ? -67.494 -8.970 28.048 1.00 11.01 252 ASP B C 1
ATOM 5203 O O . ASP B 1 270 ? -68.699 -8.682 28.024 1.00 12.34 252 ASP B O 1
ATOM 5208 N N . LEU B 1 271 ? -66.851 -9.544 27.014 1.00 12.26 253 LEU B N 1
ATOM 5209 C CA . LEU B 1 271 ? -67.589 -9.917 25.823 1.00 12.55 253 LEU B CA 1
ATOM 5210 C C . LEU B 1 271 ? -68.321 -11.240 26.076 1.00 16.38 253 LEU B C 1
ATOM 5211 O O . LEU B 1 271 ? -67.884 -12.059 26.901 1.00 19.38 253 LEU B O 1
ATOM 5216 N N . PRO B 1 272 ? -69.429 -11.475 25.377 1.00 14.29 254 PRO B N 1
ATOM 5217 C CA . PRO B 1 272 ? -70.314 -12.621 25.717 1.00 17.86 254 PRO B CA 1
ATOM 5218 C C . PRO B 1 272 ? -69.595 -13.968 25.813 1.00 18.11 254 PRO B C 1
ATOM 5219 O O . PRO B 1 272 ? -69.905 -14.719 26.755 1.00 19.56 254 PRO B O 1
ATOM 5223 N N . PRO B 1 273 ? -68.658 -14.339 24.917 1.00 17.50 255 PRO B N 1
ATOM 5224 C CA . PRO B 1 273 ? -68.061 -15.701 25.046 1.00 20.21 255 PRO B CA 1
ATOM 5225 C C . PRO B 1 273 ? -67.230 -15.846 26.313 1.00 25.84 255 PRO B C 1
ATOM 5226 O O . PRO B 1 273 ? -67.191 -16.932 26.914 1.00 21.28 255 PRO B O 1
ATOM 5230 N N . VAL B 1 274 ? -66.601 -14.754 26.753 1.00 21.85 256 VAL B N 1
ATOM 5231 C CA . VAL B 1 274 ? -65.837 -14.791 27.998 1.00 18.93 256 VAL B CA 1
ATOM 5232 C C . VAL B 1 274 ? -66.770 -14.878 29.199 1.00 19.58 256 VAL B C 1
ATOM 5233 O O . VAL B 1 274 ? -66.525 -15.676 30.124 1.00 21.37 256 VAL B O 1
ATOM 5237 N N . LEU B 1 275 ? -67.859 -14.088 29.218 1.00 16.62 257 LEU B N 1
ATOM 5238 C CA . LEU B 1 275 ? -68.817 -14.217 30.315 1.00 17.60 257 LEU B CA 1
ATOM 5239 C C . LEU B 1 275 ? -69.404 -15.610 30.366 1.00 21.01 257 LEU B C 1
ATOM 5240 O O . LEU B 1 275 ? -69.702 -16.119 31.470 1.00 22.14 257 LEU B O 1
ATOM 5245 N N . GLN B 1 276 ? -69.554 -16.240 29.197 1.00 20.65 258 GLN B N 1
ATOM 5246 C CA . GLN B 1 276 ? -70.093 -17.600 29.159 1.00 27.61 258 GLN B CA 1
ATOM 5247 C C . GLN B 1 276 ? -69.152 -18.575 29.848 1.00 26.30 258 GLN B C 1
ATOM 5248 O O . GLN B 1 276 ? -69.584 -19.366 30.704 1.00 29.45 258 GLN B O 1
ATOM 5254 N N . ALA B 1 277 ? -67.853 -18.481 29.533 1.00 25.33 259 ALA B N 1
ATOM 5255 C CA . ALA B 1 277 ? -66.830 -19.320 30.162 1.00 26.96 259 ALA B CA 1
ATOM 5256 C C . ALA B 1 277 ? -66.712 -19.035 31.650 1.00 27.67 259 ALA B C 1
ATOM 5257 O O . ALA B 1 277 ? -66.349 -19.924 32.428 1.00 30.59 259 ALA B O 1
ATOM 5259 N N . ALA B 1 278 ? -67.011 -17.812 32.070 1.00 21.02 260 ALA B N 1
ATOM 5260 C CA . ALA B 1 278 ? -66.921 -17.493 33.482 1.00 20.49 260 ALA B CA 1
ATOM 5261 C C . ALA B 1 278 ? -68.036 -18.114 34.327 1.00 26.11 260 ALA B C 1
ATOM 5262 O O . ALA B 1 278 ? -67.856 -18.236 35.541 1.00 24.76 260 ALA B O 1
ATOM 5264 N N . GLN B 1 279 ? -69.203 -18.469 33.747 1.00 25.68 261 GLN B N 1
ATOM 5265 C CA . GLN B 1 279 ? -70.353 -18.808 34.586 1.00 29.21 261 GLN B CA 1
ATOM 5266 C C . GLN B 1 279 ? -70.060 -19.996 35.506 1.00 33.66 261 GLN B C 1
ATOM 5267 O O . GLN B 1 279 ? -70.447 -19.983 36.678 1.00 35.15 261 GLN B O 1
ATOM 5273 N N . ALA B 1 280 ? -69.329 -20.994 35.006 1.00 35.65 262 ALA B N 1
ATOM 5274 C CA . ALA B 1 280 ? -69.079 -22.215 35.774 1.00 40.38 262 ALA B CA 1
ATOM 5275 C C . ALA B 1 280 ? -68.489 -21.918 37.149 1.00 45.04 262 ALA B C 1
ATOM 5276 O O . ALA B 1 280 ? -68.815 -22.597 38.134 1.00 51.55 262 ALA B O 1
ATOM 5278 N N . THR B 1 281 ? -67.623 -20.910 37.239 1.00 37.02 263 THR B N 1
ATOM 5279 C CA . THR B 1 281 ? -66.855 -20.675 38.445 1.00 32.88 263 THR B CA 1
ATOM 5280 C C . THR B 1 281 ? -67.269 -19.410 39.194 1.00 32.30 263 THR B C 1
ATOM 5281 O O . THR B 1 281 ? -66.654 -19.086 40.216 1.00 35.88 263 THR B O 1
ATOM 5285 N N . LEU B 1 282 ? -68.317 -18.673 38.723 1.00 25.15 264 LEU B N 1
ATOM 5286 C CA . LEU B 1 282 ? -68.809 -17.535 39.482 1.00 27.13 264 LEU B CA 1
ATOM 5287 C C . LEU B 1 282 ? -69.668 -18.001 40.654 1.00 31.15 264 LEU B C 1
ATOM 5288 O O . LEU B 1 282 ? -70.323 -19.045 40.572 1.00 38.87 264 LEU B O 1
ATOM 5293 N N . PRO B 1 283 ? -69.681 -17.247 41.748 1.00 31.79 265 PRO B N 1
ATOM 5294 C CA . PRO B 1 283 ? -70.668 -17.495 42.808 1.00 34.32 265 PRO B CA 1
ATOM 5295 C C . PRO B 1 283 ? -72.075 -17.453 42.244 1.00 39.67 265 PRO B C 1
ATOM 5296 O O . PRO B 1 283 ? -72.360 -16.719 41.297 1.00 38.59 265 PRO B O 1
ATOM 5300 N N . LEU B 1 284 ? -72.968 -18.253 42.837 1.00 42.59 266 LEU B N 1
ATOM 5301 C CA . LEU B 1 284 ? -74.329 -18.296 42.312 1.00 42.21 266 LEU B CA 1
ATOM 5302 C C . LEU B 1 284 ? -75.082 -16.996 42.578 1.00 35.67 266 LEU B C 1
ATOM 5303 O O . LEU B 1 284 ? -76.066 -16.703 41.892 1.00 40.11 266 LEU B O 1
ATOM 5308 N N . SER B 1 285 ? -74.635 -16.179 43.520 1.00 33.05 267 SER B N 1
ATOM 5309 C CA . SER B 1 285 ? -75.263 -14.874 43.650 1.00 33.79 267 SER B CA 1
ATOM 5310 C C . SER B 1 285 ? -74.226 -13.865 44.129 1.00 34.26 267 SER B C 1
ATOM 5311 O O . SER B 1 285 ? -73.164 -14.241 44.632 1.00 32.47 267 SER B O 1
ATOM 5314 N N . GLY B 1 286 ? -74.547 -12.566 43.935 1.00 29.84 268 GLY B N 1
ATOM 5315 C CA . GLY B 1 286 ? -73.737 -11.456 44.395 1.00 27.14 268 GLY B CA 1
ATOM 5316 C C . GLY B 1 286 ? -72.865 -10.806 43.317 1.00 23.46 268 GLY B C 1
ATOM 5317 O O . GLY B 1 286 ? -72.378 -9.690 43.545 1.00 26.30 268 GLY B O 1
ATOM 5318 N N . ILE B 1 287 ? -72.687 -11.452 42.165 1.00 19.36 269 ILE B N 1
ATOM 5319 C CA . ILE B 1 287 ? -71.860 -10.894 41.062 1.00 19.17 269 ILE B CA 1
ATOM 5320 C C . ILE B 1 287 ? -72.676 -10.967 39.780 1.00 20.46 269 ILE B C 1
ATOM 5321 O O . ILE B 1 287 ? -73.002 -12.062 39.314 1.00 22.01 269 ILE B O 1
ATOM 5326 N N . GLU B 1 288 ? -72.934 -9.809 39.168 1.00 18.23 270 GLU B N 1
ATOM 5327 C CA . GLU B 1 288 ? -73.680 -9.758 37.906 1.00 21.89 270 GLU B CA 1
ATOM 5328 C C . GLU B 1 288 ? -72.747 -9.923 36.710 1.00 23.62 270 GLU B C 1
ATOM 5329 O O . GLU B 1 288 ? -71.609 -9.448 36.736 1.00 23.39 270 GLU B O 1
ATOM 5335 N N . SER B 1 289 ? -73.212 -10.634 35.685 1.00 18.14 271 SER B N 1
ATOM 5336 C CA . SER B 1 289 ? -72.476 -10.778 34.430 1.00 17.66 271 SER B CA 1
ATOM 5337 C C . SER B 1 289 ? -73.143 -9.857 33.402 1.00 23.78 271 SER B C 1
ATOM 5338 O O . SER B 1 289 ? -74.344 -10.000 33.121 1.00 26.39 271 SER B O 1
ATOM 5341 N N . MET B 1 290 ? -72.395 -8.892 32.868 1.00 17.33 272 MET B N 1
ATOM 5342 C CA . MET B 1 290 ? -72.997 -7.859 32.012 1.00 13.34 272 MET B CA 1
ATOM 5343 C C . MET B 1 290 ? -72.160 -7.770 30.744 1.00 16.08 272 MET B C 1
ATOM 5344 O O . MET B 1 290 ? -71.023 -7.258 30.792 1.00 14.81 272 MET B O 1
ATOM 5349 N N . PRO B 1 291 ? -72.646 -8.260 29.596 1.00 13.36 273 PRO B N 1
ATOM 5350 C CA . PRO B 1 291 ? -71.896 -8.092 28.348 1.00 10.89 273 PRO B CA 1
ATOM 5351 C C . PRO B 1 291 ? -71.676 -6.625 28.007 1.00 11.52 273 PRO B C 1
ATOM 5352 O O . PRO B 1 291 ? -72.595 -5.795 28.027 1.00 15.50 273 PRO B O 1
ATOM 5356 N N . HIS B 1 292 ? -70.421 -6.297 27.718 1.00 10.12 274 HIS B N 1
ATOM 5357 C CA . HIS B 1 292 ? -70.142 -4.896 27.439 1.00 9.86 274 HIS B CA 1
ATOM 5358 C C . HIS B 1 292 ? -68.794 -4.845 26.755 1.00 12.44 274 HIS B C 1
ATOM 5359 O O . HIS B 1 292 ? -67.826 -5.377 27.300 1.00 10.67 274 HIS B O 1
ATOM 5366 N N . ASN B 1 293 ? -68.750 -4.146 25.622 1.00 9.45 275 ASN B N 1
ATOM 5367 C CA . ASN B 1 293 ? -67.519 -3.881 24.875 1.00 9.47 275 ASN B CA 1
ATOM 5368 C C . ASN B 1 293 ? -66.908 -2.573 25.394 1.00 11.15 275 ASN B C 1
ATOM 5369 O O . ASN B 1 293 ? -67.558 -1.516 25.308 1.00 9.66 275 ASN B O 1
ATOM 5374 N N . PHE B 1 294 ? -65.651 -2.617 25.891 1.00 8.54 276 PHE B N 1
ATOM 5375 C CA . PHE B 1 294 ? -65.086 -1.426 26.524 1.00 8.41 276 PHE B CA 1
ATOM 5376 C C . PHE B 1 294 ? -64.623 -0.377 25.501 1.00 10.10 276 PHE B C 1
ATOM 5377 O O . PHE B 1 294 ? -64.178 0.689 25.901 1.00 11.13 276 PHE B O 1
ATOM 5385 N N . HIS B 1 295 ? -64.819 -0.618 24.205 1.00 9.31 277 HIS B N 1
ATOM 5386 C CA . HIS B 1 295 ? -64.670 0.425 23.185 1.00 9.00 277 HIS B CA 1
ATOM 5387 C C . HIS B 1 295 ? -65.970 1.213 22.978 1.00 13.58 277 HIS B C 1
ATOM 5388 O O . HIS B 1 295 ? -66.060 2.008 22.021 1.00 14.14 277 HIS B O 1
ATOM 5395 N N . THR B 1 296 ? -66.969 1.001 23.839 1.00 9.03 278 THR B N 1
ATOM 5396 C CA . THR B 1 296 ? -68.267 1.669 23.738 1.00 11.65 278 THR B CA 1
ATOM 5397 C C . THR B 1 296 ? -68.639 2.322 25.067 1.00 9.74 278 THR B C 1
ATOM 5398 O O . THR B 1 296 ? -68.074 2.004 26.119 1.00 9.66 278 THR B O 1
ATOM 5402 N N . PRO B 1 297 ? -69.571 3.280 25.051 1.00 11.29 279 PRO B N 1
ATOM 5403 C CA . PRO B 1 297 ? -69.873 4.033 26.267 1.00 12.46 279 PRO B CA 1
ATOM 5404 C C . PRO B 1 297 ? -70.316 3.138 27.413 1.00 11.95 279 PRO B C 1
ATOM 5405 O O . PRO B 1 297 ? -71.074 2.177 27.217 1.00 12.87 279 PRO B O 1
ATOM 5409 N N . GLN B 1 298 ? -69.773 3.425 28.580 1.00 9.59 280 GLN B N 1
ATOM 5410 C CA . GLN B 1 298 ? -70.004 2.644 29.802 1.00 9.43 280 GLN B CA 1
ATOM 5411 C C . GLN B 1 298 ? -71.461 2.729 30.260 1.00 12.13 280 GLN B C 1
ATOM 5412 O O . GLN B 1 298 ? -71.931 3.821 30.551 1.00 13.44 280 GLN B O 1
ATOM 5418 N N . PRO B 1 299 ? -72.189 1.609 30.388 1.00 12.75 281 PRO B N 1
ATOM 5419 C CA . PRO B 1 299 ? -73.624 1.732 30.726 1.00 15.77 281 PRO B CA 1
ATOM 5420 C C . PRO B 1 299 ? -73.886 1.998 32.202 1.00 17.58 281 PRO B C 1
ATOM 5421 O O . PRO B 1 299 ? -74.922 2.612 32.510 1.00 18.14 281 PRO B O 1
ATOM 5425 N N . VAL B 1 300 ? -73.019 1.561 33.114 1.00 14.83 282 VAL B N 1
ATOM 5426 C CA . VAL B 1 300 ? -73.289 1.706 34.551 1.00 15.69 282 VAL B CA 1
ATOM 5427 C C . VAL B 1 300 ? -72.893 3.111 35.006 1.00 18.79 282 VAL B C 1
ATOM 5428 O O . VAL B 1 300 ? -71.730 3.500 34.917 1.00 16.88 282 VAL B O 1
ATOM 5432 N N . GLN B 1 301 ? -73.868 3.888 35.509 1.00 17.01 283 GLN B N 1
ATOM 5433 C CA . GLN B 1 301 ? -73.648 5.289 35.886 1.00 19.39 283 GLN B CA 1
ATOM 5434 C C . GLN B 1 301 ? -73.358 5.425 37.377 1.00 20.49 283 GLN B C 1
ATOM 5435 O O . GLN B 1 301 ? -73.988 4.762 38.213 1.00 21.17 283 GLN B O 1
ATOM 5441 N N . GLY B 1 302 ? -72.404 6.294 37.712 1.00 19.69 284 GLY B N 1
ATOM 5442 C CA . GLY B 1 302 ? -72.107 6.589 39.120 1.00 21.61 284 GLY B CA 1
ATOM 5443 C C . GLY B 1 302 ? -71.672 5.409 39.972 1.00 22.79 284 GLY B C 1
ATOM 5444 O O . GLY B 1 302 ? -71.964 5.370 41.183 1.00 21.94 284 GLY B O 1
ATOM 5445 N N . ALA B 1 303 ? -70.909 4.468 39.402 1.00 17.60 285 ALA B N 1
ATOM 5446 C CA . ALA B 1 303 ? -70.357 3.424 40.231 1.00 18.57 285 ALA B CA 1
ATOM 5447 C C . ALA B 1 303 ? -69.245 3.999 41.110 1.00 18.89 285 ALA B C 1
ATOM 5448 O O . ALA B 1 303 ? -68.631 5.018 40.777 1.00 20.47 285 ALA B O 1
ATOM 5450 N N . LYS B 1 304 ? -68.976 3.338 42.232 1.00 14.58 286 LYS B N 1
ATOM 5451 C CA . LYS B 1 304 ? -67.860 3.798 43.075 1.00 15.66 286 LYS B CA 1
ATOM 5452 C C . LYS B 1 304 ? -66.513 3.506 42.407 1.00 14.01 286 LYS B C 1
ATOM 5453 O O . LYS B 1 304 ? -65.650 4.380 42.311 1.00 16.11 286 LYS B O 1
ATOM 5459 N N . PHE B 1 305 ? -66.341 2.303 41.909 1.00 15.28 287 PHE B N 1
ATOM 5460 C CA . PHE B 1 305 ? -65.054 1.919 41.313 1.00 17.00 287 PHE B CA 1
ATOM 5461 C C . PHE B 1 305 ? -65.290 1.325 39.924 1.00 15.00 287 PHE B C 1
ATOM 5462 O O . PHE B 1 305 ? -65.983 0.308 39.791 1.00 14.92 287 PHE B O 1
ATOM 5470 N N . TYR B 1 306 ? -64.636 1.902 38.903 1.00 12.76 288 TYR B N 1
ATOM 5471 C CA . TYR B 1 306 ? -64.548 1.316 37.570 1.00 10.09 288 TYR B CA 1
ATOM 5472 C C . TYR B 1 306 ? -63.121 0.771 37.446 1.00 10.06 288 TYR B C 1
ATOM 5473 O O . TYR B 1 306 ? -62.170 1.543 37.506 1.00 13.67 288 TYR B O 1
ATOM 5482 N N . PHE B 1 307 ? -62.995 -0.538 37.343 1.00 9.71 289 PHE B N 1
ATOM 5483 C CA . PHE B 1 307 ? -61.716 -1.239 37.550 1.00 8.15 289 PHE B CA 1
ATOM 5484 C C . PHE B 1 307 ? -61.206 -1.771 36.217 1.00 9.89 289 PHE B C 1
ATOM 5485 O O . PHE B 1 307 ? -61.932 -2.483 35.490 1.00 9.27 289 PHE B O 1
ATOM 5493 N N . LEU B 1 308 ? -59.952 -1.416 35.885 1.00 8.26 290 LEU B N 1
ATOM 5494 C CA . LEU B 1 308 ? -59.299 -1.896 34.656 1.00 8.78 290 LEU B CA 1
ATOM 5495 C C . LEU B 1 308 ? -57.976 -2.572 35.008 1.00 8.76 290 LEU B C 1
ATOM 5496 O O . LEU B 1 308 ? -56.967 -1.886 35.254 1.00 9.36 290 LEU B O 1
ATOM 5501 N N . ARG B 1 309 ? -57.999 -3.891 35.063 1.00 8.57 291 ARG B N 1
ATOM 5502 C CA . ARG B 1 309 ? -56.798 -4.663 35.433 1.00 8.28 291 ARG B CA 1
ATOM 5503 C C . ARG B 1 309 ? -56.190 -5.345 34.186 1.00 8.47 291 ARG B C 1
ATOM 5504 O O . ARG B 1 309 ? -56.847 -6.149 33.496 1.00 7.66 291 ARG B O 1
ATOM 5512 N N . LEU B 1 310 ? -54.909 -5.005 33.905 1.00 8.87 292 LEU B N 1
ATOM 5513 C CA . LEU B 1 310 ? -54.173 -5.514 32.739 1.00 6.83 292 LEU B CA 1
ATOM 5514 C C . LEU B 1 310 ? -54.947 -5.312 31.443 1.00 8.65 292 LEU B C 1
ATOM 5515 O O . LEU B 1 310 ? -54.961 -6.163 30.555 1.00 8.75 292 LEU B O 1
ATOM 5520 N N . ILE B 1 311 ? -55.597 -4.165 31.326 1.00 6.30 293 ILE B N 1
ATOM 5521 C CA . ILE B 1 311 ? -56.332 -3.815 30.117 1.00 5.98 293 ILE B CA 1
ATOM 5522 C C . ILE B 1 311 ? -55.484 -2.799 29.345 1.00 9.29 293 ILE B C 1
ATOM 5523 O O . ILE B 1 311 ? -55.197 -2.976 28.140 1.00 8.55 293 ILE B O 1
ATOM 5528 N N . LEU B 1 312 ? -55.179 -1.666 29.995 1.00 6.33 294 LEU B N 1
ATOM 5529 C CA . LEU B 1 312 ? -54.705 -0.537 29.185 1.00 7.58 294 LEU B CA 1
ATOM 5530 C C . LEU B 1 312 ? -53.265 -0.729 28.701 1.00 7.51 294 LEU B C 1
ATOM 5531 O O . LEU B 1 312 ? -52.889 -0.119 27.689 1.00 8.91 294 LEU B O 1
ATOM 5536 N N . ARG B 1 313 ? -52.501 -1.623 29.342 1.00 7.63 295 ARG B N 1
ATOM 5537 C CA . ARG B 1 313 ? -51.152 -1.909 28.833 1.00 9.77 295 ARG B CA 1
ATOM 5538 C C . ARG B 1 313 ? -51.182 -2.448 27.412 1.00 9.93 295 ARG B C 1
ATOM 5539 O O . ARG B 1 313 ? -50.159 -2.357 26.700 1.00 9.45 295 ARG B O 1
ATOM 5547 N N . ASP B 1 314 ? -52.319 -2.994 26.951 1.00 10.05 296 ASP B N 1
ATOM 5548 C CA . ASP B 1 314 ? -52.390 -3.644 25.659 1.00 11.40 296 ASP B CA 1
ATOM 5549 C C . ASP B 1 314 ? -52.748 -2.686 24.528 1.00 10.45 296 ASP B C 1
ATOM 5550 O O . ASP B 1 314 ? -52.868 -3.121 23.372 1.00 9.33 296 ASP B O 1
ATOM 5555 N N . PHE B 1 315 ? -52.875 -1.391 24.811 1.00 8.57 297 PHE B N 1
ATOM 5556 C CA . PHE B 1 315 ? -53.250 -0.433 23.808 1.00 10.09 297 PHE B CA 1
ATOM 5557 C C . PHE B 1 315 ? -52.289 0.738 23.783 1.00 8.28 297 PHE B C 1
ATOM 5558 O O . PHE B 1 315 ? -51.890 1.229 24.860 1.00 9.86 297 PHE B O 1
ATOM 5566 N N . PRO B 1 316 ? -51.939 1.236 22.591 1.00 8.79 298 PRO B N 1
ATOM 5567 C CA . PRO B 1 316 ? -51.226 2.513 22.528 1.00 8.20 298 PRO B CA 1
ATOM 5568 C C . PRO B 1 316 ? -52.051 3.641 23.145 1.00 11.76 298 PRO B C 1
ATOM 5569 O O . PRO B 1 316 ? -53.279 3.567 23.278 1.00 12.60 298 PRO B O 1
ATOM 5573 N N . ASP B 1 317 ? -51.372 4.760 23.445 1.00 13.19 299 ASP B N 1
ATOM 5574 C CA . ASP B 1 317 ? -52.053 5.879 24.103 1.00 14.61 299 ASP B CA 1
ATOM 5575 C C . ASP B 1 317 ? -53.367 6.282 23.439 1.00 11.88 299 ASP B C 1
ATOM 5576 O O . ASP B 1 317 ? -54.351 6.553 24.133 1.00 14.30 299 ASP B O 1
ATOM 5581 N N . HIS B 1 318 ? -53.406 6.371 22.107 1.00 15.90 300 HIS B N 1
ATOM 5582 C CA . HIS B 1 318 ? -54.631 6.861 21.461 1.00 17.65 300 HIS B CA 1
ATOM 5583 C C . HIS B 1 318 ? -55.813 5.971 21.843 1.00 15.71 300 HIS B C 1
ATOM 5584 O O . HIS B 1 318 ? -56.900 6.464 22.222 1.00 17.26 300 HIS B O 1
ATOM 5591 N N . GLN B 1 319 ? -55.616 4.634 21.750 1.00 11.50 301 GLN B N 1
ATOM 5592 C CA . GLN B 1 319 ? -56.699 3.699 22.031 1.00 10.59 301 GLN B CA 1
ATOM 5593 C C . GLN B 1 319 ? -56.968 3.575 23.523 1.00 12.15 301 GLN B C 1
ATOM 5594 O O . GLN B 1 319 ? -58.128 3.404 23.933 1.00 13.26 301 GLN B O 1
ATOM 5600 N N . ALA B 1 320 ? -55.904 3.612 24.355 1.00 10.91 302 ALA B N 1
ATOM 5601 C CA . ALA B 1 320 ? -56.131 3.548 25.790 1.00 8.61 302 ALA B CA 1
ATOM 5602 C C . ALA B 1 320 ? -56.944 4.754 26.248 1.00 13.10 302 ALA B C 1
ATOM 5603 O O . ALA B 1 320 ? -57.799 4.639 27.144 1.00 9.89 302 ALA B O 1
ATOM 5605 N N . LEU B 1 321 ? -56.632 5.921 25.665 1.00 11.05 303 LEU B N 1
ATOM 5606 C CA . LEU B 1 321 ? -57.371 7.146 25.973 1.00 10.02 303 LEU B CA 1
ATOM 5607 C C . LEU B 1 321 ? -58.833 6.981 25.603 1.00 9.28 303 LEU B C 1
ATOM 5608 O O . LEU B 1 321 ? -59.716 7.367 26.376 1.00 13.04 303 LEU B O 1
ATOM 5613 N N . GLU B 1 322 ? -59.099 6.395 24.422 1.00 10.01 304 GLU B N 1
ATOM 5614 C CA . GLU B 1 322 ? -60.493 6.175 24.021 1.00 12.89 304 GLU B CA 1
ATOM 5615 C C . GLU B 1 322 ? -61.230 5.267 25.014 1.00 14.67 304 GLU B C 1
ATOM 5616 O O . GLU B 1 322 ? -62.410 5.498 25.312 1.00 14.35 304 GLU B O 1
ATOM 5622 N N . ILE B 1 323 ? -60.555 4.228 25.541 1.00 11.68 305 ILE B N 1
ATOM 5623 C CA . ILE B 1 323 ? -61.191 3.356 26.536 1.00 12.66 305 ILE B CA 1
ATOM 5624 C C . ILE B 1 323 ? -61.590 4.176 27.778 1.00 12.74 305 ILE B C 1
ATOM 5625 O O . ILE B 1 323 ? -62.722 4.075 28.292 1.00 12.85 305 ILE B O 1
ATOM 5630 N N . LEU B 1 324 ? -60.670 5.012 28.273 1.00 10.79 306 LEU B N 1
ATOM 5631 C CA . LEU B 1 324 ? -60.987 5.879 29.414 1.00 11.55 306 LEU B CA 1
ATOM 5632 C C . LEU B 1 324 ? -62.101 6.876 29.075 1.00 11.82 306 LEU B C 1
ATOM 5633 O O . LEU B 1 324 ? -62.997 7.123 29.899 1.00 13.82 306 LEU B O 1
ATOM 5638 N N . GLN B 1 325 ? -62.089 7.406 27.865 1.00 11.16 307 GLN B N 1
ATOM 5639 C CA . GLN B 1 325 ? -63.081 8.442 27.533 1.00 13.85 307 GLN B CA 1
ATOM 5640 C C . GLN B 1 325 ? -64.476 7.840 27.391 1.00 15.66 307 GLN B C 1
ATOM 5641 O O . GLN B 1 325 ? -65.467 8.570 27.494 1.00 19.15 307 GLN B O 1
ATOM 5647 N N . ASN B 1 326 ? -64.584 6.523 27.171 1.00 9.99 308 ASN B N 1
ATOM 5648 C CA . ASN B 1 326 ? -65.900 5.870 27.234 1.00 11.80 308 ASN B CA 1
ATOM 5649 C C . ASN B 1 326 ? -66.425 5.708 28.663 1.00 11.63 308 ASN B C 1
ATOM 5650 O O . ASN B 1 326 ? -67.638 5.460 28.835 1.00 17.63 308 ASN B O 1
ATOM 5655 N N . ILE B 1 327 ? -65.582 5.846 29.684 1.00 11.04 309 ILE B N 1
ATOM 5656 C CA . ILE B 1 327 ? -65.995 5.642 31.062 1.00 9.88 309 ILE B CA 1
ATOM 5657 C C . ILE B 1 327 ? -66.300 6.970 31.762 1.00 13.07 309 ILE B C 1
ATOM 5658 O O . ILE B 1 327 ? -67.248 7.075 32.556 1.00 14.84 309 ILE B O 1
ATOM 5663 N N . VAL B 1 328 ? -65.477 7.966 31.482 1.00 14.36 310 VAL B N 1
ATOM 5664 C CA . VAL B 1 328 ? -65.523 9.211 32.259 1.00 14.06 310 VAL B CA 1
ATOM 5665 C C . VAL B 1 328 ? -66.926 9.813 32.264 1.00 17.92 310 VAL B C 1
ATOM 5666 O O . VAL B 1 328 ? -67.351 10.307 33.319 1.00 19.17 310 VAL B O 1
ATOM 5670 N N . PRO B 1 329 ? -67.679 9.818 31.160 1.00 16.87 311 PRO B N 1
ATOM 5671 C CA . PRO B 1 329 ? -69.016 10.457 31.203 1.00 19.14 311 PRO B CA 1
ATOM 5672 C C . PRO B 1 329 ? -69.973 9.769 32.153 1.00 22.03 311 PRO B C 1
ATOM 5673 O O . PRO B 1 329 ? -70.944 10.396 32.581 1.00 24.34 311 PRO B O 1
ATOM 5677 N N . ALA B 1 330 ? -69.733 8.512 32.522 1.00 17.32 312 ALA B N 1
ATOM 5678 C CA . ALA B 1 330 ? -70.565 7.789 33.484 1.00 15.36 312 ALA B CA 1
ATOM 5679 C C . ALA B 1 330 ? -70.233 8.117 34.931 1.00 16.36 312 ALA B C 1
ATOM 5680 O O . ALA B 1 330 ? -70.989 7.710 35.826 1.00 17.07 312 ALA B O 1
ATOM 5682 N N . MET B 1 331 ? -69.138 8.840 35.191 1.00 17.85 313 MET B N 1
ATOM 5683 C CA . MET B 1 331 ? -68.672 9.061 36.553 1.00 15.73 313 MET B CA 1
ATOM 5684 C C . MET B 1 331 ? -69.472 10.171 37.249 1.00 21.01 313 MET B C 1
ATOM 5685 O O . MET B 1 331 ? -69.869 11.143 36.622 1.00 22.94 313 MET B O 1
ATOM 5690 N N . ASP B 1 332 ? -69.662 10.027 38.539 1.00 20.43 314 ASP B N 1
ATOM 5691 C CA . ASP B 1 332 ? -70.025 11.205 39.341 1.00 28.51 314 ASP B CA 1
ATOM 5692 C C . ASP B 1 332 ? -68.830 11.578 40.207 1.00 30.10 314 ASP B C 1
ATOM 5693 O O . ASP B 1 332 ? -67.770 10.952 40.124 1.00 26.06 314 ASP B O 1
ATOM 5698 N N . ALA B 1 333 ? -68.990 12.617 41.046 1.00 26.42 315 ALA B N 1
ATOM 5699 C CA . ALA B 1 333 ? -67.851 13.109 41.827 1.00 24.42 315 ALA B CA 1
ATOM 5700 C C . ALA B 1 333 ? -67.241 12.045 42.723 1.00 19.74 315 ALA B C 1
ATOM 5701 O O . ALA B 1 333 ? -66.051 12.137 43.057 1.00 25.07 315 ALA B O 1
ATOM 5703 N N . GLU B 1 334 ? -68.025 11.080 43.187 1.00 22.52 316 GLU B N 1
ATOM 5704 C CA . GLU B 1 334 ? -67.468 10.068 44.073 1.00 23.35 316 GLU B CA 1
ATOM 5705 C C . GLU B 1 334 ? -66.838 8.893 43.302 1.00 20.34 316 GLU B C 1
ATOM 5706 O O . GLU B 1 334 ? -66.053 8.133 43.886 1.00 24.67 316 GLU B O 1
ATOM 5712 N N . SER B 1 335 ? -67.178 8.759 42.018 1.00 19.77 317 SER B N 1
ATOM 5713 C CA . SER B 1 335 ? -66.642 7.678 41.180 1.00 16.12 317 SER B CA 1
ATOM 5714 C C . SER B 1 335 ? -65.117 7.749 41.099 1.00 16.83 317 SER B C 1
ATOM 5715 O O . SER B 1 335 ? -64.512 8.824 41.037 1.00 16.51 317 SER B O 1
ATOM 5718 N N . ARG B 1 336 ? -64.486 6.562 40.998 1.00 17.88 318 ARG B N 1
ATOM 5719 C CA . ARG B 1 336 ? -63.058 6.481 40.722 1.00 16.35 318 ARG B CA 1
ATOM 5720 C C . ARG B 1 336 ? -62.825 5.463 39.609 1.00 13.22 318 ARG B C 1
ATOM 5721 O O . ARG B 1 336 ? -63.559 4.472 39.476 1.00 15.49 318 ARG B O 1
ATOM 5729 N N . ILE B 1 337 ? -61.832 5.742 38.771 1.00 12.55 319 ILE B N 1
ATOM 5730 C CA . ILE B 1 337 ? -61.343 4.710 37.855 1.00 11.82 319 ILE B CA 1
ATOM 5731 C C . ILE B 1 337 ? -60.100 4.127 38.510 1.00 13.70 319 ILE B C 1
ATOM 5732 O O . ILE B 1 337 ? -59.216 4.882 38.905 1.00 13.93 319 ILE B O 1
ATOM 5737 N N . VAL B 1 338 ? -60.040 2.790 38.661 1.00 11.24 320 VAL B N 1
ATOM 5738 C CA . VAL B 1 338 ? -58.898 2.150 39.298 1.00 10.49 320 VAL B CA 1
ATOM 5739 C C . VAL B 1 338 ? -58.162 1.408 38.196 1.00 10.87 320 VAL B C 1
ATOM 5740 O O . VAL B 1 338 ? -58.735 0.489 37.604 1.00 11.07 320 VAL B O 1
ATOM 5744 N N . ILE B 1 339 ? -56.952 1.854 37.866 1.00 9.74 321 ILE B N 1
ATOM 5745 C CA . ILE B 1 339 ? -56.126 1.166 36.856 1.00 10.84 321 ILE B CA 1
ATOM 5746 C C . ILE B 1 339 ? -55.178 0.270 37.633 1.00 8.48 321 ILE B C 1
ATOM 5747 O O . ILE B 1 339 ? -54.325 0.758 38.390 1.00 9.99 321 ILE B O 1
ATOM 5752 N N . ASP B 1 340 ? -55.278 -1.066 37.431 1.00 9.42 322 ASP B N 1
ATOM 5753 C CA . ASP B 1 340 ? -54.432 -2.049 38.112 1.00 11.02 322 ASP B CA 1
ATOM 5754 C C . ASP B 1 340 ? -53.530 -2.630 37.040 1.00 11.08 322 ASP B C 1
ATOM 5755 O O . ASP B 1 340 ? -54.012 -3.287 36.112 1.00 8.37 322 ASP B O 1
ATOM 5760 N N . ASP B 1 341 ? -52.262 -2.246 37.060 1.00 7.45 323 ASP B N 1
ATOM 5761 C CA . ASP B 1 341 ? -51.395 -2.599 35.933 1.00 6.55 323 ASP B CA 1
ATOM 5762 C C . ASP B 1 341 ? -49.956 -2.428 36.397 1.00 7.82 323 ASP B C 1
ATOM 5763 O O . ASP B 1 341 ? -49.676 -2.129 37.578 1.00 8.69 323 ASP B O 1
ATOM 5768 N N . GLY B 1 342 ? -49.035 -2.693 35.457 1.00 8.57 324 GLY B N 1
ATOM 5769 C CA . GLY B 1 342 ? -47.612 -2.520 35.767 1.00 8.93 324 GLY B CA 1
ATOM 5770 C C . GLY B 1 342 ? -47.264 -1.048 35.894 1.00 8.82 324 GLY B C 1
ATOM 5771 O O . GLY B 1 342 ? -47.727 -0.223 35.097 1.00 9.32 324 GLY B O 1
ATOM 5772 N N . VAL B 1 343 ? -46.394 -0.745 36.860 1.00 9.86 325 VAL B N 1
ATOM 5773 C CA . VAL B 1 343 ? -45.929 0.636 37.059 1.00 10.41 325 VAL B CA 1
ATOM 5774 C C . VAL B 1 343 ? -44.409 0.621 37.207 1.00 11.07 325 VAL B C 1
ATOM 5775 O O . VAL B 1 343 ? -43.873 0.761 38.325 1.00 12.87 325 VAL B O 1
ATOM 5779 N N . PRO B 1 344 ? -43.669 0.332 36.133 1.00 8.35 326 PRO B N 1
ATOM 5780 C CA . PRO B 1 344 ? -42.211 0.216 36.255 1.00 10.08 326 PRO B CA 1
ATOM 5781 C C . PRO B 1 344 ? -41.609 1.522 36.747 1.00 10.86 326 PRO B C 1
ATOM 5782 O O . PRO B 1 344 ? -42.178 2.595 36.514 1.00 10.41 326 PRO B O 1
ATOM 5786 N N . PRO B 1 345 ? -40.420 1.449 37.356 1.00 10.89 327 PRO B N 1
ATOM 5787 C CA . PRO B 1 345 ? -39.759 2.637 37.896 1.00 11.12 327 PRO B CA 1
ATOM 5788 C C . PRO B 1 345 ? -39.126 3.447 36.773 1.00 13.89 327 PRO B C 1
ATOM 5789 O O . PRO B 1 345 ? -38.990 2.982 35.626 1.00 13.98 327 PRO B O 1
ATOM 5793 N N . GLU B 1 346 ? -38.743 4.689 37.140 1.00 12.40 328 GLU B N 1
ATOM 5794 C CA . GLU B 1 346 ? -38.060 5.586 36.201 1.00 18.18 328 GLU B CA 1
ATOM 5795 C C . GLU B 1 346 ? -36.728 5.028 35.724 1.00 14.57 328 GLU B C 1
ATOM 5796 O O . GLU B 1 346 ? -36.305 5.292 34.595 1.00 18.72 328 GLU B O 1
ATOM 5802 N N . LYS B 1 347 ? -36.054 4.271 36.580 1.00 11.91 329 LYS B N 1
ATOM 5803 C CA . LYS B 1 347 ? -34.786 3.651 36.247 1.00 13.74 329 LYS B CA 1
ATOM 5804 C C . LYS B 1 347 ? -34.672 2.329 36.994 1.00 11.96 329 LYS B C 1
ATOM 5805 O O . LYS B 1 347 ? -35.403 2.071 37.970 1.00 12.61 329 LYS B O 1
ATOM 5811 N N . GLY B 1 348 ? -33.720 1.479 36.537 1.00 12.24 330 GLY B N 1
ATOM 5812 C CA . GLY B 1 348 ? -33.527 0.214 37.202 1.00 11.26 330 GLY B CA 1
ATOM 5813 C C . GLY B 1 348 ? -34.640 -0.810 37.032 1.00 11.10 330 GLY B C 1
ATOM 5814 O O . GLY B 1 348 ? -34.818 -1.669 37.901 1.00 13.54 330 GLY B O 1
ATOM 5815 N N . ALA B 1 349 ? -35.431 -0.701 35.972 1.00 8.73 331 ALA B N 1
ATOM 5816 C CA . ALA B 1 349 ? -36.541 -1.612 35.792 1.00 7.78 331 ALA B CA 1
ATOM 5817 C C . ALA B 1 349 ? -35.994 -3.024 35.582 1.00 9.82 331 ALA B C 1
ATOM 5818 O O . ALA B 1 349 ? -34.902 -3.195 35.066 1.00 12.11 331 ALA B O 1
ATOM 5820 N N . ARG B 1 350 ? -36.757 -4.021 36.040 1.00 8.22 332 ARG B N 1
ATOM 5821 C CA . ARG B 1 350 ? -36.382 -5.442 36.021 1.00 8.63 332 ARG B CA 1
ATOM 5822 C C . ARG B 1 350 ? -36.751 -6.113 34.693 1.00 7.49 332 ARG B C 1
ATOM 5823 O O . ARG B 1 350 ? -37.547 -5.585 33.924 1.00 9.12 332 ARG B O 1
ATOM 5831 N N . TRP B 1 351 ? -36.145 -7.298 34.448 1.00 9.61 333 TRP B N 1
ATOM 5832 C CA . TRP B 1 351 ? -36.312 -7.946 33.142 1.00 10.46 333 TRP B CA 1
ATOM 5833 C C . TRP B 1 351 ? -37.766 -8.260 32.828 1.00 8.48 333 TRP B C 1
ATOM 5834 O O . TRP B 1 351 ? -38.159 -8.241 31.655 1.00 11.43 333 TRP B O 1
ATOM 5845 N N . ALA B 1 352 ? -38.589 -8.586 33.823 1.00 6.12 334 ALA B N 1
ATOM 5846 C CA . ALA B 1 352 ? -39.961 -8.905 33.469 1.00 9.46 334 ALA B CA 1
ATOM 5847 C C . ALA B 1 352 ? -40.706 -7.648 32.990 1.00 15.08 334 ALA B C 1
ATOM 5848 O O . ALA B 1 352 ? -41.567 -7.727 32.089 1.00 18.33 334 ALA B O 1
ATOM 5850 N N . GLU B 1 353 ? -40.332 -6.476 33.498 1.00 8.65 335 GLU B N 1
ATOM 5851 C CA . GLU B 1 353 ? -40.983 -5.216 33.084 1.00 13.39 335 GLU B CA 1
ATOM 5852 C C . GLU B 1 353 ? -40.526 -4.775 31.703 1.00 12.59 335 GLU B C 1
ATOM 5853 O O . GLU B 1 353 ? -41.329 -4.440 30.819 1.00 16.39 335 GLU B O 1
ATOM 5859 N N . THR B 1 354 ? -39.243 -4.789 31.483 1.00 9.01 336 THR B N 1
ATOM 5860 C CA . THR B 1 354 ? -38.786 -4.332 30.191 1.00 9.70 336 THR B CA 1
ATOM 5861 C C . THR B 1 354 ? -39.035 -5.374 29.119 1.00 7.39 336 THR B C 1
ATOM 5862 O O . THR B 1 354 ? -39.285 -5.028 27.948 1.00 9.49 336 THR B O 1
ATOM 5866 N N . GLY B 1 355 ? -38.934 -6.667 29.451 1.00 6.79 337 GLY B N 1
ATOM 5867 C CA . GLY B 1 355 ? -39.239 -7.649 28.427 1.00 6.62 337 GLY B CA 1
ATOM 5868 C C . GLY B 1 355 ? -40.694 -7.578 28.023 1.00 8.37 337 GLY B C 1
ATOM 5869 O O . GLY B 1 355 ? -41.029 -7.739 26.849 1.00 10.24 337 GLY B O 1
ATOM 5870 N N A THR B 1 356 ? -41.572 -7.333 28.994 0.73 6.84 338 THR B N 1
ATOM 5871 N N B THR B 1 356 ? -41.588 -7.326 28.975 0.27 7.38 338 THR B N 1
ATOM 5872 C CA A THR B 1 356 ? -42.980 -7.135 28.649 0.73 9.17 338 THR B CA 1
ATOM 5873 C CA B THR B 1 356 ? -42.986 -7.162 28.577 0.27 7.97 338 THR B CA 1
ATOM 5874 C C A THR B 1 356 ? -43.101 -5.972 27.677 0.73 6.86 338 THR B C 1
ATOM 5875 C C B THR B 1 356 ? -43.145 -5.951 27.679 0.27 7.66 338 THR B C 1
ATOM 5876 O O A THR B 1 356 ? -43.802 -6.068 26.660 0.73 9.60 338 THR B O 1
ATOM 5877 O O B THR B 1 356 ? -43.953 -5.967 26.741 0.27 8.72 338 THR B O 1
ATOM 5884 N N . ASP B 1 357 ? -42.412 -4.883 27.978 1.00 7.26 339 ASP B N 1
ATOM 5885 C CA . ASP B 1 357 ? -42.486 -3.667 27.138 1.00 7.24 339 ASP B CA 1
ATOM 5886 C C . ASP B 1 357 ? -42.123 -3.979 25.690 1.00 8.63 339 ASP B C 1
ATOM 5887 O O . ASP B 1 357 ? -42.817 -3.591 24.747 1.00 10.42 339 ASP B O 1
ATOM 5892 N N . ILE B 1 358 ? -41.005 -4.698 25.479 1.00 7.52 340 ILE B N 1
ATOM 5893 C CA . ILE B 1 358 ? -40.569 -5.005 24.108 1.00 9.79 340 ILE B CA 1
ATOM 5894 C C . ILE B 1 358 ? -41.552 -5.957 23.409 1.00 9.61 340 ILE B C 1
ATOM 5895 O O . ILE B 1 358 ? -41.894 -5.792 22.234 1.00 10.55 340 ILE B O 1
ATOM 5900 N N . CYS B 1 359 ? -42.134 -6.898 24.146 1.00 9.68 341 CYS B N 1
ATOM 5901 C CA . CYS B 1 359 ? -43.103 -7.806 23.546 1.00 8.58 341 CYS B CA 1
ATOM 5902 C C . CYS B 1 359 ? -44.388 -7.093 23.147 1.00 8.62 341 CYS B C 1
ATOM 5903 O O . CYS B 1 359 ? -44.910 -7.327 22.051 1.00 10.38 341 CYS B O 1
ATOM 5906 N N . ILE B 1 360 ? -44.943 -6.259 24.043 1.00 7.81 342 ILE B N 1
ATOM 5907 C CA . ILE B 1 360 ? -46.200 -5.630 23.672 1.00 9.14 342 ILE B CA 1
ATOM 5908 C C . ILE B 1 360 ? -45.968 -4.551 22.630 1.00 9.83 342 ILE B C 1
ATOM 5909 O O . ILE B 1 360 ? -46.852 -4.282 21.819 1.00 10.72 342 ILE B O 1
ATOM 5914 N N . MET B 1 361 ? -44.787 -3.945 22.603 1.00 10.47 343 MET B N 1
ATOM 5915 C CA . MET B 1 361 ? -44.468 -3.073 21.471 1.00 9.61 343 MET B CA 1
ATOM 5916 C C . MET B 1 361 ? -44.560 -3.842 20.158 1.00 11.33 343 MET B C 1
ATOM 5917 O O . MET B 1 361 ? -45.212 -3.394 19.192 1.00 11.49 343 MET B O 1
ATOM 5922 N N . SER B 1 362 ? -43.919 -5.027 20.113 1.00 9.80 344 SER B N 1
ATOM 5923 C CA . SER B 1 362 ? -43.823 -5.816 18.886 1.00 9.67 344 SER B CA 1
ATOM 5924 C C . SER B 1 362 ? -45.158 -6.394 18.434 1.00 12.09 344 SER B C 1
ATOM 5925 O O . SER B 1 362 ? -45.417 -6.460 17.235 1.00 11.80 344 SER B O 1
ATOM 5928 N N . ALA B 1 363 ? -46.011 -6.857 19.353 1.00 7.99 345 ALA B N 1
ATOM 5929 C CA . ALA B 1 363 ? -47.288 -7.469 19.004 1.00 7.91 345 ALA B CA 1
ATOM 5930 C C . ALA B 1 363 ? -48.411 -6.434 18.903 1.00 7.81 345 ALA B C 1
ATOM 5931 O O . ALA B 1 363 ? -49.254 -6.511 17.980 1.00 10.39 345 ALA B O 1
ATOM 5933 N N . LEU B 1 364 ? -48.446 -5.477 19.822 1.00 8.75 346 LEU B N 1
ATOM 5934 C CA . LEU B 1 364 ? -49.667 -4.660 20.010 1.00 10.43 346 LEU B CA 1
ATOM 5935 C C . LEU B 1 364 ? -49.444 -3.178 19.727 1.00 10.37 346 LEU B C 1
ATOM 5936 O O . LEU B 1 364 ? -50.396 -2.376 19.805 1.00 12.75 346 LEU B O 1
ATOM 5941 N N . GLY B 1 365 ? -48.199 -2.782 19.497 1.00 10.47 347 GLY B N 1
ATOM 5942 C CA . GLY B 1 365 ? -47.851 -1.388 19.407 1.00 9.58 347 GLY B CA 1
ATOM 5943 C C . GLY B 1 365 ? -47.955 -0.579 20.693 1.00 11.26 347 GLY B C 1
ATOM 5944 O O . GLY B 1 365 ? -47.846 0.648 20.625 1.00 13.65 347 GLY B O 1
ATOM 5945 N N A SER B 1 366 ? -48.058 -1.224 21.867 0.85 8.80 348 SER B N 1
ATOM 5946 N N B SER B 1 366 ? -48.103 -1.221 21.851 0.15 9.04 348 SER B N 1
ATOM 5947 C CA A SER B 1 366 ? -48.321 -0.530 23.119 0.85 8.18 348 SER B CA 1
ATOM 5948 C CA B SER B 1 366 ? -48.321 -0.533 23.114 0.15 8.48 348 SER B CA 1
ATOM 5949 C C A SER B 1 366 ? -47.020 -0.459 23.924 0.85 8.12 348 SER B C 1
ATOM 5950 C C B SER B 1 366 ? -47.017 -0.493 23.921 0.15 8.46 348 SER B C 1
ATOM 5951 O O A SER B 1 366 ? -45.926 -0.546 23.352 0.85 10.50 348 SER B O 1
ATOM 5952 O O B SER B 1 366 ? -45.927 -0.681 23.367 0.15 8.95 348 SER B O 1
ATOM 5957 N N . LYS B 1 367 ? -47.115 -0.247 25.228 1.00 8.47 349 LYS B N 1
ATOM 5958 C CA . LYS B 1 367 ? -45.912 -0.008 26.010 1.00 8.71 349 LYS B C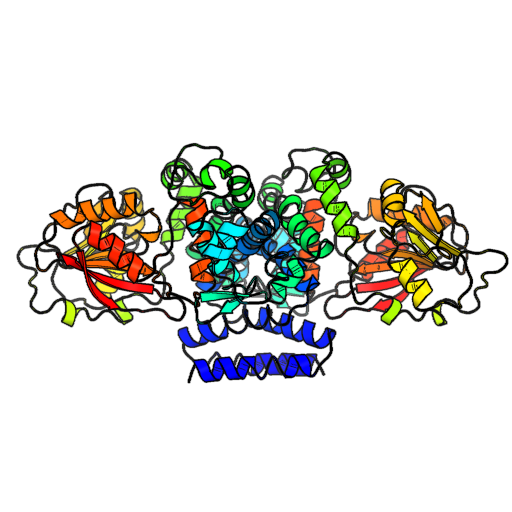A 1
ATOM 5959 C C . LYS B 1 367 ? -46.242 -0.134 27.497 1.00 9.43 349 LYS B C 1
ATOM 5960 O O . LYS B 1 367 ? -47.399 0.048 27.895 1.00 10.28 349 LYS B O 1
ATOM 5966 N N . GLU B 1 368 ? -45.220 -0.486 28.298 1.00 8.62 350 GLU B N 1
ATOM 5967 C CA . GLU B 1 368 ? -45.332 -0.290 29.747 1.00 9.58 350 GLU B CA 1
ATOM 5968 C C . GLU B 1 368 ? -45.250 1.214 30.059 1.00 10.16 350 GLU B C 1
ATOM 5969 O O . GLU B 1 368 ? -44.668 2.003 29.285 1.00 12.84 350 GLU B O 1
ATOM 5975 N N . ARG B 1 369 ? -45.884 1.617 31.179 1.00 8.35 351 ARG B N 1
ATOM 5976 C CA . ARG B 1 369 ? -45.969 3.024 31.546 1.00 7.21 351 ARG B CA 1
ATOM 5977 C C . ARG B 1 369 ? -45.471 3.210 32.968 1.00 10.08 351 ARG B C 1
ATOM 5978 O O . ARG B 1 369 ? -45.937 2.535 33.880 1.00 9.22 351 ARG B O 1
ATOM 5986 N N . THR B 1 370 ? -44.574 4.177 33.164 1.00 8.86 352 THR B N 1
ATOM 5987 C CA . THR B 1 370 ? -44.236 4.602 34.530 1.00 9.22 352 THR B CA 1
ATOM 5988 C C . THR B 1 370 ? -45.428 5.337 35.152 1.00 10.02 352 THR B C 1
ATOM 5989 O O . THR B 1 370 ? -46.404 5.678 34.455 1.00 9.71 352 THR B O 1
ATOM 5993 N N . GLN B 1 371 ? -45.326 5.589 36.459 1.00 9.20 353 GLN B N 1
ATOM 5994 C CA . GLN B 1 371 ? -46.335 6.404 37.148 1.00 9.91 353 GLN B CA 1
ATOM 5995 C C . GLN B 1 371 ? -46.551 7.732 36.424 1.00 12.40 353 GLN B C 1
ATOM 5996 O O . GLN B 1 371 ? -47.681 8.118 36.129 1.00 12.17 353 GLN B O 1
ATOM 6002 N N . ARG B 1 372 ? -45.470 8.408 36.046 1.00 12.87 354 ARG B N 1
ATOM 6003 C CA . ARG B 1 372 ? -45.665 9.695 35.365 1.00 12.55 354 ARG B CA 1
ATOM 6004 C C . ARG B 1 372 ? -46.375 9.539 34.026 1.00 14.83 354 ARG B C 1
ATOM 6005 O O . ARG B 1 372 ? -47.197 10.391 33.644 1.00 15.13 354 ARG B O 1
ATOM 6013 N N . GLN B 1 373 ? -46.101 8.448 33.307 1.00 11.39 355 GLN B N 1
ATOM 6014 C CA . GLN B 1 373 ? -46.753 8.252 32.038 1.00 11.09 355 GLN B CA 1
ATOM 6015 C C . GLN B 1 373 ? -48.222 7.898 32.232 1.00 12.24 355 GLN B C 1
ATOM 6016 O O . GLN B 1 373 ? -49.043 8.290 31.414 1.00 12.86 355 GLN B O 1
ATOM 6022 N N . TRP B 1 374 ? -48.554 7.111 33.270 1.00 12.73 356 TRP B N 1
ATOM 6023 C CA . TRP B 1 374 ? -49.982 6.847 33.524 1.00 11.17 356 TRP B CA 1
ATOM 6024 C C . TRP B 1 374 ? -50.695 8.159 33.818 1.00 14.21 356 TRP B C 1
ATOM 6025 O O . TRP B 1 374 ? -51.804 8.398 33.326 1.00 13.76 356 TRP B O 1
ATOM 6036 N N . GLU B 1 375 ? -50.056 9.020 34.596 1.00 11.09 357 GLU B N 1
ATOM 6037 C CA . GLU B 1 375 ? -50.695 10.293 34.969 1.00 16.52 357 GLU B CA 1
ATOM 6038 C C . GLU B 1 375 ? -50.895 11.178 33.760 1.00 13.78 357 GLU B C 1
ATOM 6039 O O . GLU B 1 375 ? -51.950 11.816 33.610 1.00 14.13 357 GLU B O 1
ATOM 6045 N N . GLU B 1 376 ? -49.927 11.211 32.858 1.00 14.56 358 GLU B N 1
ATOM 6046 C CA . GLU B 1 376 ? -50.073 12.014 31.651 1.00 21.14 358 GLU B CA 1
ATOM 6047 C C . GLU B 1 376 ? -51.208 11.476 30.758 1.00 19.13 358 GLU B C 1
ATOM 6048 O O . GLU B 1 376 ? -52.016 12.245 30.214 1.00 16.91 358 GLU B O 1
ATOM 6054 N N . LEU B 1 377 ? -51.288 10.158 30.608 1.00 14.00 359 LEU B N 1
ATOM 6055 C CA . LEU B 1 377 ? -52.380 9.552 29.837 1.00 11.71 359 LEU B CA 1
ATOM 6056 C C . LEU B 1 377 ? -53.742 9.859 30.463 1.00 12.12 359 LEU B C 1
ATOM 6057 O O . LEU B 1 377 ? -54.695 10.310 29.778 1.00 14.91 359 LEU B O 1
ATOM 6062 N N . ALA B 1 378 ? -53.853 9.670 31.764 1.00 15.88 360 ALA B N 1
ATOM 6063 C CA . ALA B 1 378 ? -55.127 9.873 32.449 1.00 15.98 360 ALA B CA 1
ATOM 6064 C C . ALA B 1 378 ? -55.567 11.331 32.412 1.00 17.52 360 ALA B C 1
ATOM 6065 O O . ALA B 1 378 ? -56.774 11.606 32.383 1.00 15.68 360 ALA B O 1
ATOM 6067 N N . ALA B 1 379 ? -54.602 12.257 32.477 1.00 16.02 361 ALA B N 1
ATOM 6068 C CA . ALA B 1 379 ? -54.939 13.686 32.436 1.00 19.67 361 ALA B CA 1
ATOM 6069 C C . ALA B 1 379 ? -55.600 14.063 31.122 1.00 21.64 361 ALA B C 1
ATOM 6070 O O . ALA B 1 379 ? -56.494 14.936 31.091 1.00 19.29 361 ALA B O 1
ATOM 6072 N N . LYS B 1 380 ? -55.197 13.406 30.028 1.00 19.61 362 LYS B N 1
ATOM 6073 C CA . LYS B 1 380 ? -55.861 13.607 28.738 1.00 19.41 362 LYS B CA 1
ATOM 6074 C C . LYS B 1 380 ? -57.318 13.212 28.772 1.00 17.35 362 LYS B C 1
ATOM 6075 O O . LYS B 1 380 ? -58.091 13.676 27.923 1.00 17.73 362 LYS B O 1
ATOM 6081 N N . ALA B 1 381 ? -57.725 12.380 29.730 1.00 17.26 363 ALA B N 1
ATOM 6082 C CA . ALA B 1 381 ? -59.120 12.020 29.901 1.00 16.18 363 ALA B CA 1
ATOM 6083 C C . ALA B 1 381 ? -59.789 12.842 30.973 1.00 19.43 363 ALA B C 1
ATOM 6084 O O . ALA B 1 381 ? -60.949 12.593 31.277 1.00 20.67 363 ALA B O 1
ATOM 6086 N N . GLY B 1 382 ? -59.081 13.802 31.568 1.00 22.76 364 GLY B N 1
ATOM 6087 C CA . GLY B 1 382 ? -59.683 14.638 32.579 1.00 20.13 364 GLY B CA 1
ATOM 6088 C C . GLY B 1 382 ? -59.628 14.029 33.950 1.00 22.57 364 GLY B C 1
ATOM 6089 O O . GLY B 1 382 ? -60.471 14.340 34.797 1.00 21.74 364 GLY B O 1
ATOM 6090 N N . LEU B 1 383 ? -58.636 13.161 34.198 1.00 17.96 365 LEU B N 1
ATOM 6091 C CA . LEU B 1 383 ? -58.511 12.490 35.465 1.00 18.20 365 LEU B CA 1
ATOM 6092 C C . LEU B 1 383 ? -57.221 12.919 36.162 1.00 17.62 365 LEU B C 1
ATOM 6093 O O . LEU B 1 383 ? -56.220 13.269 35.517 1.00 21.85 365 LEU B O 1
ATOM 6098 N N . GLN B 1 384 ? -57.246 12.826 37.479 1.00 20.91 366 GLN B N 1
ATOM 6099 C CA . GLN B 1 384 ? -56.091 13.107 38.320 1.00 22.08 366 GLN B CA 1
ATOM 6100 C C . GLN B 1 384 ? -55.890 11.956 39.295 1.00 14.43 366 GLN B C 1
ATOM 6101 O O . GLN B 1 384 ? -56.860 11.400 39.814 1.00 18.47 366 GLN B O 1
ATOM 6107 N N . LEU B 1 385 ? -54.622 11.638 39.570 1.00 18.13 367 LEU B N 1
ATOM 6108 C CA . LEU B 1 385 ? -54.270 10.531 40.458 1.00 21.78 367 LEU B CA 1
ATOM 6109 C C . LEU B 1 385 ? -54.487 10.928 41.921 1.00 21.73 367 LEU B C 1
ATOM 6110 O O . LEU B 1 385 ? -53.938 11.936 42.392 1.00 23.25 367 LEU B O 1
ATOM 6115 N N . GLN B 1 386 ? -55.300 10.156 42.631 1.00 18.44 368 GLN B N 1
ATOM 6116 C CA . GLN B 1 386 ? -55.561 10.373 44.050 1.00 23.30 368 GLN B CA 1
ATOM 6117 C C . GLN B 1 386 ? -54.677 9.524 44.938 1.00 24.40 368 GLN B C 1
ATOM 6118 O O . GLN B 1 386 ? -54.260 9.983 46.012 1.00 22.01 368 GLN B O 1
ATOM 6124 N N . ALA B 1 387 ? -54.386 8.278 44.533 1.00 19.58 369 ALA B N 1
ATOM 6125 C CA . ALA B 1 387 ? -53.663 7.354 45.397 1.00 16.79 369 ALA B CA 1
ATOM 6126 C C . ALA B 1 387 ? -53.122 6.231 44.526 1.00 19.94 369 ALA B C 1
ATOM 6127 O O . ALA B 1 387 ? -53.675 5.965 43.444 1.00 19.04 369 ALA B O 1
ATOM 6129 N N . LEU B 1 388 ? -52.013 5.634 44.984 1.00 16.99 370 LEU B N 1
ATOM 6130 C CA . LEU B 1 388 ? -51.370 4.518 44.295 1.00 16.11 370 LEU B CA 1
ATOM 6131 C C . LEU B 1 388 ? -51.046 3.446 45.331 1.00 17.52 370 LEU B C 1
ATOM 6132 O O . LEU B 1 388 ? -50.347 3.725 46.325 1.00 18.32 370 LEU B O 1
ATOM 6137 N N . TYR B 1 389 ? -51.557 2.234 45.135 1.00 14.99 371 TYR B N 1
ATOM 6138 C CA . TYR B 1 389 ? -51.364 1.178 46.123 1.00 14.53 371 TYR B CA 1
ATOM 6139 C C . TYR B 1 389 ? -50.643 0.004 45.483 1.00 13.02 371 TYR B C 1
ATOM 6140 O O . TYR B 1 389 ? -51.289 -0.839 44.858 1.00 12.48 371 TYR B O 1
ATOM 6149 N N A GLN B 1 390 ? -49.310 -0.065 45.649 0.59 13.24 372 GLN B N 1
ATOM 6150 N N B GLN B 1 390 ? -49.328 -0.058 45.688 0.41 13.12 372 GLN B N 1
ATOM 6151 C CA A GLN B 1 390 ? -48.512 -1.180 45.129 0.59 12.25 372 GLN B CA 1
ATOM 6152 C CA B GLN B 1 390 ? -48.532 -1.188 45.238 0.41 12.36 372 GLN B CA 1
ATOM 6153 C C A GLN B 1 390 ? -48.802 -2.458 45.917 0.59 12.70 372 GLN B C 1
ATOM 6154 C C B GLN B 1 390 ? -48.997 -2.475 45.924 0.41 12.24 372 GLN B C 1
ATOM 6155 O O A GLN B 1 390 ? -48.940 -2.426 47.142 0.59 11.18 372 GLN B O 1
ATOM 6156 O O B GLN B 1 390 ? -49.519 -2.462 47.048 0.41 11.86 372 GLN B O 1
ATOM 6167 N N . TYR B 1 391 ? -48.845 -3.607 45.221 1.00 10.25 373 TYR B N 1
ATOM 6168 C CA . TYR B 1 391 ? -49.084 -4.877 45.894 1.00 10.55 373 TYR B CA 1
ATOM 6169 C C . TYR B 1 391 ? -48.132 -5.989 45.448 1.00 11.98 373 TYR B C 1
ATOM 6170 O O . TYR B 1 391 ? -48.264 -7.126 45.933 1.00 12.95 373 TYR B O 1
ATOM 6179 N N . THR B 1 392 ? -47.218 -5.728 44.504 1.00 12.25 374 THR B N 1
ATOM 6180 C CA . THR B 1 392 ? -46.149 -6.702 44.213 1.00 11.37 374 THR B CA 1
ATOM 6181 C C . THR B 1 392 ? -44.821 -5.973 44.210 1.00 11.42 374 THR B C 1
ATOM 6182 O O . THR B 1 392 ? -44.761 -4.767 43.935 1.00 13.17 374 THR B O 1
ATOM 6186 N N . TRP B 1 393 ? -43.753 -6.722 44.516 1.00 11.76 375 TRP B N 1
ATOM 6187 C CA . TRP B 1 393 ? -42.363 -6.255 44.564 1.00 9.25 375 TRP B CA 1
ATOM 6188 C C . TRP B 1 393 ? -41.480 -7.425 44.198 1.00 11.48 375 TRP B C 1
ATOM 6189 O O . TRP B 1 393 ? -41.814 -8.566 44.516 1.00 13.87 375 TRP B O 1
ATOM 6200 N N . PRO B 1 394 ? -40.328 -7.184 43.553 1.00 12.32 376 PRO B N 1
ATOM 6201 C CA . PRO B 1 394 ? -39.779 -5.903 43.089 1.00 14.47 376 PRO B CA 1
ATOM 6202 C C . PRO B 1 394 ? -40.398 -5.427 41.745 1.00 13.42 376 PRO B C 1
ATOM 6203 O O . PRO B 1 394 ? -40.319 -4.236 41.461 1.00 13.75 376 PRO B O 1
ATOM 6207 N N . VAL B 1 395 ? -41.013 -6.312 40.964 1.00 8.95 377 VAL B N 1
ATOM 6208 C CA . VAL B 1 395 ? -41.725 -5.853 39.777 1.00 10.10 377 VAL B CA 1
ATOM 6209 C C . VAL B 1 395 ? -43.010 -5.215 40.271 1.00 11.05 377 VAL B C 1
ATOM 6210 O O . VAL B 1 395 ? -43.753 -5.838 41.036 1.00 13.15 377 VAL B O 1
ATOM 6214 N N . VAL B 1 396 ? -43.244 -3.951 39.896 1.00 10.41 378 VAL B N 1
ATOM 6215 C CA . VAL B 1 396 ? -44.335 -3.135 40.449 1.00 14.95 378 VAL B CA 1
ATOM 6216 C C . VAL B 1 396 ? -45.663 -3.405 39.726 1.00 6.64 378 VAL B C 1
ATOM 6217 O O . VAL B 1 396 ? -45.803 -3.068 38.563 1.00 9.32 378 VAL B O 1
ATOM 6221 N N . ASN B 1 397 ? -46.659 -3.961 40.431 1.00 9.52 379 ASN B N 1
ATOM 6222 C CA . ASN B 1 397 ? -48.071 -3.857 40.032 1.00 9.98 379 ASN B CA 1
ATOM 6223 C C . ASN B 1 397 ? -48.764 -3.029 41.106 1.00 12.16 379 ASN B C 1
ATOM 6224 O O . ASN B 1 397 ? -48.479 -3.205 42.303 1.00 11.82 379 ASN B O 1
ATOM 6229 N N . ALA B 1 398 ? -49.652 -2.109 40.684 1.00 9.55 380 ALA B N 1
ATOM 6230 C CA . ALA B 1 398 ? -50.280 -1.223 41.654 1.00 9.09 380 ALA B CA 1
ATOM 6231 C C . ALA B 1 398 ? -51.690 -0.896 41.178 1.00 11.38 380 ALA B C 1
ATOM 6232 O O . ALA B 1 398 ? -51.953 -0.884 39.971 1.00 10.82 380 ALA B O 1
ATOM 6234 N N . ALA B 1 399 ? -52.604 -0.663 42.133 1.00 10.63 381 ALA B N 1
ATOM 6235 C CA . ALA B 1 399 ? -53.930 -0.120 41.871 1.00 9.39 381 ALA B CA 1
ATOM 6236 C C . ALA B 1 399 ? -53.820 1.399 42.002 1.00 12.95 381 ALA B C 1
ATOM 6237 O O . ALA B 1 399 ? -53.467 1.924 43.085 1.00 14.58 381 ALA B O 1
ATOM 6239 N N . MET B 1 400 ? -53.968 2.077 40.873 1.00 11.45 382 MET B N 1
ATOM 6240 C CA . MET B 1 400 ? -53.879 3.523 40.778 1.00 13.00 382 MET B CA 1
ATOM 6241 C C . MET B 1 400 ? -55.304 4.055 40.770 1.00 15.31 382 MET B C 1
ATOM 6242 O O . MET B 1 400 ? -56.088 3.672 39.896 1.00 13.25 382 MET B O 1
ATOM 6247 N N . VAL B 1 401 ? -55.638 4.941 41.720 1.00 13.49 383 VAL B N 1
ATOM 6248 C CA . VAL B 1 401 ? -57.020 5.428 41.886 1.00 14.23 383 VAL B CA 1
ATOM 6249 C C . VAL B 1 401 ? -57.102 6.846 41.322 1.00 15.07 383 VAL B C 1
ATOM 6250 O O . VAL B 1 401 ? -56.390 7.747 41.790 1.00 18.18 383 VAL B O 1
ATOM 6254 N N . PHE B 1 402 ? -57.932 7.032 40.288 1.00 14.11 384 PHE B N 1
ATOM 6255 C CA . PHE B 1 402 ? -58.112 8.318 39.604 1.00 15.44 384 PHE B CA 1
ATOM 6256 C C . PHE B 1 402 ? -59.514 8.876 39.849 1.00 19.74 384 PHE B C 1
ATOM 6257 O O . PHE B 1 402 ? -60.497 8.114 39.859 1.00 15.92 384 PHE B O 1
ATOM 6265 N N . SER B 1 403 ? -59.595 10.204 40.021 1.00 18.37 385 SER B N 1
ATOM 6266 C CA . SER B 1 403 ? -60.857 10.947 40.041 1.00 19.06 385 SER B CA 1
ATOM 6267 C C . SER B 1 403 ? -60.918 11.973 38.915 1.00 17.77 385 SER B C 1
ATOM 6268 O O . SER B 1 403 ? -59.912 12.327 38.289 1.00 20.54 385 SER B O 1
ATOM 6271 N N . LEU B 1 404 ? -62.134 12.484 38.662 1.00 17.36 386 LEU B N 1
ATOM 6272 C CA . LEU B 1 404 ? -62.274 13.634 37.780 1.00 23.28 386 LEU B CA 1
ATOM 6273 C C . LEU B 1 404 ? -61.434 14.810 38.280 1.00 27.00 386 LEU B C 1
ATOM 6274 O O . LEU B 1 404 ? -61.263 15.002 39.489 1.00 32.70 386 LEU B O 1
ATOM 6279 N N . GLN B 1 405 ? -60.847 15.546 37.354 1.00 29.87 387 GLN B N 1
ATOM 6280 C CA . GLN B 1 405 ? -60.056 16.725 37.702 1.00 41.39 387 GLN B CA 1
ATOM 6281 C C . GLN B 1 405 ? -61.028 17.725 38.305 1.00 54.33 387 GLN B C 1
ATOM 6282 O O . GLN B 1 405 ? -62.215 17.745 37.927 1.00 57.39 387 GLN B O 1
#

Solvent-accessible surface area: 31562 Å² total; per-residue (Å²): 102,69,68,124,55,19,55,50,13,64,86,113,6,56,119,63,1,140,87,40,75,78,43,2,79,33,34,5,17,34,3,0,18,71,3,11,14,30,31,15,64,70,72,47,1,11,38,14,4,12,9,29,10,0,6,3,0,0,0,13,0,0,14,52,18,31,1,3,152,33,2,31,118,34,113,62,61,33,15,7,82,96,1,1,88,117,31,51,12,19,131,77,2,0,16,18,1,0,73,4,0,24,22,2,70,0,0,61,44,32,118,87,55,73,1,61,30,5,55,0,0,84,6,1,22,70,82,4,18,46,3,5,0,55,36,0,15,26,13,24,0,28,3,2,46,8,0,0,61,14,0,39,121,110,140,12,32,58,13,110,61,23,109,53,0,0,3,23,76,30,34,142,26,121,62,19,13,88,110,27,18,73,75,52,105,111,48,77,56,18,62,122,53,45,74,70,36,54,112,120,24,31,5,7,73,55,8,39,3,124,158,25,14,55,114,20,50,13,139,133,146,52,2,2,4,0,3,1,19,17,6,14,0,33,2,0,43,88,4,59,112,112,39,98,142,37,85,16,75,1,0,0,1,19,83,81,99,36,12,127,25,0,92,97,97,15,55,184,96,41,21,69,42,44,84,20,65,40,81,61,103,7,69,8,116,11,0,6,4,0,0,0,60,50,19,0,34,38,24,11,58,137,72,0,30,60,0,0,86,21,4,29,108,8,17,60,88,70,0,45,0,1,0,1,0,5,8,12,54,88,92,50,20,74,31,13,4,10,0,16,14,0,8,18,1,0,10,18,4,1,40,17,2,21,74,179,76,2,62,106,4,0,44,107,11,26,3,76,39,90,22,56,40,44,16,21,101,26,46,22,27,0,0,0,0,1,6,60,145,107,53,70,129,50,18,54,50,11,58,85,115,6,56,108,66,0,131,88,38,77,80,48,3,75,32,37,7,22,17,2,0,13,69,3,12,13,30,30,13,66,69,62,52,1,7,36,10,4,10,8,30,5,0,6,6,0,0,0,14,0,0,14,51,17,25,1,2,92,31,2,29,124,33,114,63,56,32,21,15,87,92,0,1,88,119,28,38,10,19,120,78,2,0,20,20,2,0,75,4,0,26,28,3,61,0,1,67,43,31,124,91,55,72,2,60,29,4,56,0,0,85,6,1,18,68,72,2,13,21,2,5,0,57,36,3,2,26,13,26,4,23,4,1,40,19,0,0,79,3,0,43,103,97,174,23,32,59,12,110,63,20,118,48,0,0,3,14,102,31,35,142,26,116,53,41,11,85,114,29,12,68,68,55,104,113,48,51,54,19,57,77,57,46,71,65,44,45,86,110,29,29,5,6,72,55,8,38,3,110,144,27,12,60,110,24,65,15,152,117,136,45,0,2,6,0,4,1,18,17,7,16,0,34,2,0,38,87,3,53,112,108,30,90,138,50,84,14,59,1,0,0,0,18,84,83,72,22,10,128,45,0,81,98,90,18,56,191,97,41,18,63,45,45,85,20,64,43,94,58,106,7,69,11,115,8,1,6,2,0,0,0,59,48,18,0,33,36,23,8,56,115,58,0,31,70,0,0,86,29,4,28,108,6,19,54,91,72,1,48,0,2,0,1,0,5,9,14,52,90,84,48,20,69,33,18,6,10,0,19,15,0,7,16,1,0,11,18,4,2,40,17,2,20,75,178,71,2,62,110,4,0,41,108,11,24,2,76,40,89,20,57,33,45,14,22,103,25,44,21,10,0,0,0,0,0,7,58,149

Organism: Aspergillus flavus (strain ATCC 200026 / FGSC A1120 / IAM 13836 / NRRL 3357 / JCM 12722 / SRRC 167) (NCBI:txid332952)

Nearest PDB structures (foldseek):
  6inw-assembly1_A  TM=1.002E+00  e=7.265E-79  Aspergillus flavus NRRL3357
  6ix7-assembly1_A  TM=1.002E+00  e=3.858E-78  Aspergillus flavus NRRL3357
  6ix3-assembly1_B-2  TM=9.999E-01  e=2.450E-77  Aspergillus flavus NRRL3357
  6ix3-assembly1_A  TM=1.001E+00  e=7.607E-77  Aspergillus flavus NRRL3357
  8xtg-assembly3_F  TM=8.969E-01  e=2.828E-32  Penicillium brevicompactum